Protein 2DHY (pdb70)

Radius of gyration: 18.54 Å; Cα contacts (8 Å, |Δi|>4): 28; chains: 1; bounding box: 26×64×30 Å

Structure (mmCIF, N/CA/C/O backbone):
data_2DHY
#
_entry.id   2DHY
#
loop_
_atom_site.group_PDB
_atom_site.id
_atom_site.type_symbol
_atom_site.label_atom_id
_atom_site.label_alt_id
_atom_site.label_comp_id
_atom_site.label_asym_id
_atom_site.label_entity_id
_atom_site.label_seq_id
_atom_site.pdbx_PDB_ins_code
_atom_site.Cartn_x
_atom_site.Cartn_y
_atom_site.Cartn_z
_atom_site.occupancy
_atom_site.B_iso_or_equiv
_atom_site.auth_seq_id
_atom_site.auth_comp_id
_atom_site.auth_asym_id
_atom_site.auth_atom_id
_atom_site.pdbx_PDB_model_num
ATOM 1 N N . GLY A 1 1 ? 7.436 39.580 -13.162 1.00 0.00 1 GLY A N 1
ATOM 2 C CA . GLY A 1 1 ? 8.185 39.580 -14.408 1.00 0.00 1 GLY A CA 1
ATOM 3 C C . GLY A 1 1 ? 8.445 38.152 -14.891 1.00 0.00 1 GLY A C 1
ATOM 4 O O . GLY A 1 1 ? 7.960 37.751 -15.948 1.00 0.00 1 GLY A O 1
ATOM 8 N N . SER A 1 2 ? 9.211 37.422 -14.093 1.00 0.00 2 SER A N 1
ATOM 9 C CA . SER A 1 2 ? 9.543 36.047 -14.426 1.00 0.00 2 SER A CA 1
ATOM 10 C C . SER A 1 2 ? 10.133 35.977 -15.836 1.00 0.00 2 SER A C 1
ATOM 11 O O . SER A 1 2 ? 9.397 35.911 -16.818 1.00 0.00 2 SER A O 1
ATOM 19 N N . SER A 1 3 ? 11.457 35.994 -15.890 1.00 0.00 3 SER A N 1
ATOM 20 C CA . SER A 1 3 ? 12.155 35.934 -17.163 1.00 0.00 3 SER A CA 1
ATOM 21 C C . SER A 1 3 ? 13.447 35.128 -17.014 1.00 0.00 3 SER A C 1
ATOM 22 O O . SER A 1 3 ? 14.156 35.264 -16.018 1.00 0.00 3 SER A O 1
ATOM 30 N N . GLY A 1 4 ? 13.713 34.307 -18.018 1.00 0.00 4 GLY A N 1
ATOM 31 C CA . GLY A 1 4 ? 14.908 33.479 -18.011 1.00 0.00 4 GLY A CA 1
ATOM 32 C C . GLY A 1 4 ? 14.640 32.136 -17.328 1.00 0.00 4 GLY A C 1
ATOM 33 O O . GLY A 1 4 ? 14.753 31.084 -17.954 1.00 0.00 4 GLY A O 1
ATOM 37 N N . SER A 1 5 ? 14.291 32.217 -16.052 1.00 0.00 5 SER A N 1
ATOM 38 C CA . SER A 1 5 ? 14.007 31.022 -15.277 1.00 0.00 5 SER A CA 1
ATOM 39 C C . SER A 1 5 ? 12.772 30.314 -15.840 1.00 0.00 5 SER A C 1
ATOM 40 O O . SER A 1 5 ? 11.676 30.873 -15.835 1.00 0.00 5 SER A O 1
ATOM 48 N N . SER A 1 6 ? 12.992 29.096 -16.312 1.00 0.00 6 SER A N 1
ATOM 49 C CA . SER A 1 6 ? 11.910 28.306 -16.877 1.00 0.00 6 SER A CA 1
ATOM 50 C C . SER A 1 6 ? 12.033 26.850 -16.423 1.00 0.00 6 SER A C 1
ATOM 51 O O . SER A 1 6 ? 12.559 26.011 -17.154 1.00 0.00 6 SER A O 1
ATOM 59 N N . GLY A 1 7 ? 11.540 26.595 -15.220 1.00 0.00 7 GLY A N 1
ATOM 60 C CA . GLY A 1 7 ? 11.589 25.255 -14.661 1.00 0.00 7 GLY A CA 1
ATOM 61 C C . GLY A 1 7 ? 10.204 24.603 -14.679 1.00 0.00 7 GLY A C 1
ATOM 62 O O . GLY A 1 7 ? 9.218 25.243 -15.041 1.00 0.00 7 GLY A O 1
ATOM 66 N N . ARG A 1 8 ? 10.176 23.338 -14.285 1.00 0.00 8 ARG A N 1
ATOM 67 C CA . ARG A 1 8 ? 8.929 22.593 -14.252 1.00 0.00 8 ARG A CA 1
ATOM 68 C C . ARG A 1 8 ? 8.265 22.730 -12.880 1.00 0.00 8 ARG A C 1
ATOM 69 O O . ARG A 1 8 ? 8.943 22.953 -11.878 1.00 0.00 8 ARG A O 1
ATOM 90 N N . PRO A 1 9 ? 6.913 22.586 -12.878 1.00 0.00 9 PRO A N 1
ATOM 91 C CA . PRO A 1 9 ? 6.150 22.692 -11.646 1.00 0.00 9 PRO A CA 1
ATOM 92 C C . PRO A 1 9 ? 6.319 21.436 -10.788 1.00 0.00 9 PRO A C 1
ATOM 93 O O . PRO A 1 9 ? 6.264 20.319 -11.299 1.00 0.00 9 PRO A O 1
ATOM 104 N N . ALA A 1 10 ? 6.521 21.662 -9.498 1.00 0.00 10 ALA A N 1
ATOM 105 C CA . ALA A 1 10 ? 6.698 20.563 -8.564 1.00 0.00 10 ALA A CA 1
ATOM 106 C C . ALA A 1 10 ? 5.939 20.871 -7.272 1.00 0.00 10 ALA A C 1
ATOM 107 O O . ALA A 1 10 ? 6.446 21.580 -6.404 1.00 0.00 10 ALA A O 1
ATOM 114 N N . ARG A 1 11 ? 4.737 20.322 -7.184 1.00 0.00 11 ARG A N 1
ATOM 115 C CA . ARG A 1 11 ? 3.903 20.529 -6.012 1.00 0.00 11 ARG A CA 1
ATOM 116 C C . ARG A 1 11 ? 4.351 19.610 -4.873 1.00 0.00 11 ARG A C 1
ATOM 117 O O . ARG A 1 11 ? 5.089 18.652 -5.098 1.00 0.00 11 ARG A O 1
ATOM 138 N N . GLN A 1 12 ? 3.887 19.936 -3.676 1.00 0.00 12 GLN A N 1
ATOM 139 C CA . GLN A 1 12 ? 4.231 19.152 -2.502 1.00 0.00 12 GLN A CA 1
ATOM 140 C C . GLN A 1 12 ? 2.978 18.861 -1.672 1.00 0.00 12 GLN A C 1
ATOM 141 O O . GLN A 1 12 ? 2.536 19.703 -0.892 1.00 0.00 12 GLN A O 1
ATOM 155 N N . VAL A 1 13 ? 2.442 17.666 -1.869 1.00 0.00 13 VAL A N 1
ATOM 156 C CA . VAL A 1 13 ? 1.249 17.253 -1.149 1.00 0.00 13 VAL A CA 1
ATOM 157 C C . VAL A 1 13 ? 1.419 15.809 -0.674 1.00 0.00 13 VAL A C 1
ATOM 158 O O . VAL A 1 13 ? 1.235 15.514 0.506 1.00 0.00 13 VAL A O 1
ATOM 171 N N . ARG A 1 14 ? 1.768 14.946 -1.618 1.00 0.00 14 ARG A N 1
ATOM 172 C CA . ARG A 1 14 ? 1.965 13.540 -1.310 1.00 0.00 14 ARG A CA 1
ATOM 173 C C . ARG A 1 14 ? 0.904 13.060 -0.319 1.00 0.00 14 ARG A C 1
ATOM 174 O O . ARG A 1 14 ? 1.223 12.383 0.658 1.00 0.00 14 ARG A O 1
ATOM 195 N N . ARG A 1 15 ? -0.336 13.429 -0.603 1.00 0.00 15 ARG A N 1
ATOM 196 C CA . ARG A 1 15 ? -1.446 13.044 0.252 1.00 0.00 15 ARG A CA 1
ATOM 197 C C . ARG A 1 15 ? -1.310 11.580 0.673 1.00 0.00 15 ARG A C 1
ATOM 198 O O . ARG A 1 15 ? -1.231 11.276 1.862 1.00 0.00 15 ARG A O 1
ATOM 219 N N . LEU A 1 16 ? -1.286 10.710 -0.327 1.00 0.00 16 LEU A N 1
ATOM 220 C CA . LEU A 1 16 ? -1.160 9.285 -0.075 1.00 0.00 16 LEU A CA 1
ATOM 221 C C . LEU A 1 16 ? -2.390 8.796 0.693 1.00 0.00 16 LEU A C 1
ATOM 222 O O . LEU A 1 16 ? -3.155 9.600 1.222 1.00 0.00 16 LEU A O 1
ATOM 238 N N . GLU A 1 17 ? -2.541 7.480 0.728 1.00 0.00 17 GLU A N 1
ATOM 239 C CA . GLU A 1 17 ? -3.665 6.875 1.423 1.00 0.00 17 GLU A CA 1
ATOM 240 C C . GLU A 1 17 ? -3.194 5.678 2.252 1.00 0.00 17 GLU A C 1
ATOM 241 O O . GLU A 1 17 ? -2.682 4.703 1.706 1.00 0.00 17 GLU A O 1
ATOM 253 N N . PHE A 1 18 ? -3.385 5.793 3.558 1.00 0.00 18 PHE A N 1
ATOM 254 C CA . PHE A 1 18 ? -2.986 4.733 4.469 1.00 0.00 18 PHE A CA 1
ATOM 255 C C . PHE A 1 18 ? -4.201 4.138 5.183 1.00 0.00 18 PHE A C 1
ATOM 256 O O . PHE A 1 18 ? -4.371 2.920 5.219 1.00 0.00 18 PHE A O 1
ATOM 273 N N . ASN A 1 19 ? -5.016 5.026 5.735 1.00 0.00 19 ASN A N 1
ATOM 274 C CA . ASN A 1 19 ? -6.211 4.604 6.447 1.00 0.00 19 ASN A CA 1
ATOM 275 C C . ASN A 1 19 ? -7.057 3.715 5.533 1.00 0.00 19 ASN A C 1
ATOM 276 O O . ASN A 1 19 ? -7.369 2.578 5.883 1.00 0.00 19 ASN A O 1
ATOM 287 N N . GLN A 1 20 ? -7.404 4.267 4.380 1.00 0.00 20 GLN A N 1
ATOM 288 C CA . GLN A 1 20 ? -8.207 3.538 3.413 1.00 0.00 20 GLN A CA 1
ATOM 289 C C . GLN A 1 20 ? -7.540 2.207 3.064 1.00 0.00 20 GLN A C 1
ATOM 290 O O . GLN A 1 20 ? -8.184 1.159 3.091 1.00 0.00 20 GLN A O 1
ATOM 304 N N . ALA A 1 21 ? -6.257 2.290 2.744 1.00 0.00 21 ALA A N 1
ATOM 305 C CA . ALA A 1 21 ? -5.495 1.105 2.390 1.00 0.00 21 ALA A CA 1
ATOM 306 C C . ALA A 1 21 ? -5.780 -0.002 3.408 1.00 0.00 21 ALA A C 1
ATOM 307 O O . ALA A 1 21 ? -6.274 -1.069 3.048 1.00 0.00 21 ALA A O 1
ATOM 314 N N . MET A 1 22 ? -5.456 0.291 4.659 1.00 0.00 22 MET A N 1
ATOM 315 C CA . MET A 1 22 ? -5.670 -0.665 5.731 1.00 0.00 22 MET A CA 1
ATOM 316 C C . MET A 1 22 ? -7.012 -1.381 5.567 1.00 0.00 22 MET A C 1
ATOM 317 O O . MET A 1 22 ? -7.074 -2.609 5.611 1.00 0.00 22 MET A O 1
ATOM 331 N N . ASP A 1 23 ? -8.053 -0.583 5.382 1.00 0.00 23 ASP A N 1
ATOM 332 C CA . ASP A 1 23 ? -9.391 -1.125 5.211 1.00 0.00 23 ASP A CA 1
ATOM 333 C C . ASP A 1 23 ? -9.399 -2.083 4.018 1.00 0.00 23 ASP A C 1
ATOM 334 O O . ASP A 1 23 ? -9.838 -3.226 4.138 1.00 0.00 23 ASP A O 1
ATOM 343 N N . ASP A 1 24 ? -8.909 -1.582 2.894 1.00 0.00 24 ASP A N 1
ATOM 344 C CA . ASP A 1 24 ? -8.855 -2.379 1.680 1.00 0.00 24 ASP A CA 1
ATOM 345 C C . ASP A 1 24 ? -8.218 -3.734 1.993 1.00 0.00 24 ASP A C 1
ATOM 346 O O . ASP A 1 24 ? -8.773 -4.778 1.653 1.00 0.00 24 ASP A O 1
ATOM 355 N N . PHE A 1 25 ? -7.062 -3.674 2.638 1.00 0.00 25 PHE A N 1
ATOM 356 C CA . PHE A 1 25 ? -6.344 -4.884 3.001 1.00 0.00 25 PHE A CA 1
ATOM 357 C C . PHE A 1 25 ? -7.164 -5.739 3.968 1.00 0.00 25 PHE A C 1
ATOM 358 O O . PHE A 1 25 ? -7.160 -6.966 3.874 1.00 0.00 25 PHE A O 1
ATOM 375 N N . LYS A 1 26 ? -7.848 -5.059 4.876 1.00 0.00 26 LYS A N 1
ATOM 376 C CA . LYS A 1 26 ? -8.671 -5.741 5.859 1.00 0.00 26 LYS A CA 1
ATOM 377 C C . LYS A 1 26 ? -9.721 -6.591 5.139 1.00 0.00 26 LYS A C 1
ATOM 378 O O . LYS A 1 26 ? -10.022 -7.704 5.566 1.00 0.00 26 LYS A O 1
ATOM 397 N N . THR A 1 27 ? -10.247 -6.032 4.059 1.00 0.00 27 THR A N 1
ATOM 398 C CA . THR A 1 27 ? -11.256 -6.725 3.275 1.00 0.00 27 THR A CA 1
ATOM 399 C C . THR A 1 27 ? -10.597 -7.711 2.309 1.00 0.00 27 THR A C 1
ATOM 400 O O . THR A 1 27 ? -11.125 -8.795 2.067 1.00 0.00 27 THR A O 1
ATOM 411 N N . MET A 1 28 ? -9.453 -7.299 1.783 1.00 0.00 28 MET A N 1
ATOM 412 C CA . MET A 1 28 ? -8.716 -8.133 0.849 1.00 0.00 28 MET A CA 1
ATOM 413 C C . MET A 1 28 ? -8.220 -9.412 1.528 1.00 0.00 28 MET A C 1
ATOM 414 O O . MET A 1 28 ? -8.394 -10.508 0.997 1.00 0.00 28 MET A O 1
ATOM 428 N N . PHE A 1 29 ? -7.613 -9.229 2.691 1.00 0.00 29 PHE A N 1
ATOM 429 C CA . PHE A 1 29 ? -7.092 -10.354 3.448 1.00 0.00 29 PHE A CA 1
ATOM 430 C C . PHE A 1 29 ? -7.542 -10.288 4.909 1.00 0.00 29 PHE A C 1
ATOM 431 O O . PHE A 1 29 ? -6.975 -9.540 5.704 1.00 0.00 29 PHE A O 1
ATOM 448 N N . PRO A 1 30 ? -8.584 -11.102 5.226 1.00 0.00 30 PRO A N 1
ATOM 449 C CA . PRO A 1 30 ? -9.117 -11.143 6.577 1.00 0.00 30 PRO A CA 1
ATOM 450 C C . PRO A 1 30 ? -8.184 -11.917 7.511 1.00 0.00 30 PRO A C 1
ATOM 451 O O . PRO A 1 30 ? -8.037 -11.563 8.680 1.00 0.00 30 PRO A O 1
ATOM 462 N N . ASN A 1 31 ? -7.577 -12.958 6.960 1.00 0.00 31 ASN A N 1
ATOM 463 C CA . ASN A 1 31 ? -6.662 -13.784 7.730 1.00 0.00 31 ASN A CA 1
ATOM 464 C C . ASN A 1 31 ? -5.470 -12.936 8.177 1.00 0.00 31 ASN A C 1
ATOM 465 O O . ASN A 1 31 ? -4.870 -13.202 9.218 1.00 0.00 31 ASN A O 1
ATOM 476 N N . MET A 1 32 ? -5.161 -11.932 7.369 1.00 0.00 32 MET A N 1
ATOM 477 C CA . MET A 1 32 ? -4.051 -11.044 7.668 1.00 0.00 32 MET A CA 1
ATOM 478 C C . MET A 1 32 ? -4.261 -10.337 9.009 1.00 0.00 32 MET A C 1
ATOM 479 O O . MET A 1 32 ? -5.395 -10.174 9.458 1.00 0.00 32 MET A O 1
ATOM 493 N N . ASP A 1 33 ? -3.151 -9.936 9.610 1.00 0.00 33 ASP A N 1
ATOM 494 C CA . ASP A 1 33 ? -3.199 -9.250 10.891 1.00 0.00 33 ASP A CA 1
ATOM 495 C C . ASP A 1 33 ? -2.861 -7.772 10.686 1.00 0.00 33 ASP A C 1
ATOM 496 O O . ASP A 1 33 ? -1.934 -7.440 9.949 1.00 0.00 33 ASP A O 1
ATOM 505 N N . TYR A 1 34 ? -3.632 -6.924 11.350 1.00 0.00 34 TYR A N 1
ATOM 506 C CA . TYR A 1 34 ? -3.426 -5.489 11.250 1.00 0.00 34 TYR A CA 1
ATOM 507 C C . TYR A 1 34 ? -1.941 -5.139 11.365 1.00 0.00 34 TYR A C 1
ATOM 508 O O . TYR A 1 34 ? -1.476 -4.182 10.749 1.00 0.00 34 TYR A O 1
ATOM 526 N N . ASP A 1 35 ? -1.239 -5.934 12.159 1.00 0.00 35 ASP A N 1
ATOM 527 C CA . ASP A 1 35 ? 0.184 -5.720 12.363 1.00 0.00 35 ASP A CA 1
ATOM 528 C C . ASP A 1 35 ? 0.942 -6.117 11.094 1.00 0.00 35 ASP A C 1
ATOM 529 O O . ASP A 1 35 ? 1.877 -5.430 10.685 1.00 0.00 35 ASP A O 1
ATOM 538 N N . ILE A 1 36 ? 0.510 -7.223 10.507 1.00 0.00 36 ILE A N 1
ATOM 539 C CA . ILE A 1 36 ? 1.136 -7.719 9.293 1.00 0.00 36 ILE A CA 1
ATOM 540 C C . ILE A 1 36 ? 0.888 -6.727 8.154 1.00 0.00 36 ILE A C 1
ATOM 541 O O . ILE A 1 36 ? 1.832 -6.190 7.577 1.00 0.00 36 ILE A O 1
ATOM 557 N N . ILE A 1 37 ? -0.388 -6.515 7.865 1.00 0.00 37 ILE A N 1
ATOM 558 C CA . ILE A 1 37 ? -0.773 -5.598 6.806 1.00 0.00 37 ILE A CA 1
ATOM 559 C C . ILE A 1 37 ? 0.132 -4.365 6.852 1.00 0.00 37 ILE A C 1
ATOM 560 O O . ILE A 1 37 ? 0.889 -4.111 5.916 1.00 0.00 37 ILE A O 1
ATOM 576 N N . GLU A 1 38 ? 0.023 -3.631 7.950 1.00 0.00 38 GLU A N 1
ATOM 577 C CA . GLU A 1 38 ? 0.822 -2.431 8.130 1.00 0.00 38 GLU A CA 1
ATOM 578 C C . GLU A 1 38 ? 2.308 -2.752 7.960 1.00 0.00 38 GLU A C 1
ATOM 579 O O . GLU A 1 38 ? 3.025 -2.040 7.257 1.00 0.00 38 GLU A O 1
ATOM 591 N N . CYS A 1 39 ? 2.728 -3.824 8.616 1.00 0.00 39 CYS A N 1
ATOM 592 C CA . CYS A 1 39 ? 4.116 -4.248 8.547 1.00 0.00 39 CYS A CA 1
ATOM 593 C C . CYS A 1 39 ? 4.582 -4.132 7.094 1.00 0.00 39 CYS A C 1
ATOM 594 O O . CYS A 1 39 ? 5.623 -3.537 6.817 1.00 0.00 39 CYS A O 1
ATOM 602 N N . VAL A 1 40 ? 3.788 -4.709 6.204 1.00 0.00 40 VAL A N 1
ATOM 603 C CA . VAL A 1 40 ? 4.106 -4.679 4.786 1.00 0.00 40 VAL A CA 1
ATOM 604 C C . VAL A 1 40 ? 4.106 -3.228 4.299 1.00 0.00 40 VAL A C 1
ATOM 605 O O . VAL A 1 40 ? 5.046 -2.792 3.637 1.00 0.00 40 VAL A O 1
ATOM 618 N N . LEU A 1 41 ? 3.040 -2.521 4.646 1.00 0.00 41 LEU A N 1
ATOM 619 C CA . LEU A 1 41 ? 2.905 -1.129 4.253 1.00 0.00 41 LEU A CA 1
ATOM 620 C C . LEU A 1 41 ? 4.230 -0.404 4.497 1.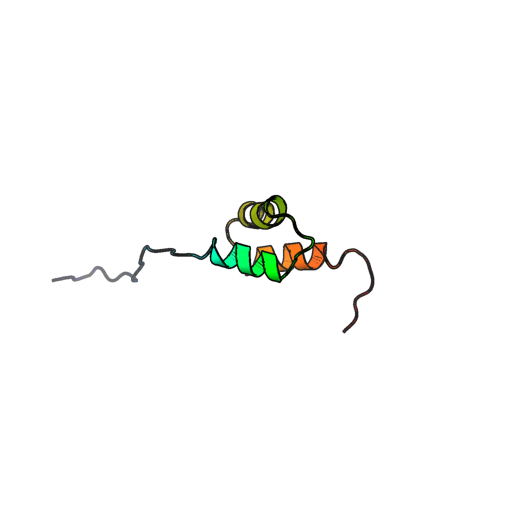00 0.00 41 LEU A C 1
ATOM 621 O O . LEU A 1 41 ? 4.745 0.271 3.607 1.00 0.00 41 LEU A O 1
ATOM 637 N N . ARG A 1 42 ? 4.743 -0.567 5.707 1.00 0.00 42 ARG A N 1
ATOM 638 C CA . ARG A 1 42 ? 5.998 0.064 6.079 1.00 0.00 42 ARG A CA 1
ATOM 639 C C . ARG A 1 42 ? 7.174 -0.679 5.443 1.00 0.00 42 ARG A C 1
ATOM 640 O O . ARG A 1 42 ? 8.050 -0.060 4.839 1.00 0.00 42 ARG A O 1
ATOM 661 N N . ALA A 1 43 ? 7.157 -1.994 5.599 1.00 0.00 43 ALA A N 1
ATOM 662 C CA . ALA A 1 43 ? 8.212 -2.828 5.048 1.00 0.00 43 ALA A CA 1
ATOM 663 C C . ALA A 1 43 ? 8.450 -2.440 3.587 1.00 0.00 43 ALA A C 1
ATOM 664 O O . ALA A 1 43 ? 9.593 -2.386 3.134 1.00 0.00 43 ALA A O 1
ATOM 671 N N . ASN A 1 44 ? 7.354 -2.180 2.890 1.00 0.00 44 ASN A N 1
ATOM 672 C CA . ASN A 1 44 ? 7.429 -1.800 1.490 1.00 0.00 44 ASN A CA 1
ATOM 673 C C . ASN A 1 44 ? 7.587 -0.281 1.387 1.00 0.00 44 ASN A C 1
ATOM 674 O O . ASN A 1 44 ? 8.102 0.227 0.392 1.00 0.00 44 ASN A O 1
ATOM 685 N N . SER A 1 45 ? 7.135 0.401 2.429 1.00 0.00 45 SER A N 1
ATOM 686 C CA . SER A 1 45 ? 7.220 1.851 2.468 1.00 0.00 45 SER A CA 1
ATOM 687 C C . SER A 1 45 ? 6.068 2.464 1.670 1.00 0.00 45 SER A C 1
ATOM 688 O O . SER A 1 45 ? 6.256 2.895 0.533 1.00 0.00 45 SER A O 1
ATOM 696 N N . GLY A 1 46 ? 4.901 2.484 2.296 1.00 0.00 46 GLY A N 1
ATOM 697 C CA . GLY A 1 46 ? 3.718 3.037 1.659 1.00 0.00 46 GLY A CA 1
ATOM 698 C C . GLY A 1 46 ? 3.689 2.697 0.167 1.00 0.00 46 GLY A C 1
ATOM 699 O O . GLY A 1 46 ? 4.225 3.441 -0.653 1.00 0.00 46 GLY A O 1
ATOM 703 N N . ALA A 1 47 ? 3.059 1.573 -0.139 1.00 0.00 47 ALA A N 1
ATOM 704 C CA . ALA A 1 47 ? 2.954 1.125 -1.517 1.00 0.00 47 ALA A CA 1
ATOM 705 C C . ALA A 1 47 ? 1.928 -0.007 -1.604 1.00 0.00 47 ALA A C 1
ATOM 706 O O . ALA A 1 47 ? 2.259 -1.169 -1.374 1.00 0.00 47 ALA A O 1
ATOM 713 N N . VAL A 1 48 ? 0.703 0.372 -1.937 1.00 0.00 48 VAL A N 1
ATOM 714 C CA . VAL A 1 48 ? -0.374 -0.597 -2.057 1.00 0.00 48 VAL A CA 1
ATOM 715 C C . VAL A 1 48 ? -0.027 -1.605 -3.154 1.00 0.00 48 VAL A C 1
ATOM 716 O O . VAL A 1 48 ? -0.020 -2.811 -2.915 1.00 0.00 48 VAL A O 1
ATOM 729 N N . ASP A 1 49 ? 0.254 -1.073 -4.335 1.00 0.00 49 ASP A N 1
ATOM 730 C CA . ASP A 1 49 ? 0.601 -1.911 -5.470 1.00 0.00 49 ASP A CA 1
ATOM 731 C C . ASP A 1 49 ? 1.524 -3.038 -5.003 1.00 0.00 49 ASP A C 1
ATOM 732 O O . ASP A 1 49 ? 1.411 -4.171 -5.467 1.00 0.00 49 ASP A O 1
ATOM 741 N N . ALA A 1 50 ? 2.418 -2.688 -4.089 1.00 0.00 50 ALA A N 1
ATOM 742 C CA . ALA A 1 50 ? 3.360 -3.656 -3.554 1.00 0.00 50 ALA A CA 1
ATOM 743 C C . ALA A 1 50 ? 2.703 -4.417 -2.401 1.00 0.00 50 ALA A C 1
ATOM 744 O O . ALA A 1 50 ? 2.533 -5.633 -2.472 1.00 0.00 50 ALA A O 1
ATOM 751 N N . THR A 1 51 ? 2.351 -3.669 -1.365 1.00 0.00 51 THR A N 1
ATOM 752 C CA . THR A 1 51 ? 1.716 -4.258 -0.198 1.00 0.00 51 THR A CA 1
ATOM 753 C C . THR A 1 51 ? 0.714 -5.334 -0.622 1.00 0.00 51 THR A C 1
ATOM 754 O O . THR A 1 51 ? 0.476 -6.290 0.114 1.00 0.00 51 THR A O 1
ATOM 765 N N . ILE A 1 52 ? 0.154 -5.141 -1.808 1.00 0.00 52 ILE A N 1
ATOM 766 C CA . ILE A 1 52 ? -0.817 -6.083 -2.338 1.00 0.00 52 ILE A CA 1
ATOM 767 C C . ILE A 1 52 ? -0.111 -7.396 -2.684 1.00 0.00 52 ILE A C 1
ATOM 768 O O . ILE A 1 52 ? -0.284 -8.399 -1.993 1.00 0.00 52 ILE A O 1
ATOM 784 N N . ASP A 1 53 ? 0.670 -7.347 -3.754 1.00 0.00 53 ASP A N 1
ATOM 785 C CA . ASP A 1 53 ? 1.403 -8.520 -4.200 1.00 0.00 53 ASP A CA 1
ATOM 786 C C . ASP A 1 53 ? 1.956 -9.263 -2.982 1.00 0.00 53 ASP A C 1
ATOM 787 O O . ASP A 1 53 ? 1.982 -10.493 -2.960 1.00 0.00 53 ASP A O 1
ATOM 796 N N . GLN A 1 54 ? 2.386 -8.486 -1.999 1.00 0.00 54 GLN A N 1
ATOM 797 C CA . GLN A 1 54 ? 2.938 -9.055 -0.782 1.00 0.00 54 GLN A CA 1
ATOM 798 C C . GLN A 1 54 ? 1.934 -10.019 -0.144 1.00 0.00 54 GLN A C 1
ATOM 799 O O . GLN A 1 54 ? 2.135 -11.232 -0.165 1.00 0.00 54 GLN A O 1
ATOM 813 N N . LEU A 1 55 ? 0.876 -9.442 0.406 1.00 0.00 55 LEU A N 1
ATOM 814 C CA . LEU A 1 55 ? -0.159 -10.235 1.048 1.00 0.00 55 LEU A CA 1
ATOM 815 C C . LEU A 1 55 ? -0.709 -11.253 0.048 1.00 0.00 55 LEU A C 1
ATOM 816 O O . LEU A 1 55 ? -1.010 -12.388 0.414 1.00 0.00 55 LEU A O 1
ATOM 832 N N . LEU A 1 56 ? -0.825 -10.811 -1.196 1.00 0.00 56 LEU A N 1
ATOM 833 C CA . LEU A 1 56 ? -1.334 -11.669 -2.251 1.00 0.00 56 LEU A CA 1
ATOM 834 C C . LEU A 1 56 ? -0.667 -13.042 -2.152 1.00 0.00 56 LEU A C 1
ATOM 835 O O . LEU A 1 56 ? -1.323 -14.035 -1.841 1.00 0.00 56 LEU A O 1
ATOM 851 N N . GLN A 1 57 ? 0.630 -13.055 -2.423 1.00 0.00 57 GLN A N 1
ATOM 852 C CA . GLN A 1 57 ? 1.394 -14.290 -2.368 1.00 0.00 57 GLN A CA 1
ATOM 853 C C . GLN A 1 57 ? 1.216 -14.964 -1.006 1.00 0.00 57 GLN A C 1
ATOM 854 O O . GLN A 1 57 ? 0.838 -16.132 -0.933 1.00 0.00 57 GLN A O 1
ATOM 868 N N . MET A 1 58 ? 1.498 -14.200 0.039 1.00 0.00 58 MET A N 1
ATOM 869 C CA . MET A 1 58 ? 1.373 -14.709 1.394 1.00 0.00 58 MET A CA 1
ATOM 870 C C . MET A 1 58 ? 0.132 -15.591 1.536 1.00 0.00 58 MET A C 1
ATOM 871 O O . MET A 1 58 ? 0.218 -16.714 2.031 1.00 0.00 58 MET A O 1
ATOM 885 N N . ASN A 1 59 ? -0.994 -15.051 1.093 1.00 0.00 59 ASN A N 1
ATOM 886 C CA . ASN A 1 59 ? -2.251 -15.775 1.165 1.00 0.00 59 ASN A CA 1
ATOM 887 C C . ASN A 1 59 ? -2.180 -17.003 0.256 1.00 0.00 59 ASN A C 1
ATOM 888 O O . ASN A 1 59 ? -2.651 -18.079 0.621 1.00 0.00 59 ASN A O 1
ATOM 899 N N . LEU A 1 60 ? -1.587 -16.802 -0.912 1.00 0.00 60 LEU A N 1
ATOM 900 C CA . LEU A 1 60 ? -1.447 -17.880 -1.876 1.00 0.00 60 LEU A CA 1
ATOM 901 C C . LEU A 1 60 ? -0.690 -19.042 -1.231 1.00 0.00 60 LEU A C 1
ATOM 902 O O . LEU A 1 60 ? -1.251 -20.118 -1.030 1.00 0.00 60 LEU A O 1
ATOM 918 N N . GLU A 1 61 ? 0.573 -18.784 -0.922 1.00 0.00 61 GLU A N 1
ATOM 919 C CA . GLU A 1 61 ? 1.413 -19.796 -0.303 1.00 0.00 61 GLU A CA 1
ATOM 920 C C . GLU A 1 61 ? 1.728 -20.909 -1.304 1.00 0.00 61 GLU A C 1
ATOM 921 O O . GLU A 1 61 ? 0.866 -21.310 -2.084 1.00 0.00 61 GLU A O 1
ATOM 933 N N . SER A 1 62 ? 2.967 -21.377 -1.249 1.00 0.00 62 SER A N 1
ATOM 934 C CA . SER A 1 62 ? 3.407 -22.436 -2.141 1.00 0.00 62 SER A CA 1
ATOM 935 C C . SER A 1 62 ? 2.298 -23.477 -2.305 1.00 0.00 62 SER A C 1
ATOM 936 O O . SER A 1 62 ? 2.040 -24.262 -1.394 1.00 0.00 62 SER A O 1
ATOM 944 N N . GLY A 1 63 ? 1.671 -23.449 -3.472 1.00 0.00 63 GLY A N 1
ATOM 945 C CA . GLY A 1 63 ? 0.596 -24.381 -3.766 1.00 0.00 63 GLY A CA 1
ATOM 946 C C . GLY A 1 63 ? 0.240 -24.355 -5.254 1.00 0.00 63 GLY A C 1
ATOM 947 O O . GLY A 1 63 ? 1.110 -24.156 -6.101 1.00 0.00 63 GLY A O 1
ATOM 951 N N . PRO A 1 64 ? -1.074 -24.564 -5.534 1.00 0.00 64 PRO A N 1
ATOM 952 C CA . PRO A 1 64 ? -1.556 -24.566 -6.905 1.00 0.00 64 PRO A CA 1
ATOM 953 C C . PRO A 1 64 ? -1.628 -23.143 -7.464 1.00 0.00 64 PRO A C 1
ATOM 954 O O . PRO A 1 64 ? -1.723 -22.179 -6.706 1.00 0.00 64 PRO A O 1
ATOM 965 N N . SER A 1 65 ? -1.579 -23.057 -8.785 1.00 0.00 65 SER A N 1
ATOM 966 C CA . SER A 1 65 ? -1.638 -21.769 -9.454 1.00 0.00 65 SER A CA 1
ATOM 967 C C . SER A 1 65 ? -3.093 -21.391 -9.736 1.00 0.00 65 SER A C 1
ATOM 968 O O . SER A 1 65 ? -3.571 -20.357 -9.271 1.00 0.00 65 SER A O 1
ATOM 976 N N . SER A 1 66 ? -3.757 -22.249 -10.496 1.00 0.00 66 SER A N 1
ATOM 977 C CA . SER A 1 66 ? -5.149 -22.018 -10.845 1.00 0.00 66 SER A CA 1
ATOM 978 C C . SER A 1 66 ? -5.270 -20.759 -11.707 1.00 0.00 66 SER A C 1
ATOM 979 O O . SER A 1 66 ? -4.522 -19.800 -11.519 1.00 0.00 66 SER A O 1
ATOM 987 N N . GLY A 1 67 ? -6.217 -20.803 -12.632 1.00 0.00 67 GLY A N 1
ATOM 988 C CA . GLY A 1 67 ? -6.445 -19.678 -13.523 1.00 0.00 67 GLY A CA 1
ATOM 989 C C . GLY A 1 67 ? -6.964 -20.152 -14.882 1.00 0.00 67 GLY A C 1
ATOM 990 O O . GLY A 1 67 ? -6.549 -21.198 -15.378 1.00 0.00 67 GLY A O 1
ATOM 994 N N . GLY A 1 1 ? -19.703 13.522 -17.002 1.00 0.00 1 GLY A N 2
ATOM 995 C CA . GLY A 1 1 ? -20.085 14.922 -17.085 1.00 0.00 1 GLY A CA 2
ATOM 996 C C . GLY A 1 1 ? -21.263 15.225 -16.157 1.00 0.00 1 GLY A C 2
ATOM 997 O O . GLY A 1 1 ? -21.644 14.389 -15.339 1.00 0.00 1 GLY A O 2
ATOM 1001 N N . SER A 1 2 ? -21.808 16.422 -16.315 1.00 0.00 2 SER A N 2
ATOM 1002 C CA . SER A 1 2 ? -22.935 16.846 -15.502 1.00 0.00 2 SER A CA 2
ATOM 1003 C C . SER A 1 2 ? -22.679 16.501 -14.033 1.00 0.00 2 SER A C 2
ATOM 1004 O O . SER A 1 2 ? -23.050 15.423 -13.571 1.00 0.00 2 SER A O 2
ATOM 1012 N N . SER A 1 3 ? -22.047 17.437 -13.341 1.00 0.00 3 SER A N 2
ATOM 1013 C CA . SER A 1 3 ? -21.737 17.246 -11.934 1.00 0.00 3 SER A CA 2
ATOM 1014 C C . SER A 1 3 ? -20.923 15.964 -11.747 1.00 0.00 3 SER A C 2
ATOM 1015 O O . SER A 1 3 ? -20.801 15.161 -12.671 1.00 0.00 3 SER A O 2
ATOM 1023 N N . GLY A 1 4 ? -20.386 15.812 -10.545 1.00 0.00 4 GLY A N 2
ATOM 1024 C CA . GLY A 1 4 ? -19.587 14.642 -10.225 1.00 0.00 4 GLY A CA 2
ATOM 1025 C C . GLY A 1 4 ? -20.192 13.869 -9.050 1.00 0.00 4 GLY A C 2
ATOM 1026 O O . GLY A 1 4 ? -20.166 14.339 -7.914 1.00 0.00 4 GLY A O 2
ATOM 1030 N N . SER A 1 5 ? -20.724 12.697 -9.365 1.00 0.00 5 SER A N 2
ATOM 1031 C CA . SER A 1 5 ? -21.334 11.855 -8.351 1.00 0.00 5 SER A CA 2
ATOM 1032 C C . SER A 1 5 ? -20.703 10.462 -8.378 1.00 0.00 5 SER A C 2
ATOM 1033 O O . SER A 1 5 ? -21.057 9.633 -9.215 1.00 0.00 5 SER A O 2
ATOM 1041 N N . SER A 1 6 ? -19.780 10.247 -7.452 1.00 0.00 6 SER A N 2
ATOM 1042 C CA . SER A 1 6 ? -19.096 8.968 -7.360 1.00 0.00 6 SER A CA 2
ATOM 1043 C C . SER A 1 6 ? -18.195 8.767 -8.580 1.00 0.00 6 SER A C 2
ATOM 1044 O O . SER A 1 6 ? -18.550 9.161 -9.690 1.00 0.00 6 SER A O 2
ATOM 1052 N N . GLY A 1 7 ? -17.047 8.154 -8.333 1.00 0.00 7 GLY A N 2
ATOM 1053 C CA . GLY A 1 7 ? -16.092 7.895 -9.397 1.00 0.00 7 GLY A CA 2
ATOM 1054 C C . GLY A 1 7 ? -14.748 8.564 -9.103 1.00 0.00 7 GLY A C 2
ATOM 1055 O O . GLY A 1 7 ? -14.296 9.419 -9.863 1.00 0.00 7 GLY A O 2
ATOM 1059 N N . ARG A 1 8 ? -14.147 8.149 -7.997 1.00 0.00 8 ARG A N 2
ATOM 1060 C CA . ARG A 1 8 ? -12.863 8.698 -7.593 1.00 0.00 8 ARG A CA 2
ATOM 1061 C C . ARG A 1 8 ? -11.852 7.571 -7.368 1.00 0.00 8 ARG A C 2
ATOM 1062 O O . ARG A 1 8 ? -12.234 6.437 -7.084 1.00 0.00 8 ARG A O 2
ATOM 1083 N N . PRO A 1 9 ? -10.549 7.933 -7.506 1.00 0.00 9 PRO A N 2
ATOM 1084 C CA . PRO A 1 9 ? -9.480 6.966 -7.321 1.00 0.00 9 PRO A CA 2
ATOM 1085 C C . PRO A 1 9 ? -9.272 6.656 -5.838 1.00 0.00 9 PRO A C 2
ATOM 1086 O O . PRO A 1 9 ? -9.817 7.342 -4.974 1.00 0.00 9 PRO A O 2
ATOM 1097 N N . ALA A 1 10 ? -8.483 5.622 -5.587 1.00 0.00 10 ALA A N 2
ATOM 1098 C CA . ALA A 1 10 ? -8.196 5.213 -4.223 1.00 0.00 10 ALA A CA 2
ATOM 1099 C C . ALA A 1 10 ? -6.978 4.286 -4.218 1.00 0.00 10 ALA A C 2
ATOM 1100 O O . ALA A 1 10 ? -7.059 3.151 -3.751 1.00 0.00 10 ALA A O 2
ATOM 1107 N N . ARG A 1 11 ? -5.878 4.806 -4.743 1.00 0.00 11 ARG A N 2
ATOM 1108 C CA . ARG A 1 11 ? -4.645 4.039 -4.805 1.00 0.00 11 ARG A CA 2
ATOM 1109 C C . ARG A 1 11 ? -3.436 4.976 -4.763 1.00 0.00 11 ARG A C 2
ATOM 1110 O O . ARG A 1 11 ? -3.539 6.146 -5.127 1.00 0.00 11 ARG A O 2
ATOM 1131 N N . GLN A 1 12 ? -2.317 4.425 -4.314 1.00 0.00 12 GLN A N 2
ATOM 1132 C CA . GLN A 1 12 ? -1.089 5.197 -4.220 1.00 0.00 12 GLN A CA 2
ATOM 1133 C C . GLN A 1 12 ? -1.388 6.612 -3.721 1.00 0.00 12 GLN A C 2
ATOM 1134 O O . GLN A 1 12 ? -0.850 7.586 -4.244 1.00 0.00 12 GLN A O 2
ATOM 1148 N N . VAL A 1 13 ? -2.247 6.680 -2.713 1.00 0.00 13 VAL A N 2
ATOM 1149 C CA . VAL A 1 13 ? -2.624 7.960 -2.138 1.00 0.00 13 VAL A CA 2
ATOM 1150 C C . VAL A 1 13 ? -1.392 8.616 -1.511 1.00 0.00 13 VAL A C 2
ATOM 1151 O O . VAL A 1 13 ? -0.448 7.928 -1.123 1.00 0.00 13 VAL A O 2
ATOM 1164 N N . ARG A 1 14 ? -1.440 9.937 -1.432 1.00 0.00 14 ARG A N 2
ATOM 1165 C CA . ARG A 1 14 ? -0.339 10.693 -0.859 1.00 0.00 14 ARG A CA 2
ATOM 1166 C C . ARG A 1 14 ? -0.870 11.754 0.108 1.00 0.00 14 ARG A C 2
ATOM 1167 O O . ARG A 1 14 ? -1.872 12.409 -0.173 1.00 0.00 14 ARG A O 2
ATOM 1188 N N . ARG A 1 15 ? -0.175 11.889 1.227 1.00 0.00 15 ARG A N 2
ATOM 1189 C CA . ARG A 1 15 ? -0.563 12.858 2.238 1.00 0.00 15 ARG A CA 2
ATOM 1190 C C . ARG A 1 15 ? -1.713 12.309 3.085 1.00 0.00 15 ARG A C 2
ATOM 1191 O O . ARG A 1 15 ? -2.498 11.487 2.615 1.00 0.00 15 ARG A O 2
ATOM 1212 N N . LEU A 1 16 ? -1.775 12.785 4.320 1.00 0.00 16 LEU A N 2
ATOM 1213 C CA . LEU A 1 16 ? -2.815 12.352 5.238 1.00 0.00 16 LEU A CA 2
ATOM 1214 C C . LEU A 1 16 ? -2.573 10.892 5.625 1.00 0.00 16 LEU A C 2
ATOM 1215 O O . LEU A 1 16 ? -1.769 10.205 4.996 1.00 0.00 16 LEU A O 2
ATOM 1231 N N . GLU A 1 17 ? -3.282 10.461 6.658 1.00 0.00 17 GLU A N 2
ATOM 1232 C CA . GLU A 1 17 ? -3.153 9.096 7.136 1.00 0.00 17 GLU A CA 2
ATOM 1233 C C . GLU A 1 17 ? -3.557 8.109 6.039 1.00 0.00 17 GLU A C 2
ATOM 1234 O O . GLU A 1 17 ? -4.076 8.510 4.999 1.00 0.00 17 GLU A O 2
ATOM 1246 N N . PHE A 1 18 ? -3.303 6.837 6.309 1.00 0.00 18 PHE A N 2
ATOM 1247 C CA . PHE A 1 18 ? -3.633 5.789 5.358 1.00 0.00 18 PHE A CA 2
ATOM 1248 C C . PHE A 1 18 ? -4.608 4.781 5.969 1.00 0.00 18 PHE A C 2
ATOM 1249 O O . PHE A 1 18 ? -4.346 3.579 5.967 1.00 0.00 18 PHE A O 2
ATOM 1266 N N . ASN A 1 19 ? -5.712 5.307 6.478 1.00 0.00 19 ASN A N 2
ATOM 1267 C CA . ASN A 1 19 ? -6.727 4.467 7.091 1.00 0.00 19 ASN A CA 2
ATOM 1268 C C . ASN A 1 19 ? -7.481 3.706 5.999 1.00 0.00 19 ASN A C 2
ATOM 1269 O O . ASN A 1 19 ? -7.593 2.482 6.054 1.00 0.00 19 ASN A O 2
ATOM 1280 N N . GLN A 1 20 ? -7.980 4.462 5.032 1.00 0.00 20 GLN A N 2
ATOM 1281 C CA . GLN A 1 20 ? -8.720 3.873 3.928 1.00 0.00 20 GLN A CA 2
ATOM 1282 C C . GLN A 1 20 ? -7.985 2.643 3.393 1.00 0.00 20 GLN A C 2
ATOM 1283 O O . GLN A 1 20 ? -8.535 1.542 3.385 1.00 0.00 20 GLN A O 2
ATOM 1297 N N . ALA A 1 21 ? -6.755 2.871 2.958 1.00 0.00 21 ALA A N 2
ATOM 1298 C CA . ALA A 1 21 ? -5.939 1.794 2.421 1.00 0.00 21 ALA A CA 2
ATOM 1299 C C . ALA A 1 21 ? -6.067 0.565 3.324 1.00 0.00 21 ALA A C 2
ATOM 1300 O O . ALA A 1 21 ? -6.466 -0.505 2.868 1.00 0.00 21 ALA A O 2
ATOM 1307 N N . MET A 1 22 ? -5.722 0.760 4.588 1.00 0.00 22 MET A N 2
ATOM 1308 C CA . MET A 1 22 ? -5.793 -0.319 5.558 1.00 0.00 22 MET A CA 2
ATOM 1309 C C . MET A 1 22 ? -7.172 -0.981 5.541 1.00 0.00 22 MET A C 2
ATOM 1310 O O . MET A 1 22 ? -7.304 -2.158 5.874 1.00 0.00 22 MET A O 2
ATOM 1324 N N . ASP A 1 23 ? -8.166 -0.196 5.151 1.00 0.00 23 ASP A N 2
ATOM 1325 C CA . ASP A 1 23 ? -9.530 -0.692 5.086 1.00 0.00 23 ASP A CA 2
ATOM 1326 C C . ASP A 1 23 ? -9.659 -1.668 3.915 1.00 0.00 23 ASP A C 2
ATOM 1327 O O . ASP A 1 23 ? -10.388 -2.654 4.001 1.00 0.00 23 ASP A O 2
ATOM 1336 N N . ASP A 1 24 ? -8.938 -1.359 2.847 1.00 0.00 24 ASP A N 2
ATOM 1337 C CA . ASP A 1 24 ? -8.963 -2.196 1.659 1.00 0.00 24 ASP A CA 2
ATOM 1338 C C . ASP A 1 24 ? -8.340 -3.555 1.986 1.00 0.00 24 ASP A C 2
ATOM 1339 O O . ASP A 1 24 ? -8.935 -4.596 1.714 1.00 0.00 24 ASP A O 2
ATOM 1348 N N . PHE A 1 25 ? -7.149 -3.500 2.565 1.00 0.00 25 PHE A N 2
ATOM 1349 C CA . PHE A 1 25 ? -6.439 -4.714 2.931 1.00 0.00 25 PHE A CA 2
ATOM 1350 C C . PHE A 1 25 ? -7.295 -5.596 3.842 1.00 0.00 25 PHE A C 2
ATOM 1351 O O . PHE A 1 25 ? -7.412 -6.799 3.616 1.00 0.00 25 PHE A O 2
ATOM 1368 N N . LYS A 1 26 ? -7.872 -4.963 4.853 1.00 0.00 26 LYS A N 2
ATOM 1369 C CA . LYS A 1 26 ? -8.714 -5.675 5.800 1.00 0.00 26 LYS A CA 2
ATOM 1370 C C . LYS A 1 26 ? -9.727 -6.528 5.033 1.00 0.00 26 LYS A C 2
ATOM 1371 O O . LYS A 1 26 ? -9.859 -7.723 5.292 1.00 0.00 26 LYS A O 2
ATOM 1390 N N . THR A 1 27 ? -10.416 -5.880 4.105 1.00 0.00 27 THR A N 2
ATOM 1391 C CA . THR A 1 27 ? -11.413 -6.564 3.299 1.00 0.00 27 THR A CA 2
ATOM 1392 C C . THR A 1 27 ? -10.743 -7.575 2.366 1.00 0.00 27 THR A C 2
ATOM 1393 O O . THR A 1 27 ? -11.282 -8.653 2.124 1.00 0.00 27 THR A O 2
ATOM 1404 N N . MET A 1 28 ? -9.577 -7.190 1.869 1.00 0.00 28 MET A N 2
ATOM 1405 C CA . MET A 1 28 ? -8.827 -8.049 0.968 1.00 0.00 28 MET A CA 2
ATOM 1406 C C . MET A 1 28 ? -8.382 -9.330 1.676 1.00 0.00 28 MET A C 2
ATOM 1407 O O . MET A 1 28 ? -8.563 -10.428 1.152 1.00 0.00 28 MET A O 2
ATOM 1421 N N . PHE A 1 29 ? -7.808 -9.148 2.856 1.00 0.00 29 PHE A N 2
ATOM 1422 C CA . PHE A 1 29 ? -7.336 -10.275 3.641 1.00 0.00 29 PHE A CA 2
ATOM 1423 C C . PHE A 1 29 ? -7.838 -10.187 5.084 1.00 0.00 29 PHE A C 2
ATOM 1424 O O . PHE A 1 29 ? -7.287 -9.441 5.892 1.00 0.00 29 PHE A O 2
ATOM 1441 N N . PRO A 1 30 ? -8.905 -10.981 5.371 1.00 0.00 30 PRO A N 2
ATOM 1442 C CA . PRO A 1 30 ? -9.487 -11.000 6.702 1.00 0.00 30 PRO A CA 2
ATOM 1443 C C . PRO A 1 30 ? -8.601 -11.779 7.677 1.00 0.00 30 PRO A C 2
ATOM 1444 O O . PRO A 1 30 ? -8.496 -11.420 8.848 1.00 0.00 30 PRO A O 2
ATOM 1455 N N . ASN A 1 31 ? -7.987 -12.831 7.156 1.00 0.00 31 ASN A N 2
ATOM 1456 C CA . ASN A 1 31 ? -7.114 -13.664 7.966 1.00 0.00 31 ASN A CA 2
ATOM 1457 C C . ASN A 1 31 ? -5.874 -12.861 8.363 1.00 0.00 31 ASN A C 2
ATOM 1458 O O . ASN A 1 31 ? -5.303 -13.081 9.430 1.00 0.00 31 ASN A O 2
ATOM 1469 N N . MET A 1 32 ? -5.494 -11.946 7.483 1.00 0.00 32 MET A N 2
ATOM 1470 C CA . MET A 1 32 ? -4.332 -11.109 7.728 1.00 0.00 32 MET A CA 2
ATOM 1471 C C . MET A 1 32 ? -4.468 -10.357 9.053 1.00 0.00 32 MET A C 2
ATOM 1472 O O . MET A 1 32 ? -5.580 -10.111 9.521 1.00 0.00 32 MET A O 2
ATOM 1486 N N . ASP A 1 33 ? -3.323 -10.011 9.622 1.00 0.00 33 ASP A N 2
ATOM 1487 C CA . ASP A 1 33 ? -3.300 -9.291 10.884 1.00 0.00 33 ASP A CA 2
ATOM 1488 C C . ASP A 1 33 ? -2.979 -7.819 10.621 1.00 0.00 33 ASP A C 2
ATOM 1489 O O . ASP A 1 33 ? -2.042 -7.505 9.888 1.00 0.00 33 ASP A O 2
ATOM 1498 N N . TYR A 1 34 ? -3.775 -6.954 11.232 1.00 0.00 34 TYR A N 2
ATOM 1499 C CA . TYR A 1 34 ? -3.588 -5.522 11.073 1.00 0.00 34 TYR A CA 2
ATOM 1500 C C . TYR A 1 34 ? -2.110 -5.146 11.198 1.00 0.00 34 TYR A C 2
ATOM 1501 O O . TYR A 1 34 ? -1.659 -4.176 10.590 1.00 0.00 34 TYR A O 2
ATOM 1519 N N . ASP A 1 35 ? -1.397 -5.933 11.990 1.00 0.00 35 ASP A N 2
ATOM 1520 C CA . ASP A 1 35 ? 0.021 -5.694 12.202 1.00 0.00 35 ASP A CA 2
ATOM 1521 C C . ASP A 1 35 ? 0.797 -6.112 10.952 1.00 0.00 35 ASP A C 2
ATOM 1522 O O . ASP A 1 35 ? 1.723 -5.421 10.531 1.00 0.00 35 ASP A O 2
ATOM 1531 N N . ILE A 1 36 ? 0.390 -7.242 10.392 1.00 0.00 36 ILE A N 2
ATOM 1532 C CA . ILE A 1 36 ? 1.036 -7.761 9.198 1.00 0.00 36 ILE A CA 2
ATOM 1533 C C . ILE A 1 36 ? 0.749 -6.826 8.022 1.00 0.00 36 ILE A C 2
ATOM 1534 O O . ILE A 1 36 ? 1.672 -6.366 7.351 1.00 0.00 36 ILE A O 2
ATOM 1550 N N . ILE A 1 37 ? -0.533 -6.573 7.807 1.00 0.00 37 ILE A N 2
ATOM 1551 C CA . ILE A 1 37 ? -0.953 -5.701 6.723 1.00 0.00 37 ILE A CA 2
ATOM 1552 C C . ILE A 1 37 ? -0.083 -4.442 6.721 1.00 0.00 37 ILE A C 2
ATOM 1553 O O . ILE A 1 37 ? 0.468 -4.066 5.687 1.00 0.00 37 ILE A O 2
ATOM 1569 N N . GLU A 1 38 ? 0.014 -3.826 7.890 1.00 0.00 38 GLU A N 2
ATOM 1570 C CA . GLU A 1 38 ? 0.807 -2.618 8.036 1.00 0.00 38 GLU A CA 2
ATOM 1571 C C . GLU A 1 38 ? 2.293 -2.934 7.854 1.00 0.00 38 GLU A C 2
ATOM 1572 O O . GLU A 1 38 ? 2.991 -2.245 7.111 1.00 0.00 38 GLU A O 2
ATOM 1584 N N . CYS A 1 39 ? 2.733 -3.975 8.545 1.00 0.00 39 CYS A N 2
ATOM 1585 C CA . CYS A 1 39 ? 4.124 -4.390 8.469 1.00 0.00 39 CYS A CA 2
ATOM 1586 C C . CYS A 1 39 ? 4.562 -4.334 7.004 1.00 0.00 39 CYS A C 2
ATOM 1587 O O . CYS A 1 39 ? 5.644 -3.836 6.695 1.00 0.00 39 CYS A O 2
ATOM 1595 N N . VAL A 1 40 ? 3.700 -4.851 6.141 1.00 0.00 40 VAL A N 2
ATOM 1596 C CA . VAL A 1 40 ? 3.986 -4.866 4.716 1.00 0.00 40 VAL A CA 2
ATOM 1597 C C . VAL A 1 40 ? 4.088 -3.427 4.206 1.00 0.00 40 VAL A C 2
ATOM 1598 O O . VAL A 1 40 ? 5.056 -3.069 3.537 1.00 0.00 40 VAL A O 2
ATOM 1611 N N . LEU A 1 41 ? 3.076 -2.640 4.542 1.00 0.00 41 LEU A N 2
ATOM 1612 C CA . LEU A 1 41 ? 3.039 -1.249 4.126 1.00 0.00 41 LEU A CA 2
ATOM 1613 C C . LEU A 1 41 ? 4.417 -0.619 4.345 1.00 0.00 41 LEU A C 2
ATOM 1614 O O . LEU A 1 41 ? 4.977 -0.011 3.435 1.00 0.00 41 LEU A O 2
ATOM 1630 N N . ARG A 1 42 ? 4.922 -0.787 5.559 1.00 0.00 42 ARG A N 2
ATOM 1631 C CA . ARG A 1 42 ? 6.223 -0.243 5.909 1.00 0.00 42 ARG A CA 2
ATOM 1632 C C . ARG A 1 42 ? 7.336 -1.074 5.267 1.00 0.00 42 ARG A C 2
ATOM 1633 O O . ARG A 1 42 ? 8.243 -0.526 4.643 1.00 0.00 42 ARG A O 2
ATOM 1654 N N . ALA A 1 43 ? 7.231 -2.383 5.443 1.00 0.00 43 ALA A N 2
ATOM 1655 C CA . ALA A 1 43 ? 8.217 -3.295 4.889 1.00 0.00 43 ALA A CA 2
ATOM 1656 C C . ALA A 1 43 ? 8.464 -2.941 3.421 1.00 0.00 43 ALA A C 2
ATOM 1657 O O . ALA A 1 43 ? 9.569 -3.124 2.912 1.00 0.00 43 ALA A O 2
ATOM 1664 N N . ASN A 1 44 ? 7.417 -2.441 2.782 1.00 0.00 44 ASN A N 2
ATOM 1665 C CA . ASN A 1 44 ? 7.507 -2.060 1.383 1.00 0.00 44 ASN A CA 2
ATOM 1666 C C . ASN A 1 44 ? 7.815 -0.564 1.284 1.00 0.00 44 ASN A C 2
ATOM 1667 O O . ASN A 1 44 ? 8.391 -0.109 0.298 1.00 0.00 44 ASN A O 2
ATOM 1678 N N . SER A 1 45 ? 7.416 0.159 2.321 1.00 0.00 45 SER A N 2
ATOM 1679 C CA . SER A 1 45 ? 7.643 1.594 2.364 1.00 0.00 45 SER A CA 2
ATOM 1680 C C . SER A 1 45 ? 6.508 2.324 1.642 1.00 0.00 45 SER A C 2
ATOM 1681 O O . SER A 1 45 ? 6.637 2.673 0.470 1.00 0.00 45 SER A O 2
ATOM 1689 N N . GLY A 1 46 ? 5.423 2.533 2.373 1.00 0.00 46 GLY A N 2
ATOM 1690 C CA . GLY A 1 46 ? 4.267 3.216 1.817 1.00 0.00 46 GLY A CA 2
ATOM 1691 C C . GLY A 1 46 ? 4.048 2.821 0.355 1.00 0.00 46 GLY A C 2
ATOM 1692 O O . GLY A 1 46 ? 4.432 3.556 -0.554 1.00 0.00 46 GLY A O 2
ATOM 1696 N N . ALA A 1 47 ? 3.432 1.663 0.174 1.00 0.00 47 ALA A N 2
ATOM 1697 C CA . ALA A 1 47 ? 3.157 1.162 -1.162 1.00 0.00 47 ALA A CA 2
ATOM 1698 C C . ALA A 1 47 ? 2.052 0.107 -1.090 1.00 0.00 47 ALA A C 2
ATOM 1699 O O . ALA A 1 47 ? 2.313 -1.049 -0.760 1.00 0.00 47 ALA A O 2
ATOM 1706 N N . VAL A 1 48 ? 0.840 0.542 -1.403 1.00 0.00 48 VAL A N 2
ATOM 1707 C CA . VAL A 1 48 ? -0.306 -0.351 -1.377 1.00 0.00 48 VAL A CA 2
ATOM 1708 C C . VAL A 1 48 ? -0.199 -1.345 -2.536 1.00 0.00 48 VAL A C 2
ATOM 1709 O O . VAL A 1 48 ? -0.126 -2.553 -2.318 1.00 0.00 48 VAL A O 2
ATOM 1722 N N . ASP A 1 49 ? -0.193 -0.798 -3.743 1.00 0.00 49 ASP A N 2
ATOM 1723 C CA . ASP A 1 49 ? -0.097 -1.621 -4.937 1.00 0.00 49 ASP A CA 2
ATOM 1724 C C . ASP A 1 49 ? 0.930 -2.732 -4.703 1.00 0.00 49 ASP A C 2
ATOM 1725 O O . ASP A 1 49 ? 0.718 -3.873 -5.109 1.00 0.00 49 ASP A O 2
ATOM 1734 N N . ALA A 1 50 ? 2.021 -2.358 -4.051 1.00 0.00 50 ALA A N 2
ATOM 1735 C CA . ALA A 1 50 ? 3.081 -3.308 -3.759 1.00 0.00 50 ALA A CA 2
ATOM 1736 C C . ALA A 1 50 ? 2.686 -4.147 -2.543 1.00 0.00 50 ALA A C 2
ATOM 1737 O O . ALA A 1 50 ? 2.625 -5.373 -2.624 1.00 0.00 50 ALA A O 2
ATOM 1744 N N . THR A 1 51 ? 2.429 -3.454 -1.443 1.00 0.00 51 THR A N 2
ATOM 1745 C CA . THR A 1 51 ? 2.043 -4.121 -0.211 1.00 0.00 51 THR A CA 2
ATOM 1746 C C . THR A 1 51 ? 0.989 -5.193 -0.494 1.00 0.00 51 THR A C 2
ATOM 1747 O O . THR A 1 51 ? 0.872 -6.165 0.252 1.00 0.00 51 THR A O 2
ATOM 1758 N N . ILE A 1 52 ? 0.249 -4.982 -1.572 1.00 0.00 52 ILE A N 2
ATOM 1759 C CA . ILE A 1 52 ? -0.791 -5.918 -1.962 1.00 0.00 52 ILE A CA 2
ATOM 1760 C C . ILE A 1 52 ? -0.145 -7.218 -2.448 1.00 0.00 52 ILE A C 2
ATOM 1761 O O . ILE A 1 52 ? -0.303 -8.265 -1.823 1.00 0.00 52 ILE A O 2
ATOM 1777 N N . ASP A 1 53 ? 0.570 -7.107 -3.558 1.00 0.00 53 ASP A N 2
ATOM 1778 C CA . ASP A 1 53 ? 1.240 -8.260 -4.135 1.00 0.00 53 ASP A CA 2
ATOM 1779 C C . ASP A 1 53 ? 1.848 -9.104 -3.014 1.00 0.00 53 ASP A C 2
ATOM 1780 O O . ASP A 1 53 ? 1.893 -10.330 -3.109 1.00 0.00 53 ASP A O 2
ATOM 1789 N N . GLN A 1 54 ? 2.301 -8.416 -1.976 1.00 0.00 54 GLN A N 2
ATOM 1790 C CA . GLN A 1 54 ? 2.904 -9.087 -0.838 1.00 0.00 54 GLN A CA 2
ATOM 1791 C C . GLN A 1 54 ? 1.901 -10.048 -0.195 1.00 0.00 54 GLN A C 2
ATOM 1792 O O . GLN A 1 54 ? 2.045 -11.264 -0.303 1.00 0.00 54 GLN A O 2
ATOM 1806 N N . LEU A 1 55 ? 0.908 -9.464 0.459 1.00 0.00 55 LEU A N 2
ATOM 1807 C CA . LEU A 1 55 ? -0.119 -10.253 1.119 1.00 0.00 55 LEU A CA 2
ATOM 1808 C C . LEU A 1 55 ? -0.644 -11.313 0.148 1.00 0.00 55 LEU A C 2
ATOM 1809 O O . LEU A 1 55 ? -0.914 -12.445 0.547 1.00 0.00 55 LEU A O 2
ATOM 1825 N N . LEU A 1 56 ? -0.773 -10.909 -1.107 1.00 0.00 56 LEU A N 2
ATOM 1826 C CA . LEU A 1 56 ? -1.261 -11.810 -2.137 1.00 0.00 56 LEU A CA 2
ATOM 1827 C C . LEU A 1 56 ? -0.509 -13.139 -2.043 1.00 0.00 56 LEU A C 2
ATOM 1828 O O . LEU A 1 56 ? -1.105 -14.174 -1.749 1.00 0.00 56 LEU A O 2
ATOM 1844 N N . GLN A 1 57 ? 0.789 -13.067 -2.299 1.00 0.00 57 GLN A N 2
ATOM 1845 C CA . GLN A 1 57 ? 1.628 -14.252 -2.248 1.00 0.00 57 GLN A CA 2
ATOM 1846 C C . GLN A 1 57 ? 1.518 -14.922 -0.876 1.00 0.00 57 GLN A C 2
ATOM 1847 O O . GLN A 1 57 ? 1.209 -16.109 -0.784 1.00 0.00 57 GLN A O 2
ATOM 1861 N N . MET A 1 58 ? 1.777 -14.131 0.155 1.00 0.00 58 MET A N 2
ATOM 1862 C CA . MET A 1 58 ? 1.711 -14.632 1.517 1.00 0.00 58 MET A CA 2
ATOM 1863 C C . MET A 1 58 ? 0.535 -15.596 1.690 1.00 0.00 58 MET A C 2
ATOM 1864 O O . MET A 1 58 ? 0.700 -16.692 2.223 1.00 0.00 58 MET A O 2
ATOM 1878 N N . ASN A 1 59 ? -0.625 -15.153 1.230 1.00 0.00 59 ASN A N 2
ATOM 1879 C CA . ASN A 1 59 ? -1.827 -15.963 1.327 1.00 0.00 59 ASN A CA 2
ATOM 1880 C C . ASN A 1 59 ? -1.679 -17.198 0.436 1.00 0.00 59 ASN A C 2
ATOM 1881 O O . ASN A 1 59 ? -2.046 -18.302 0.833 1.00 0.00 59 ASN A O 2
ATOM 1892 N N . LEU A 1 60 ? -1.139 -16.969 -0.753 1.00 0.00 60 LEU A N 2
ATOM 1893 C CA . LEU A 1 60 ? -0.937 -18.049 -1.703 1.00 0.00 60 LEU A CA 2
ATOM 1894 C C . LEU A 1 60 ? -0.143 -19.172 -1.032 1.00 0.00 60 LEU A C 2
ATOM 1895 O O . LEU A 1 60 ? -0.665 -20.265 -0.820 1.00 0.00 60 LEU A O 2
ATOM 1911 N N . GLU A 1 61 ? 1.106 -18.863 -0.717 1.00 0.00 61 GLU A N 2
ATOM 1912 C CA . GLU A 1 61 ? 1.978 -19.832 -0.074 1.00 0.00 61 GLU A CA 2
ATOM 1913 C C . GLU A 1 61 ? 2.241 -21.012 -1.012 1.00 0.00 61 GLU A C 2
ATOM 1914 O O . GLU A 1 61 ? 1.689 -22.095 -0.822 1.00 0.00 61 GLU A O 2
ATOM 1926 N N . SER A 1 62 ? 3.085 -20.763 -2.002 1.00 0.00 62 SER A N 2
ATOM 1927 C CA . SER A 1 62 ? 3.429 -21.791 -2.969 1.00 0.00 62 SER A CA 2
ATOM 1928 C C . SER A 1 62 ? 4.647 -21.356 -3.786 1.00 0.00 62 SER A C 2
ATOM 1929 O O . SER A 1 62 ? 5.670 -22.039 -3.793 1.00 0.00 62 SER A O 2
ATOM 1937 N N . GLY A 1 63 ? 4.497 -20.221 -4.454 1.00 0.00 63 GLY A N 2
ATOM 1938 C CA . GLY A 1 63 ? 5.573 -19.687 -5.271 1.00 0.00 63 GLY A CA 2
ATOM 1939 C C . GLY A 1 63 ? 5.020 -18.991 -6.517 1.00 0.00 63 GLY A C 2
ATOM 1940 O O . GLY A 1 63 ? 3.895 -18.495 -6.508 1.00 0.00 63 GLY A O 2
ATOM 1944 N N . PRO A 1 64 ? 5.860 -18.977 -7.587 1.00 0.00 64 PRO A N 2
ATOM 1945 C CA . PRO A 1 64 ? 5.467 -18.351 -8.838 1.00 0.00 64 PRO A CA 2
ATOM 1946 C C . PRO A 1 64 ? 4.461 -19.221 -9.595 1.00 0.00 64 PRO A C 2
ATOM 1947 O O . PRO A 1 64 ? 4.818 -19.888 -10.565 1.00 0.00 64 PRO A O 2
ATOM 1958 N N . SER A 1 65 ? 3.224 -19.185 -9.123 1.00 0.00 65 SER A N 2
ATOM 1959 C CA . SER A 1 65 ? 2.164 -19.962 -9.743 1.00 0.00 65 SER A CA 2
ATOM 1960 C C . SER A 1 65 ? 1.277 -19.051 -10.595 1.00 0.00 65 SER A C 2
ATOM 1961 O O . SER A 1 65 ? 1.131 -19.270 -11.797 1.00 0.00 65 SER A O 2
ATOM 1969 N N . SER A 1 66 ? 0.709 -18.050 -9.940 1.00 0.00 66 SER A N 2
ATOM 1970 C CA . SER A 1 66 ? -0.159 -17.105 -10.622 1.00 0.00 66 SER A CA 2
ATOM 1971 C C . SER A 1 66 ? 0.223 -15.674 -10.240 1.00 0.00 66 SER A C 2
ATOM 1972 O O . SER A 1 66 ? 0.888 -15.454 -9.229 1.00 0.00 66 SER A O 2
ATOM 1980 N N . GLY A 1 67 ? -0.215 -14.737 -11.069 1.00 0.00 67 GLY A N 2
ATOM 1981 C CA . GLY A 1 67 ? 0.072 -13.333 -10.830 1.00 0.00 67 GLY A CA 2
ATOM 1982 C C . GLY A 1 67 ? -1.133 -12.459 -11.186 1.00 0.00 67 GLY A C 2
ATOM 1983 O O . GLY A 1 67 ? -1.590 -12.462 -12.328 1.00 0.00 67 GLY A O 2
ATOM 1987 N N . GLY A 1 1 ? -29.855 -8.364 -3.126 1.00 0.00 1 GLY A N 3
ATOM 1988 C CA . GLY A 1 1 ? -29.929 -7.086 -3.814 1.00 0.00 1 GLY A CA 3
ATOM 1989 C C . GLY A 1 1 ? -28.540 -6.619 -4.254 1.00 0.00 1 GLY A C 3
ATOM 1990 O O . GLY A 1 1 ? -27.837 -5.952 -3.496 1.00 0.00 1 GLY A O 3
ATOM 1994 N N . SER A 1 2 ? -28.187 -6.987 -5.476 1.00 0.00 2 SER A N 3
ATOM 1995 C CA . SER A 1 2 ? -26.894 -6.614 -6.026 1.00 0.00 2 SER A CA 3
ATOM 1996 C C . SER A 1 2 ? -26.906 -5.140 -6.435 1.00 0.00 2 SER A C 3
ATOM 1997 O O . SER A 1 2 ? -27.714 -4.729 -7.266 1.00 0.00 2 SER A O 3
ATOM 2005 N N . SER A 1 3 ? -26.000 -4.384 -5.832 1.00 0.00 3 SER A N 3
ATOM 2006 C CA . SER A 1 3 ? -25.895 -2.965 -6.123 1.00 0.00 3 SER A CA 3
ATOM 2007 C C . SER A 1 3 ? -24.660 -2.696 -6.984 1.00 0.00 3 SER A C 3
ATOM 2008 O O . SER A 1 3 ? -23.602 -3.281 -6.758 1.00 0.00 3 SER A O 3
ATOM 2016 N N . GLY A 1 4 ? -24.836 -1.812 -7.955 1.00 0.00 4 GLY A N 3
ATOM 2017 C CA . GLY A 1 4 ? -23.748 -1.459 -8.852 1.00 0.00 4 GLY A CA 3
ATOM 2018 C C . GLY A 1 4 ? -22.914 -0.312 -8.278 1.00 0.00 4 GLY A C 3
ATOM 2019 O O . GLY A 1 4 ? -22.995 -0.016 -7.087 1.00 0.00 4 GLY A O 3
ATOM 2023 N N . SER A 1 5 ? -22.132 0.303 -9.152 1.00 0.00 5 SER A N 3
ATOM 2024 C CA . SER A 1 5 ? -21.284 1.412 -8.748 1.00 0.00 5 SER A CA 3
ATOM 2025 C C . SER A 1 5 ? -20.641 2.055 -9.978 1.00 0.00 5 SER A C 3
ATOM 2026 O O . SER A 1 5 ? -20.834 3.243 -10.233 1.00 0.00 5 SER A O 3
ATOM 2034 N N . SER A 1 6 ? -19.891 1.243 -10.707 1.00 0.00 6 SER A N 3
ATOM 2035 C CA . SER A 1 6 ? -19.218 1.718 -11.904 1.00 0.00 6 SER A CA 3
ATOM 2036 C C . SER A 1 6 ? -18.236 2.835 -11.545 1.00 0.00 6 SER A C 3
ATOM 2037 O O . SER A 1 6 ? -18.643 3.896 -11.074 1.00 0.00 6 SER A O 3
ATOM 2045 N N . GLY A 1 7 ? -16.962 2.558 -11.780 1.00 0.00 7 GLY A N 3
ATOM 2046 C CA . GLY A 1 7 ? -15.919 3.526 -11.487 1.00 0.00 7 GLY A CA 3
ATOM 2047 C C . GLY A 1 7 ? -14.714 3.329 -12.408 1.00 0.00 7 GLY A C 3
ATOM 2048 O O . GLY A 1 7 ? -14.837 2.740 -13.481 1.00 0.00 7 GLY A O 3
ATOM 2052 N N . ARG A 1 8 ? -13.575 3.834 -11.956 1.00 0.00 8 ARG A N 3
ATOM 2053 C CA . ARG A 1 8 ? -12.348 3.721 -12.727 1.00 0.00 8 ARG A CA 3
ATOM 2054 C C . ARG A 1 8 ? -11.131 3.847 -11.808 1.00 0.00 8 ARG A C 3
ATOM 2055 O O . ARG A 1 8 ? -11.227 4.412 -10.719 1.00 0.00 8 ARG A O 3
ATOM 2076 N N . PRO A 1 9 ? -9.986 3.298 -12.293 1.00 0.00 9 PRO A N 3
ATOM 2077 C CA . PRO A 1 9 ? -8.751 3.343 -11.528 1.00 0.00 9 PRO A CA 3
ATOM 2078 C C . PRO A 1 9 ? -8.136 4.744 -11.563 1.00 0.00 9 PRO A C 3
ATOM 2079 O O . PRO A 1 9 ? -8.082 5.376 -12.617 1.00 0.00 9 PRO A O 3
ATOM 2090 N N . ALA A 1 10 ? -7.687 5.187 -10.398 1.00 0.00 10 ALA A N 3
ATOM 2091 C CA . ALA A 1 10 ? -7.077 6.501 -10.282 1.00 0.00 10 ALA A CA 3
ATOM 2092 C C . ALA A 1 10 ? -5.559 6.346 -10.177 1.00 0.00 10 ALA A C 3
ATOM 2093 O O . ALA A 1 10 ? -5.043 5.950 -9.133 1.00 0.00 10 ALA A O 3
ATOM 2100 N N . ARG A 1 11 ? -4.886 6.667 -11.272 1.00 0.00 11 ARG A N 3
ATOM 2101 C CA . ARG A 1 11 ? -3.437 6.568 -11.316 1.00 0.00 11 ARG A CA 3
ATOM 2102 C C . ARG A 1 11 ? -2.801 7.772 -10.617 1.00 0.00 11 ARG A C 3
ATOM 2103 O O . ARG A 1 11 ? -2.047 7.611 -9.658 1.00 0.00 11 ARG A O 3
ATOM 2124 N N . GLN A 1 12 ? -3.130 8.951 -11.124 1.00 0.00 12 GLN A N 3
ATOM 2125 C CA . GLN A 1 12 ? -2.601 10.182 -10.561 1.00 0.00 12 GLN A CA 3
ATOM 2126 C C . GLN A 1 12 ? -2.816 10.208 -9.046 1.00 0.00 12 GLN A C 3
ATOM 2127 O O . GLN A 1 12 ? -3.953 10.183 -8.577 1.00 0.00 12 GLN A O 3
ATOM 2141 N N . VAL A 1 13 ? -1.707 10.257 -8.324 1.00 0.00 13 VAL A N 3
ATOM 2142 C CA . VAL A 1 13 ? -1.760 10.287 -6.872 1.00 0.00 13 VAL A CA 3
ATOM 2143 C C . VAL A 1 13 ? -2.565 9.086 -6.371 1.00 0.00 13 VAL A C 3
ATOM 2144 O O . VAL A 1 13 ? -3.794 9.130 -6.331 1.00 0.00 13 VAL A O 3
ATOM 2157 N N . ARG A 1 14 ? -1.839 8.041 -6.000 1.00 0.00 14 ARG A N 3
ATOM 2158 C CA . ARG A 1 14 ? -2.470 6.830 -5.504 1.00 0.00 14 ARG A CA 3
ATOM 2159 C C . ARG A 1 14 ? -2.861 7.000 -4.034 1.00 0.00 14 ARG A C 3
ATOM 2160 O O . ARG A 1 14 ? -4.004 6.743 -3.658 1.00 0.00 14 ARG A O 3
ATOM 2181 N N . ARG A 1 15 ? -1.890 7.430 -3.243 1.00 0.00 15 ARG A N 3
ATOM 2182 C CA . ARG A 1 15 ? -2.118 7.637 -1.823 1.00 0.00 15 ARG A CA 3
ATOM 2183 C C . ARG A 1 15 ? -3.332 8.543 -1.606 1.00 0.00 15 ARG A C 3
ATOM 2184 O O . ARG A 1 15 ? -3.511 9.528 -2.322 1.00 0.00 15 ARG A O 3
ATOM 2205 N N . LEU A 1 16 ? -4.134 8.178 -0.617 1.00 0.00 16 LEU A N 3
ATOM 2206 C CA . LEU A 1 16 ? -5.325 8.946 -0.298 1.00 0.00 16 LEU A CA 3
ATOM 2207 C C . LEU A 1 16 ? -5.491 9.013 1.222 1.00 0.00 16 LEU A C 3
ATOM 2208 O O . LEU A 1 16 ? -5.287 10.065 1.826 1.00 0.00 16 LEU A O 3
ATOM 2224 N N . GLU A 1 17 ? -5.861 7.877 1.796 1.00 0.00 17 GLU A N 3
ATOM 2225 C CA . GLU A 1 17 ? -6.057 7.794 3.233 1.00 0.00 17 GLU A CA 3
ATOM 2226 C C . GLU A 1 17 ? -5.471 6.488 3.774 1.00 0.00 17 GLU A C 3
ATOM 2227 O O . GLU A 1 17 ? -5.604 5.438 3.148 1.00 0.00 17 GLU A O 3
ATOM 2239 N N . PHE A 1 18 ? -4.835 6.597 4.931 1.00 0.00 18 PHE A N 3
ATOM 2240 C CA . PHE A 1 18 ? -4.228 5.438 5.563 1.00 0.00 18 PHE A CA 3
ATOM 2241 C C . PHE A 1 18 ? -5.296 4.503 6.134 1.00 0.00 18 PHE A C 3
ATOM 2242 O O . PHE A 1 18 ? -5.366 3.333 5.759 1.00 0.00 18 PHE A O 3
ATOM 2259 N N . ASN A 1 19 ? -6.100 5.053 7.031 1.00 0.00 19 ASN A N 3
ATOM 2260 C CA . ASN A 1 19 ? -7.161 4.283 7.658 1.00 0.00 19 ASN A CA 3
ATOM 2261 C C . ASN A 1 19 ? -7.917 3.497 6.584 1.00 0.00 19 ASN A C 3
ATOM 2262 O O . ASN A 1 19 ? -8.099 2.287 6.708 1.00 0.00 19 ASN A O 3
ATOM 2273 N N . GLN A 1 20 ? -8.336 4.217 5.554 1.00 0.00 20 GLN A N 3
ATOM 2274 C CA . GLN A 1 20 ? -9.068 3.603 4.460 1.00 0.00 20 GLN A CA 3
ATOM 2275 C C . GLN A 1 20 ? -8.264 2.442 3.869 1.00 0.00 20 GLN A C 3
ATOM 2276 O O . GLN A 1 20 ? -8.777 1.332 3.736 1.00 0.00 20 GLN A O 3
ATOM 2290 N N . ALA A 1 21 ? -7.018 2.738 3.532 1.00 0.00 21 ALA A N 3
ATOM 2291 C CA . ALA A 1 21 ? -6.139 1.733 2.959 1.00 0.00 21 ALA A CA 3
ATOM 2292 C C . ALA A 1 21 ? -6.307 0.419 3.725 1.00 0.00 21 ALA A C 3
ATOM 2293 O O . ALA A 1 21 ? -6.643 -0.608 3.137 1.00 0.00 21 ALA A O 3
ATOM 2300 N N . MET A 1 22 ? -6.065 0.494 5.025 1.00 0.00 22 MET A N 3
ATOM 2301 C CA . MET A 1 22 ? -6.185 -0.677 5.877 1.00 0.00 22 MET A CA 3
ATOM 2302 C C . MET A 1 22 ? -7.499 -1.415 5.613 1.00 0.00 22 MET A C 3
ATOM 2303 O O . MET A 1 22 ? -7.508 -2.633 5.444 1.00 0.00 22 MET A O 3
ATOM 2317 N N . ASP A 1 23 ? -8.578 -0.646 5.585 1.00 0.00 23 ASP A N 3
ATOM 2318 C CA . ASP A 1 23 ? -9.894 -1.211 5.344 1.00 0.00 23 ASP A CA 3
ATOM 2319 C C . ASP A 1 23 ? -9.856 -2.058 4.071 1.00 0.00 23 ASP A C 3
ATOM 2320 O O . ASP A 1 23 ? -10.468 -3.123 4.011 1.00 0.00 23 ASP A O 3
ATOM 2329 N N . ASP A 1 24 ? -9.130 -1.553 3.084 1.00 0.00 24 ASP A N 3
ATOM 2330 C CA . ASP A 1 24 ? -9.003 -2.251 1.816 1.00 0.00 24 ASP A CA 3
ATOM 2331 C C . ASP A 1 24 ? -8.372 -3.624 2.055 1.00 0.00 24 ASP A C 3
ATOM 2332 O O . ASP A 1 24 ? -8.923 -4.644 1.644 1.00 0.00 24 ASP A O 3
ATOM 2341 N N . PHE A 1 25 ? -7.225 -3.605 2.717 1.00 0.00 25 PHE A N 3
ATOM 2342 C CA . PHE A 1 25 ? -6.513 -4.837 3.015 1.00 0.00 25 PHE A CA 3
ATOM 2343 C C . PHE A 1 25 ? -7.334 -5.734 3.944 1.00 0.00 25 PHE A C 3
ATOM 2344 O O . PHE A 1 25 ? -7.380 -6.949 3.758 1.00 0.00 25 PHE A O 3
ATOM 2361 N N . LYS A 1 26 ? -7.962 -5.100 4.923 1.00 0.00 26 LYS A N 3
ATOM 2362 C CA . LYS A 1 26 ? -8.779 -5.826 5.881 1.00 0.00 26 LYS A CA 3
ATOM 2363 C C . LYS A 1 26 ? -9.823 -6.654 5.130 1.00 0.00 26 LYS A C 3
ATOM 2364 O O . LYS A 1 26 ? -10.126 -7.780 5.521 1.00 0.00 26 LYS A O 3
ATOM 2383 N N . THR A 1 27 ? -10.345 -6.065 4.064 1.00 0.00 27 THR A N 3
ATOM 2384 C CA . THR A 1 27 ? -11.349 -6.734 3.255 1.00 0.00 27 THR A CA 3
ATOM 2385 C C . THR A 1 27 ? -10.684 -7.701 2.272 1.00 0.00 27 THR A C 3
ATOM 2386 O O . THR A 1 27 ? -11.203 -8.786 2.016 1.00 0.00 27 THR A O 3
ATOM 2397 N N . MET A 1 28 ? -9.545 -7.272 1.749 1.00 0.00 28 MET A N 3
ATOM 2398 C CA . MET A 1 28 ? -8.804 -8.086 0.801 1.00 0.00 28 MET A CA 3
ATOM 2399 C C . MET A 1 28 ? -8.300 -9.373 1.458 1.00 0.00 28 MET A C 3
ATOM 2400 O O . MET A 1 28 ? -8.464 -10.460 0.908 1.00 0.00 28 MET A O 3
ATOM 2414 N N . PHE A 1 29 ? -7.699 -9.206 2.627 1.00 0.00 29 PHE A N 3
ATOM 2415 C CA . PHE A 1 29 ? -7.171 -10.340 3.366 1.00 0.00 29 PHE A CA 3
ATOM 2416 C C . PHE A 1 29 ? -7.602 -10.289 4.832 1.00 0.00 29 PHE A C 3
ATOM 2417 O O . PHE A 1 29 ? -7.024 -9.551 5.628 1.00 0.00 29 PHE A O 3
ATOM 2434 N N . PRO A 1 30 ? -8.643 -11.103 5.154 1.00 0.00 30 PRO A N 3
ATOM 2435 C CA . PRO A 1 30 ? -9.159 -11.158 6.511 1.00 0.00 30 PRO A CA 3
ATOM 2436 C C . PRO A 1 30 ? -8.217 -11.943 7.425 1.00 0.00 30 PRO A C 3
ATOM 2437 O O . PRO A 1 30 ? -8.056 -11.603 8.596 1.00 0.00 30 PRO A O 3
ATOM 2448 N N . ASN A 1 31 ? -7.618 -12.979 6.856 1.00 0.00 31 ASN A N 3
ATOM 2449 C CA . ASN A 1 31 ? -6.696 -13.815 7.605 1.00 0.00 31 ASN A CA 3
ATOM 2450 C C . ASN A 1 31 ? -5.506 -12.970 8.064 1.00 0.00 31 ASN A C 3
ATOM 2451 O O . ASN A 1 31 ? -4.849 -13.301 9.049 1.00 0.00 31 ASN A O 3
ATOM 2462 N N . MET A 1 32 ? -5.265 -11.896 7.327 1.00 0.00 32 MET A N 3
ATOM 2463 C CA . MET A 1 32 ? -4.165 -11.001 7.646 1.00 0.00 32 MET A CA 3
ATOM 2464 C C . MET A 1 32 ? -4.420 -10.268 8.965 1.00 0.00 32 MET A C 3
ATOM 2465 O O . MET A 1 32 ? -5.549 -10.233 9.451 1.00 0.00 32 MET A O 3
ATOM 2479 N N . ASP A 1 33 ? -3.352 -9.700 9.505 1.00 0.00 33 ASP A N 3
ATOM 2480 C CA . ASP A 1 33 ? -3.445 -8.970 10.758 1.00 0.00 33 ASP A CA 3
ATOM 2481 C C . ASP A 1 33 ? -3.034 -7.515 10.526 1.00 0.00 33 ASP A C 3
ATOM 2482 O O . ASP A 1 33 ? -2.077 -7.244 9.803 1.00 0.00 33 ASP A O 3
ATOM 2491 N N . TYR A 1 34 ? -3.778 -6.616 11.154 1.00 0.00 34 TYR A N 3
ATOM 2492 C CA . TYR A 1 34 ? -3.503 -5.195 11.026 1.00 0.00 34 TYR A CA 3
ATOM 2493 C C . TYR A 1 34 ? -2.012 -4.906 11.211 1.00 0.00 34 TYR A C 3
ATOM 2494 O O . TYR A 1 34 ? -1.481 -3.965 10.623 1.00 0.00 34 TYR A O 3
ATOM 2512 N N . ASP A 1 35 ? -1.379 -5.734 12.029 1.00 0.00 35 ASP A N 3
ATOM 2513 C CA . ASP A 1 35 ? 0.040 -5.579 12.299 1.00 0.00 35 ASP A CA 3
ATOM 2514 C C . ASP A 1 35 ? 0.841 -6.091 11.100 1.00 0.00 35 ASP A C 3
ATOM 2515 O O . ASP A 1 35 ? 1.884 -5.533 10.761 1.00 0.00 35 ASP A O 3
ATOM 2524 N N . ILE A 1 36 ? 0.324 -7.148 10.492 1.00 0.00 36 ILE A N 3
ATOM 2525 C CA . ILE A 1 36 ? 0.978 -7.743 9.338 1.00 0.00 36 ILE A CA 3
ATOM 2526 C C . ILE A 1 36 ? 0.796 -6.827 8.126 1.00 0.00 36 ILE A C 3
ATOM 2527 O O . ILE A 1 36 ? 1.765 -6.491 7.447 1.00 0.00 36 ILE A O 3
ATOM 2543 N N . ILE A 1 37 ? -0.452 -6.449 7.892 1.00 0.00 37 ILE A N 3
ATOM 2544 C CA . ILE A 1 37 ? -0.773 -5.579 6.774 1.00 0.00 37 ILE A CA 3
ATOM 2545 C C . ILE A 1 37 ? 0.163 -4.369 6.789 1.00 0.00 37 ILE A C 3
ATOM 2546 O O . ILE A 1 37 ? 0.870 -4.114 5.816 1.00 0.00 37 ILE A O 3
ATOM 2562 N N . GLU A 1 38 ? 0.137 -3.656 7.906 1.00 0.00 38 GLU A N 3
ATOM 2563 C CA . GLU A 1 38 ? 0.975 -2.479 8.061 1.00 0.00 38 GLU A CA 3
ATOM 2564 C C . GLU A 1 38 ? 2.449 -2.849 7.888 1.00 0.00 38 GLU A C 3
ATOM 2565 O O . GLU A 1 38 ? 3.192 -2.151 7.200 1.00 0.00 38 GLU A O 3
ATOM 2577 N N . CYS A 1 39 ? 2.828 -3.948 8.524 1.00 0.00 39 CYS A N 3
ATOM 2578 C CA . CYS A 1 39 ? 4.200 -4.420 8.449 1.00 0.00 39 CYS A CA 3
ATOM 2579 C C . CYS A 1 39 ? 4.673 -4.295 6.999 1.00 0.00 39 CYS A C 3
ATOM 2580 O O . CYS A 1 39 ? 5.712 -3.693 6.731 1.00 0.00 39 CYS A O 3
ATOM 2588 N N . VAL A 1 40 ? 3.888 -4.874 6.102 1.00 0.00 40 VAL A N 3
ATOM 2589 C CA . VAL A 1 40 ? 4.213 -4.835 4.687 1.00 0.00 40 VAL A CA 3
ATOM 2590 C C . VAL A 1 40 ? 4.260 -3.379 4.219 1.00 0.00 40 VAL A C 3
ATOM 2591 O O . VAL A 1 40 ? 5.217 -2.963 3.568 1.00 0.00 40 VAL A O 3
ATOM 2604 N N . LEU A 1 41 ? 3.214 -2.644 4.569 1.00 0.00 41 LEU A N 3
ATOM 2605 C CA . LEU A 1 41 ? 3.124 -1.244 4.193 1.00 0.00 41 LEU A CA 3
ATOM 2606 C C . LEU A 1 41 ? 4.461 -0.557 4.477 1.00 0.00 41 LEU A C 3
ATOM 2607 O O . LEU A 1 41 ? 5.031 0.088 3.597 1.00 0.00 41 LEU A O 3
ATOM 2623 N N . ARG A 1 42 ? 4.923 -0.717 5.708 1.00 0.00 42 ARG A N 3
ATOM 2624 C CA . ARG A 1 42 ? 6.183 -0.121 6.118 1.00 0.00 42 ARG A CA 3
ATOM 2625 C C . ARG A 1 42 ? 7.356 -0.864 5.478 1.00 0.00 42 ARG A C 3
ATOM 2626 O O . ARG A 1 42 ? 8.311 -0.243 5.014 1.00 0.00 42 ARG A O 3
ATOM 2647 N N . ALA A 1 43 ? 7.246 -2.185 5.472 1.00 0.00 43 ALA A N 3
ATOM 2648 C CA . ALA A 1 43 ? 8.287 -3.020 4.896 1.00 0.00 43 ALA A CA 3
ATOM 2649 C C . ALA A 1 43 ? 8.509 -2.616 3.437 1.00 0.00 43 ALA A C 3
ATOM 2650 O O . ALA A 1 43 ? 9.611 -2.759 2.911 1.00 0.00 43 ALA A O 3
ATOM 2657 N N . ASN A 1 44 ? 7.444 -2.121 2.825 1.00 0.00 44 ASN A N 3
ATOM 2658 C CA . ASN A 1 44 ? 7.508 -1.696 1.437 1.00 0.00 44 ASN A CA 3
ATOM 2659 C C . ASN A 1 44 ? 7.643 -0.173 1.380 1.00 0.00 44 ASN A C 3
ATOM 2660 O O . ASN A 1 44 ? 8.026 0.383 0.352 1.00 0.00 44 ASN A O 3
ATOM 2671 N N . SER A 1 45 ? 7.320 0.460 2.499 1.00 0.00 45 SER A N 3
ATOM 2672 C CA . SER A 1 45 ? 7.400 1.908 2.589 1.00 0.00 45 SER A CA 3
ATOM 2673 C C . SER A 1 45 ? 6.287 2.547 1.756 1.00 0.00 45 SER A C 3
ATOM 2674 O O . SER A 1 45 ? 6.493 2.880 0.590 1.00 0.00 45 SER A O 3
ATOM 2682 N N . GLY A 1 46 ? 5.132 2.698 2.386 1.00 0.00 46 GLY A N 3
ATOM 2683 C CA . GLY A 1 46 ? 3.986 3.291 1.717 1.00 0.00 46 GLY A CA 3
ATOM 2684 C C . GLY A 1 46 ? 3.920 2.855 0.252 1.00 0.00 46 GLY A C 3
ATOM 2685 O O . GLY A 1 46 ? 4.361 3.583 -0.636 1.00 0.00 46 GLY A O 3
ATOM 2689 N N . ALA A 1 47 ? 3.366 1.669 0.046 1.00 0.00 47 ALA A N 3
ATOM 2690 C CA . ALA A 1 47 ? 3.237 1.127 -1.296 1.00 0.00 47 ALA A CA 3
ATOM 2691 C C . ALA A 1 47 ? 2.150 0.050 -1.305 1.00 0.00 47 ALA A C 3
ATOM 2692 O O . ALA A 1 47 ? 2.413 -1.104 -0.971 1.00 0.00 47 ALA A O 3
ATOM 2699 N N . VAL A 1 48 ? 0.953 0.466 -1.690 1.00 0.00 48 VAL A N 3
ATOM 2700 C CA . VAL A 1 48 ? -0.175 -0.449 -1.746 1.00 0.00 48 VAL A CA 3
ATOM 2701 C C . VAL A 1 48 ? 0.062 -1.475 -2.855 1.00 0.00 48 VAL A C 3
ATOM 2702 O O . VAL A 1 48 ? 0.146 -2.673 -2.589 1.00 0.00 48 VAL A O 3
ATOM 2715 N N . ASP A 1 49 ? 0.163 -0.969 -4.075 1.00 0.00 49 ASP A N 3
ATOM 2716 C CA . ASP A 1 49 ? 0.388 -1.827 -5.226 1.00 0.00 49 ASP A CA 3
ATOM 2717 C C . ASP A 1 49 ? 1.389 -2.921 -4.852 1.00 0.00 49 ASP A C 3
ATOM 2718 O O . ASP A 1 49 ? 1.279 -4.054 -5.318 1.00 0.00 49 ASP A O 3
ATOM 2727 N N . ALA A 1 50 ? 2.344 -2.545 -4.014 1.00 0.00 50 ALA A N 3
ATOM 2728 C CA . ALA A 1 50 ? 3.364 -3.480 -3.572 1.00 0.00 50 ALA A CA 3
ATOM 2729 C C . ALA A 1 50 ? 2.829 -4.292 -2.391 1.00 0.00 50 ALA A C 3
ATOM 2730 O O . ALA A 1 50 ? 2.799 -5.520 -2.440 1.00 0.00 50 ALA A O 3
ATOM 2737 N N . THR A 1 51 ? 2.418 -3.572 -1.357 1.00 0.00 51 THR A N 3
ATOM 2738 C CA . THR A 1 51 ? 1.885 -4.210 -0.165 1.00 0.00 51 THR A CA 3
ATOM 2739 C C . THR A 1 51 ? 0.834 -5.254 -0.544 1.00 0.00 51 THR A C 3
ATOM 2740 O O . THR A 1 51 ? 0.578 -6.187 0.216 1.00 0.00 51 THR A O 3
ATOM 2751 N N . ILE A 1 52 ? 0.253 -5.063 -1.720 1.00 0.00 52 ILE A N 3
ATOM 2752 C CA . ILE A 1 52 ? -0.765 -5.977 -2.209 1.00 0.00 52 ILE A CA 3
ATOM 2753 C C . ILE A 1 52 ? -0.104 -7.292 -2.629 1.00 0.00 52 ILE A C 3
ATOM 2754 O O . ILE A 1 52 ? -0.308 -8.324 -1.993 1.00 0.00 52 ILE A O 3
ATOM 2770 N N . ASP A 1 53 ? 0.674 -7.210 -3.699 1.00 0.00 53 ASP A N 3
ATOM 2771 C CA . ASP A 1 53 ? 1.366 -8.381 -4.211 1.00 0.00 53 ASP A CA 3
ATOM 2772 C C . ASP A 1 53 ? 1.923 -9.192 -3.040 1.00 0.00 53 ASP A C 3
ATOM 2773 O O . ASP A 1 53 ? 1.848 -10.420 -3.039 1.00 0.00 53 ASP A O 3
ATOM 2782 N N . GLN A 1 54 ? 2.470 -8.473 -2.071 1.00 0.00 54 GLN A N 3
ATOM 2783 C CA . GLN A 1 54 ? 3.040 -9.111 -0.896 1.00 0.00 54 GLN A CA 3
ATOM 2784 C C . GLN A 1 54 ? 2.016 -10.047 -0.251 1.00 0.00 54 GLN A C 3
ATOM 2785 O O . GLN A 1 54 ? 2.166 -11.267 -0.302 1.00 0.00 54 GLN A O 3
ATOM 2799 N N . LEU A 1 55 ? 0.998 -9.440 0.341 1.00 0.00 55 LEU A N 3
ATOM 2800 C CA . LEU A 1 55 ? -0.051 -10.204 0.995 1.00 0.00 55 LEU A CA 3
ATOM 2801 C C . LEU A 1 55 ? -0.623 -11.224 0.010 1.00 0.00 55 LEU A C 3
ATOM 2802 O O . LEU A 1 55 ? -0.967 -12.340 0.396 1.00 0.00 55 LEU A O 3
ATOM 2818 N N . LEU A 1 56 ? -0.707 -10.806 -1.244 1.00 0.00 56 LEU A N 3
ATOM 2819 C CA . LEU A 1 56 ? -1.232 -11.669 -2.288 1.00 0.00 56 LEU A CA 3
ATOM 2820 C C . LEU A 1 56 ? -0.577 -13.048 -2.181 1.00 0.00 56 LEU A C 3
ATOM 2821 O O . LEU A 1 56 ? -1.259 -14.048 -1.961 1.00 0.00 56 LEU A O 3
ATOM 2837 N N . GLN A 1 57 ? 0.738 -13.057 -2.340 1.00 0.00 57 GLN A N 3
ATOM 2838 C CA . GLN A 1 57 ? 1.493 -14.296 -2.264 1.00 0.00 57 GLN A CA 3
ATOM 2839 C C . GLN A 1 57 ? 1.278 -14.966 -0.905 1.00 0.00 57 GLN A C 3
ATOM 2840 O O . GLN A 1 57 ? 0.880 -16.128 -0.838 1.00 0.00 57 GLN A O 3
ATOM 2854 N N . MET A 1 58 ? 1.550 -14.204 0.144 1.00 0.00 58 MET A N 3
ATOM 2855 C CA . MET A 1 58 ? 1.391 -14.709 1.497 1.00 0.00 58 MET A CA 3
ATOM 2856 C C . MET A 1 58 ? 0.119 -15.549 1.623 1.00 0.00 58 MET A C 3
ATOM 2857 O O . MET A 1 58 ? 0.127 -16.604 2.256 1.00 0.00 58 MET A O 3
ATOM 2871 N N . ASN A 1 59 ? -0.945 -15.050 1.010 1.00 0.00 59 ASN A N 3
ATOM 2872 C CA . ASN A 1 59 ? -2.222 -15.742 1.046 1.00 0.00 59 ASN A CA 3
ATOM 2873 C C . ASN A 1 59 ? -2.101 -17.066 0.289 1.00 0.00 59 ASN A C 3
ATOM 2874 O O . ASN A 1 59 ? -2.571 -18.100 0.760 1.00 0.00 59 ASN A O 3
ATOM 2885 N N . LEU A 1 60 ? -1.468 -16.991 -0.873 1.00 0.00 60 LEU A N 3
ATOM 2886 C CA . LEU A 1 60 ? -1.280 -18.171 -1.700 1.00 0.00 60 LEU A CA 3
ATOM 2887 C C . LEU A 1 60 ? -0.566 -19.251 -0.885 1.00 0.00 60 LEU A C 3
ATOM 2888 O O . LEU A 1 60 ? -1.092 -20.348 -0.706 1.00 0.00 60 LEU A O 3
ATOM 2904 N N . GLU A 1 61 ? 0.622 -18.902 -0.413 1.00 0.00 61 GLU A N 3
ATOM 2905 C CA . GLU A 1 61 ? 1.414 -19.828 0.379 1.00 0.00 61 GLU A CA 3
ATOM 2906 C C . GLU A 1 61 ? 1.834 -21.029 -0.471 1.00 0.00 61 GLU A C 3
ATOM 2907 O O . GLU A 1 61 ? 1.045 -21.538 -1.265 1.00 0.00 61 GLU A O 3
ATOM 2919 N N . SER A 1 62 ? 3.077 -21.446 -0.275 1.00 0.00 62 SER A N 3
ATOM 2920 C CA . SER A 1 62 ? 3.611 -22.577 -1.014 1.00 0.00 62 SER A CA 3
ATOM 2921 C C . SER A 1 62 ? 2.934 -23.870 -0.555 1.00 0.00 62 SER A C 3
ATOM 2922 O O . SER A 1 62 ? 3.316 -24.448 0.461 1.00 0.00 62 SER A O 3
ATOM 2930 N N . GLY A 1 63 ? 1.939 -24.285 -1.325 1.00 0.00 63 GLY A N 3
ATOM 2931 C CA . GLY A 1 63 ? 1.205 -25.498 -1.010 1.00 0.00 63 GLY A CA 3
ATOM 2932 C C . GLY A 1 63 ? 0.112 -25.763 -2.048 1.00 0.00 63 GLY A C 3
ATOM 2933 O O . GLY A 1 63 ? 0.228 -25.343 -3.198 1.00 0.00 63 GLY A O 3
ATOM 2937 N N . PRO A 1 64 ? -0.952 -26.476 -1.592 1.00 0.00 64 PRO A N 3
ATOM 2938 C CA . PRO A 1 64 ? -2.065 -26.802 -2.468 1.00 0.00 64 PRO A CA 3
ATOM 2939 C C . PRO A 1 64 ? -2.948 -25.576 -2.713 1.00 0.00 64 PRO A C 3
ATOM 2940 O O . PRO A 1 64 ? -3.065 -24.709 -1.848 1.00 0.00 64 PRO A O 3
ATOM 2951 N N . SER A 1 65 ? -3.545 -25.543 -3.895 1.00 0.00 65 SER A N 3
ATOM 2952 C CA . SER A 1 65 ? -4.413 -24.438 -4.264 1.00 0.00 65 SER A CA 3
ATOM 2953 C C . SER A 1 65 ? -5.807 -24.962 -4.615 1.00 0.00 65 SER A C 3
ATOM 2954 O O . SER A 1 65 ? -5.943 -25.880 -5.423 1.00 0.00 65 SER A O 3
ATOM 2962 N N . SER A 1 66 ? -6.807 -24.355 -3.992 1.00 0.00 66 SER A N 3
ATOM 2963 C CA . SER A 1 66 ? -8.185 -24.749 -4.230 1.00 0.00 66 SER A CA 3
ATOM 2964 C C . SER A 1 66 ? -8.721 -24.051 -5.481 1.00 0.00 66 SER A C 3
ATOM 2965 O O . SER A 1 66 ? -9.141 -24.708 -6.432 1.00 0.00 66 SER A O 3
ATOM 2973 N N . GLY A 1 67 ? -8.690 -22.727 -5.439 1.00 0.00 67 GLY A N 3
ATOM 2974 C CA . GLY A 1 67 ? -9.167 -21.932 -6.558 1.00 0.00 67 GLY A CA 3
ATOM 2975 C C . GLY A 1 67 ? -10.573 -22.366 -6.979 1.00 0.00 67 GLY A C 3
ATOM 2976 O O . GLY A 1 67 ? -11.344 -22.862 -6.160 1.00 0.00 67 GLY A O 3
ATOM 2980 N N . GLY A 1 1 ? -20.493 -0.438 -22.628 1.00 0.00 1 GLY A N 4
ATOM 2981 C CA . GLY A 1 1 ? -21.103 0.151 -21.448 1.00 0.00 1 GLY A CA 4
ATOM 2982 C C . GLY A 1 1 ? -20.721 -0.627 -20.188 1.00 0.00 1 GLY A C 4
ATOM 2983 O O . GLY A 1 1 ? -21.558 -1.308 -19.597 1.00 0.00 1 GLY A O 4
ATOM 2987 N N . SER A 1 2 ? -19.457 -0.500 -19.812 1.00 0.00 2 SER A N 4
ATOM 2988 C CA . SER A 1 2 ? -18.954 -1.183 -18.633 1.00 0.00 2 SER A CA 4
ATOM 2989 C C . SER A 1 2 ? -18.726 -0.177 -17.503 1.00 0.00 2 SER A C 4
ATOM 2990 O O . SER A 1 2 ? -19.341 -0.278 -16.443 1.00 0.00 2 SER A O 4
ATOM 2998 N N . SER A 1 3 ? -17.839 0.771 -17.768 1.00 0.00 3 SER A N 4
ATOM 2999 C CA . SER A 1 3 ? -17.522 1.795 -16.787 1.00 0.00 3 SER A CA 4
ATOM 3000 C C . SER A 1 3 ? -16.550 2.812 -17.388 1.00 0.00 3 SER A C 4
ATOM 3001 O O . SER A 1 3 ? -15.454 2.452 -17.814 1.00 0.00 3 SER A O 4
ATOM 3009 N N . GLY A 1 4 ? -16.987 4.063 -17.402 1.00 0.00 4 GLY A N 4
ATOM 3010 C CA . GLY A 1 4 ? -16.170 5.135 -17.944 1.00 0.00 4 GLY A CA 4
ATOM 3011 C C . GLY A 1 4 ? -15.679 6.065 -16.832 1.00 0.00 4 GLY A C 4
ATOM 3012 O O . GLY A 1 4 ? -16.482 6.669 -16.123 1.00 0.00 4 GLY A O 4
ATOM 3016 N N . SER A 1 5 ? -14.362 6.152 -16.715 1.00 0.00 5 SER A N 4
ATOM 3017 C CA . SER A 1 5 ? -13.754 6.998 -15.702 1.00 0.00 5 SER A CA 4
ATOM 3018 C C . SER A 1 5 ? -14.204 6.552 -14.309 1.00 0.00 5 SER A C 4
ATOM 3019 O O . SER A 1 5 ? -15.319 6.855 -13.887 1.00 0.00 5 SER A O 4
ATOM 3027 N N . SER A 1 6 ? -13.314 5.840 -13.635 1.00 0.00 6 SER A N 4
ATOM 3028 C CA . SER A 1 6 ? -13.606 5.350 -12.298 1.00 0.00 6 SER A CA 4
ATOM 3029 C C . SER A 1 6 ? -13.271 6.424 -11.262 1.00 0.00 6 SER A C 4
ATOM 3030 O O . SER A 1 6 ? -14.130 6.823 -10.477 1.00 0.00 6 SER A O 4
ATOM 3038 N N . GLY A 1 7 ? -12.021 6.862 -11.293 1.00 0.00 7 GLY A N 4
ATOM 3039 C CA . GLY A 1 7 ? -11.562 7.883 -10.366 1.00 0.00 7 GLY A CA 4
ATOM 3040 C C . GLY A 1 7 ? -10.034 7.933 -10.319 1.00 0.00 7 GLY A C 4
ATOM 3041 O O . GLY A 1 7 ? -9.415 8.754 -10.995 1.00 0.00 7 GLY A O 4
ATOM 3045 N N . ARG A 1 8 ? -9.468 7.045 -9.514 1.00 0.00 8 ARG A N 4
ATOM 3046 C CA . ARG A 1 8 ? -8.024 6.978 -9.370 1.00 0.00 8 ARG A CA 4
ATOM 3047 C C . ARG A 1 8 ? -7.477 8.320 -8.878 1.00 0.00 8 ARG A C 4
ATOM 3048 O O . ARG A 1 8 ? -8.143 9.347 -8.999 1.00 0.00 8 ARG A O 4
ATOM 3069 N N . PRO A 1 9 ? -6.238 8.266 -8.320 1.00 0.00 9 PRO A N 4
ATOM 3070 C CA . PRO A 1 9 ? -5.594 9.464 -7.809 1.00 0.00 9 PRO A CA 4
ATOM 3071 C C . PRO A 1 9 ? -5.078 10.339 -8.953 1.00 0.00 9 PRO A C 4
ATOM 3072 O O . PRO A 1 9 ? -3.880 10.363 -9.230 1.00 0.00 9 PRO A O 4
ATOM 3083 N N . ALA A 1 10 ? -6.009 11.037 -9.588 1.00 0.00 10 ALA A N 4
ATOM 3084 C CA . ALA A 1 10 ? -5.663 11.911 -10.696 1.00 0.00 10 ALA A CA 4
ATOM 3085 C C . ALA A 1 10 ? -4.633 12.940 -10.225 1.00 0.00 10 ALA A C 4
ATOM 3086 O O . ALA A 1 10 ? -3.514 12.982 -10.736 1.00 0.00 10 ALA A O 4
ATOM 3093 N N . ARG A 1 11 ? -5.046 13.745 -9.258 1.00 0.00 11 ARG A N 4
ATOM 3094 C CA . ARG A 1 11 ? -4.174 14.771 -8.713 1.00 0.00 11 ARG A CA 4
ATOM 3095 C C . ARG A 1 11 ? -4.155 14.695 -7.185 1.00 0.00 11 ARG A C 4
ATOM 3096 O O . ARG A 1 11 ? -5.206 14.708 -6.547 1.00 0.00 11 ARG A O 4
ATOM 3117 N N . GLN A 1 12 ? -2.948 14.618 -6.643 1.00 0.00 12 GLN A N 4
ATOM 3118 C CA . GLN A 1 12 ? -2.779 14.541 -5.202 1.00 0.00 12 GLN A CA 4
ATOM 3119 C C . GLN A 1 12 ? -1.541 15.329 -4.770 1.00 0.00 12 GLN A C 4
ATOM 3120 O O . GLN A 1 12 ? -0.678 15.636 -5.592 1.00 0.00 12 GLN A O 4
ATOM 3134 N N . VAL A 1 13 ? -1.493 15.635 -3.482 1.00 0.00 13 VAL A N 4
ATOM 3135 C CA . VAL A 1 13 ? -0.375 16.381 -2.931 1.00 0.00 13 VAL A CA 4
ATOM 3136 C C . VAL A 1 13 ? -0.186 15.999 -1.461 1.00 0.00 13 VAL A C 4
ATOM 3137 O O . VAL A 1 13 ? 0.932 15.735 -1.023 1.00 0.00 13 VAL A O 4
ATOM 3150 N N . ARG A 1 14 ? -1.298 15.982 -0.740 1.00 0.00 14 ARG A N 4
ATOM 3151 C CA . ARG A 1 14 ? -1.269 15.636 0.671 1.00 0.00 14 ARG A CA 4
ATOM 3152 C C . ARG A 1 14 ? -1.277 14.116 0.845 1.00 0.00 14 ARG A C 4
ATOM 3153 O O . ARG A 1 14 ? -1.987 13.409 0.131 1.00 0.00 14 ARG A O 4
ATOM 3174 N N . ARG A 1 15 ? -0.480 13.658 1.799 1.00 0.00 15 ARG A N 4
ATOM 3175 C CA . ARG A 1 15 ? -0.387 12.235 2.077 1.00 0.00 15 ARG A CA 4
ATOM 3176 C C . ARG A 1 15 ? -1.390 11.838 3.161 1.00 0.00 15 ARG A C 4
ATOM 3177 O O . ARG A 1 15 ? -2.263 11.003 2.929 1.00 0.00 15 ARG A O 4
ATOM 3198 N N . LEU A 1 16 ? -1.233 12.456 4.323 1.00 0.00 16 LEU A N 4
ATOM 3199 C CA . LEU A 1 16 ? -2.115 12.178 5.444 1.00 0.00 16 LEU A CA 4
ATOM 3200 C C . LEU A 1 16 ? -2.041 10.688 5.787 1.00 0.00 16 LEU A C 4
ATOM 3201 O O . LEU A 1 16 ? -1.425 9.910 5.062 1.00 0.00 16 LEU A O 4
ATOM 3217 N N . GLU A 1 17 ? -2.679 10.337 6.895 1.00 0.00 17 GLU A N 4
ATOM 3218 C CA . GLU A 1 17 ? -2.694 8.955 7.343 1.00 0.00 17 GLU A CA 4
ATOM 3219 C C . GLU A 1 17 ? -3.318 8.057 6.274 1.00 0.00 17 GLU A C 4
ATOM 3220 O O . GLU A 1 17 ? -4.084 8.526 5.433 1.00 0.00 17 GLU A O 4
ATOM 3232 N N . PHE A 1 18 ? -2.968 6.781 6.341 1.00 0.00 18 PHE A N 4
ATOM 3233 C CA . PHE A 1 18 ? -3.485 5.812 5.389 1.00 0.00 18 PHE A CA 4
ATOM 3234 C C . PHE A 1 18 ? -4.389 4.790 6.082 1.00 0.00 18 PHE A C 4
ATOM 3235 O O . PHE A 1 18 ? -4.131 3.589 6.026 1.00 0.00 18 PHE A O 4
ATOM 3252 N N . ASN A 1 19 ? -5.429 5.305 6.720 1.00 0.00 19 ASN A N 4
ATOM 3253 C CA . ASN A 1 19 ? -6.373 4.453 7.424 1.00 0.00 19 ASN A CA 4
ATOM 3254 C C . ASN A 1 19 ? -7.192 3.657 6.406 1.00 0.00 19 ASN A C 4
ATOM 3255 O O . ASN A 1 19 ? -7.182 2.427 6.421 1.00 0.00 19 ASN A O 4
ATOM 3266 N N . GLN A 1 20 ? -7.881 4.391 5.544 1.00 0.00 20 GLN A N 4
ATOM 3267 C CA . GLN A 1 20 ? -8.703 3.769 4.521 1.00 0.00 20 GLN A CA 4
ATOM 3268 C C . GLN A 1 20 ? -7.982 2.560 3.922 1.00 0.00 20 GLN A C 4
ATOM 3269 O O . GLN A 1 20 ? -8.551 1.473 3.836 1.00 0.00 20 GLN A O 4
ATOM 3283 N N . ALA A 1 21 ? -6.739 2.791 3.523 1.00 0.00 21 ALA A N 4
ATOM 3284 C CA . ALA A 1 21 ? -5.934 1.734 2.935 1.00 0.00 21 ALA A CA 4
ATOM 3285 C C . ALA A 1 21 ? -6.140 0.441 3.726 1.00 0.00 21 ALA A C 4
ATOM 3286 O O . ALA A 1 21 ? -6.468 -0.596 3.153 1.00 0.00 21 ALA A O 4
ATOM 3293 N N . MET A 1 22 ? -5.938 0.546 5.032 1.00 0.00 22 MET A N 4
ATOM 3294 C CA . MET A 1 22 ? -6.097 -0.602 5.908 1.00 0.00 22 MET A CA 4
ATOM 3295 C C . MET A 1 22 ? -7.419 -1.322 5.634 1.00 0.00 22 MET A C 4
ATOM 3296 O O . MET A 1 22 ? -7.446 -2.544 5.493 1.00 0.00 22 MET A O 4
ATOM 3310 N N . ASP A 1 23 ? -8.482 -0.535 5.565 1.00 0.00 23 ASP A N 4
ATOM 3311 C CA . ASP A 1 23 ? -9.804 -1.082 5.310 1.00 0.00 23 ASP A CA 4
ATOM 3312 C C . ASP A 1 23 ? -9.741 -2.010 4.095 1.00 0.00 23 ASP A C 4
ATOM 3313 O O . ASP A 1 23 ? -10.249 -3.129 4.138 1.00 0.00 23 ASP A O 4
ATOM 3322 N N . ASP A 1 24 ? -9.112 -1.511 3.041 1.00 0.00 24 ASP A N 4
ATOM 3323 C CA . ASP A 1 24 ? -8.976 -2.281 1.817 1.00 0.00 24 ASP A CA 4
ATOM 3324 C C . ASP A 1 24 ? -8.376 -3.650 2.144 1.00 0.00 24 ASP A C 4
ATOM 3325 O O . ASP A 1 24 ? -8.974 -4.682 1.844 1.00 0.00 24 ASP A O 4
ATOM 3334 N N . PHE A 1 25 ? -7.202 -3.614 2.756 1.00 0.00 25 PHE A N 4
ATOM 3335 C CA . PHE A 1 25 ? -6.514 -4.839 3.128 1.00 0.00 25 PHE A CA 4
ATOM 3336 C C . PHE A 1 25 ? -7.376 -5.689 4.063 1.00 0.00 25 PHE A C 4
ATOM 3337 O O . PHE A 1 25 ? -7.410 -6.913 3.941 1.00 0.00 25 PHE A O 4
ATOM 3354 N N . LYS A 1 26 ? -8.051 -5.007 4.977 1.00 0.00 26 LYS A N 4
ATOM 3355 C CA . LYS A 1 26 ? -8.910 -5.685 5.933 1.00 0.00 26 LYS A CA 4
ATOM 3356 C C . LYS A 1 26 ? -9.921 -6.552 5.179 1.00 0.00 26 LYS A C 4
ATOM 3357 O O . LYS A 1 26 ? -10.259 -7.647 5.624 1.00 0.00 26 LYS A O 4
ATOM 3376 N N . THR A 1 27 ? -10.375 -6.028 4.049 1.00 0.00 27 THR A N 4
ATOM 3377 C CA . THR A 1 27 ? -11.340 -6.741 3.229 1.00 0.00 27 THR A CA 4
ATOM 3378 C C . THR A 1 27 ? -10.629 -7.744 2.319 1.00 0.00 27 THR A C 4
ATOM 3379 O O . THR A 1 27 ? -11.122 -8.850 2.103 1.00 0.00 27 THR A O 4
ATOM 3390 N N . MET A 1 28 ? -9.480 -7.323 1.811 1.00 0.00 28 MET A N 4
ATOM 3391 C CA . MET A 1 28 ? -8.696 -8.171 0.929 1.00 0.00 28 MET A CA 4
ATOM 3392 C C . MET A 1 28 ? -8.196 -9.415 1.667 1.00 0.00 28 MET A C 4
ATOM 3393 O O . MET A 1 28 ? -8.319 -10.531 1.163 1.00 0.00 28 MET A O 4
ATOM 3407 N N . PHE A 1 29 ? -7.644 -9.181 2.848 1.00 0.00 29 PHE A N 4
ATOM 3408 C CA . PHE A 1 29 ? -7.125 -10.269 3.660 1.00 0.00 29 PHE A CA 4
ATOM 3409 C C . PHE A 1 29 ? -7.625 -10.164 5.102 1.00 0.00 29 PHE A C 4
ATOM 3410 O O . PHE A 1 29 ? -7.098 -9.380 5.890 1.00 0.00 29 PHE A O 4
ATOM 3427 N N . PRO A 1 30 ? -8.664 -10.985 5.411 1.00 0.00 30 PRO A N 4
ATOM 3428 C CA . PRO A 1 30 ? -9.241 -10.992 6.745 1.00 0.00 30 PRO A CA 4
ATOM 3429 C C . PRO A 1 30 ? -8.328 -11.717 7.734 1.00 0.00 30 PRO A C 4
ATOM 3430 O O . PRO A 1 30 ? -8.227 -11.324 8.895 1.00 0.00 30 PRO A O 4
ATOM 3441 N N . ASN A 1 31 ? -7.685 -12.765 7.239 1.00 0.00 31 ASN A N 4
ATOM 3442 C CA . ASN A 1 31 ? -6.783 -13.549 8.065 1.00 0.00 31 ASN A CA 4
ATOM 3443 C C . ASN A 1 31 ? -5.612 -12.670 8.510 1.00 0.00 31 ASN A C 4
ATOM 3444 O O . ASN A 1 31 ? -5.001 -12.923 9.547 1.00 0.00 31 ASN A O 4
ATOM 3455 N N . MET A 1 32 ? -5.335 -11.657 7.703 1.00 0.00 32 MET A N 4
ATOM 3456 C CA . MET A 1 32 ? -4.248 -10.739 8.001 1.00 0.00 32 MET A CA 4
ATOM 3457 C C . MET A 1 32 ? -4.535 -9.945 9.277 1.00 0.00 32 MET A C 4
ATOM 3458 O O . MET A 1 32 ? -5.680 -9.866 9.719 1.00 0.00 32 MET A O 4
ATOM 3472 N N . ASP A 1 33 ? -3.475 -9.378 9.834 1.00 0.00 33 ASP A N 4
ATOM 3473 C CA . ASP A 1 33 ? -3.598 -8.593 11.050 1.00 0.00 33 ASP A CA 4
ATOM 3474 C C . ASP A 1 33 ? -3.174 -7.151 10.767 1.00 0.00 33 ASP A C 4
ATOM 3475 O O . ASP A 1 33 ? -2.222 -6.914 10.024 1.00 0.00 33 ASP A O 4
ATOM 3484 N N . TYR A 1 34 ? -3.901 -6.224 11.374 1.00 0.00 34 TYR A N 4
ATOM 3485 C CA . TYR A 1 34 ? -3.612 -4.811 11.196 1.00 0.00 34 TYR A CA 4
ATOM 3486 C C . TYR A 1 34 ? -2.119 -4.530 11.376 1.00 0.00 34 TYR A C 4
ATOM 3487 O O . TYR A 1 34 ? -1.574 -3.623 10.748 1.00 0.00 34 TYR A O 4
ATOM 3505 N N . ASP A 1 35 ? -1.499 -5.325 12.235 1.00 0.00 35 ASP A N 4
ATOM 3506 C CA . ASP A 1 35 ? -0.079 -5.173 12.505 1.00 0.00 35 ASP A CA 4
ATOM 3507 C C . ASP A 1 35 ? 0.722 -5.744 11.334 1.00 0.00 35 ASP A C 4
ATOM 3508 O O . ASP A 1 35 ? 1.755 -5.193 10.956 1.00 0.00 35 ASP A O 4
ATOM 3517 N N . ILE A 1 36 ? 0.216 -6.842 10.792 1.00 0.00 36 ILE A N 4
ATOM 3518 C CA . ILE A 1 36 ? 0.872 -7.494 9.671 1.00 0.00 36 ILE A CA 4
ATOM 3519 C C . ILE A 1 36 ? 0.716 -6.628 8.420 1.00 0.00 36 ILE A C 4
ATOM 3520 O O . ILE A 1 36 ? 1.704 -6.271 7.780 1.00 0.00 36 ILE A O 4
ATOM 3536 N N . ILE A 1 37 ? -0.533 -6.315 8.108 1.00 0.00 37 ILE A N 4
ATOM 3537 C CA . ILE A 1 37 ? -0.832 -5.497 6.945 1.00 0.00 37 ILE A CA 4
ATOM 3538 C C . ILE A 1 37 ? 0.139 -4.315 6.895 1.00 0.00 37 ILE A C 4
ATOM 3539 O O . ILE A 1 37 ? 0.870 -4.148 5.920 1.00 0.00 37 ILE A O 4
ATOM 3555 N N . GLU A 1 38 ? 0.115 -3.526 7.959 1.00 0.00 38 GLU A N 4
ATOM 3556 C CA . GLU A 1 38 ? 0.984 -2.364 8.048 1.00 0.00 38 GLU A CA 4
ATOM 3557 C C . GLU A 1 38 ? 2.448 -2.784 7.902 1.00 0.00 38 GLU A C 4
ATOM 3558 O O . GLU A 1 38 ? 3.214 -2.141 7.186 1.00 0.00 38 GLU A O 4
ATOM 3570 N N . CYS A 1 39 ? 2.793 -3.861 8.592 1.00 0.00 39 CYS A N 4
ATOM 3571 C CA . CYS A 1 39 ? 4.152 -4.375 8.549 1.00 0.00 39 CYS A CA 4
ATOM 3572 C C . CYS A 1 39 ? 4.644 -4.307 7.102 1.00 0.00 39 CYS A C 4
ATOM 3573 O O . CYS A 1 39 ? 5.712 -3.761 6.830 1.00 0.00 39 CYS A O 4
ATOM 3581 N N . VAL A 1 40 ? 3.842 -4.871 6.210 1.00 0.00 40 VAL A N 4
ATOM 3582 C CA . VAL A 1 40 ? 4.183 -4.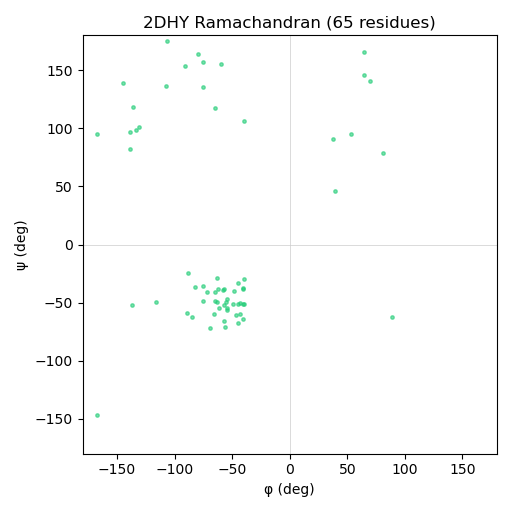882 4.798 1.00 0.00 40 VAL A CA 4
ATOM 3583 C C . VAL A 1 40 ? 4.271 -3.442 4.288 1.00 0.00 40 VAL A C 4
ATOM 3584 O O . VAL A 1 40 ? 5.242 -3.071 3.631 1.00 0.00 40 VAL A O 4
ATOM 3597 N N . LEU A 1 41 ? 3.243 -2.670 4.610 1.00 0.00 41 LEU A N 4
ATOM 3598 C CA . LEU A 1 41 ? 3.192 -1.279 4.192 1.00 0.00 41 LEU A CA 4
ATOM 3599 C C . LEU A 1 41 ? 4.530 -0.607 4.509 1.00 0.00 41 LEU A C 4
ATOM 3600 O O . LEU A 1 41 ? 5.144 0.003 3.635 1.00 0.00 41 LEU A O 4
ATOM 3616 N N . ARG A 1 42 ? 4.941 -0.741 5.761 1.00 0.00 42 ARG A N 4
ATOM 3617 C CA . ARG A 1 42 ? 6.195 -0.154 6.203 1.00 0.00 42 ARG A CA 4
ATOM 3618 C C . ARG A 1 42 ? 7.378 -0.918 5.605 1.00 0.00 42 ARG A C 4
ATOM 3619 O O . ARG A 1 42 ? 8.358 -0.312 5.174 1.00 0.00 42 ARG A O 4
ATOM 3640 N N . ALA A 1 43 ? 7.249 -2.236 5.599 1.00 0.00 43 ALA A N 4
ATOM 3641 C CA . ALA A 1 43 ? 8.296 -3.088 5.061 1.00 0.00 43 ALA A CA 4
ATOM 3642 C C . ALA A 1 43 ? 8.587 -2.681 3.616 1.00 0.00 43 ALA A C 4
ATOM 3643 O O . ALA A 1 43 ? 9.743 -2.650 3.196 1.00 0.00 43 ALA A O 4
ATOM 3650 N N . ASN A 1 44 ? 7.518 -2.378 2.893 1.00 0.00 44 ASN A N 4
ATOM 3651 C CA . ASN A 1 44 ? 7.645 -1.974 1.503 1.00 0.00 44 ASN A CA 4
ATOM 3652 C C . ASN A 1 44 ? 7.796 -0.453 1.431 1.00 0.00 44 ASN A C 4
ATOM 3653 O O . ASN A 1 44 ? 8.186 0.087 0.397 1.00 0.00 44 ASN A O 4
ATOM 3664 N N . SER A 1 45 ? 7.480 0.195 2.543 1.00 0.00 45 SER A N 4
ATOM 3665 C CA . SER A 1 45 ? 7.577 1.643 2.618 1.00 0.00 45 SER A CA 4
ATOM 3666 C C . SER A 1 45 ? 6.489 2.285 1.755 1.00 0.00 45 SER A C 4
ATOM 3667 O O . SER A 1 45 ? 6.718 2.588 0.585 1.00 0.00 45 SER A O 4
ATOM 3675 N N . GLY A 1 46 ? 5.328 2.474 2.365 1.00 0.00 46 GLY A N 4
ATOM 3676 C CA . GLY A 1 46 ? 4.204 3.075 1.667 1.00 0.00 46 GLY A CA 4
ATOM 3677 C C . GLY A 1 46 ? 4.148 2.604 0.213 1.00 0.00 46 GLY A C 4
ATOM 3678 O O . GLY A 1 46 ? 4.746 3.221 -0.667 1.00 0.00 46 GLY A O 4
ATOM 3682 N N . ALA A 1 47 ? 3.422 1.515 0.005 1.00 0.00 47 ALA A N 4
ATOM 3683 C CA . ALA A 1 47 ? 3.280 0.954 -1.328 1.00 0.00 47 ALA A CA 4
ATOM 3684 C C . ALA A 1 47 ? 2.166 -0.096 -1.319 1.00 0.00 47 ALA A C 4
ATOM 3685 O O . ALA A 1 47 ? 2.408 -1.259 -1.002 1.00 0.00 47 ALA A O 4
ATOM 3692 N N . VAL A 1 48 ? 0.970 0.353 -1.670 1.00 0.00 48 VAL A N 4
ATOM 3693 C CA . VAL A 1 48 ? -0.181 -0.532 -1.705 1.00 0.00 48 VAL A CA 4
ATOM 3694 C C . VAL A 1 48 ? -0.008 -1.540 -2.844 1.00 0.00 48 VAL A C 4
ATOM 3695 O O . VAL A 1 48 ? 0.001 -2.748 -2.613 1.00 0.00 48 VAL A O 4
ATOM 3708 N N . ASP A 1 49 ? 0.124 -1.006 -4.049 1.00 0.00 49 ASP A N 4
ATOM 3709 C CA . ASP A 1 49 ? 0.295 -1.843 -5.224 1.00 0.00 49 ASP A CA 4
ATOM 3710 C C . ASP A 1 49 ? 1.231 -3.005 -4.885 1.00 0.00 49 ASP A C 4
ATOM 3711 O O . ASP A 1 49 ? 0.982 -4.143 -5.280 1.00 0.00 49 ASP A O 4
ATOM 3720 N N . ALA A 1 50 ? 2.289 -2.678 -4.157 1.00 0.00 50 ALA A N 4
ATOM 3721 C CA . ALA A 1 50 ? 3.263 -3.680 -3.760 1.00 0.00 50 ALA A CA 4
ATOM 3722 C C . ALA A 1 50 ? 2.731 -4.451 -2.551 1.00 0.00 50 ALA A C 4
ATOM 3723 O O . ALA A 1 50 ? 2.554 -5.667 -2.614 1.00 0.00 50 ALA A O 4
ATOM 3730 N N . THR A 1 51 ? 2.491 -3.713 -1.477 1.00 0.00 51 THR A N 4
ATOM 3731 C CA . THR A 1 51 ? 1.983 -4.313 -0.255 1.00 0.00 51 THR A CA 4
ATOM 3732 C C . THR A 1 51 ? 0.888 -5.332 -0.576 1.00 0.00 51 THR A C 4
ATOM 3733 O O . THR A 1 51 ? 0.677 -6.280 0.178 1.00 0.00 51 THR A O 4
ATOM 3744 N N . ILE A 1 52 ? 0.220 -5.102 -1.697 1.00 0.00 52 ILE A N 4
ATOM 3745 C CA . ILE A 1 52 ? -0.847 -5.988 -2.128 1.00 0.00 52 ILE A CA 4
ATOM 3746 C C . ILE A 1 52 ? -0.247 -7.319 -2.585 1.00 0.00 52 ILE A C 4
ATOM 3747 O O . ILE A 1 52 ? -0.416 -8.341 -1.921 1.00 0.00 52 ILE A O 4
ATOM 3763 N N . ASP A 1 53 ? 0.443 -7.264 -3.715 1.00 0.00 53 ASP A N 4
ATOM 3764 C CA . ASP A 1 53 ? 1.069 -8.452 -4.268 1.00 0.00 53 ASP A CA 4
ATOM 3765 C C . ASP A 1 53 ? 1.677 -9.278 -3.133 1.00 0.00 53 ASP A C 4
ATOM 3766 O O . ASP A 1 53 ? 1.574 -10.504 -3.129 1.00 0.00 53 ASP A O 4
ATOM 3775 N N . GLN A 1 54 ? 2.298 -8.574 -2.199 1.00 0.00 54 GLN A N 4
ATOM 3776 C CA . GLN A 1 54 ? 2.923 -9.228 -1.061 1.00 0.00 54 GLN A CA 4
ATOM 3777 C C . GLN A 1 54 ? 1.930 -10.173 -0.381 1.00 0.00 54 GLN A C 4
ATOM 3778 O O . GLN A 1 54 ? 2.070 -11.392 -0.467 1.00 0.00 54 GLN A O 4
ATOM 3792 N N . LEU A 1 55 ? 0.950 -9.574 0.280 1.00 0.00 55 LEU A N 4
ATOM 3793 C CA . LEU A 1 55 ? -0.065 -10.348 0.975 1.00 0.00 55 LEU A CA 4
ATOM 3794 C C . LEU A 1 55 ? -0.674 -11.365 0.008 1.00 0.00 55 LEU A C 4
ATOM 3795 O O . LEU A 1 55 ? -0.989 -12.488 0.400 1.00 0.00 55 LEU A O 4
ATOM 3811 N N . LEU A 1 56 ? -0.823 -10.936 -1.237 1.00 0.00 56 LEU A N 4
ATOM 3812 C CA . LEU A 1 56 ? -1.389 -11.796 -2.262 1.00 0.00 56 LEU A CA 4
ATOM 3813 C C . LEU A 1 56 ? -0.672 -13.148 -2.241 1.00 0.00 56 LEU A C 4
ATOM 3814 O O . LEU A 1 56 ? -1.263 -14.163 -1.875 1.00 0.00 56 LEU A O 4
ATOM 3830 N N . GLN A 1 57 ? 0.592 -13.117 -2.638 1.00 0.00 57 GLN A N 4
ATOM 3831 C CA . GLN A 1 57 ? 1.396 -14.327 -2.670 1.00 0.00 57 GLN A CA 4
ATOM 3832 C C . GLN A 1 57 ? 1.395 -15.001 -1.296 1.00 0.00 57 GLN A C 4
ATOM 3833 O O . GLN A 1 57 ? 1.113 -16.193 -1.185 1.00 0.00 57 GLN A O 4
ATOM 3847 N N . MET A 1 58 ? 1.716 -14.208 -0.284 1.00 0.00 58 MET A N 4
ATOM 3848 C CA . MET A 1 58 ? 1.756 -14.712 1.078 1.00 0.00 58 MET A CA 4
ATOM 3849 C C . MET A 1 58 ? 0.591 -15.668 1.344 1.00 0.00 58 MET A C 4
ATOM 3850 O O . MET A 1 58 ? 0.780 -16.739 1.918 1.00 0.00 58 MET A O 4
ATOM 3864 N N . ASN A 1 59 ? -0.589 -15.245 0.913 1.00 0.00 59 ASN A N 4
ATOM 3865 C CA . ASN A 1 59 ? -1.785 -16.050 1.098 1.00 0.00 59 ASN A CA 4
ATOM 3866 C C . ASN A 1 59 ? -1.759 -17.225 0.118 1.00 0.00 59 ASN A C 4
ATOM 3867 O O . ASN A 1 59 ? -2.175 -18.331 0.459 1.00 0.00 59 ASN A O 4
ATOM 3878 N N . LEU A 1 60 ? -1.268 -16.945 -1.080 1.00 0.00 60 LEU A N 4
ATOM 3879 C CA . LEU A 1 60 ? -1.183 -17.964 -2.112 1.00 0.00 60 LEU A CA 4
ATOM 3880 C C . LEU A 1 60 ? -0.309 -19.117 -1.613 1.00 0.00 60 LEU A C 4
ATOM 3881 O O . LEU A 1 60 ? -0.786 -20.239 -1.454 1.00 0.00 60 LEU A O 4
ATOM 3897 N N . GLU A 1 61 ? 0.956 -18.799 -1.379 1.00 0.00 61 GLU A N 4
ATOM 3898 C CA . GLU A 1 61 ? 1.901 -19.794 -0.901 1.00 0.00 61 GLU A CA 4
ATOM 3899 C C . GLU A 1 61 ? 1.508 -20.272 0.498 1.00 0.00 61 GLU A C 4
ATOM 3900 O O . GLU A 1 61 ? 1.934 -19.695 1.498 1.00 0.00 61 GLU A O 4
ATOM 3912 N N . SER A 1 62 ? 0.698 -21.320 0.525 1.00 0.00 62 SER A N 4
ATOM 3913 C CA . SER A 1 62 ? 0.242 -21.881 1.786 1.00 0.00 62 SER A CA 4
ATOM 3914 C C . SER A 1 62 ? 1.442 -22.213 2.675 1.00 0.00 62 SER A C 4
ATOM 3915 O O . SER A 1 62 ? 2.477 -22.662 2.185 1.00 0.00 62 SER A O 4
ATOM 3923 N N . GLY A 1 63 ? 1.263 -21.980 3.967 1.00 0.00 63 GLY A N 4
ATOM 3924 C CA . GLY A 1 63 ? 2.318 -22.248 4.929 1.00 0.00 63 GLY A CA 4
ATOM 3925 C C . GLY A 1 63 ? 1.895 -23.338 5.916 1.00 0.00 63 GLY A C 4
ATOM 3926 O O . GLY A 1 63 ? 1.106 -24.218 5.575 1.00 0.00 63 GLY A O 4
ATOM 3930 N N . PRO A 1 64 ? 2.453 -23.242 7.153 1.00 0.00 64 PRO A N 4
ATOM 3931 C CA . PRO A 1 64 ? 2.143 -24.209 8.192 1.00 0.00 64 PRO A CA 4
ATOM 3932 C C . PRO A 1 64 ? 0.745 -23.967 8.766 1.00 0.00 64 PRO A C 4
ATOM 3933 O O . PRO A 1 64 ? 0.607 -23.496 9.894 1.00 0.00 64 PRO A O 4
ATOM 3944 N N . SER A 1 65 ? -0.255 -24.301 7.964 1.00 0.00 65 SER A N 4
ATOM 3945 C CA . SER A 1 65 ? -1.637 -24.126 8.378 1.00 0.00 65 SER A CA 4
ATOM 3946 C C . SER A 1 65 ? -2.528 -25.153 7.677 1.00 0.00 65 SER A C 4
ATOM 3947 O O . SER A 1 65 ? -2.087 -25.834 6.752 1.00 0.00 65 SER A O 4
ATOM 3955 N N . SER A 1 66 ? -3.765 -25.234 8.145 1.00 0.00 66 SER A N 4
ATOM 3956 C CA . SER A 1 66 ? -4.721 -26.167 7.575 1.00 0.00 66 SER A CA 4
ATOM 3957 C C . SER A 1 66 ? -5.527 -25.481 6.470 1.00 0.00 66 SER A C 4
ATOM 3958 O O . SER A 1 66 ? -5.503 -25.914 5.319 1.00 0.00 66 SER A O 4
ATOM 3966 N N . GLY A 1 67 ? -6.221 -24.421 6.858 1.00 0.00 67 GLY A N 4
ATOM 3967 C CA . GLY A 1 67 ? -7.032 -23.671 5.915 1.00 0.00 67 GLY A CA 4
ATOM 3968 C C . GLY A 1 67 ? -7.006 -22.176 6.238 1.00 0.00 67 GLY A C 4
ATOM 3969 O O . GLY A 1 67 ? -7.545 -21.747 7.257 1.00 0.00 67 GLY A O 4
ATOM 3973 N N . GLY A 1 1 ? -9.342 26.711 -8.963 1.00 0.00 1 GLY A N 5
ATOM 3974 C CA . GLY A 1 1 ? -10.607 26.151 -8.518 1.00 0.00 1 GLY A CA 5
ATOM 3975 C C . GLY A 1 1 ? -10.388 25.101 -7.427 1.00 0.00 1 GLY A C 5
ATOM 3976 O O . GLY A 1 1 ? -10.136 23.935 -7.725 1.00 0.00 1 GLY A O 5
ATOM 3980 N N . SER A 1 2 ? -10.493 25.553 -6.186 1.00 0.00 2 SER A N 5
ATOM 3981 C CA . SER A 1 2 ? -10.310 24.666 -5.049 1.00 0.00 2 SER A CA 5
ATOM 3982 C C . SER A 1 2 ? -10.652 25.402 -3.752 1.00 0.00 2 SER A C 5
ATOM 3983 O O . SER A 1 2 ? -11.541 24.982 -3.012 1.00 0.00 2 SER A O 5
ATOM 3991 N N . SER A 1 3 ? -9.929 26.486 -3.515 1.00 0.00 3 SER A N 5
ATOM 3992 C CA . SER A 1 3 ? -10.145 27.284 -2.320 1.00 0.00 3 SER A CA 5
ATOM 3993 C C . SER A 1 3 ? -9.687 28.724 -2.562 1.00 0.00 3 SER A C 5
ATOM 3994 O O . SER A 1 3 ? -10.472 29.660 -2.421 1.00 0.00 3 SER A O 5
ATOM 4002 N N . GLY A 1 4 ? -8.419 28.855 -2.921 1.00 0.00 4 GLY A N 5
ATOM 4003 C CA . GLY A 1 4 ? -7.847 30.165 -3.184 1.00 0.00 4 GLY A CA 5
ATOM 4004 C C . GLY A 1 4 ? -7.266 30.775 -1.907 1.00 0.00 4 GLY A C 5
ATOM 4005 O O . GLY A 1 4 ? -8.007 31.248 -1.047 1.00 0.00 4 GLY A O 5
ATOM 4009 N N . SER A 1 5 ? -5.944 30.746 -1.825 1.00 0.00 5 SER A N 5
ATOM 4010 C CA . SER A 1 5 ? -5.254 31.290 -0.667 1.00 0.00 5 SER A CA 5
ATOM 4011 C C . SER A 1 5 ? -3.831 31.700 -1.052 1.00 0.00 5 SER A C 5
ATOM 4012 O O . SER A 1 5 ? -3.028 30.862 -1.460 1.00 0.00 5 SER A O 5
ATOM 4020 N N . SER A 1 6 ? -3.561 32.989 -0.908 1.00 0.00 6 SER A N 5
ATOM 4021 C CA . SER A 1 6 ? -2.249 33.520 -1.234 1.00 0.00 6 SER A CA 5
ATOM 4022 C C . SER A 1 6 ? -1.217 33.029 -0.217 1.00 0.00 6 SER A C 5
ATOM 4023 O O . SER A 1 6 ? -1.454 33.084 0.989 1.00 0.00 6 SER A O 5
ATOM 4031 N N . GLY A 1 7 ? -0.094 32.559 -0.741 1.00 0.00 7 GLY A N 5
ATOM 4032 C CA . GLY A 1 7 ? 0.975 32.058 0.107 1.00 0.00 7 GLY A CA 5
ATOM 4033 C C . GLY A 1 7 ? 0.587 30.724 0.747 1.00 0.00 7 GLY A C 5
ATOM 4034 O O . GLY A 1 7 ? -0.506 30.589 1.297 1.00 0.00 7 GLY A O 5
ATOM 4038 N N . ARG A 1 8 ? 1.503 29.771 0.656 1.00 0.00 8 ARG A N 5
ATOM 4039 C CA . ARG A 1 8 ? 1.270 28.452 1.219 1.00 0.00 8 ARG A CA 5
ATOM 4040 C C . ARG A 1 8 ? 1.018 28.556 2.725 1.00 0.00 8 ARG A C 5
ATOM 4041 O O . ARG A 1 8 ? 1.367 29.557 3.349 1.00 0.00 8 ARG A O 5
ATOM 4062 N N . PRO A 1 9 ? 0.398 27.480 3.279 1.00 0.00 9 PRO A N 5
ATOM 4063 C CA . PRO A 1 9 ? 0.096 27.440 4.700 1.00 0.00 9 PRO A CA 5
ATOM 4064 C C . PRO A 1 9 ? 1.359 27.179 5.522 1.00 0.00 9 PRO A C 5
ATOM 4065 O O . PRO A 1 9 ? 2.405 26.843 4.970 1.00 0.00 9 PRO A O 5
ATOM 4076 N N . ALA A 1 10 ? 1.220 27.344 6.830 1.00 0.00 10 ALA A N 5
ATOM 4077 C CA . ALA A 1 10 ? 2.337 27.130 7.734 1.00 0.00 10 ALA A CA 5
ATOM 4078 C C . ALA A 1 10 ? 2.561 25.628 7.915 1.00 0.00 10 ALA A C 5
ATOM 4079 O O . ALA A 1 10 ? 3.622 25.109 7.571 1.00 0.00 10 ALA A O 5
ATOM 4086 N N . ARG A 1 11 ? 1.545 24.971 8.454 1.00 0.00 11 ARG A N 5
ATOM 4087 C CA . ARG A 1 11 ? 1.618 23.538 8.684 1.00 0.00 11 ARG A CA 5
ATOM 4088 C C . ARG A 1 11 ? 1.371 22.777 7.380 1.00 0.00 11 ARG A C 5
ATOM 4089 O O . ARG A 1 11 ? 0.406 23.054 6.669 1.00 0.00 11 ARG A O 5
ATOM 4110 N N . GLN A 1 12 ? 2.259 21.834 7.105 1.00 0.00 12 GLN A N 5
ATOM 4111 C CA . GLN A 1 12 ? 2.150 21.031 5.899 1.00 0.00 12 GLN A CA 5
ATOM 4112 C C . GLN A 1 12 ? 2.589 19.592 6.177 1.00 0.00 12 GLN A C 5
ATOM 4113 O O . GLN A 1 12 ? 3.783 19.314 6.285 1.00 0.00 12 GLN A O 5
ATOM 4127 N N . VAL A 1 13 ? 1.602 18.716 6.286 1.00 0.00 13 VAL A N 5
ATOM 4128 C CA . VAL A 1 13 ? 1.872 17.313 6.549 1.00 0.00 13 VAL A CA 5
ATOM 4129 C C . VAL A 1 13 ? 1.172 16.456 5.492 1.00 0.00 13 VAL A C 5
ATOM 4130 O O . VAL A 1 13 ? -0.026 16.609 5.257 1.00 0.00 13 VAL A O 5
ATOM 4143 N N . ARG A 1 14 ? 1.949 15.572 4.883 1.00 0.00 14 ARG A N 5
ATOM 4144 C CA . ARG A 1 14 ? 1.419 14.691 3.857 1.00 0.00 14 ARG A CA 5
ATOM 4145 C C . ARG A 1 14 ? 0.067 14.122 4.293 1.00 0.00 14 ARG A C 5
ATOM 4146 O O . ARG A 1 14 ? -0.919 14.231 3.566 1.00 0.00 14 ARG A O 5
ATOM 4167 N N . ARG A 1 15 ? 0.065 13.527 5.476 1.00 0.00 15 ARG A N 5
ATOM 4168 C CA . ARG A 1 15 ? -1.149 12.940 6.017 1.00 0.00 15 ARG A CA 5
ATOM 4169 C C . ARG A 1 15 ? -1.540 11.697 5.216 1.00 0.00 15 ARG A C 5
ATOM 4170 O O . ARG A 1 15 ? -1.614 10.598 5.765 1.00 0.00 15 ARG A O 5
ATOM 4191 N N . LEU A 1 16 ? -1.782 11.912 3.931 1.00 0.00 16 LEU A N 5
ATOM 4192 C CA . LEU A 1 16 ? -2.164 10.822 3.049 1.00 0.00 16 LEU A CA 5
ATOM 4193 C C . LEU A 1 16 ? -3.315 10.039 3.683 1.00 0.00 16 LEU A C 5
ATOM 4194 O O . LEU A 1 16 ? -3.796 10.395 4.758 1.00 0.00 16 LEU A O 5
ATOM 4210 N N . GLU A 1 17 ? -3.724 8.986 2.990 1.00 0.00 17 GLU A N 5
ATOM 4211 C CA . GLU A 1 17 ? -4.810 8.149 3.472 1.00 0.00 17 GLU A CA 5
ATOM 4212 C C . GLU A 1 17 ? -4.284 6.762 3.848 1.00 0.00 17 GLU A C 5
ATOM 4213 O O . GLU A 1 17 ? -3.833 6.011 2.986 1.00 0.00 17 GLU A O 5
ATOM 4225 N N . PHE A 1 18 ? -4.360 6.466 5.138 1.00 0.00 18 PHE A N 5
ATOM 4226 C CA . PHE A 1 18 ? -3.898 5.183 5.639 1.00 0.00 18 PHE A CA 5
ATOM 4227 C C . PHE A 1 18 ? -5.067 4.342 6.154 1.00 0.00 18 PHE A C 5
ATOM 4228 O O . PHE A 1 18 ? -5.241 3.195 5.743 1.00 0.00 18 PHE A O 5
ATOM 4245 N N . ASN A 1 19 ? -5.839 4.943 7.048 1.00 0.00 19 ASN A N 5
ATOM 4246 C CA . ASN A 1 19 ? -6.987 4.264 7.624 1.00 0.00 19 ASN A CA 5
ATOM 4247 C C . ASN A 1 19 ? -7.765 3.555 6.513 1.00 0.00 19 ASN A C 5
ATOM 4248 O O . ASN A 1 19 ? -8.107 2.381 6.643 1.00 0.00 19 ASN A O 5
ATOM 4259 N N . GLN A 1 20 ? -8.022 4.299 5.447 1.00 0.00 20 GLN A N 5
ATOM 4260 C CA . GLN A 1 20 ? -8.754 3.757 4.315 1.00 0.00 20 GLN A CA 5
ATOM 4261 C C . GLN A 1 20 ? -7.997 2.570 3.714 1.00 0.00 20 GLN A C 5
ATOM 4262 O O . GLN A 1 20 ? -8.588 1.524 3.447 1.00 0.00 20 GLN A O 5
ATOM 4276 N N . ALA A 1 21 ? -6.702 2.771 3.520 1.00 0.00 21 ALA A N 5
ATOM 4277 C CA . ALA A 1 21 ? -5.860 1.731 2.956 1.00 0.00 21 ALA A CA 5
ATOM 4278 C C . ALA A 1 21 ? -6.056 0.436 3.747 1.00 0.00 21 ALA A C 5
ATOM 4279 O O . ALA A 1 21 ? -6.337 -0.612 3.169 1.00 0.00 21 ALA A O 5
ATOM 4286 N N . MET A 1 22 ? -5.900 0.552 5.058 1.00 0.00 22 MET A N 5
ATOM 4287 C CA . MET A 1 22 ? -6.057 -0.596 5.934 1.00 0.00 22 MET A CA 5
ATOM 4288 C C . MET A 1 22 ? -7.384 -1.309 5.672 1.00 0.00 22 MET A C 5
ATOM 4289 O O . MET A 1 22 ? -7.444 -2.538 5.674 1.00 0.00 22 MET A O 5
ATOM 4303 N N . ASP A 1 23 ? -8.416 -0.508 5.451 1.00 0.00 23 ASP A N 5
ATOM 4304 C CA . ASP A 1 23 ? -9.739 -1.048 5.187 1.00 0.00 23 ASP A CA 5
ATOM 4305 C C . ASP A 1 23 ? -9.670 -1.992 3.985 1.00 0.00 23 ASP A C 5
ATOM 4306 O O . ASP A 1 23 ? -10.126 -3.132 4.060 1.00 0.00 23 ASP A O 5
ATOM 4315 N N . ASP A 1 24 ? -9.096 -1.483 2.905 1.00 0.00 24 ASP A N 5
ATOM 4316 C CA . ASP A 1 24 ? -8.961 -2.267 1.689 1.00 0.00 24 ASP A CA 5
ATOM 4317 C C . ASP A 1 24 ? -8.371 -3.636 2.033 1.00 0.00 24 ASP A C 5
ATOM 4318 O O . ASP A 1 24 ? -8.930 -4.668 1.665 1.00 0.00 24 ASP A O 5
ATOM 4327 N N . PHE A 1 25 ? -7.248 -3.601 2.736 1.00 0.00 25 PHE A N 5
ATOM 4328 C CA . PHE A 1 25 ? -6.576 -4.827 3.133 1.00 0.00 25 PHE A CA 5
ATOM 4329 C C . PHE A 1 25 ? -7.452 -5.650 4.080 1.00 0.00 25 PHE A C 5
ATOM 4330 O O . PHE A 1 25 ? -7.507 -6.874 3.973 1.00 0.00 25 PHE A O 5
ATOM 4347 N N . LYS A 1 26 ? -8.115 -4.945 4.984 1.00 0.00 26 LYS A N 5
ATOM 4348 C CA . LYS A 1 26 ? -8.986 -5.596 5.949 1.00 0.00 26 LYS A CA 5
ATOM 4349 C C . LYS A 1 26 ? -10.020 -6.444 5.205 1.00 0.00 26 LYS A C 5
ATOM 4350 O O . LYS A 1 26 ? -10.387 -7.524 5.664 1.00 0.00 26 LYS A O 5
ATOM 4369 N N . THR A 1 27 ? -10.460 -5.922 4.070 1.00 0.00 27 THR A N 5
ATOM 4370 C CA . THR A 1 27 ? -11.444 -6.617 3.258 1.00 0.00 27 THR A CA 5
ATOM 4371 C C . THR A 1 27 ? -10.758 -7.632 2.342 1.00 0.00 27 THR A C 5
ATOM 4372 O O . THR A 1 27 ? -11.273 -8.729 2.129 1.00 0.00 27 THR A O 5
ATOM 4383 N N . MET A 1 28 ? -9.607 -7.230 1.823 1.00 0.00 28 MET A N 5
ATOM 4384 C CA . MET A 1 28 ? -8.846 -8.091 0.934 1.00 0.00 28 MET A CA 5
ATOM 4385 C C . MET A 1 28 ? -8.370 -9.349 1.664 1.00 0.00 28 MET A C 5
ATOM 4386 O O . MET A 1 28 ? -8.527 -10.460 1.160 1.00 0.00 28 MET A O 5
ATOM 4400 N N . PHE A 1 29 ? -7.799 -9.133 2.840 1.00 0.00 29 PHE A N 5
ATOM 4401 C CA . PHE A 1 29 ? -7.300 -10.235 3.644 1.00 0.00 29 PHE A CA 5
ATOM 4402 C C . PHE A 1 29 ? -7.757 -10.104 5.098 1.00 0.00 29 PHE A C 5
ATOM 4403 O O . PHE A 1 29 ? -7.183 -9.333 5.866 1.00 0.00 29 PHE A O 5
ATOM 4420 N N . PRO A 1 30 ? -8.812 -10.890 5.442 1.00 0.00 30 PRO A N 5
ATOM 4421 C CA . PRO A 1 30 ? -9.353 -10.869 6.790 1.00 0.00 30 PRO A CA 5
ATOM 4422 C C . PRO A 1 30 ? -8.436 -11.617 7.760 1.00 0.00 30 PRO A C 5
ATOM 4423 O O . PRO A 1 30 ? -8.288 -11.217 8.914 1.00 0.00 30 PRO A O 5
ATOM 4434 N N . ASN A 1 31 ? -7.844 -12.690 7.256 1.00 0.00 31 ASN A N 5
ATOM 4435 C CA . ASN A 1 31 ? -6.946 -13.498 8.064 1.00 0.00 31 ASN A CA 5
ATOM 4436 C C . ASN A 1 31 ? -5.755 -12.644 8.503 1.00 0.00 31 ASN A C 5
ATOM 4437 O O . ASN A 1 31 ? -5.146 -12.907 9.539 1.00 0.00 31 ASN A O 5
ATOM 4448 N N . MET A 1 32 ? -5.459 -11.637 7.694 1.00 0.00 32 MET A N 5
ATOM 4449 C CA . MET A 1 32 ? -4.352 -10.743 7.986 1.00 0.00 32 MET A CA 5
ATOM 4450 C C . MET A 1 32 ? -4.600 -9.968 9.282 1.00 0.00 32 MET A C 5
ATOM 4451 O O . MET A 1 32 ? -5.720 -9.944 9.790 1.00 0.00 32 MET A O 5
ATOM 4465 N N . ASP A 1 33 ? -3.537 -9.354 9.780 1.00 0.00 33 ASP A N 5
ATOM 4466 C CA . ASP A 1 33 ? -3.626 -8.581 11.007 1.00 0.00 33 ASP A CA 5
ATOM 4467 C C . ASP A 1 33 ? -3.191 -7.140 10.729 1.00 0.00 33 ASP A C 5
ATOM 4468 O O . ASP A 1 33 ? -2.213 -6.909 10.020 1.00 0.00 33 ASP A O 5
ATOM 4477 N N . TYR A 1 34 ? -3.939 -6.209 11.303 1.00 0.00 34 TYR A N 5
ATOM 4478 C CA . TYR A 1 34 ? -3.643 -4.798 11.126 1.00 0.00 34 TYR A CA 5
ATOM 4479 C C . TYR A 1 34 ? -2.148 -4.524 11.304 1.00 0.00 34 TYR A C 5
ATOM 4480 O O . TYR A 1 34 ? -1.603 -3.609 10.689 1.00 0.00 34 TYR A O 5
ATOM 4498 N N . ASP A 1 35 ? -1.527 -5.335 12.148 1.00 0.00 35 ASP A N 5
ATOM 4499 C CA . ASP A 1 35 ? -0.106 -5.192 12.415 1.00 0.00 35 ASP A CA 5
ATOM 4500 C C . ASP A 1 35 ? 0.689 -5.764 11.240 1.00 0.00 35 ASP A C 5
ATOM 4501 O O . ASP A 1 35 ? 1.705 -5.198 10.839 1.00 0.00 35 ASP A O 5
ATOM 4510 N N . ILE A 1 36 ? 0.197 -6.879 10.720 1.00 0.00 36 ILE A N 5
ATOM 4511 C CA . ILE A 1 36 ? 0.848 -7.534 9.599 1.00 0.00 36 ILE A CA 5
ATOM 4512 C C . ILE A 1 36 ? 0.698 -6.664 8.349 1.00 0.00 36 ILE A C 5
ATOM 4513 O O . ILE A 1 36 ? 1.685 -6.347 7.687 1.00 0.00 36 ILE A O 5
ATOM 4529 N N . ILE A 1 37 ? -0.544 -6.303 8.063 1.00 0.00 37 ILE A N 5
ATOM 4530 C CA . ILE A 1 37 ? -0.836 -5.477 6.905 1.00 0.00 37 ILE A CA 5
ATOM 4531 C C . ILE A 1 37 ? 0.128 -4.289 6.875 1.00 0.00 37 ILE A C 5
ATOM 4532 O O . ILE A 1 37 ? 0.830 -4.078 5.887 1.00 0.00 37 ILE A O 5
ATOM 4548 N N . GLU A 1 38 ? 0.131 -3.543 7.970 1.00 0.00 38 GLU A N 5
ATOM 4549 C CA . GLU A 1 38 ? 0.996 -2.381 8.083 1.00 0.00 38 GLU A CA 5
ATOM 4550 C C . GLU A 1 38 ? 2.462 -2.795 7.929 1.00 0.00 38 GLU A C 5
ATOM 4551 O O . GLU A 1 38 ? 3.215 -2.162 7.191 1.00 0.00 38 GLU A O 5
ATOM 4563 N N . CYS A 1 39 ? 2.822 -3.854 8.639 1.00 0.00 39 CYS A N 5
ATOM 4564 C CA . CYS A 1 39 ? 4.183 -4.360 8.590 1.00 0.00 39 CYS A CA 5
ATOM 4565 C C . CYS A 1 39 ? 4.642 -4.365 7.131 1.00 0.00 39 CYS A C 5
ATOM 4566 O O . CYS A 1 39 ? 5.726 -3.877 6.816 1.00 0.00 39 CYS A O 5
ATOM 4574 N N . VAL A 1 40 ? 3.794 -4.923 6.279 1.00 0.00 40 VAL A N 5
ATOM 4575 C CA . VAL A 1 40 ? 4.099 -4.999 4.861 1.00 0.00 40 VAL A CA 5
ATOM 4576 C C . VAL A 1 40 ? 4.207 -3.583 4.291 1.00 0.00 40 VAL A C 5
ATOM 4577 O O . VAL A 1 40 ? 5.172 -3.260 3.600 1.00 0.00 40 VAL A O 5
ATOM 4590 N N . LEU A 1 41 ? 3.202 -2.777 4.601 1.00 0.00 41 LEU A N 5
ATOM 4591 C CA . LEU A 1 41 ? 3.171 -1.403 4.128 1.00 0.00 41 LEU A CA 5
ATOM 4592 C C . LEU A 1 41 ? 4.543 -0.762 4.348 1.00 0.00 41 LEU A C 5
ATOM 4593 O O . LEU A 1 41 ? 5.115 -0.181 3.427 1.00 0.00 41 LEU A O 5
ATOM 4609 N N . ARG A 1 42 ? 5.031 -0.889 5.573 1.00 0.00 42 ARG A N 5
ATOM 4610 C CA . ARG A 1 42 ? 6.324 -0.329 5.926 1.00 0.00 42 ARG A CA 5
ATOM 4611 C C . ARG A 1 42 ? 7.450 -1.173 5.325 1.00 0.00 42 ARG A C 5
ATOM 4612 O O . ARG A 1 42 ? 8.422 -0.634 4.799 1.00 0.00 42 ARG A O 5
ATOM 4633 N N . ALA A 1 43 ? 7.280 -2.484 5.422 1.00 0.00 43 ALA A N 5
ATOM 4634 C CA . ALA A 1 43 ? 8.269 -3.408 4.894 1.00 0.00 43 ALA A CA 5
ATOM 4635 C C . ALA A 1 43 ? 8.397 -3.203 3.383 1.00 0.00 43 ALA A C 5
ATOM 4636 O O . ALA A 1 43 ? 9.353 -3.674 2.768 1.00 0.00 43 ALA A O 5
ATOM 4643 N N . ASN A 1 44 ? 7.420 -2.501 2.828 1.00 0.00 44 ASN A N 5
ATOM 4644 C CA . ASN A 1 44 ? 7.411 -2.229 1.401 1.00 0.00 44 ASN A CA 5
ATOM 4645 C C . ASN A 1 44 ? 7.641 -0.734 1.170 1.00 0.00 44 ASN A C 5
ATOM 4646 O O . ASN A 1 44 ? 7.543 -0.254 0.042 1.00 0.00 44 ASN A O 5
ATOM 4657 N N . SER A 1 45 ? 7.943 -0.039 2.257 1.00 0.00 45 SER A N 5
ATOM 4658 C CA . SER A 1 45 ? 8.187 1.391 2.187 1.00 0.00 45 SER A CA 5
ATOM 4659 C C . SER A 1 45 ? 6.957 2.105 1.623 1.00 0.00 45 SER A C 5
ATOM 4660 O O . SER A 1 45 ? 7.010 2.669 0.531 1.00 0.00 45 SER A O 5
ATOM 4668 N N . GLY A 1 46 ? 5.880 2.058 2.392 1.00 0.00 46 GLY A N 5
ATOM 4669 C CA . GLY A 1 46 ? 4.639 2.693 1.982 1.00 0.00 46 GLY A CA 5
ATOM 4670 C C . GLY A 1 46 ? 4.362 2.449 0.497 1.00 0.00 46 GLY A C 5
ATOM 4671 O O . GLY A 1 46 ? 4.837 3.195 -0.358 1.00 0.00 46 GLY A O 5
ATOM 4675 N N . ALA A 1 47 ? 3.596 1.400 0.235 1.00 0.00 47 ALA A N 5
ATOM 4676 C CA . ALA A 1 47 ? 3.250 1.048 -1.132 1.00 0.00 47 ALA A CA 5
ATOM 4677 C C . ALA A 1 47 ? 2.133 0.003 -1.118 1.00 0.00 47 ALA A C 5
ATOM 4678 O O . ALA A 1 47 ? 2.387 -1.179 -0.894 1.00 0.00 47 ALA A O 5
ATOM 4685 N N . VAL A 1 48 ? 0.919 0.478 -1.359 1.00 0.00 48 VAL A N 5
ATOM 4686 C CA . VAL A 1 48 ? -0.238 -0.401 -1.377 1.00 0.00 48 VAL A CA 5
ATOM 4687 C C . VAL A 1 48 ? -0.112 -1.378 -2.547 1.00 0.00 48 VAL A C 5
ATOM 4688 O O . VAL A 1 48 ? -0.081 -2.592 -2.347 1.00 0.00 48 VAL A O 5
ATOM 4701 N N . ASP A 1 49 ? -0.044 -0.814 -3.744 1.00 0.00 49 ASP A N 5
ATOM 4702 C CA . ASP A 1 49 ? 0.077 -1.620 -4.946 1.00 0.00 49 ASP A CA 5
ATOM 4703 C C . ASP A 1 49 ? 1.038 -2.781 -4.682 1.00 0.00 49 ASP A C 5
ATOM 4704 O O . ASP A 1 49 ? 0.818 -3.894 -5.156 1.00 0.00 49 ASP A O 5
ATOM 4713 N N . ALA A 1 50 ? 2.084 -2.480 -3.926 1.00 0.00 50 ALA A N 5
ATOM 4714 C CA . ALA A 1 50 ? 3.080 -3.484 -3.593 1.00 0.00 50 ALA A CA 5
ATOM 4715 C C . ALA A 1 50 ? 2.578 -4.324 -2.417 1.00 0.00 50 ALA A C 5
ATOM 4716 O O . ALA A 1 50 ? 2.422 -5.538 -2.538 1.00 0.00 50 ALA A O 5
ATOM 4723 N N . THR A 1 51 ? 2.338 -3.644 -1.306 1.00 0.00 51 THR A N 5
ATOM 4724 C CA . THR A 1 51 ? 1.856 -4.313 -0.109 1.00 0.00 51 THR A CA 5
ATOM 4725 C C . THR A 1 51 ? 0.834 -5.391 -0.474 1.00 0.00 51 THR A C 5
ATOM 4726 O O . THR A 1 51 ? 0.712 -6.397 0.222 1.00 0.00 51 THR A O 5
ATOM 4737 N N . ILE A 1 52 ? 0.126 -5.143 -1.567 1.00 0.00 52 ILE A N 5
ATOM 4738 C CA . ILE A 1 52 ? -0.881 -6.080 -2.034 1.00 0.00 52 ILE A CA 5
ATOM 4739 C C . ILE A 1 52 ? -0.193 -7.326 -2.594 1.00 0.00 52 ILE A C 5
ATOM 4740 O O . ILE A 1 52 ? -0.328 -8.417 -2.041 1.00 0.00 52 ILE A O 5
ATOM 4756 N N . ASP A 1 53 ? 0.532 -7.123 -3.684 1.00 0.00 53 ASP A N 5
ATOM 4757 C CA . ASP A 1 53 ? 1.243 -8.216 -4.326 1.00 0.00 53 ASP A CA 5
ATOM 4758 C C . ASP A 1 53 ? 1.865 -9.112 -3.254 1.00 0.00 53 ASP A C 5
ATOM 4759 O O . ASP A 1 53 ? 1.943 -10.328 -3.424 1.00 0.00 53 ASP A O 5
ATOM 4768 N N . GLN A 1 54 ? 2.293 -8.477 -2.172 1.00 0.00 54 GLN A N 5
ATOM 4769 C CA . GLN A 1 54 ? 2.906 -9.202 -1.072 1.00 0.00 54 GLN A CA 5
ATOM 4770 C C . GLN A 1 54 ? 1.882 -10.123 -0.406 1.00 0.00 54 GLN A C 5
ATOM 4771 O O . GLN A 1 54 ? 1.958 -11.343 -0.542 1.00 0.00 54 GLN A O 5
ATOM 4785 N N . LEU A 1 55 ? 0.947 -9.503 0.299 1.00 0.00 55 LEU A N 5
ATOM 4786 C CA . LEU A 1 55 ? -0.091 -10.252 0.986 1.00 0.00 55 LEU A CA 5
ATOM 4787 C C . LEU A 1 55 ? -0.654 -11.318 0.044 1.00 0.00 55 LEU A C 5
ATOM 4788 O O . LEU A 1 55 ? -1.073 -12.385 0.489 1.00 0.00 55 LEU A O 5
ATOM 4804 N N . LEU A 1 56 ? -0.643 -10.993 -1.240 1.00 0.00 56 LEU A N 5
ATOM 4805 C CA . LEU A 1 56 ? -1.147 -11.910 -2.248 1.00 0.00 56 LEU A CA 5
ATOM 4806 C C . LEU A 1 56 ? -0.356 -13.218 -2.183 1.00 0.00 56 LEU A C 5
ATOM 4807 O O . LEU A 1 56 ? -0.894 -14.253 -1.792 1.00 0.00 56 LEU A O 5
ATOM 4823 N N . GLN A 1 57 ? 0.907 -13.128 -2.571 1.00 0.00 57 GLN A N 5
ATOM 4824 C CA . GLN A 1 57 ? 1.777 -14.292 -2.561 1.00 0.00 57 GLN A CA 5
ATOM 4825 C C . GLN A 1 57 ? 1.666 -15.026 -1.223 1.00 0.00 57 GLN A C 5
ATOM 4826 O O . GLN A 1 57 ? 1.271 -16.190 -1.181 1.00 0.00 57 GLN A O 5
ATOM 4840 N N . MET A 1 58 ? 2.023 -14.316 -0.163 1.00 0.00 58 MET A N 5
ATOM 4841 C CA . MET A 1 58 ? 1.968 -14.885 1.173 1.00 0.00 58 MET A CA 5
ATOM 4842 C C . MET A 1 58 ? 0.735 -15.776 1.339 1.00 0.00 58 MET A C 5
ATOM 4843 O O . MET A 1 58 ? 0.855 -16.951 1.681 1.00 0.00 58 MET A O 5
ATOM 4857 N N . ASN A 1 59 ? -0.423 -15.182 1.089 1.00 0.00 59 ASN A N 5
ATOM 4858 C CA . ASN A 1 59 ? -1.677 -15.906 1.206 1.00 0.00 59 ASN A CA 5
ATOM 4859 C C . ASN A 1 59 ? -1.682 -17.072 0.215 1.00 0.00 59 ASN A C 5
ATOM 4860 O O . ASN A 1 59 ? -2.131 -18.169 0.544 1.00 0.00 59 ASN A O 5
ATOM 4871 N N . LEU A 1 60 ? -1.178 -16.795 -0.978 1.00 0.00 60 LEU A N 5
ATOM 4872 C CA . LEU A 1 60 ? -1.119 -17.806 -2.019 1.00 0.00 60 LEU A CA 5
ATOM 4873 C C . LEU A 1 60 ? -0.271 -18.984 -1.533 1.00 0.00 60 LEU A C 5
ATOM 4874 O O . LEU A 1 60 ? -0.668 -20.139 -1.674 1.00 0.00 60 LEU A O 5
ATOM 4890 N N . GLU A 1 61 ? 0.881 -18.649 -0.970 1.00 0.00 61 GLU A N 5
ATOM 4891 C CA . GLU A 1 61 ? 1.788 -19.664 -0.462 1.00 0.00 61 GLU A CA 5
ATOM 4892 C C . GLU A 1 61 ? 1.001 -20.789 0.213 1.00 0.00 61 GLU A C 5
ATOM 4893 O O . GLU A 1 61 ? 1.069 -21.941 -0.212 1.00 0.00 61 GLU A O 5
ATOM 4905 N N . SER A 1 62 ? 0.273 -20.416 1.255 1.00 0.00 62 SER A N 5
ATOM 4906 C CA . SER A 1 62 ? -0.526 -21.379 1.994 1.00 0.00 62 SER A CA 5
ATOM 4907 C C . SER A 1 62 ? -1.517 -22.067 1.054 1.00 0.00 62 SER A C 5
ATOM 4908 O O . SER A 1 62 ? -1.547 -23.293 0.966 1.00 0.00 62 SER A O 5
ATOM 4916 N N . GLY A 1 63 ? -2.306 -21.247 0.374 1.00 0.00 63 GLY A N 5
ATOM 4917 C CA . GLY A 1 63 ? -3.296 -21.761 -0.557 1.00 0.00 63 GLY A CA 5
ATOM 4918 C C . GLY A 1 63 ? -4.333 -20.690 -0.901 1.00 0.00 63 GLY A C 5
ATOM 4919 O O . GLY A 1 63 ? -4.339 -19.613 -0.307 1.00 0.00 63 GLY A O 5
ATOM 4923 N N . PRO A 1 64 ? -5.209 -21.033 -1.883 1.00 0.00 64 PRO A N 5
ATOM 4924 C CA . PRO A 1 64 ? -6.249 -20.113 -2.313 1.00 0.00 64 PRO A CA 5
ATOM 4925 C C . PRO A 1 64 ? -7.378 -20.043 -1.284 1.00 0.00 64 PRO A C 5
ATOM 4926 O O . PRO A 1 64 ? -7.485 -20.906 -0.414 1.00 0.00 64 PRO A O 5
ATOM 4937 N N . SER A 1 65 ? -8.193 -19.007 -1.417 1.00 0.00 65 SER A N 5
ATOM 4938 C CA . SER A 1 65 ? -9.311 -18.812 -0.509 1.00 0.00 65 SER A CA 5
ATOM 4939 C C . SER A 1 65 ? -10.345 -17.881 -1.145 1.00 0.00 65 SER A C 5
ATOM 4940 O O . SER A 1 65 ? -10.156 -16.666 -1.175 1.00 0.00 65 SER A O 5
ATOM 4948 N N . SER A 1 66 ? -11.417 -18.486 -1.636 1.00 0.00 66 SER A N 5
ATOM 4949 C CA . SER A 1 66 ? -12.481 -17.726 -2.269 1.00 0.00 66 SER A CA 5
ATOM 4950 C C . SER A 1 66 ? -13.690 -18.628 -2.521 1.00 0.00 66 SER A C 5
ATOM 4951 O O . SER A 1 66 ? -14.785 -18.357 -2.030 1.00 0.00 66 SER A O 5
ATOM 4959 N N . GLY A 1 67 ? -13.452 -19.684 -3.285 1.00 0.00 67 GLY A N 5
ATOM 4960 C CA . GLY A 1 67 ? -14.508 -20.628 -3.607 1.00 0.00 67 GLY A CA 5
ATOM 4961 C C . GLY A 1 67 ? -13.974 -21.774 -4.470 1.00 0.00 67 GLY A C 5
ATOM 4962 O O . GLY A 1 67 ? -14.280 -21.855 -5.658 1.00 0.00 67 GLY A O 5
ATOM 4966 N N . GLY A 1 1 ? -24.629 21.326 -2.521 1.00 0.00 1 GLY A N 6
ATOM 4967 C CA . GLY A 1 1 ? -23.957 20.248 -3.227 1.00 0.00 1 GLY A CA 6
ATOM 4968 C C . GLY A 1 1 ? -22.451 20.271 -2.957 1.00 0.00 1 GLY A C 6
ATOM 4969 O O . GLY A 1 1 ? -22.001 19.844 -1.895 1.00 0.00 1 GLY A O 6
ATOM 4973 N N . SER A 1 2 ? -21.714 20.774 -3.936 1.00 0.00 2 SER A N 6
ATOM 4974 C CA . SER A 1 2 ? -20.269 20.859 -3.817 1.00 0.00 2 SER A CA 6
ATOM 4975 C C . SER A 1 2 ? -19.682 19.469 -3.561 1.00 0.00 2 SER A C 6
ATOM 4976 O O . SER A 1 2 ? -19.386 19.117 -2.420 1.00 0.00 2 SER A O 6
ATOM 4984 N N . SER A 1 3 ? -19.533 18.716 -4.641 1.00 0.00 3 SER A N 6
ATOM 4985 C CA . SER A 1 3 ? -18.987 17.373 -4.547 1.00 0.00 3 SER A CA 6
ATOM 4986 C C . SER A 1 3 ? -19.682 16.603 -3.422 1.00 0.00 3 SER A C 6
ATOM 4987 O O . SER A 1 3 ? -19.302 16.720 -2.258 1.00 0.00 3 SER A O 6
ATOM 4995 N N . GLY A 1 4 ? -20.688 15.833 -3.809 1.00 0.00 4 GLY A N 6
ATOM 4996 C CA . GLY A 1 4 ? -21.440 15.044 -2.847 1.00 0.00 4 GLY A CA 6
ATOM 4997 C C . GLY A 1 4 ? -22.233 13.938 -3.546 1.00 0.00 4 GLY A C 6
ATOM 4998 O O . GLY A 1 4 ? -21.962 12.755 -3.347 1.00 0.00 4 GLY A O 6
ATOM 5002 N N . SER A 1 5 ? -23.197 14.362 -4.350 1.00 0.00 5 SER A N 6
ATOM 5003 C CA . SER A 1 5 ? -24.031 13.422 -5.079 1.00 0.00 5 SER A CA 6
ATOM 5004 C C . SER A 1 5 ? -23.644 13.417 -6.559 1.00 0.00 5 SER A C 6
ATOM 5005 O O . SER A 1 5 ? -23.273 12.379 -7.104 1.00 0.00 5 SER A O 6
ATOM 5013 N N . SER A 1 6 ? -23.743 14.590 -7.168 1.00 0.00 6 SER A N 6
ATOM 5014 C CA . SER A 1 6 ? -23.408 14.734 -8.574 1.00 0.00 6 SER A CA 6
ATOM 5015 C C . SER A 1 6 ? -22.004 15.326 -8.719 1.00 0.00 6 SER A C 6
ATOM 5016 O O . SER A 1 6 ? -21.778 16.486 -8.378 1.00 0.00 6 SER A O 6
ATOM 5024 N N . GLY A 1 7 ? -21.099 14.503 -9.226 1.00 0.00 7 GLY A N 6
ATOM 5025 C CA . GLY A 1 7 ? -19.724 14.930 -9.421 1.00 0.00 7 GLY A CA 6
ATOM 5026 C C . GLY A 1 7 ? -18.744 13.818 -9.041 1.00 0.00 7 GLY A C 6
ATOM 5027 O O . GLY A 1 7 ? -18.872 13.209 -7.979 1.00 0.00 7 GLY A O 6
ATOM 5031 N N . ARG A 1 8 ? -17.788 13.587 -9.928 1.00 0.00 8 ARG A N 6
ATOM 5032 C CA . ARG A 1 8 ? -16.788 12.558 -9.699 1.00 0.00 8 ARG A CA 6
ATOM 5033 C C . ARG A 1 8 ? -15.997 12.862 -8.425 1.00 0.00 8 ARG A C 6
ATOM 5034 O O . ARG A 1 8 ? -15.912 14.013 -8.002 1.00 0.00 8 ARG A O 6
ATOM 5055 N N . PRO A 1 9 ? -15.422 11.780 -7.834 1.00 0.00 9 PRO A N 6
ATOM 5056 C CA . PRO A 1 9 ? -14.641 11.919 -6.616 1.00 0.00 9 PRO A CA 6
ATOM 5057 C C . PRO A 1 9 ? -13.270 12.529 -6.912 1.00 0.00 9 PRO A C 6
ATOM 5058 O O . PRO A 1 9 ? -12.931 12.774 -8.069 1.00 0.00 9 PRO A O 6
ATOM 5069 N N . ALA A 1 10 ? -12.517 12.758 -5.846 1.00 0.00 10 ALA A N 6
ATOM 5070 C CA . ALA A 1 10 ? -11.190 13.335 -5.976 1.00 0.00 10 ALA A CA 6
ATOM 5071 C C . ALA A 1 10 ? -10.480 13.281 -4.622 1.00 0.00 10 ALA A C 6
ATOM 5072 O O . ALA A 1 10 ? -11.121 13.108 -3.587 1.00 0.00 10 ALA A O 6
ATOM 5079 N N . ARG A 1 11 ? -9.164 13.432 -4.673 1.00 0.00 11 ARG A N 6
ATOM 5080 C CA . ARG A 1 11 ? -8.360 13.403 -3.463 1.00 0.00 11 ARG A CA 6
ATOM 5081 C C . ARG A 1 11 ? -9.078 14.140 -2.331 1.00 0.00 11 ARG A C 6
ATOM 5082 O O . ARG A 1 11 ? -9.257 13.591 -1.244 1.00 0.00 11 ARG A O 6
ATOM 5103 N N . GLN A 1 12 ? -9.469 15.371 -2.624 1.00 0.00 12 GLN A N 6
ATOM 5104 C CA . GLN A 1 12 ? -10.164 16.189 -1.643 1.00 0.00 12 GLN A CA 6
ATOM 5105 C C . GLN A 1 12 ? -9.222 16.555 -0.495 1.00 0.00 12 GLN A C 6
ATOM 5106 O O . GLN A 1 12 ? -8.862 17.720 -0.330 1.00 0.00 12 GLN A O 6
ATOM 5120 N N . VAL A 1 13 ? -8.849 15.539 0.269 1.00 0.00 13 VAL A N 6
ATOM 5121 C CA . VAL A 1 13 ? -7.955 15.739 1.397 1.00 0.00 13 VAL A CA 6
ATOM 5122 C C . VAL A 1 13 ? -6.505 15.657 0.916 1.00 0.00 13 VAL A C 6
ATOM 5123 O O . VAL A 1 13 ? -6.086 14.637 0.371 1.00 0.00 13 VAL A O 6
ATOM 5136 N N . ARG A 1 14 ? -5.780 16.744 1.133 1.00 0.00 14 ARG A N 6
ATOM 5137 C CA . ARG A 1 14 ? -4.387 16.808 0.728 1.00 0.00 14 ARG A CA 6
ATOM 5138 C C . ARG A 1 14 ? -3.579 15.714 1.430 1.00 0.00 14 ARG A C 6
ATOM 5139 O O . ARG A 1 14 ? -2.940 14.892 0.775 1.00 0.00 14 ARG A O 6
ATOM 5160 N N . ARG A 1 15 ? -3.635 15.740 2.753 1.00 0.00 15 ARG A N 6
ATOM 5161 C CA . ARG A 1 15 ? -2.916 14.761 3.551 1.00 0.00 15 ARG A CA 6
ATOM 5162 C C . ARG A 1 15 ? -3.278 13.343 3.104 1.00 0.00 15 ARG A C 6
ATOM 5163 O O . ARG A 1 15 ? -4.455 13.006 2.987 1.00 0.00 15 ARG A O 6
ATOM 5184 N N . LEU A 1 16 ? -2.243 12.550 2.864 1.00 0.00 16 LEU A N 6
ATOM 5185 C CA . LEU A 1 16 ? -2.437 11.177 2.432 1.00 0.00 16 LEU A CA 6
ATOM 5186 C C . LEU A 1 16 ? -3.384 10.470 3.404 1.00 0.00 16 LEU A C 6
ATOM 5187 O O . LEU A 1 16 ? -3.725 11.016 4.451 1.00 0.00 16 LEU A O 6
ATOM 5203 N N . GLU A 1 17 ? -3.781 9.265 3.021 1.00 0.00 17 GLU A N 6
ATOM 5204 C CA . GLU A 1 17 ? -4.681 8.477 3.846 1.00 0.00 17 GLU A CA 6
ATOM 5205 C C . GLU A 1 17 ? -4.031 7.143 4.216 1.00 0.00 17 GLU A C 6
ATOM 5206 O O . GLU A 1 17 ? -3.000 6.774 3.657 1.00 0.00 17 GLU A O 6
ATOM 5218 N N . PHE A 1 18 ? -4.661 6.455 5.157 1.00 0.00 18 PHE A N 6
ATOM 5219 C CA . PHE A 1 18 ? -4.157 5.169 5.609 1.00 0.00 18 PHE A CA 6
ATOM 5220 C C . PHE A 1 18 ? -5.272 4.335 6.242 1.00 0.00 18 PHE A C 6
ATOM 5221 O O . PHE A 1 18 ? -5.493 3.189 5.852 1.00 0.00 18 PHE A O 6
ATOM 5238 N N . ASN A 1 19 ? -5.947 4.941 7.208 1.00 0.00 19 ASN A N 6
ATOM 5239 C CA . ASN A 1 19 ? -7.034 4.268 7.898 1.00 0.00 19 ASN A CA 6
ATOM 5240 C C . ASN A 1 19 ? -7.906 3.537 6.876 1.00 0.00 19 ASN A C 6
ATOM 5241 O O . ASN A 1 19 ? -8.303 2.394 7.097 1.00 0.00 19 ASN A O 6
ATOM 5252 N N . GLN A 1 20 ? -8.180 4.227 5.778 1.00 0.00 20 GLN A N 6
ATOM 5253 C CA . GLN A 1 20 ? -8.998 3.658 4.721 1.00 0.00 20 GLN A CA 6
ATOM 5254 C C . GLN A 1 20 ? -8.271 2.485 4.060 1.00 0.00 20 GLN A C 6
ATOM 5255 O O . GLN A 1 20 ? -8.849 1.415 3.878 1.00 0.00 20 GLN A O 6
ATOM 5269 N N . ALA A 1 21 ? -7.014 2.727 3.718 1.00 0.00 21 ALA A N 6
ATOM 5270 C CA . ALA A 1 21 ? -6.202 1.705 3.081 1.00 0.00 21 ALA A CA 6
ATOM 5271 C C . ALA A 1 21 ? -6.359 0.387 3.841 1.00 0.00 21 ALA A C 6
ATOM 5272 O O . ALA A 1 21 ? -6.679 -0.642 3.248 1.00 0.00 21 ALA A O 6
ATOM 5279 N N . MET A 1 22 ? -6.128 0.461 5.144 1.00 0.00 22 MET A N 6
ATOM 5280 C CA . MET A 1 22 ? -6.240 -0.713 5.992 1.00 0.00 22 MET A CA 6
ATOM 5281 C C . MET A 1 22 ? -7.549 -1.459 5.726 1.00 0.00 22 MET A C 6
ATOM 5282 O O . MET A 1 22 ? -7.554 -2.680 5.580 1.00 0.00 22 MET A O 6
ATOM 5296 N N . ASP A 1 23 ? -8.629 -0.693 5.672 1.00 0.00 23 ASP A N 6
ATOM 5297 C CA . ASP A 1 23 ? -9.941 -1.265 5.426 1.00 0.00 23 ASP A CA 6
ATOM 5298 C C . ASP A 1 23 ? -9.880 -2.157 4.184 1.00 0.00 23 ASP A C 6
ATOM 5299 O O . ASP A 1 23 ? -10.350 -3.293 4.208 1.00 0.00 23 ASP A O 6
ATOM 5308 N N . ASP A 1 24 ? -9.296 -1.608 3.129 1.00 0.00 24 ASP A N 6
ATOM 5309 C CA . ASP A 1 24 ? -9.167 -2.339 1.881 1.00 0.00 24 ASP A CA 6
ATOM 5310 C C . ASP A 1 24 ? -8.529 -3.702 2.157 1.00 0.00 24 ASP A C 6
ATOM 5311 O O . ASP A 1 24 ? -9.094 -4.738 1.809 1.00 0.00 24 ASP A O 6
ATOM 5320 N N . PHE A 1 25 ? -7.360 -3.658 2.778 1.00 0.00 25 PHE A N 6
ATOM 5321 C CA . PHE A 1 25 ? -6.639 -4.876 3.105 1.00 0.00 25 PHE A CA 6
ATOM 5322 C C . PHE A 1 25 ? -7.457 -5.762 4.047 1.00 0.00 25 PHE A C 6
ATOM 5323 O O . PHE A 1 25 ? -7.471 -6.983 3.901 1.00 0.00 25 PHE A O 6
ATOM 5340 N N . LYS A 1 26 ? -8.120 -5.112 4.992 1.00 0.00 26 LYS A N 6
ATOM 5341 C CA . LYS A 1 26 ? -8.939 -5.825 5.957 1.00 0.00 26 LYS A CA 6
ATOM 5342 C C . LYS A 1 26 ? -9.966 -6.681 5.214 1.00 0.00 26 LYS A C 6
ATOM 5343 O O . LYS A 1 26 ? -10.273 -7.795 5.637 1.00 0.00 26 LYS A O 6
ATOM 5362 N N . THR A 1 27 ? -10.469 -6.129 4.120 1.00 0.00 27 THR A N 6
ATOM 5363 C CA . THR A 1 27 ? -11.456 -6.829 3.315 1.00 0.00 27 THR A CA 6
ATOM 5364 C C . THR A 1 27 ? -10.767 -7.790 2.344 1.00 0.00 27 THR A C 6
ATOM 5365 O O . THR A 1 27 ? -11.269 -8.883 2.085 1.00 0.00 27 THR A O 6
ATOM 5376 N N . MET A 1 28 ? -9.626 -7.348 1.833 1.00 0.00 28 MET A N 6
ATOM 5377 C CA . MET A 1 28 ? -8.863 -8.156 0.897 1.00 0.00 28 MET A CA 6
ATOM 5378 C C . MET A 1 28 ? -8.350 -9.433 1.565 1.00 0.00 28 MET A C 6
ATOM 5379 O O . MET A 1 28 ? -8.497 -10.525 1.020 1.00 0.00 28 MET A O 6
ATOM 5393 N N . PHE A 1 29 ? -7.760 -9.253 2.738 1.00 0.00 29 PHE A N 6
ATOM 5394 C CA . PHE A 1 29 ? -7.224 -10.377 3.487 1.00 0.00 29 PHE A CA 6
ATOM 5395 C C . PHE A 1 29 ? -7.660 -10.317 4.952 1.00 0.00 29 PHE A C 6
ATOM 5396 O O . PHE A 1 29 ? -7.091 -9.565 5.742 1.00 0.00 29 PHE A O 6
ATOM 5413 N N . PRO A 1 30 ? -8.691 -11.140 5.279 1.00 0.00 30 PRO A N 6
ATOM 5414 C CA . PRO A 1 30 ? -9.210 -11.188 6.636 1.00 0.00 30 PRO A CA 6
ATOM 5415 C C . PRO A 1 30 ? -8.260 -11.954 7.559 1.00 0.00 30 PRO A C 6
ATOM 5416 O O . PRO A 1 30 ? -8.104 -11.600 8.727 1.00 0.00 30 PRO A O 6
ATOM 5427 N N . ASN A 1 31 ? -7.650 -12.989 7.001 1.00 0.00 31 ASN A N 6
ATOM 5428 C CA . ASN A 1 31 ? -6.720 -13.808 7.759 1.00 0.00 31 ASN A CA 6
ATOM 5429 C C . ASN A 1 31 ? -5.522 -12.955 8.179 1.00 0.00 31 ASN A C 6
ATOM 5430 O O . ASN A 1 31 ? -4.833 -13.279 9.146 1.00 0.00 31 ASN A O 6
ATOM 5441 N N . MET A 1 32 ? -5.309 -11.882 7.432 1.00 0.00 32 MET A N 6
ATOM 5442 C CA . MET A 1 32 ? -4.205 -10.980 7.715 1.00 0.00 32 MET A CA 6
ATOM 5443 C C . MET A 1 32 ? -4.435 -10.227 9.027 1.00 0.00 32 MET A C 6
ATOM 5444 O O . MET A 1 32 ? -5.555 -10.185 9.535 1.00 0.00 32 MET A O 6
ATOM 5458 N N . ASP A 1 33 ? -3.357 -9.650 9.538 1.00 0.00 33 ASP A N 6
ATOM 5459 C CA . ASP A 1 33 ? -3.427 -8.901 10.781 1.00 0.00 33 ASP A CA 6
ATOM 5460 C C . ASP A 1 33 ? -3.055 -7.441 10.513 1.00 0.00 33 ASP A C 6
ATOM 5461 O O . ASP A 1 33 ? -2.180 -7.160 9.695 1.00 0.00 33 ASP A O 6
ATOM 5470 N N . TYR A 1 34 ? -3.738 -6.551 11.217 1.00 0.00 34 TYR A N 6
ATOM 5471 C CA . TYR A 1 34 ? -3.490 -5.127 11.066 1.00 0.00 34 TYR A CA 6
ATOM 5472 C C . TYR A 1 34 ? -2.000 -4.812 11.212 1.00 0.00 34 TYR A C 6
ATOM 5473 O O . TYR A 1 34 ? -1.502 -3.858 10.614 1.00 0.00 34 TYR A O 6
ATOM 5491 N N . ASP A 1 35 ? -1.329 -5.630 12.009 1.00 0.00 35 ASP A N 6
ATOM 5492 C CA . ASP A 1 35 ? 0.094 -5.450 12.241 1.00 0.00 35 ASP A CA 6
ATOM 5493 C C . ASP A 1 35 ? 0.873 -5.972 11.033 1.00 0.00 35 ASP A C 6
ATOM 5494 O O . ASP A 1 35 ? 1.903 -5.410 10.665 1.00 0.00 35 ASP A O 6
ATOM 5503 N N . ILE A 1 36 ? 0.351 -7.041 10.448 1.00 0.00 36 ILE A N 6
ATOM 5504 C CA . ILE A 1 36 ? 0.985 -7.644 9.289 1.00 0.00 36 ILE A CA 6
ATOM 5505 C C . ILE A 1 36 ? 0.788 -6.735 8.074 1.00 0.00 36 ILE A C 6
ATOM 5506 O O . ILE A 1 36 ? 1.749 -6.399 7.384 1.00 0.00 36 ILE A O 6
ATOM 5522 N N . ILE A 1 37 ? -0.464 -6.363 7.850 1.00 0.00 37 ILE A N 6
ATOM 5523 C CA . ILE A 1 37 ? -0.799 -5.500 6.731 1.00 0.00 37 ILE A CA 6
ATOM 5524 C C . ILE A 1 37 ? 0.123 -4.279 6.740 1.00 0.00 37 ILE A C 6
ATOM 5525 O O . ILE A 1 37 ? 0.804 -4.003 5.754 1.00 0.00 37 ILE A O 6
ATOM 5541 N N . GLU A 1 38 ? 0.115 -3.579 7.866 1.00 0.00 38 GLU A N 6
ATOM 5542 C CA . GLU A 1 38 ? 0.942 -2.394 8.016 1.00 0.00 38 GLU A CA 6
ATOM 5543 C C . GLU A 1 38 ? 2.420 -2.754 7.854 1.00 0.00 38 GLU A C 6
ATOM 5544 O O . GLU A 1 38 ? 3.164 -2.048 7.175 1.00 0.00 38 GLU A O 6
ATOM 5556 N N . CYS A 1 39 ? 2.802 -3.853 8.489 1.00 0.00 39 CYS A N 6
ATOM 5557 C CA . CYS A 1 39 ? 4.178 -4.315 8.423 1.00 0.00 39 CYS A CA 6
ATOM 5558 C C . CYS A 1 39 ? 4.646 -4.224 6.969 1.00 0.00 39 CYS A C 6
ATOM 5559 O O . CYS A 1 39 ? 5.693 -3.644 6.686 1.00 0.00 39 CYS A O 6
ATOM 5567 N N . VAL A 1 40 ? 3.848 -4.806 6.086 1.00 0.00 40 VAL A N 6
ATOM 5568 C CA . VAL A 1 40 ? 4.168 -4.797 4.669 1.00 0.00 40 VAL A CA 6
ATOM 5569 C C . VAL A 1 40 ? 4.203 -3.352 4.167 1.00 0.00 40 VAL A C 6
ATOM 5570 O O . VAL A 1 40 ? 5.154 -2.946 3.501 1.00 0.00 40 VAL A O 6
ATOM 5583 N N . LEU A 1 41 ? 3.155 -2.616 4.506 1.00 0.00 41 LEU A N 6
ATOM 5584 C CA . LEU A 1 41 ? 3.054 -1.225 4.098 1.00 0.00 41 LEU A CA 6
ATOM 5585 C C . LEU A 1 41 ? 4.390 -0.524 4.356 1.00 0.00 41 LEU A C 6
ATOM 5586 O O . LEU A 1 41 ? 4.946 0.107 3.459 1.00 0.00 41 LEU A O 6
ATOM 5602 N N . ARG A 1 42 ? 4.865 -0.660 5.585 1.00 0.00 42 ARG A N 6
ATOM 5603 C CA . ARG A 1 42 ? 6.124 -0.047 5.972 1.00 0.00 42 ARG A CA 6
ATOM 5604 C C . ARG A 1 42 ? 7.297 -0.805 5.346 1.00 0.00 42 ARG A C 6
ATOM 5605 O O . ARG A 1 42 ? 8.208 -0.195 4.788 1.00 0.00 42 ARG A O 6
ATOM 5626 N N . ALA A 1 43 ? 7.237 -2.123 5.460 1.00 0.00 43 ALA A N 6
ATOM 5627 C CA . ALA A 1 43 ? 8.283 -2.971 4.913 1.00 0.00 43 ALA A CA 6
ATOM 5628 C C . ALA A 1 43 ? 8.546 -2.573 3.459 1.00 0.00 43 ALA A C 6
ATOM 5629 O O . ALA A 1 43 ? 9.695 -2.539 3.019 1.00 0.00 43 ALA A O 6
ATOM 5636 N N . ASN A 1 44 ? 7.464 -2.282 2.753 1.00 0.00 44 ASN A N 6
ATOM 5637 C CA . ASN A 1 44 ? 7.563 -1.887 1.358 1.00 0.00 44 ASN A CA 6
ATOM 5638 C C . ASN A 1 44 ? 7.797 -0.378 1.275 1.00 0.00 44 ASN A C 6
ATOM 5639 O O . ASN A 1 44 ? 8.327 0.118 0.282 1.00 0.00 44 ASN A O 6
ATOM 5650 N N . SER A 1 45 ? 7.389 0.311 2.330 1.00 0.00 45 SER A N 6
ATOM 5651 C CA . SER A 1 45 ? 7.547 1.754 2.389 1.00 0.00 45 SER A CA 6
ATOM 5652 C C . SER A 1 45 ? 6.395 2.438 1.650 1.00 0.00 45 SER A C 6
ATOM 5653 O O . SER A 1 45 ? 6.532 2.807 0.485 1.00 0.00 45 SER A O 6
ATOM 5661 N N . GLY A 1 46 ? 5.285 2.585 2.359 1.00 0.00 46 GLY A N 6
ATOM 5662 C CA . GLY A 1 46 ? 4.109 3.217 1.785 1.00 0.00 46 GLY A CA 6
ATOM 5663 C C . GLY A 1 46 ? 3.936 2.822 0.317 1.00 0.00 46 GLY A C 6
ATOM 5664 O O . GLY A 1 46 ? 4.095 3.652 -0.576 1.00 0.00 46 GLY A O 6
ATOM 5668 N N . ALA A 1 47 ? 3.611 1.553 0.113 1.00 0.00 47 ALA A N 6
ATOM 5669 C CA . ALA A 1 47 ? 3.414 1.038 -1.231 1.00 0.00 47 ALA A CA 6
ATOM 5670 C C . ALA A 1 47 ? 2.303 -0.014 -1.212 1.00 0.00 47 ALA A C 6
ATOM 5671 O O . ALA A 1 47 ? 2.539 -1.165 -0.849 1.00 0.00 47 ALA A O 6
ATOM 5678 N N . VAL A 1 48 ? 1.114 0.420 -1.605 1.00 0.00 48 VAL A N 6
ATOM 5679 C CA . VAL A 1 48 ? -0.034 -0.470 -1.638 1.00 0.00 48 VAL A CA 6
ATOM 5680 C C . VAL A 1 48 ? 0.150 -1.493 -2.760 1.00 0.00 48 VAL A C 6
ATOM 5681 O O . VAL A 1 48 ? 0.194 -2.696 -2.508 1.00 0.00 48 VAL A O 6
ATOM 5694 N N . ASP A 1 49 ? 0.254 -0.977 -3.976 1.00 0.00 49 ASP A N 6
ATOM 5695 C CA . ASP A 1 49 ? 0.432 -1.831 -5.139 1.00 0.00 49 ASP A CA 6
ATOM 5696 C C . ASP A 1 49 ? 1.405 -2.960 -4.792 1.00 0.00 49 ASP A C 6
ATOM 5697 O O . ASP A 1 49 ? 1.191 -4.109 -5.177 1.00 0.00 49 ASP A O 6
ATOM 5706 N N . ALA A 1 50 ? 2.453 -2.594 -4.069 1.00 0.00 50 ALA A N 6
ATOM 5707 C CA . ALA A 1 50 ? 3.459 -3.562 -3.666 1.00 0.00 50 ALA A CA 6
ATOM 5708 C C . ALA A 1 50 ? 2.942 -4.359 -2.467 1.00 0.00 50 ALA A C 6
ATOM 5709 O O . ALA A 1 50 ? 2.830 -5.583 -2.533 1.00 0.00 50 ALA A O 6
ATOM 5716 N N . THR A 1 51 ? 2.641 -3.634 -1.400 1.00 0.00 51 THR A N 6
ATOM 5717 C CA . THR A 1 51 ? 2.139 -4.259 -0.188 1.00 0.00 51 THR A CA 6
ATOM 5718 C C . THR A 1 51 ? 1.100 -5.329 -0.531 1.00 0.00 51 THR A C 6
ATOM 5719 O O . THR A 1 51 ? 0.916 -6.284 0.222 1.00 0.00 51 THR A O 6
ATOM 5730 N N . ILE A 1 52 ? 0.448 -5.133 -1.667 1.00 0.00 52 ILE A N 6
ATOM 5731 C CA . ILE A 1 52 ? -0.567 -6.069 -2.119 1.00 0.00 52 ILE A CA 6
ATOM 5732 C C . ILE A 1 52 ? 0.104 -7.375 -2.548 1.00 0.00 52 ILE A C 6
ATOM 5733 O O . ILE A 1 52 ? -0.105 -8.417 -1.930 1.00 0.00 52 ILE A O 6
ATOM 5749 N N . ASP A 1 53 ? 0.897 -7.276 -3.605 1.00 0.00 53 ASP A N 6
ATOM 5750 C CA . ASP A 1 53 ? 1.600 -8.436 -4.125 1.00 0.00 53 ASP A CA 6
ATOM 5751 C C . ASP A 1 53 ? 2.104 -9.286 -2.957 1.00 0.00 53 ASP A C 6
ATOM 5752 O O . ASP A 1 53 ? 2.052 -10.514 -3.010 1.00 0.00 53 ASP A O 6
ATOM 5761 N N . GLN A 1 54 ? 2.581 -8.600 -1.929 1.00 0.00 54 GLN A N 6
ATOM 5762 C CA . GLN A 1 54 ? 3.094 -9.277 -0.750 1.00 0.00 54 GLN A CA 6
ATOM 5763 C C . GLN A 1 54 ? 2.000 -10.135 -0.113 1.00 0.00 54 GLN A C 6
ATOM 5764 O O . GLN A 1 54 ? 2.084 -11.362 -0.123 1.00 0.00 54 GLN A O 6
ATOM 5778 N N . LEU A 1 55 ? 0.998 -9.456 0.427 1.00 0.00 55 LEU A N 6
ATOM 5779 C CA . LEU A 1 55 ? -0.112 -10.142 1.067 1.00 0.00 55 LEU A CA 6
ATOM 5780 C C . LEU A 1 55 ? -0.631 -11.241 0.138 1.00 0.00 55 LEU A C 6
ATOM 5781 O O . LEU A 1 55 ? -0.959 -12.337 0.590 1.00 0.00 55 LEU A O 6
ATOM 5797 N N . LEU A 1 56 ? -0.691 -10.909 -1.143 1.00 0.00 56 LEU A N 6
ATOM 5798 C CA . LEU A 1 56 ? -1.165 -11.854 -2.140 1.00 0.00 56 LEU A CA 6
ATOM 5799 C C . LEU A 1 56 ? -0.464 -13.199 -1.935 1.00 0.00 56 LEU A C 6
ATOM 5800 O O . LEU A 1 56 ? -1.107 -14.194 -1.604 1.00 0.00 56 LEU A O 6
ATOM 5816 N N . GLN A 1 57 ? 0.845 -13.186 -2.140 1.00 0.00 57 GLN A N 6
ATOM 5817 C CA . GLN A 1 57 ? 1.639 -14.392 -1.982 1.00 0.00 57 GLN A CA 6
ATOM 5818 C C . GLN A 1 57 ? 1.407 -15.003 -0.599 1.00 0.00 57 GLN A C 6
ATOM 5819 O O . GLN A 1 57 ? 1.100 -16.189 -0.484 1.00 0.00 57 GLN A O 6
ATOM 5833 N N . MET A 1 58 ? 1.562 -14.166 0.417 1.00 0.00 58 MET A N 6
ATOM 5834 C CA . MET A 1 58 ? 1.372 -14.610 1.787 1.00 0.00 58 MET A CA 6
ATOM 5835 C C . MET A 1 58 ? 0.163 -15.540 1.901 1.00 0.00 58 MET A C 6
ATOM 5836 O O . MET A 1 58 ? 0.129 -16.419 2.760 1.00 0.00 58 MET A O 6
ATOM 5850 N N . ASN A 1 59 ? -0.802 -15.314 1.020 1.00 0.00 59 ASN A N 6
ATOM 5851 C CA . ASN A 1 59 ? -2.010 -16.121 1.011 1.00 0.00 59 ASN A CA 6
ATOM 5852 C C . ASN A 1 59 ? -1.942 -17.119 -0.146 1.00 0.00 59 ASN A C 6
ATOM 5853 O O . ASN A 1 59 ? -2.516 -18.205 -0.068 1.00 0.00 59 ASN A O 6
ATOM 5864 N N . LEU A 1 60 ? -1.237 -16.717 -1.193 1.00 0.00 60 LEU A N 6
ATOM 5865 C CA . LEU A 1 60 ? -1.087 -17.563 -2.364 1.00 0.00 60 LEU A CA 6
ATOM 5866 C C . LEU A 1 60 ? -2.416 -18.261 -2.658 1.00 0.00 60 LEU A C 6
ATOM 5867 O O . LEU A 1 60 ? -2.434 -19.399 -3.124 1.00 0.00 60 LEU A O 6
ATOM 5883 N N . GLU A 1 61 ? -3.497 -17.549 -2.373 1.00 0.00 61 GLU A N 6
ATOM 5884 C CA . GLU A 1 61 ? -4.828 -18.086 -2.601 1.00 0.00 61 GLU A CA 6
ATOM 5885 C C . GLU A 1 61 ? -4.985 -18.513 -4.061 1.00 0.00 61 GLU A C 6
ATOM 5886 O O . GLU A 1 61 ? -5.404 -19.635 -4.342 1.00 0.00 61 GLU A O 6
ATOM 5898 N N . SER A 1 62 ? -4.641 -17.595 -4.953 1.00 0.00 62 SER A N 6
ATOM 5899 C CA . SER A 1 62 ? -4.739 -17.863 -6.378 1.00 0.00 62 SER A CA 6
ATOM 5900 C C . SER A 1 62 ? -4.080 -16.731 -7.170 1.00 0.00 62 SER A C 6
ATOM 5901 O O . SER A 1 62 ? -3.131 -16.962 -7.917 1.00 0.00 62 SER A O 6
ATOM 5909 N N . GLY A 1 63 ? -4.611 -15.532 -6.978 1.00 0.00 63 GLY A N 6
ATOM 5910 C CA . GLY A 1 63 ? -4.087 -14.364 -7.665 1.00 0.00 63 GLY A CA 6
ATOM 5911 C C . GLY A 1 63 ? -5.102 -13.219 -7.652 1.00 0.00 63 GLY A C 6
ATOM 5912 O O . GLY A 1 63 ? -5.902 -13.104 -6.725 1.00 0.00 63 GLY A O 6
ATOM 5916 N N . PRO A 1 64 ? -5.034 -12.379 -8.719 1.00 0.00 64 PRO A N 6
ATOM 5917 C CA . PRO A 1 64 ? -5.937 -11.247 -8.839 1.00 0.00 64 PRO A CA 6
ATOM 5918 C C . PRO A 1 64 ? -7.339 -11.705 -9.245 1.00 0.00 64 PRO A C 6
ATOM 5919 O O . PRO A 1 64 ? -7.566 -12.892 -9.474 1.00 0.00 64 PRO A O 6
ATOM 5930 N N . SER A 1 65 ? -8.244 -10.740 -9.321 1.00 0.00 65 SER A N 6
ATOM 5931 C CA . SER A 1 65 ? -9.618 -11.029 -9.695 1.00 0.00 65 SER A CA 6
ATOM 5932 C C . SER A 1 65 ? -10.238 -9.814 -10.388 1.00 0.00 65 SER A C 6
ATOM 5933 O O . SER A 1 65 ? -10.715 -8.894 -9.726 1.00 0.00 65 SER A O 6
ATOM 5941 N N . SER A 1 66 ? -10.211 -9.851 -11.712 1.00 0.00 66 SER A N 6
ATOM 5942 C CA . SER A 1 66 ? -10.765 -8.765 -12.502 1.00 0.00 66 SER A CA 6
ATOM 5943 C C . SER A 1 66 ? -12.012 -9.243 -13.249 1.00 0.00 66 SER A C 6
ATOM 5944 O O . SER A 1 66 ? -11.983 -10.277 -13.915 1.00 0.00 66 SER A O 6
ATOM 5952 N N . GLY A 1 67 ? -13.078 -8.469 -13.112 1.00 0.00 67 GLY A N 6
ATOM 5953 C CA . GLY A 1 67 ? -14.333 -8.801 -13.765 1.00 0.00 67 GLY A CA 6
ATOM 5954 C C . GLY A 1 67 ? -15.428 -7.799 -13.391 1.00 0.00 67 GLY A C 6
ATOM 5955 O O . GLY A 1 67 ? -15.629 -7.505 -12.214 1.00 0.00 67 GLY A O 6
ATOM 5959 N N . GLY A 1 1 ? 8.575 -3.070 -17.249 1.00 0.00 1 GLY A N 7
ATOM 5960 C CA . GLY A 1 1 ? 9.924 -3.360 -17.705 1.00 0.00 1 GLY A CA 7
ATOM 5961 C C . GLY A 1 1 ? 10.775 -2.090 -17.743 1.00 0.00 1 GLY A C 7
ATOM 5962 O O . GLY A 1 1 ? 11.274 -1.703 -18.799 1.00 0.00 1 GLY A O 7
ATOM 5966 N N . SER A 1 2 ? 10.916 -1.475 -16.577 1.00 0.00 2 SER A N 7
ATOM 5967 C CA . SER A 1 2 ? 11.699 -0.256 -16.464 1.00 0.00 2 SER A CA 7
ATOM 5968 C C . SER A 1 2 ? 12.205 -0.092 -15.029 1.00 0.00 2 SER A C 7
ATOM 5969 O O . SER A 1 2 ? 11.464 -0.323 -14.075 1.00 0.00 2 SER A O 7
ATOM 5977 N N . SER A 1 3 ? 13.464 0.307 -14.922 1.00 0.00 3 SER A N 7
ATOM 5978 C CA . SER A 1 3 ? 14.078 0.506 -13.620 1.00 0.00 3 SER A CA 7
ATOM 5979 C C . SER A 1 3 ? 13.502 1.757 -12.955 1.00 0.00 3 SER A C 7
ATOM 5980 O O . SER A 1 3 ? 13.311 2.781 -13.610 1.00 0.00 3 SER A O 7
ATOM 5988 N N . GLY A 1 4 ? 13.240 1.634 -11.662 1.00 0.00 4 GLY A N 7
ATOM 5989 C CA . GLY A 1 4 ? 12.689 2.742 -10.901 1.00 0.00 4 GLY A CA 7
ATOM 5990 C C . GLY A 1 4 ? 13.800 3.555 -10.233 1.00 0.00 4 GLY A C 7
ATOM 5991 O O . GLY A 1 4 ? 14.797 2.994 -9.780 1.00 0.00 4 GLY A O 7
ATOM 5995 N N . SER A 1 5 ? 13.591 4.862 -10.193 1.00 0.00 5 SER A N 7
ATOM 5996 C CA . SER A 1 5 ? 14.563 5.757 -9.588 1.00 0.00 5 SER A CA 7
ATOM 5997 C C . SER A 1 5 ? 13.869 7.033 -9.106 1.00 0.00 5 SER A C 7
ATOM 5998 O O . SER A 1 5 ? 12.716 7.285 -9.450 1.00 0.00 5 SER A O 7
ATOM 6006 N N . SER A 1 6 ? 14.602 7.804 -8.316 1.00 0.00 6 SER A N 7
ATOM 6007 C CA . SER A 1 6 ? 14.072 9.047 -7.782 1.00 0.00 6 SER A CA 7
ATOM 6008 C C . SER A 1 6 ? 13.506 9.904 -8.917 1.00 0.00 6 SER A C 7
ATOM 6009 O O . SER A 1 6 ? 14.115 10.014 -9.980 1.00 0.00 6 SER A O 7
ATOM 6017 N N . GLY A 1 7 ? 12.348 10.490 -8.652 1.00 0.00 7 GLY A N 7
ATOM 6018 C CA . GLY A 1 7 ? 11.693 11.334 -9.637 1.00 0.00 7 GLY A CA 7
ATOM 6019 C C . GLY A 1 7 ? 10.365 10.722 -10.087 1.00 0.00 7 GLY A C 7
ATOM 6020 O O . GLY A 1 7 ? 9.654 10.115 -9.287 1.00 0.00 7 GLY A O 7
ATOM 6024 N N . ARG A 1 8 ? 10.070 10.903 -11.366 1.00 0.00 8 ARG A N 7
ATOM 6025 C CA . ARG A 1 8 ? 8.840 10.377 -11.932 1.00 0.00 8 ARG A CA 7
ATOM 6026 C C . ARG A 1 8 ? 7.627 10.980 -11.220 1.00 0.00 8 ARG A C 7
ATOM 6027 O O . ARG A 1 8 ? 7.762 11.577 -10.154 1.00 0.00 8 ARG A O 7
ATOM 6048 N N . PRO A 1 9 ? 6.438 10.798 -11.856 1.00 0.00 9 PRO A N 7
ATOM 6049 C CA . PRO A 1 9 ? 5.203 11.318 -11.295 1.00 0.00 9 PRO A CA 7
ATOM 6050 C C . PRO A 1 9 ? 4.739 10.468 -10.110 1.00 0.00 9 PRO A C 7
ATOM 6051 O O . PRO A 1 9 ? 3.778 9.708 -10.225 1.00 0.00 9 PRO A O 7
ATOM 6062 N N . ALA A 1 10 ? 5.442 10.625 -8.998 1.00 0.00 10 ALA A N 7
ATOM 6063 C CA . ALA A 1 10 ? 5.115 9.882 -7.794 1.00 0.00 10 ALA A CA 7
ATOM 6064 C C . ALA A 1 10 ? 5.809 10.531 -6.595 1.00 0.00 10 ALA A C 7
ATOM 6065 O O . ALA A 1 10 ? 6.783 9.994 -6.071 1.00 0.00 10 ALA A O 7
ATOM 6072 N N . ARG A 1 11 ? 5.279 11.678 -6.194 1.00 0.00 11 ARG A N 7
ATOM 6073 C CA . ARG A 1 11 ? 5.835 12.406 -5.067 1.00 0.00 11 ARG A CA 7
ATOM 6074 C C . ARG A 1 11 ? 5.549 11.661 -3.761 1.00 0.00 11 ARG A C 7
ATOM 6075 O O . ARG A 1 11 ? 4.404 11.600 -3.315 1.00 0.00 11 ARG A O 7
ATOM 6096 N N . GLN A 1 12 ? 6.609 11.114 -3.184 1.00 0.00 12 GLN A N 7
ATOM 6097 C CA . GLN A 1 12 ? 6.487 10.376 -1.939 1.00 0.00 12 GLN A CA 7
ATOM 6098 C C . GLN A 1 12 ? 6.255 11.339 -0.772 1.00 0.00 12 GLN A C 7
ATOM 6099 O O . GLN A 1 12 ? 7.178 11.638 -0.017 1.00 0.00 12 GLN A O 7
ATOM 6113 N N . VAL A 1 13 ? 5.017 11.798 -0.662 1.00 0.00 13 VAL A N 7
ATOM 6114 C CA . VAL A 1 13 ? 4.652 12.720 0.399 1.00 0.00 13 VAL A CA 7
ATOM 6115 C C . VAL A 1 13 ? 3.657 12.039 1.341 1.00 0.00 13 VAL A C 7
ATOM 6116 O O . VAL A 1 13 ? 2.816 11.257 0.902 1.00 0.00 13 VAL A O 7
ATOM 6129 N N . ARG A 1 14 ? 3.787 12.361 2.620 1.00 0.00 14 ARG A N 7
ATOM 6130 C CA . ARG A 1 14 ? 2.909 11.790 3.628 1.00 0.00 14 ARG A CA 7
ATOM 6131 C C . ARG A 1 14 ? 1.855 12.813 4.055 1.00 0.00 14 ARG A C 7
ATOM 6132 O O . ARG A 1 14 ? 2.184 13.836 4.653 1.00 0.00 14 ARG A O 7
ATOM 6153 N N . ARG A 1 15 ? 0.609 12.501 3.731 1.00 0.00 15 ARG A N 7
ATOM 6154 C CA . ARG A 1 15 ? -0.496 13.380 4.074 1.00 0.00 15 ARG A CA 7
ATOM 6155 C C . ARG A 1 15 ? -1.789 12.575 4.223 1.00 0.00 15 ARG A C 7
ATOM 6156 O O . ARG A 1 15 ? -1.930 11.506 3.632 1.00 0.00 15 ARG A O 7
ATOM 6177 N N . LEU A 1 16 ? -2.699 13.120 5.017 1.00 0.00 16 LEU A N 7
ATOM 6178 C CA . LEU A 1 16 ? -3.975 12.466 5.251 1.00 0.00 16 LEU A CA 7
ATOM 6179 C C . LEU A 1 16 ? -3.733 11.103 5.902 1.00 0.00 16 LEU A C 7
ATOM 6180 O O . LEU A 1 16 ? -2.606 10.610 5.917 1.00 0.00 16 LEU A O 7
ATOM 6196 N N . GLU A 1 17 ? -4.809 10.532 6.423 1.00 0.00 17 GLU A N 7
ATOM 6197 C CA . GLU A 1 17 ? -4.727 9.235 7.073 1.00 0.00 17 GLU A CA 7
ATOM 6198 C C . GLU A 1 17 ? -4.850 8.114 6.039 1.00 0.00 17 GLU A C 7
ATOM 6199 O O . GLU A 1 17 ? -5.335 8.337 4.931 1.00 0.00 17 GLU A O 7
ATOM 6211 N N . PHE A 1 18 ? -4.403 6.933 6.438 1.00 0.00 18 PHE A N 7
ATOM 6212 C CA . PHE A 1 18 ? -4.457 5.776 5.560 1.00 0.00 18 PHE A CA 7
ATOM 6213 C C . PHE A 1 18 ? -5.405 4.711 6.114 1.00 0.00 18 PHE A C 7
ATOM 6214 O O . PHE A 1 18 ? -5.066 3.529 6.145 1.00 0.00 18 PHE A O 7
ATOM 6231 N N . ASN A 1 19 ? -6.574 5.167 6.539 1.00 0.00 19 ASN A N 7
ATOM 6232 C CA . ASN A 1 19 ? -7.573 4.268 7.091 1.00 0.00 19 ASN A CA 7
ATOM 6233 C C . ASN A 1 19 ? -8.136 3.390 5.972 1.00 0.00 19 ASN A C 7
ATOM 6234 O O . ASN A 1 19 ? -8.148 2.165 6.086 1.00 0.00 19 ASN A O 7
ATOM 6245 N N . GLN A 1 20 ? -8.587 4.050 4.916 1.00 0.00 20 GLN A N 7
ATOM 6246 C CA . GLN A 1 20 ? -9.150 3.344 3.777 1.00 0.00 20 GLN A CA 7
ATOM 6247 C C . GLN A 1 20 ? -8.241 2.183 3.370 1.00 0.00 20 GLN A C 7
ATOM 6248 O O . GLN A 1 20 ? -8.676 1.033 3.334 1.00 0.00 20 GLN A O 7
ATOM 6262 N N . ALA A 1 21 ? -6.996 2.524 3.073 1.00 0.00 21 ALA A N 7
ATOM 6263 C CA . ALA A 1 21 ? -6.022 1.524 2.670 1.00 0.00 21 ALA A CA 7
ATOM 6264 C C . ALA A 1 21 ? -6.131 0.310 3.594 1.00 0.00 21 ALA A C 7
ATOM 6265 O O . ALA A 1 21 ? -6.462 -0.787 3.146 1.00 0.00 21 ALA A O 7
ATOM 6272 N N . MET A 1 22 ? -5.848 0.547 4.866 1.00 0.00 22 MET A N 7
ATOM 6273 C CA . MET A 1 22 ? -5.911 -0.514 5.857 1.00 0.00 22 MET A CA 7
ATOM 6274 C C . MET A 1 22 ? -7.238 -1.270 5.768 1.00 0.00 22 MET A C 7
ATOM 6275 O O . MET A 1 22 ? -7.274 -2.488 5.932 1.00 0.00 22 MET A O 7
ATOM 6289 N N . ASP A 1 23 ? -8.295 -0.516 5.507 1.00 0.00 23 ASP A N 7
ATOM 6290 C CA . ASP A 1 23 ? -9.621 -1.099 5.394 1.00 0.00 23 ASP A CA 7
ATOM 6291 C C . ASP A 1 23 ? -9.671 -2.005 4.162 1.00 0.00 23 ASP A C 7
ATOM 6292 O O . ASP A 1 23 ? -10.185 -3.121 4.229 1.00 0.00 23 ASP A O 7
ATOM 6301 N N . ASP A 1 24 ? -9.131 -1.492 3.067 1.00 0.00 24 ASP A N 7
ATOM 6302 C CA . ASP A 1 24 ? -9.108 -2.241 1.822 1.00 0.00 24 ASP A CA 7
ATOM 6303 C C . ASP A 1 24 ? -8.464 -3.607 2.066 1.00 0.00 24 ASP A C 7
ATOM 6304 O O . ASP A 1 24 ? -9.010 -4.635 1.667 1.00 0.00 24 ASP A O 7
ATOM 6313 N N . PHE A 1 25 ? -7.312 -3.575 2.720 1.00 0.00 25 PHE A N 7
ATOM 6314 C CA . PHE A 1 25 ? -6.588 -4.798 3.022 1.00 0.00 25 PHE A CA 7
ATOM 6315 C C . PHE A 1 25 ? -7.403 -5.703 3.949 1.00 0.00 25 PHE A C 7
ATOM 6316 O O . PHE A 1 25 ? -7.438 -6.918 3.762 1.00 0.00 25 PHE A O 7
ATOM 6333 N N . LYS A 1 26 ? -8.038 -5.075 4.928 1.00 0.00 26 LYS A N 7
ATOM 6334 C CA . LYS A 1 26 ? -8.849 -5.808 5.884 1.00 0.00 26 LYS A CA 7
ATOM 6335 C C . LYS A 1 26 ? -9.861 -6.674 5.130 1.00 0.00 26 LYS A C 7
ATOM 6336 O O . LYS A 1 26 ? -10.134 -7.805 5.529 1.00 0.00 26 LYS A O 7
ATOM 6355 N N . THR A 1 27 ? -10.389 -6.110 4.054 1.00 0.00 27 THR A N 7
ATOM 6356 C CA . THR A 1 27 ? -11.364 -6.816 3.241 1.00 0.00 27 THR A CA 7
ATOM 6357 C C . THR A 1 27 ? -10.662 -7.786 2.289 1.00 0.00 27 THR A C 7
ATOM 6358 O O . THR A 1 27 ? -11.171 -8.872 2.016 1.00 0.00 27 THR A O 7
ATOM 6369 N N . MET A 1 28 ? -9.503 -7.359 1.809 1.00 0.00 28 MET A N 7
ATOM 6370 C CA . MET A 1 28 ? -8.725 -8.177 0.893 1.00 0.00 28 MET A CA 7
ATOM 6371 C C . MET A 1 28 ? -8.221 -9.445 1.584 1.00 0.00 28 MET A C 7
ATOM 6372 O O . MET A 1 28 ? -8.352 -10.543 1.045 1.00 0.00 28 MET A O 7
ATOM 6386 N N . PHE A 1 29 ? -7.655 -9.252 2.766 1.00 0.00 29 PHE A N 7
ATOM 6387 C CA . PHE A 1 29 ? -7.130 -10.367 3.536 1.00 0.00 29 PHE A CA 7
ATOM 6388 C C . PHE A 1 29 ? -7.642 -10.328 4.977 1.00 0.00 29 PHE A C 7
ATOM 6389 O O . PHE A 1 29 ? -7.127 -9.575 5.802 1.00 0.00 29 PHE A O 7
ATOM 6406 N N . PRO A 1 30 ? -8.677 -11.169 5.243 1.00 0.00 30 PRO A N 7
ATOM 6407 C CA . PRO A 1 30 ? -9.264 -11.238 6.570 1.00 0.00 30 PRO A CA 7
ATOM 6408 C C . PRO A 1 30 ? -8.352 -11.999 7.534 1.00 0.00 30 PRO A C 7
ATOM 6409 O O . PRO A 1 30 ? -8.228 -11.627 8.700 1.00 0.00 30 PRO A O 7
ATOM 6420 N N . ASN A 1 31 ? -7.738 -13.050 7.012 1.00 0.00 31 ASN A N 7
ATOM 6421 C CA . ASN A 1 31 ? -6.841 -13.866 7.813 1.00 0.00 31 ASN A CA 7
ATOM 6422 C C . ASN A 1 31 ? -5.651 -13.017 8.263 1.00 0.00 31 ASN A C 7
ATOM 6423 O O . ASN A 1 31 ? -5.132 -13.203 9.363 1.00 0.00 31 ASN A O 7
ATOM 6434 N N . MET A 1 32 ? -5.253 -12.103 7.390 1.00 0.00 32 MET A N 7
ATOM 6435 C CA . MET A 1 32 ? -4.133 -11.225 7.685 1.00 0.00 32 MET A CA 7
ATOM 6436 C C . MET A 1 32 ? -4.323 -10.529 9.034 1.00 0.00 32 MET A C 7
ATOM 6437 O O . MET A 1 32 ? -5.413 -10.556 9.603 1.00 0.00 32 MET A O 7
ATOM 6451 N N . ASP A 1 33 ? -3.244 -9.921 9.506 1.00 0.00 33 ASP A N 7
ATOM 6452 C CA . ASP A 1 33 ? -3.278 -9.218 10.778 1.00 0.00 33 ASP A CA 7
ATOM 6453 C C . ASP A 1 33 ? -2.995 -7.733 10.543 1.00 0.00 33 ASP A C 7
ATOM 6454 O O . ASP A 1 33 ? -2.098 -7.382 9.779 1.00 0.00 33 ASP A O 7
ATOM 6463 N N . TYR A 1 34 ? -3.778 -6.901 11.214 1.00 0.00 34 TYR A N 7
ATOM 6464 C CA . TYR A 1 34 ? -3.623 -5.462 11.088 1.00 0.00 34 TYR A CA 7
ATOM 6465 C C . TYR A 1 34 ? -2.152 -5.056 11.203 1.00 0.00 34 TYR A C 7
ATOM 6466 O O . TYR A 1 34 ? -1.728 -4.068 10.605 1.00 0.00 34 TYR A O 7
ATOM 6484 N N . ASP A 1 35 ? -1.414 -5.840 11.976 1.00 0.00 35 ASP A N 7
ATOM 6485 C CA . ASP A 1 35 ? 0.000 -5.575 12.177 1.00 0.00 35 ASP A CA 7
ATOM 6486 C C . ASP A 1 35 ? 0.772 -5.967 10.916 1.00 0.00 35 ASP A C 7
ATOM 6487 O O . ASP A 1 35 ? 1.627 -5.215 10.448 1.00 0.00 35 ASP A O 7
ATOM 6496 N N . ILE A 1 36 ? 0.444 -7.143 10.401 1.00 0.00 36 ILE A N 7
ATOM 6497 C CA . ILE A 1 36 ? 1.097 -7.643 9.203 1.00 0.00 36 ILE A CA 7
ATOM 6498 C C . ILE A 1 36 ? 0.834 -6.680 8.044 1.00 0.00 36 ILE A C 7
ATOM 6499 O O . ILE A 1 36 ? 1.770 -6.152 7.446 1.00 0.00 36 ILE A O 7
ATOM 6515 N N . ILE A 1 37 ? -0.445 -6.479 7.761 1.00 0.00 37 ILE A N 7
ATOM 6516 C CA . ILE A 1 37 ? -0.843 -5.589 6.684 1.00 0.00 37 ILE A CA 7
ATOM 6517 C C . ILE A 1 37 ? 0.049 -4.346 6.700 1.00 0.00 37 ILE A C 7
ATOM 6518 O O . ILE A 1 37 ? 0.660 -4.003 5.689 1.00 0.00 37 ILE A O 7
ATOM 6534 N N . GLU A 1 38 ? 0.097 -3.706 7.859 1.00 0.00 38 GLU A N 7
ATOM 6535 C CA . GLU A 1 38 ? 0.905 -2.508 8.019 1.00 0.00 38 GLU A CA 7
ATOM 6536 C C . GLU A 1 38 ? 2.390 -2.846 7.871 1.00 0.00 38 GLU A C 7
ATOM 6537 O O . GLU A 1 38 ? 3.119 -2.156 7.161 1.00 0.00 38 GLU A O 7
ATOM 6549 N N . CYS A 1 39 ? 2.793 -3.908 8.553 1.00 0.00 39 CYS A N 7
ATOM 6550 C CA . CYS A 1 39 ? 4.178 -4.346 8.507 1.00 0.00 39 CYS A CA 7
ATOM 6551 C C . CYS A 1 39 ? 4.667 -4.237 7.061 1.00 0.00 39 CYS A C 7
ATOM 6552 O O . CYS A 1 39 ? 5.710 -3.640 6.798 1.00 0.00 39 CYS A O 7
ATOM 6560 N N . VAL A 1 40 ? 3.892 -4.825 6.162 1.00 0.00 40 VAL A N 7
ATOM 6561 C CA . VAL A 1 40 ? 4.234 -4.803 4.750 1.00 0.00 40 VAL A CA 7
ATOM 6562 C C . VAL A 1 40 ? 4.278 -3.353 4.264 1.00 0.00 40 VAL A C 7
ATOM 6563 O O . VAL A 1 40 ? 5.242 -2.939 3.621 1.00 0.00 40 VAL A O 7
ATOM 6576 N N . LEU A 1 41 ? 3.222 -2.621 4.588 1.00 0.00 41 LEU A N 7
ATOM 6577 C CA . LEU A 1 41 ? 3.129 -1.226 4.193 1.00 0.00 41 LEU A CA 7
ATOM 6578 C C . LEU A 1 41 ? 4.452 -0.523 4.501 1.00 0.00 41 LEU A C 7
ATOM 6579 O O . LEU A 1 41 ? 5.053 0.090 3.620 1.00 0.00 41 LEU A O 7
ATOM 6595 N N . ARG A 1 42 ? 4.867 -0.635 5.754 1.00 0.00 42 ARG A N 7
ATOM 6596 C CA . ARG A 1 42 ? 6.109 -0.017 6.189 1.00 0.00 42 ARG A CA 7
ATOM 6597 C C . ARG A 1 42 ? 7.307 -0.747 5.578 1.00 0.00 42 ARG A C 7
ATOM 6598 O O . ARG A 1 42 ? 8.252 -0.113 5.110 1.00 0.00 42 ARG A O 7
ATOM 6619 N N . ALA A 1 43 ? 7.229 -2.070 5.603 1.00 0.00 43 ALA A N 7
ATOM 6620 C CA . ALA A 1 43 ? 8.296 -2.892 5.057 1.00 0.00 43 ALA A CA 7
ATOM 6621 C C . ALA A 1 43 ? 8.590 -2.452 3.622 1.00 0.00 43 ALA A C 7
ATOM 6622 O O . ALA A 1 43 ? 9.749 -2.283 3.246 1.00 0.00 43 ALA A O 7
ATOM 6629 N N . ASN A 1 44 ? 7.521 -2.279 2.859 1.00 0.00 44 ASN A N 7
ATOM 6630 C CA . ASN A 1 44 ? 7.650 -1.862 1.473 1.00 0.00 44 ASN A CA 7
ATOM 6631 C C . ASN A 1 44 ? 7.804 -0.341 1.415 1.00 0.00 44 ASN A C 7
ATOM 6632 O O . ASN A 1 44 ? 8.247 0.203 0.405 1.00 0.00 44 ASN A O 7
ATOM 6643 N N . SER A 1 45 ? 7.430 0.302 2.511 1.00 0.00 45 SER A N 7
ATOM 6644 C CA . SER A 1 45 ? 7.521 1.749 2.598 1.00 0.00 45 SER A CA 7
ATOM 6645 C C . SER A 1 45 ? 6.413 2.394 1.762 1.00 0.00 45 SER A C 7
ATOM 6646 O O . SER A 1 45 ? 6.620 2.718 0.594 1.00 0.00 45 SER A O 7
ATOM 6654 N N . GLY A 1 46 ? 5.260 2.561 2.394 1.00 0.00 46 GLY A N 7
ATOM 6655 C CA . GLY A 1 46 ? 4.120 3.162 1.724 1.00 0.00 46 GLY A CA 7
ATOM 6656 C C . GLY A 1 46 ? 4.051 2.724 0.259 1.00 0.00 46 GLY A C 7
ATOM 6657 O O . GLY A 1 46 ? 4.507 3.443 -0.629 1.00 0.00 46 GLY A O 7
ATOM 6661 N N . ALA A 1 47 ? 3.478 1.548 0.053 1.00 0.00 47 ALA A N 7
ATOM 6662 C CA . ALA A 1 47 ? 3.345 1.005 -1.289 1.00 0.00 47 ALA A CA 7
ATOM 6663 C C . ALA A 1 47 ? 2.233 -0.046 -1.301 1.00 0.00 47 ALA A C 7
ATOM 6664 O O . ALA A 1 47 ? 2.465 -1.204 -0.956 1.00 0.00 47 ALA A O 7
ATOM 6671 N N . VAL A 1 48 ? 1.050 0.395 -1.701 1.00 0.00 48 VAL A N 7
ATOM 6672 C CA . VAL A 1 48 ? -0.099 -0.493 -1.762 1.00 0.00 48 VAL A CA 7
ATOM 6673 C C . VAL A 1 48 ? 0.113 -1.516 -2.880 1.00 0.00 48 VAL A C 7
ATOM 6674 O O . VAL A 1 48 ? 0.132 -2.720 -2.630 1.00 0.00 48 VAL A O 7
ATOM 6687 N N . ASP A 1 49 ? 0.266 -0.999 -4.091 1.00 0.00 49 ASP A N 7
ATOM 6688 C CA . ASP A 1 49 ? 0.476 -1.852 -5.248 1.00 0.00 49 ASP A CA 7
ATOM 6689 C C . ASP A 1 49 ? 1.418 -2.996 -4.869 1.00 0.00 49 ASP A C 7
ATOM 6690 O O . ASP A 1 49 ? 1.215 -4.136 -5.284 1.00 0.00 49 ASP A O 7
ATOM 6699 N N . ALA A 1 50 ? 2.430 -2.652 -4.085 1.00 0.00 50 ALA A N 7
ATOM 6700 C CA . ALA A 1 50 ? 3.404 -3.636 -3.646 1.00 0.00 50 ALA A CA 7
ATOM 6701 C C . ALA A 1 50 ? 2.841 -4.406 -2.450 1.00 0.00 50 ALA A C 7
ATOM 6702 O O . ALA A 1 50 ? 2.707 -5.628 -2.502 1.00 0.00 50 ALA A O 7
ATOM 6709 N N . THR A 1 51 ? 2.527 -3.661 -1.401 1.00 0.00 51 THR A N 7
ATOM 6710 C CA . THR A 1 51 ? 1.981 -4.259 -0.195 1.00 0.00 51 THR A CA 7
ATOM 6711 C C . THR A 1 51 ? 0.890 -5.271 -0.548 1.00 0.00 51 THR A C 7
ATOM 6712 O O . THR A 1 51 ? 0.630 -6.201 0.215 1.00 0.00 51 THR A O 7
ATOM 6723 N N . ILE A 1 52 ? 0.280 -5.057 -1.704 1.00 0.00 52 ILE A N 7
ATOM 6724 C CA . ILE A 1 52 ? -0.777 -5.939 -2.168 1.00 0.00 52 ILE A CA 7
ATOM 6725 C C . ILE A 1 52 ? -0.166 -7.267 -2.619 1.00 0.00 52 ILE A C 7
ATOM 6726 O O . ILE A 1 52 ? -0.333 -8.289 -1.955 1.00 0.00 52 ILE A O 7
ATOM 6742 N N . ASP A 1 53 ? 0.529 -7.209 -3.745 1.00 0.00 53 ASP A N 7
ATOM 6743 C CA . ASP A 1 53 ? 1.166 -8.395 -4.293 1.00 0.00 53 ASP A CA 7
ATOM 6744 C C . ASP A 1 53 ? 1.778 -9.212 -3.154 1.00 0.00 53 ASP A C 7
ATOM 6745 O O . ASP A 1 53 ? 1.730 -10.441 -3.172 1.00 0.00 53 ASP A O 7
ATOM 6754 N N . GLN A 1 54 ? 2.340 -8.497 -2.190 1.00 0.00 54 GLN A N 7
ATOM 6755 C CA . GLN A 1 54 ? 2.960 -9.141 -1.045 1.00 0.00 54 GLN A CA 7
ATOM 6756 C C . GLN A 1 54 ? 1.959 -10.064 -0.348 1.00 0.00 54 GLN A C 7
ATOM 6757 O O . GLN A 1 54 ? 2.092 -11.286 -0.407 1.00 0.00 54 GLN A O 7
ATOM 6771 N N . LEU A 1 55 ? 0.980 -9.446 0.295 1.00 0.00 55 LEU A N 7
ATOM 6772 C CA . LEU A 1 55 ? -0.043 -10.197 1.002 1.00 0.00 55 LEU A CA 7
ATOM 6773 C C . LEU A 1 55 ? -0.664 -11.223 0.053 1.00 0.00 55 LEU A C 7
ATOM 6774 O O . LEU A 1 55 ? -1.020 -12.324 0.470 1.00 0.00 55 LEU A O 7
ATOM 6790 N N . LEU A 1 56 ? -0.775 -10.826 -1.206 1.00 0.00 56 LEU A N 7
ATOM 6791 C CA . LEU A 1 56 ? -1.347 -11.697 -2.219 1.00 0.00 56 LEU A CA 7
ATOM 6792 C C . LEU A 1 56 ? -0.681 -13.072 -2.137 1.00 0.00 56 LEU A C 7
ATOM 6793 O O . LEU A 1 56 ? -1.342 -14.071 -1.858 1.00 0.00 56 LEU A O 7
ATOM 6809 N N . GLN A 1 57 ? 0.621 -13.079 -2.386 1.00 0.00 57 GLN A N 7
ATOM 6810 C CA . GLN A 1 57 ? 1.384 -14.315 -2.344 1.00 0.00 57 GLN A CA 7
ATOM 6811 C C . GLN A 1 57 ? 1.285 -14.954 -0.957 1.00 0.00 57 GLN A C 7
ATOM 6812 O O . GLN A 1 57 ? 0.924 -16.123 -0.833 1.00 0.00 57 GLN A O 7
ATOM 6826 N N . MET A 1 58 ? 1.611 -14.158 0.050 1.00 0.00 58 MET A N 7
ATOM 6827 C CA . MET A 1 58 ? 1.563 -14.630 1.424 1.00 0.00 58 MET A CA 7
ATOM 6828 C C . MET A 1 58 ? 0.334 -15.511 1.658 1.00 0.00 58 MET A C 7
ATOM 6829 O O . MET A 1 58 ? 0.435 -16.574 2.267 1.00 0.00 58 MET A O 7
ATOM 6843 N N . ASN A 1 59 ? -0.799 -15.035 1.161 1.00 0.00 59 ASN A N 7
ATOM 6844 C CA . ASN A 1 59 ? -2.046 -15.766 1.308 1.00 0.00 59 ASN A CA 7
ATOM 6845 C C . ASN A 1 59 ? -2.004 -17.020 0.433 1.00 0.00 59 ASN A C 7
ATOM 6846 O O . ASN A 1 59 ? -2.435 -18.092 0.856 1.00 0.00 59 ASN A O 7
ATOM 6857 N N . LEU A 1 60 ? -1.481 -16.845 -0.772 1.00 0.00 60 LEU A N 7
ATOM 6858 C CA . LEU A 1 60 ? -1.377 -17.949 -1.711 1.00 0.00 60 LEU A CA 7
ATOM 6859 C C . LEU A 1 60 ? -0.653 -19.117 -1.039 1.00 0.00 60 LEU A C 7
ATOM 6860 O O . LEU A 1 60 ? -1.232 -20.188 -0.856 1.00 0.00 60 LEU A O 7
ATOM 6876 N N . GLU A 1 61 ? 0.601 -18.873 -0.689 1.00 0.00 61 GLU A N 7
ATOM 6877 C CA . GLU A 1 61 ? 1.409 -19.892 -0.042 1.00 0.00 61 GLU A CA 7
ATOM 6878 C C . GLU A 1 61 ? 0.580 -20.645 1.000 1.00 0.00 61 GLU A C 7
ATOM 6879 O O . GLU A 1 61 ? -0.014 -20.032 1.887 1.00 0.00 61 GLU A O 7
ATOM 6891 N N . SER A 1 62 ? 0.565 -21.962 0.859 1.00 0.00 62 SER A N 7
ATOM 6892 C CA . SER A 1 62 ? -0.182 -22.805 1.777 1.00 0.00 62 SER A CA 7
ATOM 6893 C C . SER A 1 62 ? 0.356 -22.635 3.199 1.00 0.00 62 SER A C 7
ATOM 6894 O O . SER A 1 62 ? -0.393 -22.293 4.113 1.00 0.00 62 SER A O 7
ATOM 6902 N N . GLY A 1 63 ? 1.650 -22.882 3.342 1.00 0.00 63 GLY A N 7
ATOM 6903 C CA . GLY A 1 63 ? 2.297 -22.760 4.637 1.00 0.00 63 GLY A CA 7
ATOM 6904 C C . GLY A 1 63 ? 2.579 -24.138 5.240 1.00 0.00 63 GLY A C 7
ATOM 6905 O O . GLY A 1 63 ? 2.675 -25.128 4.517 1.00 0.00 63 GLY A O 7
ATOM 6909 N N . PRO A 1 64 ? 2.709 -24.157 6.594 1.00 0.00 64 PRO A N 7
ATOM 6910 C CA . PRO A 1 64 ? 2.979 -25.397 7.302 1.00 0.00 64 PRO A CA 7
ATOM 6911 C C . PRO A 1 64 ? 1.726 -26.271 7.375 1.00 0.00 64 PRO A C 7
ATOM 6912 O O . PRO A 1 64 ? 1.222 -26.550 8.462 1.00 0.00 64 PRO A O 7
ATOM 6923 N N . SER A 1 65 ? 1.258 -26.678 6.204 1.00 0.00 65 SER A N 7
ATOM 6924 C CA . SER A 1 65 ? 0.073 -27.515 6.122 1.00 0.00 65 SER A CA 7
ATOM 6925 C C . SER A 1 65 ? 0.457 -28.985 6.303 1.00 0.00 65 SER A C 7
ATOM 6926 O O . SER A 1 65 ? 1.574 -29.384 5.976 1.00 0.00 65 SER A O 7
ATOM 6934 N N . SER A 1 66 ? -0.490 -29.751 6.823 1.00 0.00 66 SER A N 7
ATOM 6935 C CA . SER A 1 66 ? -0.265 -31.168 7.052 1.00 0.00 66 SER A CA 7
ATOM 6936 C C . SER A 1 66 ? 0.393 -31.798 5.823 1.00 0.00 66 SER A C 7
ATOM 6937 O O . SER A 1 66 ? -0.201 -31.836 4.746 1.00 0.00 66 SER A O 7
ATOM 6945 N N . GLY A 1 67 ? 1.612 -32.277 6.024 1.00 0.00 67 GLY A N 7
ATOM 6946 C CA . GLY A 1 67 ? 2.358 -32.903 4.946 1.00 0.00 67 GLY A CA 7
ATOM 6947 C C . GLY A 1 67 ? 2.064 -34.403 4.875 1.00 0.00 67 GLY A C 7
ATOM 6948 O O . GLY A 1 67 ? 1.915 -34.959 3.788 1.00 0.00 67 GLY A O 7
ATOM 6952 N N . GLY A 1 1 ? -2.415 -1.975 19.225 1.00 0.00 1 GLY A N 8
ATOM 6953 C CA . GLY A 1 1 ? -1.087 -1.982 19.816 1.00 0.00 1 GLY A CA 8
ATOM 6954 C C . GLY A 1 1 ? -1.094 -2.692 21.171 1.00 0.00 1 GLY A C 8
ATOM 6955 O O . GLY A 1 1 ? -0.501 -3.759 21.320 1.00 0.00 1 GLY A O 8
ATOM 6959 N N . SER A 1 2 ? -1.771 -2.070 22.126 1.00 0.00 2 SER A N 8
ATOM 6960 C CA . SER A 1 2 ? -1.862 -2.630 23.464 1.00 0.00 2 SER A CA 8
ATOM 6961 C C . SER A 1 2 ? -3.032 -1.994 24.218 1.00 0.00 2 SER A C 8
ATOM 6962 O O . SER A 1 2 ? -2.861 -0.982 24.896 1.00 0.00 2 SER A O 8
ATOM 6970 N N . SER A 1 3 ? -4.194 -2.613 24.074 1.00 0.00 3 SER A N 8
ATOM 6971 C CA . SER A 1 3 ? -5.391 -2.120 24.733 1.00 0.00 3 SER A CA 8
ATOM 6972 C C . SER A 1 3 ? -5.587 -0.636 24.421 1.00 0.00 3 SER A C 8
ATOM 6973 O O . SER A 1 3 ? -5.065 0.225 25.127 1.00 0.00 3 SER A O 8
ATOM 6981 N N . GLY A 1 4 ? -6.341 -0.381 23.361 1.00 0.00 4 GLY A N 8
ATOM 6982 C CA . GLY A 1 4 ? -6.613 0.985 22.947 1.00 0.00 4 GLY A CA 8
ATOM 6983 C C . GLY A 1 4 ? -5.971 1.284 21.591 1.00 0.00 4 GLY A C 8
ATOM 6984 O O . GLY A 1 4 ? -5.917 0.416 20.720 1.00 0.00 4 GLY A O 8
ATOM 6988 N N . SER A 1 5 ? -5.500 2.515 21.453 1.00 0.00 5 SER A N 8
ATOM 6989 C CA . SER A 1 5 ? -4.864 2.939 20.218 1.00 0.00 5 SER A CA 8
ATOM 6990 C C . SER A 1 5 ? -5.872 2.892 19.067 1.00 0.00 5 SER A C 8
ATOM 6991 O O . SER A 1 5 ? -5.924 1.915 18.322 1.00 0.00 5 SER A O 8
ATOM 6999 N N . SER A 1 6 ? -6.647 3.961 18.959 1.00 0.00 6 SER A N 8
ATOM 7000 C CA . SER A 1 6 ? -7.651 4.054 17.912 1.00 0.00 6 SER A CA 8
ATOM 7001 C C . SER A 1 6 ? -7.379 5.278 17.034 1.00 0.00 6 SER A C 8
ATOM 7002 O O . SER A 1 6 ? -7.179 5.148 15.828 1.00 0.00 6 SER A O 8
ATOM 7010 N N . GLY A 1 7 ? -7.381 6.438 17.675 1.00 0.00 7 GLY A N 8
ATOM 7011 C CA . GLY A 1 7 ? -7.138 7.683 16.967 1.00 0.00 7 GLY A CA 8
ATOM 7012 C C . GLY A 1 7 ? -7.500 8.888 17.838 1.00 0.00 7 GLY A C 8
ATOM 7013 O O . GLY A 1 7 ? -7.288 8.870 19.049 1.00 0.00 7 GLY A O 8
ATOM 7017 N N . ARG A 1 8 ? -8.041 9.907 17.186 1.00 0.00 8 ARG A N 8
ATOM 7018 C CA . ARG A 1 8 ? -8.435 11.118 17.885 1.00 0.00 8 ARG A CA 8
ATOM 7019 C C . ARG A 1 8 ? -9.831 11.559 17.439 1.00 0.00 8 ARG A C 8
ATOM 7020 O O . ARG A 1 8 ? -10.303 11.155 16.377 1.00 0.00 8 ARG A O 8
ATOM 7041 N N . PRO A 1 9 ? -10.468 12.403 18.294 1.00 0.00 9 PRO A N 8
ATOM 7042 C CA . PRO A 1 9 ? -11.800 12.903 17.998 1.00 0.00 9 PRO A CA 8
ATOM 7043 C C . PRO A 1 9 ? -11.753 13.981 16.914 1.00 0.00 9 PRO A C 8
ATOM 7044 O O . PRO A 1 9 ? -10.700 14.564 16.659 1.00 0.00 9 PRO A O 8
ATOM 7055 N N . ALA A 1 10 ? -12.906 14.213 16.305 1.00 0.00 10 ALA A N 8
ATOM 7056 C CA . ALA A 1 10 ? -13.010 15.211 15.253 1.00 0.00 10 ALA A CA 8
ATOM 7057 C C . ALA A 1 10 ? -14.486 15.457 14.933 1.00 0.00 10 ALA A C 8
ATOM 7058 O O . ALA A 1 10 ? -15.348 14.671 15.323 1.00 0.00 10 ALA A O 8
ATOM 7065 N N . ARG A 1 11 ? -14.731 16.550 14.226 1.00 0.00 11 ARG A N 8
ATOM 7066 C CA . ARG A 1 11 ? -16.087 16.909 13.849 1.00 0.00 11 ARG A CA 8
ATOM 7067 C C . ARG A 1 11 ? -16.247 16.855 12.328 1.00 0.00 11 ARG A C 8
ATOM 7068 O O . ARG A 1 11 ? -17.101 16.133 11.816 1.00 0.00 11 ARG A O 8
ATOM 7089 N N . GLN A 1 12 ? -15.412 17.627 11.649 1.00 0.00 12 GLN A N 8
ATOM 7090 C CA . GLN A 1 12 ? -15.450 17.676 10.198 1.00 0.00 12 GLN A CA 8
ATOM 7091 C C . GLN A 1 12 ? -14.069 18.026 9.642 1.00 0.00 12 GLN A C 8
ATOM 7092 O O . GLN A 1 12 ? -13.755 19.198 9.440 1.00 0.00 12 GLN A O 8
ATOM 7106 N N . VAL A 1 13 ? -13.279 16.987 9.409 1.00 0.00 13 VAL A N 8
ATOM 7107 C CA . VAL A 1 13 ? -11.938 17.170 8.881 1.00 0.00 13 VAL A CA 8
ATOM 7108 C C . VAL A 1 13 ? -11.575 15.974 7.999 1.00 0.00 13 VAL A C 8
ATOM 7109 O O . VAL A 1 13 ? -11.075 16.145 6.888 1.00 0.00 13 VAL A O 8
ATOM 7122 N N . ARG A 1 14 ? -11.839 14.788 8.528 1.00 0.00 14 ARG A N 8
ATOM 7123 C CA . ARG A 1 14 ? -11.546 13.563 7.803 1.00 0.00 14 ARG A CA 8
ATOM 7124 C C . ARG A 1 14 ? -10.042 13.444 7.549 1.00 0.00 14 ARG A C 8
ATOM 7125 O O . ARG A 1 14 ? -9.423 14.367 7.023 1.00 0.00 14 ARG A O 8
ATOM 7146 N N . ARG A 1 15 ? -9.498 12.299 7.934 1.00 0.00 15 ARG A N 8
ATOM 7147 C CA . ARG A 1 15 ? -8.079 12.047 7.754 1.00 0.00 15 ARG A CA 8
ATOM 7148 C C . ARG A 1 15 ? -7.798 11.587 6.322 1.00 0.00 15 ARG A C 8
ATOM 7149 O O . ARG A 1 15 ? -6.999 12.199 5.615 1.00 0.00 15 ARG A O 8
ATOM 7170 N N . LEU A 1 16 ? -8.472 10.513 5.936 1.00 0.00 16 LEU A N 8
ATOM 7171 C CA . LEU A 1 16 ? -8.305 9.964 4.601 1.00 0.00 16 LEU A CA 8
ATOM 7172 C C . LEU A 1 16 ? -6.945 9.270 4.506 1.00 0.00 16 LEU A C 8
ATOM 7173 O O . LEU A 1 16 ? -6.085 9.462 5.364 1.00 0.00 16 LEU A O 8
ATOM 7189 N N . GLU A 1 17 ? -6.793 8.478 3.454 1.00 0.00 17 GLU A N 8
ATOM 7190 C CA . GLU A 1 17 ? -5.552 7.755 3.236 1.00 0.00 17 GLU A CA 8
ATOM 7191 C C . GLU A 1 17 ? -5.237 6.866 4.441 1.00 0.00 17 GLU A C 8
ATOM 7192 O O . GLU A 1 17 ? -5.840 7.016 5.502 1.00 0.00 17 GLU A O 8
ATOM 7204 N N . PHE A 1 18 ? -4.292 5.960 4.236 1.00 0.00 18 PHE A N 8
ATOM 7205 C CA . PHE A 1 18 ? -3.889 5.047 5.292 1.00 0.00 18 PHE A CA 8
ATOM 7206 C C . PHE A 1 18 ? -5.090 4.267 5.830 1.00 0.00 18 PHE A C 8
ATOM 7207 O O . PHE A 1 18 ? -5.369 3.158 5.376 1.00 0.00 18 PHE A O 8
ATOM 7224 N N . ASN A 1 19 ? -5.769 4.877 6.791 1.00 0.00 19 ASN A N 8
ATOM 7225 C CA . ASN A 1 19 ? -6.934 4.254 7.396 1.00 0.00 19 ASN A CA 8
ATOM 7226 C C . ASN A 1 19 ? -7.763 3.569 6.308 1.00 0.00 19 ASN A C 8
ATOM 7227 O O . ASN A 1 19 ? -8.128 2.402 6.442 1.00 0.00 19 ASN A O 8
ATOM 7238 N N . GLN A 1 20 ? -8.038 4.325 5.254 1.00 0.00 20 GLN A N 8
ATOM 7239 C CA . GLN A 1 20 ? -8.818 3.806 4.144 1.00 0.00 20 GLN A CA 8
ATOM 7240 C C . GLN A 1 20 ? -8.101 2.616 3.502 1.00 0.00 20 GLN A C 8
ATOM 7241 O O . GLN A 1 20 ? -8.720 1.588 3.230 1.00 0.00 20 GLN A O 8
ATOM 7255 N N . ALA A 1 21 ? -6.808 2.795 3.280 1.00 0.00 21 ALA A N 8
ATOM 7256 C CA . ALA A 1 21 ? -6.000 1.748 2.676 1.00 0.00 21 ALA A CA 8
ATOM 7257 C C . ALA A 1 21 ? -6.101 0.479 3.524 1.00 0.00 21 ALA A C 8
ATOM 7258 O O . ALA A 1 21 ? -6.437 -0.589 3.012 1.00 0.00 21 ALA A O 8
ATOM 7265 N N . MET A 1 22 ? -5.805 0.636 4.805 1.00 0.00 22 MET A N 8
ATOM 7266 C CA . MET A 1 22 ? -5.858 -0.484 5.729 1.00 0.00 22 MET 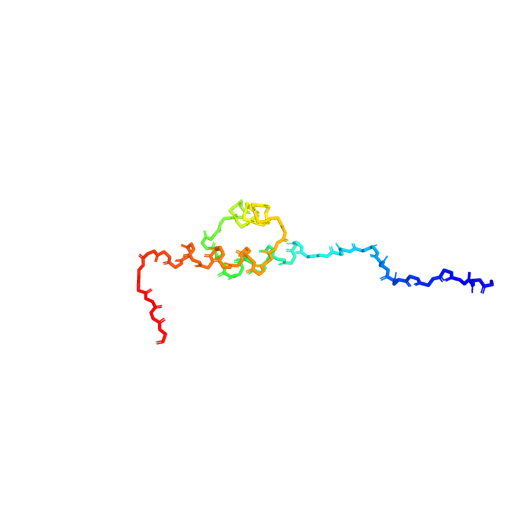A CA 8
ATOM 7267 C C . MET A 1 22 ? -7.166 -1.262 5.573 1.00 0.00 22 MET A C 8
ATOM 7268 O O . MET A 1 22 ? -7.163 -2.492 5.555 1.00 0.00 22 MET A O 8
ATOM 7282 N N . ASP A 1 23 ? -8.253 -0.512 5.464 1.00 0.00 23 ASP A N 8
ATOM 7283 C CA . ASP A 1 23 ? -9.566 -1.116 5.311 1.00 0.00 23 ASP A CA 8
ATOM 7284 C C . ASP A 1 23 ? -9.548 -2.069 4.114 1.00 0.00 23 ASP A C 8
ATOM 7285 O O . ASP A 1 23 ? -9.952 -3.225 4.229 1.00 0.00 23 ASP A O 8
ATOM 7294 N N . ASP A 1 24 ? -9.074 -1.548 2.991 1.00 0.00 24 ASP A N 8
ATOM 7295 C CA . ASP A 1 24 ? -8.997 -2.338 1.774 1.00 0.00 24 ASP A CA 8
ATOM 7296 C C . ASP A 1 24 ? -8.304 -3.668 2.077 1.00 0.00 24 ASP A C 8
ATOM 7297 O O . ASP A 1 24 ? -8.824 -4.733 1.747 1.00 0.00 24 ASP A O 8
ATOM 7306 N N . PHE A 1 25 ? -7.140 -3.563 2.701 1.00 0.00 25 PHE A N 8
ATOM 7307 C CA . PHE A 1 25 ? -6.369 -4.744 3.052 1.00 0.00 25 PHE A CA 8
ATOM 7308 C C . PHE A 1 25 ? -7.150 -5.642 4.014 1.00 0.00 25 PHE A C 8
ATOM 7309 O O . PHE A 1 25 ? -7.105 -6.866 3.902 1.00 0.00 25 PHE A O 8
ATOM 7326 N N . LYS A 1 26 ? -7.848 -4.998 4.938 1.00 0.00 26 LYS A N 8
ATOM 7327 C CA . LYS A 1 26 ? -8.638 -5.723 5.919 1.00 0.00 26 LYS A CA 8
ATOM 7328 C C . LYS A 1 26 ? -9.673 -6.587 5.197 1.00 0.00 26 LYS A C 8
ATOM 7329 O O . LYS A 1 26 ? -9.895 -7.739 5.569 1.00 0.00 26 LYS A O 8
ATOM 7348 N N . THR A 1 27 ? -10.280 -5.999 4.176 1.00 0.00 27 THR A N 8
ATOM 7349 C CA . THR A 1 27 ? -11.286 -6.700 3.398 1.00 0.00 27 THR A CA 8
ATOM 7350 C C . THR A 1 27 ? -10.623 -7.670 2.418 1.00 0.00 27 THR A C 8
ATOM 7351 O O . THR A 1 27 ? -11.161 -8.740 2.138 1.00 0.00 27 THR A O 8
ATOM 7362 N N . MET A 1 28 ? -9.463 -7.261 1.925 1.00 0.00 28 MET A N 8
ATOM 7363 C CA . MET A 1 28 ? -8.720 -8.081 0.982 1.00 0.00 28 MET A CA 8
ATOM 7364 C C . MET A 1 28 ? -8.250 -9.381 1.638 1.00 0.00 28 MET A C 8
ATOM 7365 O O . MET A 1 28 ? -8.442 -10.463 1.087 1.00 0.00 28 MET A O 8
ATOM 7379 N N . PHE A 1 29 ? -7.643 -9.231 2.806 1.00 0.00 29 PHE A N 8
ATOM 7380 C CA . PHE A 1 29 ? -7.144 -10.380 3.543 1.00 0.00 29 PHE A CA 8
ATOM 7381 C C . PHE A 1 29 ? -7.566 -10.314 5.012 1.00 0.00 29 PHE A C 8
ATOM 7382 O O . PHE A 1 29 ? -6.967 -9.586 5.802 1.00 0.00 29 PHE A O 8
ATOM 7399 N N . PRO A 1 30 ? -8.621 -11.106 5.343 1.00 0.00 30 PRO A N 8
ATOM 7400 C CA . PRO A 1 30 ? -9.130 -11.145 6.703 1.00 0.00 30 PRO A CA 8
ATOM 7401 C C . PRO A 1 30 ? -8.199 -11.946 7.615 1.00 0.00 30 PRO A C 8
ATOM 7402 O O . PRO A 1 30 ? -8.024 -11.606 8.784 1.00 0.00 30 PRO A O 8
ATOM 7413 N N . ASN A 1 31 ? -7.625 -12.996 7.045 1.00 0.00 31 ASN A N 8
ATOM 7414 C CA . ASN A 1 31 ? -6.715 -13.849 7.791 1.00 0.00 31 ASN A CA 8
ATOM 7415 C C . ASN A 1 31 ? -5.516 -13.022 8.259 1.00 0.00 31 ASN A C 8
ATOM 7416 O O . ASN A 1 31 ? -4.883 -13.352 9.261 1.00 0.00 31 ASN A O 8
ATOM 7427 N N . MET A 1 32 ? -5.239 -11.964 7.511 1.00 0.00 32 MET A N 8
ATOM 7428 C CA . MET A 1 32 ? -4.127 -11.088 7.836 1.00 0.00 32 MET A CA 8
ATOM 7429 C C . MET A 1 32 ? -4.360 -10.378 9.171 1.00 0.00 32 MET A C 8
ATOM 7430 O O . MET A 1 32 ? -5.468 -10.402 9.706 1.00 0.00 32 MET A O 8
ATOM 7444 N N . ASP A 1 33 ? -3.299 -9.762 9.671 1.00 0.00 33 ASP A N 8
ATOM 7445 C CA . ASP A 1 33 ? -3.374 -9.046 10.933 1.00 0.00 33 ASP A CA 8
ATOM 7446 C C . ASP A 1 33 ? -3.056 -7.568 10.696 1.00 0.00 33 ASP A C 8
ATOM 7447 O O . ASP A 1 33 ? -2.114 -7.240 9.976 1.00 0.00 33 ASP A O 8
ATOM 7456 N N . TYR A 1 34 ? -3.858 -6.716 11.316 1.00 0.00 34 TYR A N 8
ATOM 7457 C CA . TYR A 1 34 ? -3.673 -5.281 11.182 1.00 0.00 34 TYR A CA 8
ATOM 7458 C C . TYR A 1 34 ? -2.198 -4.902 11.326 1.00 0.00 34 TYR A C 8
ATOM 7459 O O . TYR A 1 34 ? -1.747 -3.917 10.745 1.00 0.00 34 TYR A O 8
ATOM 7477 N N . ASP A 1 35 ? -1.487 -5.706 12.104 1.00 0.00 35 ASP A N 8
ATOM 7478 C CA . ASP A 1 35 ? -0.072 -5.467 12.331 1.00 0.00 35 ASP A CA 8
ATOM 7479 C C . ASP A 1 35 ? 0.722 -5.934 11.110 1.00 0.00 35 ASP A C 8
ATOM 7480 O O . ASP A 1 35 ? 1.668 -5.270 10.689 1.00 0.00 35 ASP A O 8
ATOM 7489 N N . ILE A 1 36 ? 0.309 -7.074 10.575 1.00 0.00 36 ILE A N 8
ATOM 7490 C CA . ILE A 1 36 ? 0.970 -7.637 9.410 1.00 0.00 36 ILE A CA 8
ATOM 7491 C C . ILE A 1 36 ? 0.746 -6.718 8.207 1.00 0.00 36 ILE A C 8
ATOM 7492 O O . ILE A 1 36 ? 1.699 -6.317 7.542 1.00 0.00 36 ILE A O 8
ATOM 7508 N N . ILE A 1 37 ? -0.521 -6.411 7.965 1.00 0.00 37 ILE A N 8
ATOM 7509 C CA . ILE A 1 37 ? -0.882 -5.547 6.855 1.00 0.00 37 ILE A CA 8
ATOM 7510 C C . ILE A 1 37 ? 0.050 -4.334 6.833 1.00 0.00 37 ILE A C 8
ATOM 7511 O O . ILE A 1 37 ? 0.753 -4.104 5.850 1.00 0.00 37 ILE A O 8
ATOM 7527 N N . GLU A 1 38 ? 0.026 -3.590 7.930 1.00 0.00 38 GLU A N 8
ATOM 7528 C CA . GLU A 1 38 ? 0.860 -2.407 8.049 1.00 0.00 38 GLU A CA 8
ATOM 7529 C C . GLU A 1 38 ? 2.335 -2.777 7.874 1.00 0.00 38 GLU A C 8
ATOM 7530 O O . GLU A 1 38 ? 3.062 -2.111 7.139 1.00 0.00 38 GLU A O 8
ATOM 7542 N N . CYS A 1 39 ? 2.731 -3.836 8.563 1.00 0.00 39 CYS A N 8
ATOM 7543 C CA . CYS A 1 39 ? 4.106 -4.303 8.494 1.00 0.00 39 CYS A CA 8
ATOM 7544 C C . CYS A 1 39 ? 4.554 -4.259 7.031 1.00 0.00 39 CYS A C 8
ATOM 7545 O O . CYS A 1 39 ? 5.614 -3.718 6.719 1.00 0.00 39 CYS A O 8
ATOM 7553 N N . VAL A 1 40 ? 3.725 -4.836 6.174 1.00 0.00 40 VAL A N 8
ATOM 7554 C CA . VAL A 1 40 ? 4.023 -4.869 4.752 1.00 0.00 40 VAL A CA 8
ATOM 7555 C C . VAL A 1 40 ? 4.101 -3.438 4.218 1.00 0.00 40 VAL A C 8
ATOM 7556 O O . VAL A 1 40 ? 5.058 -3.077 3.535 1.00 0.00 40 VAL A O 8
ATOM 7569 N N . LEU A 1 41 ? 3.080 -2.661 4.548 1.00 0.00 41 LEU A N 8
ATOM 7570 C CA . LEU A 1 41 ? 3.020 -1.277 4.110 1.00 0.00 41 LEU A CA 8
ATOM 7571 C C . LEU A 1 41 ? 4.379 -0.613 4.344 1.00 0.00 41 LEU A C 8
ATOM 7572 O O . LEU A 1 41 ? 4.948 -0.018 3.430 1.00 0.00 41 LEU A O 8
ATOM 7588 N N . ARG A 1 42 ? 4.859 -0.738 5.573 1.00 0.00 42 ARG A N 8
ATOM 7589 C CA . ARG A 1 42 ? 6.140 -0.158 5.938 1.00 0.00 42 ARG A CA 8
ATOM 7590 C C . ARG A 1 42 ? 7.283 -0.959 5.312 1.00 0.00 42 ARG A C 8
ATOM 7591 O O . ARG A 1 42 ? 8.233 -0.383 4.784 1.00 0.00 42 ARG A O 8
ATOM 7612 N N . ALA A 1 43 ? 7.154 -2.275 5.393 1.00 0.00 43 ALA A N 8
ATOM 7613 C CA . ALA A 1 43 ? 8.165 -3.161 4.841 1.00 0.00 43 ALA A CA 8
ATOM 7614 C C . ALA A 1 43 ? 8.359 -2.845 3.356 1.00 0.00 43 ALA A C 8
ATOM 7615 O O . ALA A 1 43 ? 9.433 -3.079 2.804 1.00 0.00 43 ALA A O 8
ATOM 7622 N N . ASN A 1 44 ? 7.304 -2.317 2.754 1.00 0.00 44 ASN A N 8
ATOM 7623 C CA . ASN A 1 44 ? 7.345 -1.965 1.344 1.00 0.00 44 ASN A CA 8
ATOM 7624 C C . ASN A 1 44 ? 7.597 -0.463 1.205 1.00 0.00 44 ASN A C 8
ATOM 7625 O O . ASN A 1 44 ? 8.027 0.003 0.150 1.00 0.00 44 ASN A O 8
ATOM 7636 N N . SER A 1 45 ? 7.320 0.254 2.284 1.00 0.00 45 SER A N 8
ATOM 7637 C CA . SER A 1 45 ? 7.512 1.694 2.295 1.00 0.00 45 SER A CA 8
ATOM 7638 C C . SER A 1 45 ? 6.368 2.380 1.546 1.00 0.00 45 SER A C 8
ATOM 7639 O O . SER A 1 45 ? 6.523 2.766 0.389 1.00 0.00 45 SER A O 8
ATOM 7647 N N . GLY A 1 46 ? 5.245 2.511 2.238 1.00 0.00 46 GLY A N 8
ATOM 7648 C CA . GLY A 1 46 ? 4.076 3.144 1.652 1.00 0.00 46 GLY A CA 8
ATOM 7649 C C . GLY A 1 46 ? 3.936 2.777 0.174 1.00 0.00 46 GLY A C 8
ATOM 7650 O O . GLY A 1 46 ? 4.314 3.554 -0.701 1.00 0.00 46 GLY A O 8
ATOM 7654 N N . ALA A 1 47 ? 3.391 1.592 -0.060 1.00 0.00 47 ALA A N 8
ATOM 7655 C CA . ALA A 1 47 ? 3.197 1.112 -1.418 1.00 0.00 47 ALA A CA 8
ATOM 7656 C C . ALA A 1 47 ? 2.129 0.017 -1.419 1.00 0.00 47 ALA A C 8
ATOM 7657 O O . ALA A 1 47 ? 2.425 -1.145 -1.147 1.00 0.00 47 ALA A O 8
ATOM 7664 N N . VAL A 1 48 ? 0.907 0.427 -1.728 1.00 0.00 48 VAL A N 8
ATOM 7665 C CA . VAL A 1 48 ? -0.207 -0.505 -1.769 1.00 0.00 48 VAL A CA 8
ATOM 7666 C C . VAL A 1 48 ? 0.024 -1.522 -2.888 1.00 0.00 48 VAL A C 8
ATOM 7667 O O . VAL A 1 48 ? 0.132 -2.720 -2.630 1.00 0.00 48 VAL A O 8
ATOM 7680 N N . ASP A 1 49 ? 0.094 -1.007 -4.107 1.00 0.00 49 ASP A N 8
ATOM 7681 C CA . ASP A 1 49 ? 0.311 -1.856 -5.266 1.00 0.00 49 ASP A CA 8
ATOM 7682 C C . ASP A 1 49 ? 1.340 -2.933 -4.919 1.00 0.00 49 ASP A C 8
ATOM 7683 O O . ASP A 1 49 ? 1.298 -4.035 -5.464 1.00 0.00 49 ASP A O 8
ATOM 7692 N N . ALA A 1 50 ? 2.239 -2.578 -4.014 1.00 0.00 50 ALA A N 8
ATOM 7693 C CA . ALA A 1 50 ? 3.277 -3.501 -3.587 1.00 0.00 50 ALA A CA 8
ATOM 7694 C C . ALA A 1 50 ? 2.763 -4.332 -2.410 1.00 0.00 50 ALA A C 8
ATOM 7695 O O . ALA A 1 50 ? 2.788 -5.560 -2.455 1.00 0.00 50 ALA A O 8
ATOM 7702 N N . THR A 1 51 ? 2.308 -3.627 -1.384 1.00 0.00 51 THR A N 8
ATOM 7703 C CA . THR A 1 51 ? 1.789 -4.284 -0.197 1.00 0.00 51 THR A CA 8
ATOM 7704 C C . THR A 1 51 ? 0.802 -5.386 -0.586 1.00 0.00 51 THR A C 8
ATOM 7705 O O . THR A 1 51 ? 0.638 -6.364 0.142 1.00 0.00 51 THR A O 8
ATOM 7716 N N . ILE A 1 52 ? 0.169 -5.191 -1.734 1.00 0.00 52 ILE A N 8
ATOM 7717 C CA . ILE A 1 52 ? -0.798 -6.157 -2.229 1.00 0.00 52 ILE A CA 8
ATOM 7718 C C . ILE A 1 52 ? -0.065 -7.424 -2.673 1.00 0.00 52 ILE A C 8
ATOM 7719 O O . ILE A 1 52 ? -0.235 -8.486 -2.076 1.00 0.00 52 ILE A O 8
ATOM 7735 N N . ASP A 1 53 ? 0.735 -7.271 -3.718 1.00 0.00 53 ASP A N 8
ATOM 7736 C CA . ASP A 1 53 ? 1.495 -8.389 -4.250 1.00 0.00 53 ASP A CA 8
ATOM 7737 C C . ASP A 1 53 ? 2.052 -9.218 -3.091 1.00 0.00 53 ASP A C 8
ATOM 7738 O O . ASP A 1 53 ? 2.112 -10.444 -3.172 1.00 0.00 53 ASP A O 8
ATOM 7747 N N . GLN A 1 54 ? 2.447 -8.516 -2.039 1.00 0.00 54 GLN A N 8
ATOM 7748 C CA . GLN A 1 54 ? 2.997 -9.171 -0.865 1.00 0.00 54 GLN A CA 8
ATOM 7749 C C . GLN A 1 54 ? 1.942 -10.065 -0.212 1.00 0.00 54 GLN A C 8
ATOM 7750 O O . GLN A 1 54 ? 2.035 -11.290 -0.275 1.00 0.00 54 GLN A O 8
ATOM 7764 N N . LEU A 1 55 ? 0.961 -9.418 0.401 1.00 0.00 55 LEU A N 8
ATOM 7765 C CA . LEU A 1 55 ? -0.111 -10.139 1.065 1.00 0.00 55 LEU A CA 8
ATOM 7766 C C . LEU A 1 55 ? -0.620 -11.250 0.143 1.00 0.00 55 LEU A C 8
ATOM 7767 O O . LEU A 1 55 ? -0.973 -12.333 0.607 1.00 0.00 55 LEU A O 8
ATOM 7783 N N . LEU A 1 56 ? -0.643 -10.942 -1.145 1.00 0.00 56 LEU A N 8
ATOM 7784 C CA . LEU A 1 56 ? -1.103 -11.900 -2.136 1.00 0.00 56 LEU A CA 8
ATOM 7785 C C . LEU A 1 56 ? -0.367 -13.226 -1.936 1.00 0.00 56 LEU A C 8
ATOM 7786 O O . LEU A 1 56 ? -0.982 -14.236 -1.596 1.00 0.00 56 LEU A O 8
ATOM 7802 N N . GLN A 1 57 ? 0.938 -13.181 -2.157 1.00 0.00 57 GLN A N 8
ATOM 7803 C CA . GLN A 1 57 ? 1.765 -14.366 -2.005 1.00 0.00 57 GLN A CA 8
ATOM 7804 C C . GLN A 1 57 ? 1.571 -14.975 -0.615 1.00 0.00 57 GLN A C 8
ATOM 7805 O O . GLN A 1 57 ? 1.283 -16.164 -0.488 1.00 0.00 57 GLN A O 8
ATOM 7819 N N . MET A 1 58 ? 1.736 -14.131 0.393 1.00 0.00 58 MET A N 8
ATOM 7820 C CA . MET A 1 58 ? 1.582 -14.571 1.770 1.00 0.00 58 MET A CA 8
ATOM 7821 C C . MET A 1 58 ? 0.387 -15.515 1.914 1.00 0.00 58 MET A C 8
ATOM 7822 O O . MET A 1 58 ? 0.393 -16.404 2.764 1.00 0.00 58 MET A O 8
ATOM 7836 N N . ASN A 1 59 ? -0.609 -15.290 1.070 1.00 0.00 59 ASN A N 8
ATOM 7837 C CA . ASN A 1 59 ? -1.808 -16.110 1.092 1.00 0.00 59 ASN A CA 8
ATOM 7838 C C . ASN A 1 59 ? -1.768 -17.097 -0.076 1.00 0.00 59 ASN A C 8
ATOM 7839 O O . ASN A 1 59 ? -2.351 -18.178 -0.001 1.00 0.00 59 ASN A O 8
ATOM 7850 N N . LEU A 1 60 ? -1.076 -16.690 -1.130 1.00 0.00 60 LEU A N 8
ATOM 7851 C CA . LEU A 1 60 ? -0.952 -17.524 -2.312 1.00 0.00 60 LEU A CA 8
ATOM 7852 C C . LEU A 1 60 ? -2.291 -18.211 -2.589 1.00 0.00 60 LEU A C 8
ATOM 7853 O O . LEU A 1 60 ? -2.325 -19.337 -3.082 1.00 0.00 60 LEU A O 8
ATOM 7869 N N . GLU A 1 61 ? -3.362 -17.504 -2.259 1.00 0.00 61 GLU A N 8
ATOM 7870 C CA . GLU A 1 61 ? -4.700 -18.031 -2.465 1.00 0.00 61 GLU A CA 8
ATOM 7871 C C . GLU A 1 61 ? -5.451 -17.185 -3.495 1.00 0.00 61 GLU A C 8
ATOM 7872 O O . GLU A 1 61 ? -5.823 -16.046 -3.216 1.00 0.00 61 GLU A O 8
ATOM 7884 N N . SER A 1 62 ? -5.650 -17.774 -4.665 1.00 0.00 62 SER A N 8
ATOM 7885 C CA . SER A 1 62 ? -6.350 -17.088 -5.738 1.00 0.00 62 SER A CA 8
ATOM 7886 C C . SER A 1 62 ? -7.842 -16.993 -5.414 1.00 0.00 62 SER A C 8
ATOM 7887 O O . SER A 1 62 ? -8.640 -17.792 -5.902 1.00 0.00 62 SER A O 8
ATOM 7895 N N . GLY A 1 63 ? -8.174 -16.009 -4.591 1.00 0.00 63 GLY A N 8
ATOM 7896 C CA . GLY A 1 63 ? -9.556 -15.799 -4.195 1.00 0.00 63 GLY A CA 8
ATOM 7897 C C . GLY A 1 63 ? -10.024 -14.389 -4.562 1.00 0.00 63 GLY A C 8
ATOM 7898 O O . GLY A 1 63 ? -9.214 -13.468 -4.658 1.00 0.00 63 GLY A O 8
ATOM 7902 N N . PRO A 1 64 ? -11.363 -14.261 -4.763 1.00 0.00 64 PRO A N 8
ATOM 7903 C CA . PRO A 1 64 ? -11.948 -12.979 -5.117 1.00 0.00 64 PRO A CA 8
ATOM 7904 C C . PRO A 1 64 ? -12.006 -12.049 -3.904 1.00 0.00 64 PRO A C 8
ATOM 7905 O O . PRO A 1 64 ? -11.836 -12.491 -2.769 1.00 0.00 64 PRO A O 8
ATOM 7916 N N . SER A 1 65 ? -12.245 -10.776 -4.185 1.00 0.00 65 SER A N 8
ATOM 7917 C CA . SER A 1 65 ? -12.328 -9.780 -3.131 1.00 0.00 65 SER A CA 8
ATOM 7918 C C . SER A 1 65 ? -13.344 -8.700 -3.510 1.00 0.00 65 SER A C 8
ATOM 7919 O O . SER A 1 65 ? -14.346 -8.517 -2.820 1.00 0.00 65 SER A O 8
ATOM 7927 N N . SER A 1 66 ? -13.050 -8.014 -4.604 1.00 0.00 66 SER A N 8
ATOM 7928 C CA . SER A 1 66 ? -13.926 -6.958 -5.083 1.00 0.00 66 SER A CA 8
ATOM 7929 C C . SER A 1 66 ? -13.365 -6.358 -6.373 1.00 0.00 66 SER A C 8
ATOM 7930 O O . SER A 1 66 ? -12.164 -6.437 -6.628 1.00 0.00 66 SER A O 8
ATOM 7938 N N . GLY A 1 67 ? -14.261 -5.770 -7.153 1.00 0.00 67 GLY A N 8
ATOM 7939 C CA . GLY A 1 67 ? -13.870 -5.156 -8.411 1.00 0.00 67 GLY A CA 8
ATOM 7940 C C . GLY A 1 67 ? -15.066 -4.483 -9.087 1.00 0.00 67 GLY A C 8
ATOM 7941 O O . GLY A 1 67 ? -14.986 -3.322 -9.485 1.00 0.00 67 GLY A O 8
ATOM 7945 N N . GLY A 1 1 ? -4.395 28.940 -12.513 1.00 0.00 1 GLY A N 9
ATOM 7946 C CA . GLY A 1 1 ? -5.379 29.458 -11.578 1.00 0.00 1 GLY A CA 9
ATOM 7947 C C . GLY A 1 1 ? -6.497 28.441 -11.340 1.00 0.00 1 GLY A C 9
ATOM 7948 O O . GLY A 1 1 ? -6.244 27.240 -11.268 1.00 0.00 1 GLY A O 9
ATOM 7952 N N . SER A 1 2 ? -7.711 28.961 -11.223 1.00 0.00 2 SER A N 9
ATOM 7953 C CA . SER A 1 2 ? -8.869 28.113 -10.994 1.00 0.00 2 SER A CA 9
ATOM 7954 C C . SER A 1 2 ? -8.733 27.393 -9.651 1.00 0.00 2 SER A C 9
ATOM 7955 O O . SER A 1 2 ? -9.315 27.817 -8.654 1.00 0.00 2 SER A O 9
ATOM 7963 N N . SER A 1 3 ? -7.960 26.317 -9.668 1.00 0.00 3 SER A N 9
ATOM 7964 C CA . SER A 1 3 ? -7.741 25.534 -8.464 1.00 0.00 3 SER A CA 9
ATOM 7965 C C . SER A 1 3 ? -9.048 24.870 -8.026 1.00 0.00 3 SER A C 9
ATOM 7966 O O . SER A 1 3 ? -10.097 25.512 -8.003 1.00 0.00 3 SER A O 9
ATOM 7974 N N . GLY A 1 4 ? -8.942 23.593 -7.688 1.00 0.00 4 GLY A N 9
ATOM 7975 C CA . GLY A 1 4 ? -10.102 22.836 -7.251 1.00 0.00 4 GLY A CA 9
ATOM 7976 C C . GLY A 1 4 ? -9.681 21.556 -6.527 1.00 0.00 4 GLY A C 9
ATOM 7977 O O . GLY A 1 4 ? -9.745 21.482 -5.301 1.00 0.00 4 GLY A O 9
ATOM 7981 N N . SER A 1 5 ? -9.258 20.579 -7.316 1.00 0.00 5 SER A N 9
ATOM 7982 C CA . SER A 1 5 ? -8.826 19.306 -6.766 1.00 0.00 5 SER A CA 9
ATOM 7983 C C . SER A 1 5 ? -9.766 18.878 -5.637 1.00 0.00 5 SER A C 9
ATOM 7984 O O . SER A 1 5 ? -9.547 19.222 -4.477 1.00 0.00 5 SER A O 9
ATOM 7992 N N . SER A 1 6 ? -10.794 18.132 -6.017 1.00 0.00 6 SER A N 9
ATOM 7993 C CA . SER A 1 6 ? -11.768 17.654 -5.051 1.00 0.00 6 SER A CA 9
ATOM 7994 C C . SER A 1 6 ? -11.683 16.131 -4.933 1.00 0.00 6 SER A C 9
ATOM 7995 O O . SER A 1 6 ? -11.302 15.451 -5.884 1.00 0.00 6 SER A O 9
ATOM 8003 N N . GLY A 1 7 ? -12.043 15.639 -3.756 1.00 0.00 7 GLY A N 9
ATOM 8004 C CA . GLY A 1 7 ? -12.012 14.209 -3.501 1.00 0.00 7 GLY A CA 9
ATOM 8005 C C . GLY A 1 7 ? -12.069 13.919 -2.000 1.00 0.00 7 GLY A C 9
ATOM 8006 O O . GLY A 1 7 ? -11.120 14.207 -1.272 1.00 0.00 7 GLY A O 9
ATOM 8010 N N . ARG A 1 8 ? -13.191 13.352 -1.581 1.00 0.00 8 ARG A N 9
ATOM 8011 C CA . ARG A 1 8 ? -13.383 13.020 -0.180 1.00 0.00 8 ARG A CA 9
ATOM 8012 C C . ARG A 1 8 ? -13.351 14.288 0.676 1.00 0.00 8 ARG A C 9
ATOM 8013 O O . ARG A 1 8 ? -12.787 15.302 0.269 1.00 0.00 8 ARG A O 9
ATOM 8034 N N . PRO A 1 9 ? -13.980 14.186 1.878 1.00 0.00 9 PRO A N 9
ATOM 8035 C CA . PRO A 1 9 ? -14.029 15.313 2.794 1.00 0.00 9 PRO A CA 9
ATOM 8036 C C . PRO A 1 9 ? -12.677 15.520 3.480 1.00 0.00 9 PRO A C 9
ATOM 8037 O O . PRO A 1 9 ? -11.763 14.714 3.315 1.00 0.00 9 PRO A O 9
ATOM 8048 N N . ALA A 1 10 ? -12.593 16.605 4.236 1.00 0.00 10 ALA A N 9
ATOM 8049 C CA . ALA A 1 10 ? -11.368 16.929 4.948 1.00 0.00 10 ALA A CA 9
ATOM 8050 C C . ALA A 1 10 ? -10.216 17.040 3.947 1.00 0.00 10 ALA A C 9
ATOM 8051 O O . ALA A 1 10 ? -9.562 16.047 3.635 1.00 0.00 10 ALA A O 9
ATOM 8058 N N . ARG A 1 11 ? -10.004 18.259 3.472 1.00 0.00 11 ARG A N 9
ATOM 8059 C CA . ARG A 1 11 ? -8.942 18.513 2.513 1.00 0.00 11 ARG A CA 9
ATOM 8060 C C . ARG A 1 11 ? -7.626 17.906 3.004 1.00 0.00 11 ARG A C 9
ATOM 8061 O O . ARG A 1 11 ? -7.358 17.886 4.205 1.00 0.00 11 ARG A O 9
ATOM 8082 N N . GLN A 1 12 ? -6.841 17.425 2.052 1.00 0.00 12 GLN A N 9
ATOM 8083 C CA . GLN A 1 12 ? -5.560 16.819 2.372 1.00 0.00 12 GLN A CA 9
ATOM 8084 C C . GLN A 1 12 ? -4.699 16.699 1.113 1.00 0.00 12 GLN A C 9
ATOM 8085 O O . GLN A 1 12 ? -4.932 15.824 0.280 1.00 0.00 12 GLN A O 9
ATOM 8099 N N . VAL A 1 13 ? -3.723 17.589 1.014 1.00 0.00 13 VAL A N 9
ATOM 8100 C CA . VAL A 1 13 ? -2.827 17.593 -0.130 1.00 0.00 13 VAL A CA 9
ATOM 8101 C C . VAL A 1 13 ? -1.729 16.549 0.084 1.00 0.00 13 VAL A C 9
ATOM 8102 O O . VAL A 1 13 ? -1.646 15.571 -0.656 1.00 0.00 13 VAL A O 9
ATOM 8115 N N . ARG A 1 14 ? -0.915 16.793 1.101 1.00 0.00 14 ARG A N 9
ATOM 8116 C CA . ARG A 1 14 ? 0.174 15.886 1.421 1.00 0.00 14 ARG A CA 9
ATOM 8117 C C . ARG A 1 14 ? -0.365 14.637 2.121 1.00 0.00 14 ARG A C 9
ATOM 8118 O O . ARG A 1 14 ? -1.457 14.660 2.687 1.00 0.00 14 ARG A O 9
ATOM 8139 N N . ARG A 1 15 ? 0.427 13.576 2.060 1.00 0.00 15 ARG A N 9
ATOM 8140 C CA . ARG A 1 15 ? 0.043 12.320 2.681 1.00 0.00 15 ARG A CA 9
ATOM 8141 C C . ARG A 1 15 ? 0.701 12.184 4.056 1.00 0.00 15 ARG A C 9
ATOM 8142 O O . ARG A 1 15 ? 1.852 12.578 4.239 1.00 0.00 15 ARG A O 9
ATOM 8163 N N . LEU A 1 16 ? -0.058 11.626 4.987 1.00 0.00 16 LEU A N 9
ATOM 8164 C CA . LEU A 1 16 ? 0.438 11.433 6.340 1.00 0.00 16 LEU A CA 9
ATOM 8165 C C . LEU A 1 16 ? -0.091 10.106 6.888 1.00 0.00 16 LEU A C 9
ATOM 8166 O O . LEU A 1 16 ? 0.666 9.149 7.043 1.00 0.00 16 LEU A O 9
ATOM 8182 N N . GLU A 1 17 ? -1.386 10.091 7.166 1.00 0.00 17 GLU A N 9
ATOM 8183 C CA . GLU A 1 17 ? -2.024 8.897 7.693 1.00 0.00 17 GLU A CA 9
ATOM 8184 C C . GLU A 1 17 ? -2.483 7.991 6.549 1.00 0.00 17 GLU A C 9
ATOM 8185 O O . GLU A 1 17 ? -2.513 8.411 5.393 1.00 0.00 17 GLU A O 9
ATOM 8197 N N . PHE A 1 18 ? -2.827 6.763 6.910 1.00 0.00 18 PHE A N 9
ATOM 8198 C CA . PHE A 1 18 ? -3.283 5.794 5.928 1.00 0.00 18 PHE A CA 9
ATOM 8199 C C . PHE A 1 18 ? -4.242 4.783 6.559 1.00 0.00 18 PHE A C 9
ATOM 8200 O O . PHE A 1 18 ? -3.953 3.589 6.600 1.00 0.00 18 PHE A O 9
ATOM 8217 N N . ASN A 1 19 ? -5.366 5.300 7.035 1.00 0.00 19 ASN A N 9
ATOM 8218 C CA . ASN A 1 19 ? -6.370 4.457 7.663 1.00 0.00 19 ASN A CA 9
ATOM 8219 C C . ASN A 1 19 ? -7.156 3.717 6.579 1.00 0.00 19 ASN A C 9
ATOM 8220 O O . ASN A 1 19 ? -7.196 2.487 6.567 1.00 0.00 19 ASN A O 9
ATOM 8231 N N . GLN A 1 20 ? -7.763 4.496 5.696 1.00 0.00 20 GLN A N 9
ATOM 8232 C CA . GLN A 1 20 ? -8.546 3.929 4.612 1.00 0.00 20 GLN A CA 9
ATOM 8233 C C . GLN A 1 20 ? -7.825 2.722 4.010 1.00 0.00 20 GLN A C 9
ATOM 8234 O O . GLN A 1 20 ? -8.413 1.651 3.865 1.00 0.00 20 GLN A O 9
ATOM 8248 N N . ALA A 1 21 ? -6.560 2.934 3.677 1.00 0.00 21 ALA A N 9
ATOM 8249 C CA . ALA A 1 21 ? -5.752 1.876 3.095 1.00 0.00 21 ALA A CA 9
ATOM 8250 C C . ALA A 1 21 ? -5.997 0.573 3.859 1.00 0.00 21 ALA A C 9
ATOM 8251 O O . ALA A 1 21 ? -6.389 -0.432 3.270 1.00 0.00 21 ALA A O 9
ATOM 8258 N N . MET A 1 22 ? -5.755 0.634 5.161 1.00 0.00 22 MET A N 9
ATOM 8259 C CA . MET A 1 22 ? -5.945 -0.528 6.012 1.00 0.00 22 MET A CA 9
ATOM 8260 C C . MET A 1 22 ? -7.273 -1.222 5.705 1.00 0.00 22 MET A C 9
ATOM 8261 O O . MET A 1 22 ? -7.319 -2.441 5.546 1.00 0.00 22 MET A O 9
ATOM 8275 N N . ASP A 1 23 ? -8.322 -0.416 5.630 1.00 0.00 23 ASP A N 9
ATOM 8276 C CA . ASP A 1 23 ? -9.648 -0.937 5.344 1.00 0.00 23 ASP A CA 9
ATOM 8277 C C . ASP A 1 23 ? -9.582 -1.840 4.111 1.00 0.00 23 ASP A C 9
ATOM 8278 O O . ASP A 1 23 ? -10.043 -2.980 4.146 1.00 0.00 23 ASP A O 9
ATOM 8287 N N . ASP A 1 24 ? -9.003 -1.298 3.050 1.00 0.00 24 ASP A N 9
ATOM 8288 C CA . ASP A 1 24 ? -8.870 -2.040 1.808 1.00 0.00 24 ASP A CA 9
ATOM 8289 C C . ASP A 1 24 ? -8.296 -3.427 2.107 1.00 0.00 24 ASP A C 9
ATOM 8290 O O . ASP A 1 24 ? -8.927 -4.440 1.812 1.00 0.00 24 ASP A O 9
ATOM 8299 N N . PHE A 1 25 ? -7.106 -3.426 2.688 1.00 0.00 25 PHE A N 9
ATOM 8300 C CA . PHE A 1 25 ? -6.439 -4.671 3.030 1.00 0.00 25 PHE A CA 9
ATOM 8301 C C . PHE A 1 25 ? -7.315 -5.528 3.947 1.00 0.00 25 PHE A C 9
ATOM 8302 O O . PHE A 1 25 ? -7.389 -6.744 3.781 1.00 0.00 25 PHE A O 9
ATOM 8319 N N . LYS A 1 26 ? -7.956 -4.859 4.894 1.00 0.00 26 LYS A N 9
ATOM 8320 C CA . LYS A 1 26 ? -8.824 -5.544 5.838 1.00 0.00 26 LYS A CA 9
ATOM 8321 C C . LYS A 1 26 ? -9.881 -6.338 5.068 1.00 0.00 26 LYS A C 9
ATOM 8322 O O . LYS A 1 26 ? -10.170 -7.484 5.407 1.00 0.00 26 LYS A O 9
ATOM 8341 N N . THR A 1 27 ? -10.429 -5.696 4.046 1.00 0.00 27 THR A N 9
ATOM 8342 C CA . THR A 1 27 ? -11.448 -6.329 3.226 1.00 0.00 27 THR A CA 9
ATOM 8343 C C . THR A 1 27 ? -10.811 -7.335 2.266 1.00 0.00 27 THR A C 9
ATOM 8344 O O . THR A 1 27 ? -11.372 -8.401 2.016 1.00 0.00 27 THR A O 9
ATOM 8355 N N . MET A 1 28 ? -9.648 -6.961 1.753 1.00 0.00 28 MET A N 9
ATOM 8356 C CA . MET A 1 28 ? -8.929 -7.817 0.825 1.00 0.00 28 MET A CA 9
ATOM 8357 C C . MET A 1 28 ? -8.498 -9.120 1.503 1.00 0.00 28 MET A C 9
ATOM 8358 O O . MET A 1 28 ? -8.705 -10.204 0.961 1.00 0.00 28 MET A O 9
ATOM 8372 N N . PHE A 1 29 ? -7.907 -8.970 2.680 1.00 0.00 29 PHE A N 9
ATOM 8373 C CA . PHE A 1 29 ? -7.446 -10.121 3.437 1.00 0.00 29 PHE A CA 9
ATOM 8374 C C . PHE A 1 29 ? -7.875 -10.020 4.903 1.00 0.00 29 PHE A C 9
ATOM 8375 O O . PHE A 1 29 ? -7.257 -9.301 5.686 1.00 0.00 29 PHE A O 9
ATOM 8392 N N . PRO A 1 30 ? -8.958 -10.771 5.237 1.00 0.00 30 PRO A N 9
ATOM 8393 C CA . PRO A 1 30 ? -9.477 -10.774 6.595 1.00 0.00 30 PRO A CA 9
ATOM 8394 C C . PRO A 1 30 ? -8.578 -11.593 7.523 1.00 0.00 30 PRO A C 9
ATOM 8395 O O . PRO A 1 30 ? -8.392 -11.236 8.686 1.00 0.00 30 PRO A O 9
ATOM 8406 N N . ASN A 1 31 ? -8.045 -12.675 6.976 1.00 0.00 31 ASN A N 9
ATOM 8407 C CA . ASN A 1 31 ? -7.171 -13.548 7.741 1.00 0.00 31 ASN A CA 9
ATOM 8408 C C . ASN A 1 31 ? -5.952 -12.753 8.214 1.00 0.00 31 ASN A C 9
ATOM 8409 O O . ASN A 1 31 ? -5.354 -13.079 9.238 1.00 0.00 31 ASN A O 9
ATOM 8420 N N . MET A 1 32 ? -5.620 -11.726 7.446 1.00 0.00 32 MET A N 9
ATOM 8421 C CA . MET A 1 32 ? -4.484 -10.883 7.774 1.00 0.00 32 MET A CA 9
ATOM 8422 C C . MET A 1 32 ? -4.708 -10.150 9.099 1.00 0.00 32 MET A C 9
ATOM 8423 O O . MET A 1 32 ? -5.832 -10.090 9.596 1.00 0.00 32 MET A O 9
ATOM 8437 N N . ASP A 1 33 ? -3.622 -9.612 9.632 1.00 0.00 33 ASP A N 9
ATOM 8438 C CA . ASP A 1 33 ? -3.686 -8.886 10.889 1.00 0.00 33 ASP A CA 9
ATOM 8439 C C . ASP A 1 33 ? -3.245 -7.439 10.661 1.00 0.00 33 ASP A C 9
ATOM 8440 O O . ASP A 1 33 ? -2.263 -7.189 9.963 1.00 0.00 33 ASP A O 9
ATOM 8449 N N . TYR A 1 34 ? -3.992 -6.525 11.262 1.00 0.00 34 TYR A N 9
ATOM 8450 C CA . TYR A 1 34 ? -3.690 -5.109 11.133 1.00 0.00 34 TYR A CA 9
ATOM 8451 C C . TYR A 1 34 ? -2.192 -4.850 11.306 1.00 0.00 34 TYR A C 9
ATOM 8452 O O . TYR A 1 34 ? -1.649 -3.912 10.724 1.00 0.00 34 TYR A O 9
ATOM 8470 N N . ASP A 1 35 ? -1.566 -5.698 12.108 1.00 0.00 35 ASP A N 9
ATOM 8471 C CA . ASP A 1 35 ? -0.141 -5.573 12.365 1.00 0.00 35 ASP A CA 9
ATOM 8472 C C . ASP A 1 35 ? 0.639 -6.107 11.162 1.00 0.00 35 ASP A C 9
ATOM 8473 O O . ASP A 1 35 ? 1.643 -5.522 10.759 1.00 0.00 35 ASP A O 9
ATOM 8482 N N . ILE A 1 36 ? 0.147 -7.212 10.621 1.00 0.00 36 ILE A N 9
ATOM 8483 C CA . ILE A 1 36 ? 0.785 -7.831 9.472 1.00 0.00 36 ILE A CA 9
ATOM 8484 C C . ILE A 1 36 ? 0.628 -6.918 8.254 1.00 0.00 36 ILE A C 9
ATOM 8485 O O . ILE A 1 36 ? 1.602 -6.633 7.559 1.00 0.00 36 ILE A O 9
ATOM 8501 N N . ILE A 1 37 ? -0.605 -6.486 8.033 1.00 0.00 37 ILE A N 9
ATOM 8502 C CA . ILE A 1 37 ? -0.901 -5.612 6.911 1.00 0.00 37 ILE A CA 9
ATOM 8503 C C . ILE A 1 37 ? 0.091 -4.447 6.901 1.00 0.00 37 ILE A C 9
ATOM 8504 O O . ILE A 1 37 ? 0.795 -4.235 5.915 1.00 0.00 37 ILE A O 9
ATOM 8520 N N . GLU A 1 38 ? 0.114 -3.722 8.010 1.00 0.00 38 GLU A N 9
ATOM 8521 C CA . GLU A 1 38 ? 1.008 -2.585 8.142 1.00 0.00 38 GLU A CA 9
ATOM 8522 C C . GLU A 1 38 ? 2.456 -3.017 7.904 1.00 0.00 38 GLU A C 9
ATOM 8523 O O . GLU A 1 38 ? 3.191 -2.362 7.166 1.00 0.00 38 GLU A O 9
ATOM 8535 N N . CYS A 1 39 ? 2.824 -4.118 8.544 1.00 0.00 39 CYS A N 9
ATOM 8536 C CA . CYS A 1 39 ? 4.171 -4.646 8.411 1.00 0.00 39 CYS A CA 9
ATOM 8537 C C . CYS A 1 39 ? 4.578 -4.559 6.939 1.00 0.00 39 CYS A C 9
ATOM 8538 O O . CYS A 1 39 ? 5.658 -4.064 6.618 1.00 0.00 39 CYS A O 9
ATOM 8546 N N . VAL A 1 40 ? 3.693 -5.049 6.083 1.00 0.00 40 VAL A N 9
ATOM 8547 C CA . VAL A 1 40 ? 3.947 -5.033 4.653 1.00 0.00 40 VAL A CA 9
ATOM 8548 C C . VAL A 1 40 ? 4.067 -3.584 4.177 1.00 0.00 40 VAL A C 9
ATOM 8549 O O . VAL A 1 40 ? 5.018 -3.233 3.479 1.00 0.00 40 VAL A O 9
ATOM 8562 N N . LEU A 1 41 ? 3.090 -2.781 4.573 1.00 0.00 41 LEU A N 9
ATOM 8563 C CA . LEU A 1 41 ? 3.074 -1.378 4.195 1.00 0.00 41 LEU A CA 9
ATOM 8564 C C . LEU A 1 41 ? 4.462 -0.777 4.427 1.00 0.00 41 LEU A C 9
ATOM 8565 O O . LEU A 1 41 ? 5.020 -0.134 3.538 1.00 0.00 41 LEU A O 9
ATOM 8581 N N . ARG A 1 42 ? 4.979 -1.006 5.625 1.00 0.00 42 ARG A N 9
ATOM 8582 C CA . ARG A 1 42 ? 6.291 -0.495 5.984 1.00 0.00 42 ARG A CA 9
ATOM 8583 C C . ARG A 1 42 ? 7.386 -1.310 5.292 1.00 0.00 42 ARG A C 9
ATOM 8584 O O . ARG A 1 42 ? 8.371 -0.750 4.812 1.00 0.00 42 ARG A O 9
ATOM 8605 N N . ALA A 1 43 ? 7.177 -2.618 5.263 1.00 0.00 43 ALA A N 9
ATOM 8606 C CA . ALA A 1 43 ? 8.134 -3.515 4.639 1.00 0.00 43 ALA A CA 9
ATOM 8607 C C . ALA A 1 43 ? 8.211 -3.209 3.141 1.00 0.00 43 ALA A C 9
ATOM 8608 O O . ALA A 1 43 ? 9.119 -3.675 2.455 1.00 0.00 43 ALA A O 9
ATOM 8615 N N . ASN A 1 44 ? 7.246 -2.428 2.679 1.00 0.00 44 ASN A N 9
ATOM 8616 C CA . ASN A 1 44 ? 7.193 -2.054 1.276 1.00 0.00 44 ASN A CA 9
ATOM 8617 C C . ASN A 1 44 ? 7.411 -0.545 1.146 1.00 0.00 44 ASN A C 9
ATOM 8618 O O . ASN A 1 44 ? 7.572 -0.031 0.040 1.00 0.00 44 ASN A O 9
ATOM 8629 N N . SER A 1 45 ? 7.410 0.122 2.290 1.00 0.00 45 SER A N 9
ATOM 8630 C CA . SER A 1 45 ? 7.607 1.561 2.318 1.00 0.00 45 SER A CA 9
ATOM 8631 C C . SER A 1 45 ? 6.455 2.260 1.593 1.00 0.00 45 SER A C 9
ATOM 8632 O O . SER A 1 45 ? 6.597 2.667 0.441 1.00 0.00 45 SER A O 9
ATOM 8640 N N . GLY A 1 46 ? 5.339 2.379 2.298 1.00 0.00 46 GLY A N 9
ATOM 8641 C CA . GLY A 1 46 ? 4.164 3.022 1.736 1.00 0.00 46 GLY A CA 9
ATOM 8642 C C . GLY A 1 46 ? 4.011 2.684 0.252 1.00 0.00 46 GLY A C 9
ATOM 8643 O O . GLY A 1 46 ? 4.560 3.374 -0.605 1.00 0.00 46 GLY A O 9
ATOM 8647 N N . ALA A 1 47 ? 3.261 1.622 -0.006 1.00 0.00 47 ALA A N 9
ATOM 8648 C CA . ALA A 1 47 ? 3.029 1.184 -1.372 1.00 0.00 47 ALA A CA 9
ATOM 8649 C C . ALA A 1 47 ? 1.948 0.101 -1.379 1.00 0.00 47 ALA A C 9
ATOM 8650 O O . ALA A 1 47 ? 2.233 -1.067 -1.119 1.00 0.00 47 ALA A O 9
ATOM 8657 N N . VAL A 1 48 ? 0.730 0.528 -1.679 1.00 0.00 48 VAL A N 9
ATOM 8658 C CA . VAL A 1 48 ? -0.395 -0.391 -1.724 1.00 0.00 48 VAL A CA 9
ATOM 8659 C C . VAL A 1 48 ? -0.196 -1.379 -2.874 1.00 0.00 48 VAL A C 9
ATOM 8660 O O . VAL A 1 48 ? -0.122 -2.587 -2.654 1.00 0.00 48 VAL A O 9
ATOM 8673 N N . ASP A 1 49 ? -0.114 -0.829 -4.077 1.00 0.00 49 ASP A N 9
ATOM 8674 C CA . ASP A 1 49 ? 0.076 -1.648 -5.263 1.00 0.00 49 ASP A CA 9
ATOM 8675 C C . ASP A 1 49 ? 1.075 -2.764 -4.952 1.00 0.00 49 ASP A C 9
ATOM 8676 O O . ASP A 1 49 ? 0.986 -3.855 -5.514 1.00 0.00 49 ASP A O 9
ATOM 8685 N N . ALA A 1 50 ? 2.002 -2.453 -4.059 1.00 0.00 50 ALA A N 9
ATOM 8686 C CA . ALA A 1 50 ? 3.017 -3.417 -3.667 1.00 0.00 50 ALA A CA 9
ATOM 8687 C C . ALA A 1 50 ? 2.501 -4.244 -2.489 1.00 0.00 50 ALA A C 9
ATOM 8688 O O . ALA A 1 50 ? 2.384 -5.464 -2.586 1.00 0.00 50 ALA A O 9
ATOM 8695 N N . THR A 1 51 ? 2.204 -3.546 -1.402 1.00 0.00 51 THR A N 9
ATOM 8696 C CA . THR A 1 51 ? 1.703 -4.201 -0.206 1.00 0.00 51 THR A CA 9
ATOM 8697 C C . THR A 1 51 ? 0.714 -5.307 -0.578 1.00 0.00 51 THR A C 9
ATOM 8698 O O . THR A 1 51 ? 0.581 -6.294 0.143 1.00 0.00 51 THR A O 9
ATOM 8709 N N . ILE A 1 52 ? 0.045 -5.104 -1.703 1.00 0.00 52 ILE A N 9
ATOM 8710 C CA . ILE A 1 52 ? -0.928 -6.072 -2.180 1.00 0.00 52 ILE A CA 9
ATOM 8711 C C . ILE A 1 52 ? -0.200 -7.336 -2.643 1.00 0.00 52 ILE A C 9
ATOM 8712 O O . ILE A 1 52 ? -0.366 -8.403 -2.055 1.00 0.00 52 ILE A O 9
ATOM 8728 N N . ASP A 1 53 ? 0.592 -7.173 -3.693 1.00 0.00 53 ASP A N 9
ATOM 8729 C CA . ASP A 1 53 ? 1.347 -8.287 -4.241 1.00 0.00 53 ASP A CA 9
ATOM 8730 C C . ASP A 1 53 ? 1.922 -9.122 -3.094 1.00 0.00 53 ASP A C 9
ATOM 8731 O O . ASP A 1 53 ? 1.983 -10.347 -3.184 1.00 0.00 53 ASP A O 9
ATOM 8740 N N . GLN A 1 54 ? 2.328 -8.424 -2.043 1.00 0.00 54 GLN A N 9
ATOM 8741 C CA . GLN A 1 54 ? 2.896 -9.086 -0.881 1.00 0.00 54 GLN A CA 9
ATOM 8742 C C . GLN A 1 54 ? 1.859 -10.008 -0.236 1.00 0.00 54 GLN A C 9
ATOM 8743 O O . GLN A 1 54 ? 1.975 -11.230 -0.316 1.00 0.00 54 GLN A O 9
ATOM 8757 N N . LEU A 1 55 ? 0.870 -9.387 0.389 1.00 0.00 55 LEU A N 9
ATOM 8758 C CA . LEU A 1 55 ? -0.187 -10.137 1.048 1.00 0.00 55 LEU A CA 9
ATOM 8759 C C . LEU A 1 55 ? -0.678 -11.245 0.114 1.00 0.00 55 LEU A C 9
ATOM 8760 O O . LEU A 1 55 ? -1.040 -12.329 0.568 1.00 0.00 55 LEU A O 9
ATOM 8776 N N . LEU A 1 56 ? -0.675 -10.934 -1.174 1.00 0.00 56 LEU A N 9
ATOM 8777 C CA . LEU A 1 56 ? -1.116 -11.890 -2.176 1.00 0.00 56 LEU A CA 9
ATOM 8778 C C . LEU A 1 56 ? -0.301 -13.177 -2.039 1.00 0.00 56 LEU A C 9
ATOM 8779 O O . LEU A 1 56 ? -0.824 -14.205 -1.613 1.00 0.00 56 LEU A O 9
ATOM 8795 N N . GLN A 1 57 ? 0.968 -13.079 -2.409 1.00 0.00 57 GLN A N 9
ATOM 8796 C CA . GLN A 1 57 ? 1.860 -14.223 -2.334 1.00 0.00 57 GLN A CA 9
ATOM 8797 C C . GLN A 1 57 ? 1.781 -14.867 -0.948 1.00 0.00 57 GLN A C 9
ATOM 8798 O O . GLN A 1 57 ? 1.495 -16.058 -0.829 1.00 0.00 57 GLN A O 9
ATOM 8812 N N . MET A 1 58 ? 2.038 -14.052 0.064 1.00 0.00 58 MET A N 9
ATOM 8813 C CA . MET A 1 58 ? 2.000 -14.528 1.436 1.00 0.00 58 MET A CA 9
ATOM 8814 C C . MET A 1 58 ? 0.844 -15.509 1.644 1.00 0.00 58 MET A C 9
ATOM 8815 O O . MET A 1 58 ? 1.043 -16.607 2.163 1.00 0.00 58 MET A O 9
ATOM 8829 N N . ASN A 1 59 ? -0.338 -15.079 1.229 1.00 0.00 59 ASN A N 9
ATOM 8830 C CA . ASN A 1 59 ? -1.525 -15.906 1.363 1.00 0.00 59 ASN A CA 9
ATOM 8831 C C . ASN A 1 59 ? -1.386 -17.138 0.467 1.00 0.00 59 ASN A C 9
ATOM 8832 O O . ASN A 1 59 ? -1.747 -18.244 0.867 1.00 0.00 59 ASN A O 9
ATOM 8843 N N . LEU A 1 60 ? -0.862 -16.907 -0.728 1.00 0.00 60 LEU A N 9
ATOM 8844 C CA . LEU A 1 60 ? -0.672 -17.984 -1.683 1.00 0.00 60 LEU A CA 9
ATOM 8845 C C . LEU A 1 60 ? 0.187 -19.079 -1.046 1.00 0.00 60 LEU A C 9
ATOM 8846 O O . LEU A 1 60 ? -0.291 -20.186 -0.804 1.00 0.00 60 LEU A O 9
ATOM 8862 N N . GLU A 1 61 ? 1.440 -18.731 -0.793 1.00 0.00 61 GLU A N 9
ATOM 8863 C CA . GLU A 1 61 ? 2.370 -19.670 -0.188 1.00 0.00 61 GLU A CA 9
ATOM 8864 C C . GLU A 1 61 ? 2.596 -20.864 -1.117 1.00 0.00 61 GLU A C 9
ATOM 8865 O O . GLU A 1 61 ? 1.986 -21.918 -0.939 1.00 0.00 61 GLU A O 9
ATOM 8877 N N . SER A 1 62 ? 3.475 -20.661 -2.088 1.00 0.00 62 SER A N 9
ATOM 8878 C CA . SER A 1 62 ? 3.789 -21.708 -3.044 1.00 0.00 62 SER A CA 9
ATOM 8879 C C . SER A 1 62 ? 2.503 -22.391 -3.514 1.00 0.00 62 SER A C 9
ATOM 8880 O O . SER A 1 62 ? 2.102 -23.415 -2.964 1.00 0.00 62 SER A O 9
ATOM 8888 N N . GLY A 1 63 ? 1.891 -21.795 -4.527 1.00 0.00 63 GLY A N 9
ATOM 8889 C CA . GLY A 1 63 ? 0.658 -22.332 -5.078 1.00 0.00 63 GLY A CA 9
ATOM 8890 C C . GLY A 1 63 ? 0.609 -22.147 -6.596 1.00 0.00 63 GLY A C 9
ATOM 8891 O O . GLY A 1 63 ? 1.648 -22.056 -7.248 1.00 0.00 63 GLY A O 9
ATOM 8895 N N . PRO A 1 64 ? -0.642 -22.094 -7.128 1.00 0.00 64 PRO A N 9
ATOM 8896 C CA . PRO A 1 64 ? -0.840 -21.921 -8.557 1.00 0.00 64 PRO A CA 9
ATOM 8897 C C . PRO A 1 64 ? -0.563 -20.477 -8.978 1.00 0.00 64 PRO A C 9
ATOM 8898 O O . PRO A 1 64 ? 0.101 -20.237 -9.985 1.00 0.00 64 PRO A O 9
ATOM 8909 N N . SER A 1 65 ? -1.086 -19.553 -8.186 1.00 0.00 65 SER A N 9
ATOM 8910 C CA . SER A 1 65 ? -0.903 -18.138 -8.464 1.00 0.00 65 SER A CA 9
ATOM 8911 C C . SER A 1 65 ? -1.539 -17.783 -9.809 1.00 0.00 65 SER A C 9
ATOM 8912 O O . SER A 1 65 ? -1.024 -18.158 -10.861 1.00 0.00 65 SER A O 9
ATOM 8920 N N . SER A 1 66 ? -2.649 -17.064 -9.731 1.00 0.00 66 SER A N 9
ATOM 8921 C CA . SER A 1 66 ? -3.360 -16.654 -10.930 1.00 0.00 66 SER A CA 9
ATOM 8922 C C . SER A 1 66 ? -3.256 -15.138 -11.108 1.00 0.00 66 SER A C 9
ATOM 8923 O O . SER A 1 66 ? -2.764 -14.662 -12.130 1.00 0.00 66 SER A O 9
ATOM 8931 N N . GLY A 1 67 ? -3.726 -14.422 -10.097 1.00 0.00 67 GLY A N 9
ATOM 8932 C CA . GLY A 1 67 ? -3.691 -12.969 -10.129 1.00 0.00 67 GLY A CA 9
ATOM 8933 C C . GLY A 1 67 ? -2.516 -12.431 -9.311 1.00 0.00 67 GLY A C 9
ATOM 8934 O O . GLY A 1 67 ? -2.452 -11.237 -9.022 1.00 0.00 67 GLY A O 9
ATOM 8938 N N . GLY A 1 1 ? -8.226 -8.032 -24.337 1.00 0.00 1 GLY A N 10
ATOM 8939 C CA . GLY A 1 1 ? -8.145 -6.847 -23.500 1.00 0.00 1 GLY A CA 10
ATOM 8940 C C . GLY A 1 1 ? -7.349 -5.739 -24.192 1.00 0.00 1 GLY A C 10
ATOM 8941 O O . GLY A 1 1 ? -6.166 -5.552 -23.910 1.00 0.00 1 GLY A O 10
ATOM 8945 N N . SER A 1 2 ? -8.028 -5.035 -25.085 1.00 0.00 2 SER A N 10
ATOM 8946 C CA . SER A 1 2 ? -7.399 -3.951 -25.819 1.00 0.00 2 SER A CA 10
ATOM 8947 C C . SER A 1 2 ? -8.071 -2.622 -25.470 1.00 0.00 2 SER A C 10
ATOM 8948 O O . SER A 1 2 ? -9.279 -2.469 -25.642 1.00 0.00 2 SER A O 10
ATOM 8956 N N . SER A 1 3 ? -7.259 -1.694 -24.985 1.00 0.00 3 SER A N 10
ATOM 8957 C CA . SER A 1 3 ? -7.760 -0.383 -24.609 1.00 0.00 3 SER A CA 10
ATOM 8958 C C . SER A 1 3 ? -6.819 0.706 -25.131 1.00 0.00 3 SER A C 10
ATOM 8959 O O . SER A 1 3 ? -5.867 1.086 -24.451 1.00 0.00 3 SER A O 10
ATOM 8967 N N . GLY A 1 4 ? -7.119 1.177 -26.332 1.00 0.00 4 GLY A N 10
ATOM 8968 C CA . GLY A 1 4 ? -6.313 2.214 -26.952 1.00 0.00 4 GLY A CA 10
ATOM 8969 C C . GLY A 1 4 ? -6.663 3.592 -26.387 1.00 0.00 4 GLY A C 10
ATOM 8970 O O . GLY A 1 4 ? -7.354 4.376 -27.036 1.00 0.00 4 GLY A O 10
ATOM 8974 N N . SER A 1 5 ? -6.169 3.845 -25.184 1.00 0.00 5 SER A N 10
ATOM 8975 C CA . SER A 1 5 ? -6.421 5.115 -24.524 1.00 0.00 5 SER A CA 10
ATOM 8976 C C . SER A 1 5 ? -5.250 5.468 -23.604 1.00 0.00 5 SER A C 10
ATOM 8977 O O . SER A 1 5 ? -4.613 6.506 -23.774 1.00 0.00 5 SER A O 10
ATOM 8985 N N . SER A 1 6 ? -5.003 4.584 -22.648 1.00 0.00 6 SER A N 10
ATOM 8986 C CA . SER A 1 6 ? -3.921 4.788 -21.701 1.00 0.00 6 SER A CA 10
ATOM 8987 C C . SER A 1 6 ? -4.074 6.148 -21.016 1.00 0.00 6 SER A C 10
ATOM 8988 O O . SER A 1 6 ? -4.891 6.968 -21.433 1.00 0.00 6 SER A O 10
ATOM 8996 N N . GLY A 1 7 ? -3.277 6.345 -19.977 1.00 0.00 7 GLY A N 10
ATOM 8997 C CA . GLY A 1 7 ? -3.314 7.591 -19.231 1.00 0.00 7 GLY A CA 10
ATOM 8998 C C . GLY A 1 7 ? -3.551 7.332 -17.742 1.00 0.00 7 GLY A C 10
ATOM 8999 O O . GLY A 1 7 ? -4.666 7.013 -17.333 1.00 0.00 7 GLY A O 10
ATOM 9003 N N . ARG A 1 8 ? -2.482 7.478 -16.972 1.00 0.00 8 ARG A N 10
ATOM 9004 C CA . ARG A 1 8 ? -2.560 7.263 -15.537 1.00 0.00 8 ARG A CA 10
ATOM 9005 C C . ARG A 1 8 ? -1.207 7.554 -14.883 1.00 0.00 8 ARG A C 10
ATOM 9006 O O . ARG A 1 8 ? -0.161 7.354 -15.498 1.00 0.00 8 ARG A O 10
ATOM 9027 N N . PRO A 1 9 ? -1.274 8.034 -13.612 1.00 0.00 9 PRO A N 10
ATOM 9028 C CA . PRO A 1 9 ? -0.068 8.354 -12.868 1.00 0.00 9 PRO A CA 10
ATOM 9029 C C . PRO A 1 9 ? 0.634 7.082 -12.388 1.00 0.00 9 PRO A C 10
ATOM 9030 O O . PRO A 1 9 ? 0.007 6.031 -12.266 1.00 0.00 9 PRO A O 10
ATOM 9041 N N . ALA A 1 10 ? 1.926 7.219 -12.129 1.00 0.00 10 ALA A N 10
ATOM 9042 C CA . ALA A 1 10 ? 2.720 6.094 -11.665 1.00 0.00 10 ALA A CA 10
ATOM 9043 C C . ALA A 1 10 ? 2.771 6.107 -10.136 1.00 0.00 10 ALA A C 10
ATOM 9044 O O . ALA A 1 10 ? 2.350 5.150 -9.489 1.00 0.00 10 ALA A O 10
ATOM 9051 N N . ARG A 1 11 ? 3.291 7.203 -9.602 1.00 0.00 11 ARG A N 10
ATOM 9052 C CA . ARG A 1 11 ? 3.402 7.354 -8.162 1.00 0.00 11 ARG A CA 10
ATOM 9053 C C . ARG A 1 11 ? 2.012 7.400 -7.524 1.00 0.00 11 ARG A C 10
ATOM 9054 O O . ARG A 1 11 ? 1.043 7.802 -8.167 1.00 0.00 11 ARG A O 10
ATOM 9075 N N . GLN A 1 12 ? 1.958 6.983 -6.267 1.00 0.00 12 GLN A N 10
ATOM 9076 C CA . GLN A 1 12 ? 0.703 6.972 -5.536 1.00 0.00 12 GLN A CA 10
ATOM 9077 C C . GLN A 1 12 ? 0.709 8.054 -4.454 1.00 0.00 12 GLN A C 10
ATOM 9078 O O . GLN A 1 12 ? 1.744 8.324 -3.848 1.00 0.00 12 GLN A O 10
ATOM 9092 N N . VAL A 1 13 ? -0.459 8.644 -4.246 1.00 0.00 13 VAL A N 10
ATOM 9093 C CA . VAL A 1 13 ? -0.601 9.691 -3.248 1.00 0.00 13 VAL A CA 10
ATOM 9094 C C . VAL A 1 13 ? -0.257 9.125 -1.869 1.00 0.00 13 VAL A C 10
ATOM 9095 O O . VAL A 1 13 ? -0.836 8.128 -1.441 1.00 0.00 13 VAL A O 10
ATOM 9108 N N . ARG A 1 14 ? 0.685 9.786 -1.212 1.00 0.00 14 ARG A N 10
ATOM 9109 C CA . ARG A 1 14 ? 1.114 9.361 0.110 1.00 0.00 14 ARG A CA 10
ATOM 9110 C C . ARG A 1 14 ? 1.066 10.538 1.087 1.00 0.00 14 ARG A C 10
ATOM 9111 O O . ARG A 1 14 ? 2.032 11.289 1.207 1.00 0.00 14 ARG A O 10
ATOM 9132 N N . ARG A 1 15 ? -0.069 10.661 1.759 1.00 0.00 15 ARG A N 10
ATOM 9133 C CA . ARG A 1 15 ? -0.256 11.733 2.722 1.00 0.00 15 ARG A CA 10
ATOM 9134 C C . ARG A 1 15 ? -1.479 11.453 3.598 1.00 0.00 15 ARG A C 10
ATOM 9135 O O . ARG A 1 15 ? -2.253 10.540 3.315 1.00 0.00 15 ARG A O 10
ATOM 9156 N N . LEU A 1 16 ? -1.614 12.254 4.644 1.00 0.00 16 LEU A N 10
ATOM 9157 C CA . LEU A 1 16 ? -2.729 12.104 5.564 1.00 0.00 16 LEU A CA 10
ATOM 9158 C C . LEU A 1 16 ? -2.766 10.665 6.082 1.00 0.00 16 LEU A C 10
ATOM 9159 O O . LEU A 1 16 ? -2.018 9.811 5.609 1.00 0.00 16 LEU A O 10
ATOM 9175 N N . GLU A 1 17 ? -3.644 10.441 7.049 1.00 0.00 17 GLU A N 10
ATOM 9176 C CA . GLU A 1 17 ? -3.789 9.120 7.637 1.00 0.00 17 GLU A CA 10
ATOM 9177 C C . GLU A 1 17 ? -4.021 8.075 6.544 1.00 0.00 17 GLU A C 10
ATOM 9178 O O . GLU A 1 17 ? -4.617 8.374 5.510 1.00 0.00 17 GLU A O 10
ATOM 9190 N N . PHE A 1 18 ? -3.538 6.870 6.810 1.00 0.00 18 PHE A N 10
ATOM 9191 C CA . PHE A 1 18 ? -3.686 5.779 5.862 1.00 0.00 18 PHE A CA 10
ATOM 9192 C C . PHE A 1 18 ? -4.540 4.654 6.449 1.00 0.00 18 PHE A C 10
ATOM 9193 O O . PHE A 1 18 ? -4.136 3.492 6.439 1.00 0.00 18 PHE A O 10
ATOM 9210 N N . ASN A 1 19 ? -5.706 5.038 6.948 1.00 0.00 19 ASN A N 10
ATOM 9211 C CA . ASN A 1 19 ? -6.621 4.076 7.539 1.00 0.00 19 ASN A CA 10
ATOM 9212 C C . ASN A 1 19 ? -7.456 3.427 6.433 1.00 0.00 19 ASN A C 10
ATOM 9213 O O . ASN A 1 19 ? -7.723 2.228 6.476 1.00 0.00 19 ASN A O 10
ATOM 9224 N N . GLN A 1 20 ? -7.845 4.249 5.470 1.00 0.00 20 GLN A N 10
ATOM 9225 C CA . GLN A 1 20 ? -8.644 3.771 4.355 1.00 0.00 20 GLN A CA 10
ATOM 9226 C C . GLN A 1 20 ? -7.957 2.580 3.682 1.00 0.00 20 GLN A C 10
ATOM 9227 O O . GLN A 1 20 ? -8.621 1.639 3.251 1.00 0.00 20 GLN A O 10
ATOM 9241 N N . ALA A 1 21 ? -6.636 2.661 3.614 1.00 0.00 21 ALA A N 10
ATOM 9242 C CA . ALA A 1 21 ? -5.852 1.602 3.001 1.00 0.00 21 ALA A CA 10
ATOM 9243 C C . ALA A 1 21 ? -6.073 0.299 3.772 1.00 0.00 21 ALA A C 10
ATOM 9244 O O . ALA A 1 21 ? -6.340 -0.742 3.174 1.00 0.00 21 ALA A O 10
ATOM 9251 N N . MET A 1 22 ? -5.952 0.399 5.087 1.00 0.00 22 MET A N 10
ATOM 9252 C CA . MET A 1 22 ? -6.135 -0.759 5.946 1.00 0.00 22 MET A CA 10
ATOM 9253 C C . MET A 1 22 ? -7.449 -1.474 5.629 1.00 0.00 22 MET A C 10
ATOM 9254 O O . MET A 1 22 ? -7.483 -2.699 5.521 1.00 0.00 22 MET A O 10
ATOM 9268 N N . ASP A 1 23 ? -8.500 -0.679 5.489 1.00 0.00 23 ASP A N 10
ATOM 9269 C CA . ASP A 1 23 ? -9.814 -1.221 5.187 1.00 0.00 23 ASP A CA 10
ATOM 9270 C C . ASP A 1 23 ? -9.721 -2.108 3.944 1.00 0.00 23 ASP A C 10
ATOM 9271 O O . ASP A 1 23 ? -10.231 -3.227 3.935 1.00 0.00 23 ASP A O 10
ATOM 9280 N N . ASP A 1 24 ? -9.066 -1.575 2.923 1.00 0.00 24 ASP A N 10
ATOM 9281 C CA . ASP A 1 24 ? -8.900 -2.304 1.677 1.00 0.00 24 ASP A CA 10
ATOM 9282 C C . ASP A 1 24 ? -8.255 -3.660 1.967 1.00 0.00 24 ASP A C 10
ATOM 9283 O O . ASP A 1 24 ? -8.771 -4.698 1.554 1.00 0.00 24 ASP A O 10
ATOM 9292 N N . PHE A 1 25 ? -7.136 -3.609 2.675 1.00 0.00 25 PHE A N 10
ATOM 9293 C CA . PHE A 1 25 ? -6.416 -4.821 3.025 1.00 0.00 25 PHE A CA 10
ATOM 9294 C C . PHE A 1 25 ? -7.260 -5.718 3.933 1.00 0.00 25 PHE A C 10
ATOM 9295 O O . PHE A 1 25 ? -7.306 -6.932 3.742 1.00 0.00 25 PHE A O 10
ATOM 9312 N N . LYS A 1 26 ? -7.907 -5.085 4.900 1.00 0.00 26 LYS A N 10
ATOM 9313 C CA . LYS A 1 26 ? -8.747 -5.811 5.837 1.00 0.00 26 LYS A CA 10
ATOM 9314 C C . LYS A 1 26 ? -9.740 -6.678 5.060 1.00 0.00 26 LYS A C 10
ATOM 9315 O O . LYS A 1 26 ? -9.960 -7.838 5.405 1.00 0.00 26 LYS A O 10
ATOM 9334 N N . THR A 1 27 ? -10.314 -6.081 4.026 1.00 0.00 27 THR A N 10
ATOM 9335 C CA . THR A 1 27 ? -11.279 -6.784 3.197 1.00 0.00 27 THR A CA 10
ATOM 9336 C C . THR A 1 27 ? -10.566 -7.766 2.265 1.00 0.00 27 THR A C 10
ATOM 9337 O O . THR A 1 27 ? -11.065 -8.861 2.012 1.00 0.00 27 THR A O 10
ATOM 9348 N N . MET A 1 28 ? -9.409 -7.339 1.781 1.00 0.00 28 MET A N 10
ATOM 9349 C CA . MET A 1 28 ? -8.622 -8.167 0.883 1.00 0.00 28 MET A CA 10
ATOM 9350 C C . MET A 1 28 ? -8.128 -9.429 1.593 1.00 0.00 28 MET A C 10
ATOM 9351 O O . MET A 1 28 ? -8.255 -10.533 1.065 1.00 0.00 28 MET A O 10
ATOM 9365 N N . PHE A 1 29 ? -7.574 -9.224 2.779 1.00 0.00 29 PHE A N 10
ATOM 9366 C CA . PHE A 1 29 ? -7.060 -10.331 3.566 1.00 0.00 29 PHE A CA 10
ATOM 9367 C C . PHE A 1 29 ? -7.588 -10.275 5.001 1.00 0.00 29 PHE A C 10
ATOM 9368 O O . PHE A 1 29 ? -7.079 -9.515 5.824 1.00 0.00 29 PHE A O 10
ATOM 9385 N N . PRO A 1 30 ? -8.628 -11.111 5.264 1.00 0.00 30 PRO A N 10
ATOM 9386 C CA . PRO A 1 30 ? -9.230 -11.164 6.586 1.00 0.00 30 PRO A CA 10
ATOM 9387 C C . PRO A 1 30 ? -8.331 -11.917 7.568 1.00 0.00 30 PRO A C 10
ATOM 9388 O O . PRO A 1 30 ? -8.208 -11.525 8.728 1.00 0.00 30 PRO A O 10
ATOM 9399 N N . ASN A 1 31 ? -7.726 -12.984 7.068 1.00 0.00 31 ASN A N 10
ATOM 9400 C CA . ASN A 1 31 ? -6.842 -13.796 7.888 1.00 0.00 31 ASN A CA 10
ATOM 9401 C C . ASN A 1 31 ? -5.646 -12.950 8.332 1.00 0.00 31 ASN A C 10
ATOM 9402 O O . ASN A 1 31 ? -5.111 -13.150 9.421 1.00 0.00 31 ASN A O 10
ATOM 9413 N N . MET A 1 32 ? -5.263 -12.024 7.465 1.00 0.00 32 MET A N 10
ATOM 9414 C CA . MET A 1 32 ? -4.141 -11.148 7.755 1.00 0.00 32 MET A CA 10
ATOM 9415 C C . MET A 1 32 ? -4.356 -10.398 9.071 1.00 0.00 32 MET A C 10
ATOM 9416 O O . MET A 1 32 ? -5.466 -10.369 9.599 1.00 0.00 32 MET A O 10
ATOM 9430 N N . ASP A 1 33 ? -3.275 -9.808 9.562 1.00 0.00 33 ASP A N 10
ATOM 9431 C CA . ASP A 1 33 ? -3.332 -9.060 10.806 1.00 0.00 33 ASP A CA 10
ATOM 9432 C C . ASP A 1 33 ? -2.975 -7.597 10.533 1.00 0.00 33 ASP A C 10
ATOM 9433 O O . ASP A 1 33 ? -2.081 -7.311 9.738 1.00 0.00 33 ASP A O 10
ATOM 9442 N N . TYR A 1 34 ? -3.692 -6.711 11.208 1.00 0.00 34 TYR A N 10
ATOM 9443 C CA . TYR A 1 34 ? -3.462 -5.285 11.048 1.00 0.00 34 TYR A CA 10
ATOM 9444 C C . TYR A 1 34 ? -1.976 -4.950 11.187 1.00 0.00 34 TYR A C 10
ATOM 9445 O O . TYR A 1 34 ? -1.482 -4.024 10.546 1.00 0.00 34 TYR A O 10
ATOM 9463 N N . ASP A 1 35 ? -1.305 -5.722 12.030 1.00 0.00 35 ASP A N 10
ATOM 9464 C CA . ASP A 1 35 ? 0.115 -5.519 12.262 1.00 0.00 35 ASP A CA 10
ATOM 9465 C C . ASP A 1 35 ? 0.898 -5.965 11.026 1.00 0.00 35 ASP A C 10
ATOM 9466 O O . ASP A 1 35 ? 1.829 -5.284 10.598 1.00 0.00 35 ASP A O 10
ATOM 9475 N N . ILE A 1 36 ? 0.492 -7.105 10.486 1.00 0.00 36 ILE A N 10
ATOM 9476 C CA . ILE A 1 36 ? 1.144 -7.649 9.308 1.00 0.00 36 ILE A CA 10
ATOM 9477 C C . ILE A 1 36 ? 0.908 -6.713 8.121 1.00 0.00 36 ILE A C 10
ATOM 9478 O O . ILE A 1 36 ? 1.854 -6.310 7.446 1.00 0.00 36 ILE A O 10
ATOM 9494 N N . ILE A 1 37 ? -0.359 -6.394 7.903 1.00 0.00 37 ILE A N 10
ATOM 9495 C CA . ILE A 1 37 ? -0.732 -5.513 6.809 1.00 0.00 37 ILE A CA 10
ATOM 9496 C C . ILE A 1 37 ? 0.152 -4.265 6.842 1.00 0.00 37 ILE A C 10
ATOM 9497 O O . ILE A 1 37 ? 0.778 -3.916 5.843 1.00 0.00 37 ILE A O 10
ATOM 9513 N N . GLU A 1 38 ? 0.175 -3.626 8.003 1.00 0.00 38 GLU A N 10
ATOM 9514 C CA . GLU A 1 38 ? 0.971 -2.423 8.180 1.00 0.00 38 GLU A CA 10
ATOM 9515 C C . GLU A 1 38 ? 2.459 -2.744 8.021 1.00 0.00 38 GLU A C 10
ATOM 9516 O O . GLU A 1 38 ? 3.186 -2.017 7.345 1.00 0.00 38 GLU A O 10
ATOM 9528 N N . CYS A 1 39 ? 2.868 -3.833 8.654 1.00 0.00 39 CYS A N 10
ATOM 9529 C CA . CYS A 1 39 ? 4.255 -4.259 8.592 1.00 0.00 39 CYS A CA 10
ATOM 9530 C C . CYS A 1 39 ? 4.738 -4.115 7.147 1.00 0.00 39 CYS A C 10
ATOM 9531 O O . CYS A 1 39 ? 5.743 -3.456 6.887 1.00 0.00 39 CYS A O 10
ATOM 9539 N N . VAL A 1 40 ? 3.997 -4.742 6.244 1.00 0.00 40 VAL A N 10
ATOM 9540 C CA . VAL A 1 40 ? 4.337 -4.692 4.832 1.00 0.00 40 VAL A CA 10
ATOM 9541 C C . VAL A 1 40 ? 4.311 -3.237 4.358 1.00 0.00 40 VAL A C 10
ATOM 9542 O O . VAL A 1 40 ? 5.248 -2.776 3.708 1.00 0.00 40 VAL A O 10
ATOM 9555 N N . LEU A 1 41 ? 3.228 -2.555 4.701 1.00 0.00 41 LEU A N 10
ATOM 9556 C CA . LEU A 1 41 ? 3.068 -1.163 4.318 1.00 0.00 41 LEU A CA 10
ATOM 9557 C C . LEU A 1 41 ? 4.356 -0.400 4.636 1.00 0.00 41 LEU A C 10
ATOM 9558 O O . LEU A 1 41 ? 4.930 0.247 3.762 1.00 0.00 41 LEU A O 10
ATOM 9574 N N . ARG A 1 42 ? 4.771 -0.501 5.890 1.00 0.00 42 ARG A N 10
ATOM 9575 C CA . ARG A 1 42 ? 5.980 0.171 6.334 1.00 0.00 42 ARG A CA 10
ATOM 9576 C C . ARG A 1 42 ? 7.214 -0.490 5.716 1.00 0.00 42 ARG A C 10
ATOM 9577 O O . ARG A 1 42 ? 8.145 0.195 5.296 1.00 0.00 42 ARG A O 10
ATOM 9598 N N . ALA A 1 43 ? 7.180 -1.814 5.680 1.00 0.00 43 ALA A N 10
ATOM 9599 C CA . ALA A 1 43 ? 8.283 -2.576 5.120 1.00 0.00 43 ALA A CA 10
ATOM 9600 C C . ALA A 1 43 ? 8.551 -2.101 3.690 1.00 0.00 43 ALA A C 10
ATOM 9601 O O . ALA A 1 43 ? 9.659 -1.669 3.373 1.00 0.00 43 ALA A O 10
ATOM 9608 N N . ASN A 1 44 ? 7.519 -2.198 2.865 1.00 0.00 44 ASN A N 10
ATOM 9609 C CA . ASN A 1 44 ? 7.629 -1.783 1.477 1.00 0.00 44 ASN A CA 10
ATOM 9610 C C . ASN A 1 44 ? 7.715 -0.257 1.410 1.00 0.00 44 ASN A C 10
ATOM 9611 O O . ASN A 1 44 ? 7.963 0.308 0.346 1.00 0.00 44 ASN A O 10
ATOM 9622 N N . SER A 1 45 ? 7.505 0.367 2.559 1.00 0.00 45 SER A N 10
ATOM 9623 C CA . SER A 1 45 ? 7.555 1.816 2.645 1.00 0.00 45 SER A CA 10
ATOM 9624 C C . SER A 1 45 ? 6.394 2.427 1.857 1.00 0.00 45 SER A C 10
ATOM 9625 O O . SER A 1 45 ? 6.584 2.918 0.745 1.00 0.00 45 SER A O 10
ATOM 9633 N N . GLY A 1 46 ? 5.218 2.378 2.464 1.00 0.00 46 GLY A N 10
ATOM 9634 C CA . GLY A 1 46 ? 4.027 2.920 1.834 1.00 0.00 46 GLY A CA 10
ATOM 9635 C C . GLY A 1 46 ? 3.974 2.549 0.351 1.00 0.00 46 GLY A C 10
ATOM 9636 O O . GLY A 1 46 ? 4.553 3.240 -0.487 1.00 0.00 46 GLY A O 10
ATOM 9640 N N . ALA A 1 47 ? 3.275 1.459 0.071 1.00 0.00 47 ALA A N 10
ATOM 9641 C CA . ALA A 1 47 ? 3.139 0.988 -1.297 1.00 0.00 47 ALA A CA 10
ATOM 9642 C C . ALA A 1 47 ? 2.101 -0.135 -1.344 1.00 0.00 47 ALA A C 10
ATOM 9643 O O . ALA A 1 47 ? 2.435 -1.303 -1.147 1.00 0.00 47 ALA A O 10
ATOM 9650 N N . VAL A 1 48 ? 0.863 0.257 -1.606 1.00 0.00 48 VAL A N 10
ATOM 9651 C CA . VAL A 1 48 ? -0.226 -0.702 -1.682 1.00 0.00 48 VAL A CA 10
ATOM 9652 C C . VAL A 1 48 ? 0.054 -1.698 -2.809 1.00 0.00 48 VAL A C 10
ATOM 9653 O O . VAL A 1 48 ? 0.111 -2.904 -2.577 1.00 0.00 48 VAL A O 10
ATOM 9666 N N . ASP A 1 49 ? 0.223 -1.156 -4.006 1.00 0.00 49 ASP A N 10
ATOM 9667 C CA . ASP A 1 49 ? 0.496 -1.981 -5.170 1.00 0.00 49 ASP A CA 10
ATOM 9668 C C . ASP A 1 49 ? 1.463 -3.101 -4.780 1.00 0.00 49 ASP A C 10
ATOM 9669 O O . ASP A 1 49 ? 1.358 -4.220 -5.281 1.00 0.00 49 ASP A O 10
ATOM 9678 N N . ALA A 1 50 ? 2.383 -2.761 -3.889 1.00 0.00 50 ALA A N 10
ATOM 9679 C CA . ALA A 1 50 ? 3.368 -3.724 -3.426 1.00 0.00 50 ALA A CA 10
ATOM 9680 C C . ALA A 1 50 ? 2.786 -4.520 -2.256 1.00 0.00 50 ALA A C 10
ATOM 9681 O O . ALA A 1 50 ? 2.802 -5.750 -2.269 1.00 0.00 50 ALA A O 10
ATOM 9688 N N . THR A 1 51 ? 2.285 -3.787 -1.274 1.00 0.00 51 THR A N 10
ATOM 9689 C CA . THR A 1 51 ? 1.698 -4.409 -0.099 1.00 0.00 51 THR A CA 10
ATOM 9690 C C . THR A 1 51 ? 0.630 -5.424 -0.510 1.00 0.00 51 THR A C 10
ATOM 9691 O O . THR A 1 51 ? 0.274 -6.306 0.269 1.00 0.00 51 THR A O 10
ATOM 9702 N N . ILE A 1 52 ? 0.148 -5.265 -1.734 1.00 0.00 52 ILE A N 10
ATOM 9703 C CA . ILE A 1 52 ? -0.872 -6.156 -2.259 1.00 0.00 52 ILE A CA 10
ATOM 9704 C C . ILE A 1 52 ? -0.220 -7.467 -2.701 1.00 0.00 52 ILE A C 10
ATOM 9705 O O . ILE A 1 52 ? -0.420 -8.507 -2.075 1.00 0.00 52 ILE A O 10
ATOM 9721 N N . ASP A 1 53 ? 0.548 -7.376 -3.777 1.00 0.00 53 ASP A N 10
ATOM 9722 C CA . ASP A 1 53 ? 1.231 -8.542 -4.310 1.00 0.00 53 ASP A CA 10
ATOM 9723 C C . ASP A 1 53 ? 1.776 -9.382 -3.153 1.00 0.00 53 ASP A C 10
ATOM 9724 O O . ASP A 1 53 ? 1.556 -10.591 -3.101 1.00 0.00 53 ASP A O 10
ATOM 9733 N N . GLN A 1 54 ? 2.477 -8.707 -2.254 1.00 0.00 54 GLN A N 10
ATOM 9734 C CA . GLN A 1 54 ? 3.055 -9.376 -1.101 1.00 0.00 54 GLN A CA 10
ATOM 9735 C C . GLN A 1 54 ? 2.007 -10.255 -0.416 1.00 0.00 54 GLN A C 10
ATOM 9736 O O . GLN A 1 54 ? 2.079 -11.481 -0.485 1.00 0.00 54 GLN A O 10
ATOM 9750 N N . LEU A 1 55 ? 1.057 -9.595 0.230 1.00 0.00 55 LEU A N 10
ATOM 9751 C CA . LEU A 1 55 ? -0.004 -10.301 0.927 1.00 0.00 55 LEU A CA 10
ATOM 9752 C C . LEU A 1 55 ? -0.677 -11.281 -0.037 1.00 0.00 55 LEU A C 10
ATOM 9753 O O . LEU A 1 55 ? -1.043 -12.388 0.354 1.00 0.00 55 LEU A O 10
ATOM 9769 N N . LEU A 1 56 ? -0.818 -10.838 -1.278 1.00 0.00 56 LEU A N 10
ATOM 9770 C CA . LEU A 1 56 ? -1.440 -11.663 -2.300 1.00 0.00 56 LEU A CA 10
ATOM 9771 C C . LEU A 1 56 ? -0.810 -13.057 -2.278 1.00 0.00 56 LEU A C 10
ATOM 9772 O O . LEU A 1 56 ? -1.498 -14.049 -2.047 1.00 0.00 56 LEU A O 10
ATOM 9788 N N . GLN A 1 57 ? 0.492 -13.086 -2.522 1.00 0.00 57 GLN A N 10
ATOM 9789 C CA . GLN A 1 57 ? 1.223 -14.342 -2.533 1.00 0.00 57 GLN A CA 10
ATOM 9790 C C . GLN A 1 57 ? 1.147 -15.013 -1.160 1.00 0.00 57 GLN A C 10
ATOM 9791 O O . GLN A 1 57 ? 0.705 -16.155 -1.046 1.00 0.00 57 GLN A O 10
ATOM 9805 N N . MET A 1 58 ? 1.586 -14.274 -0.151 1.00 0.00 58 MET A N 10
ATOM 9806 C CA . MET A 1 58 ? 1.573 -14.783 1.210 1.00 0.00 58 MET A CA 10
ATOM 9807 C C . MET A 1 58 ? 0.312 -15.607 1.475 1.00 0.00 58 MET A C 10
ATOM 9808 O O . MET A 1 58 ? 0.388 -16.705 2.026 1.00 0.00 58 MET A O 10
ATOM 9822 N N . ASN A 1 59 ? -0.819 -15.047 1.071 1.00 0.00 59 ASN A N 10
ATOM 9823 C CA . ASN A 1 59 ? -2.094 -15.717 1.258 1.00 0.00 59 ASN A CA 10
ATOM 9824 C C . ASN A 1 59 ? -2.162 -16.941 0.343 1.00 0.00 59 ASN A C 10
ATOM 9825 O O . ASN A 1 59 ? -2.601 -18.011 0.762 1.00 0.00 59 ASN A O 10
ATOM 9836 N N . LEU A 1 60 ? -1.721 -16.743 -0.891 1.00 0.00 60 LEU A N 10
ATOM 9837 C CA . LEU A 1 60 ? -1.726 -17.817 -1.869 1.00 0.00 60 LEU A CA 10
ATOM 9838 C C . LEU A 1 60 ? -1.060 -19.055 -1.264 1.00 0.00 60 LEU A C 10
ATOM 9839 O O . LEU A 1 60 ? -1.691 -20.103 -1.134 1.00 0.00 60 LEU A O 10
ATOM 9855 N N . GLU A 1 61 ? 0.207 -18.893 -0.911 1.00 0.00 61 GLU A N 10
ATOM 9856 C CA . GLU A 1 61 ? 0.965 -19.985 -0.323 1.00 0.00 61 GLU A CA 10
ATOM 9857 C C . GLU A 1 61 ? 1.225 -21.073 -1.366 1.00 0.00 61 GLU A C 10
ATOM 9858 O O . GLU A 1 61 ? 2.374 -21.348 -1.708 1.00 0.00 61 GLU A O 10
ATOM 9870 N N . SER A 1 62 ? 0.139 -21.662 -1.844 1.00 0.00 62 SER A N 10
ATOM 9871 C CA . SER A 1 62 ? 0.235 -22.714 -2.842 1.00 0.00 62 SER A CA 10
ATOM 9872 C C . SER A 1 62 ? -0.464 -22.278 -4.131 1.00 0.00 62 SER A C 10
ATOM 9873 O O . SER A 1 62 ? 0.079 -22.443 -5.222 1.00 0.00 62 SER A O 10
ATOM 9881 N N . GLY A 1 63 ? -1.659 -21.731 -3.962 1.00 0.00 63 GLY A N 10
ATOM 9882 C CA . GLY A 1 63 ? -2.439 -21.271 -5.098 1.00 0.00 63 GLY A CA 10
ATOM 9883 C C . GLY A 1 63 ? -3.284 -22.406 -5.680 1.00 0.00 63 GLY A C 10
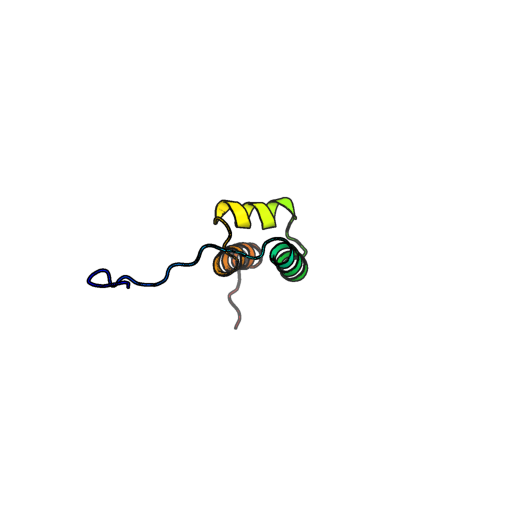ATOM 9884 O O . GLY A 1 63 ? -2.977 -23.580 -5.477 1.00 0.00 63 GLY A O 10
ATOM 9888 N N . PRO A 1 64 ? -4.359 -22.006 -6.410 1.00 0.00 64 PRO A N 10
ATOM 9889 C CA . PRO A 1 64 ? -5.250 -22.977 -7.023 1.00 0.00 64 PRO A CA 10
ATOM 9890 C C . PRO A 1 64 ? -4.605 -23.612 -8.256 1.00 0.00 64 PRO A C 10
ATOM 9891 O O . PRO A 1 64 ? -4.624 -24.832 -8.412 1.00 0.00 64 PRO A O 10
ATOM 9902 N N . SER A 1 65 ? -4.049 -22.756 -9.100 1.00 0.00 65 SER A N 10
ATOM 9903 C CA . SER A 1 65 ? -3.399 -23.219 -10.315 1.00 0.00 65 SER A CA 10
ATOM 9904 C C . SER A 1 65 ? -2.672 -22.056 -10.994 1.00 0.00 65 SER A C 10
ATOM 9905 O O . SER A 1 65 ? -3.104 -20.909 -10.899 1.00 0.00 65 SER A O 10
ATOM 9913 N N . SER A 1 66 ? -1.580 -22.394 -11.665 1.00 0.00 66 SER A N 10
ATOM 9914 C CA . SER A 1 66 ? -0.789 -21.393 -12.360 1.00 0.00 66 SER A CA 10
ATOM 9915 C C . SER A 1 66 ? -1.669 -20.623 -13.347 1.00 0.00 66 SER A C 10
ATOM 9916 O O . SER A 1 66 ? -1.806 -19.405 -13.243 1.00 0.00 66 SER A O 10
ATOM 9924 N N . GLY A 1 67 ? -2.242 -21.366 -14.282 1.00 0.00 67 GLY A N 10
ATOM 9925 C CA . GLY A 1 67 ? -3.105 -20.768 -15.287 1.00 0.00 67 GLY A CA 10
ATOM 9926 C C . GLY A 1 67 ? -4.236 -21.723 -15.676 1.00 0.00 67 GLY A C 10
ATOM 9927 O O . GLY A 1 67 ? -5.187 -21.906 -14.917 1.00 0.00 67 GLY A O 10
ATOM 9931 N N . GLY A 1 1 ? -27.643 -1.293 -27.934 1.00 0.00 1 GLY A N 11
ATOM 9932 C CA . GLY A 1 1 ? -26.681 -2.094 -27.196 1.00 0.00 1 GLY A CA 11
ATOM 9933 C C . GLY A 1 1 ? -25.486 -2.464 -28.077 1.00 0.00 1 GLY A C 11
ATOM 9934 O O . GLY A 1 1 ? -25.410 -3.580 -28.589 1.00 0.00 1 GLY A O 11
ATOM 9938 N N . SER A 1 2 ? -24.582 -1.507 -28.225 1.00 0.00 2 SER A N 11
ATOM 9939 C CA . SER A 1 2 ? -23.394 -1.719 -29.035 1.00 0.00 2 SER A CA 11
ATOM 9940 C C . SER A 1 2 ? -22.333 -2.463 -28.222 1.00 0.00 2 SER A C 11
ATOM 9941 O O . SER A 1 2 ? -22.260 -2.312 -27.004 1.00 0.00 2 SER A O 11
ATOM 9949 N N . SER A 1 3 ? -21.536 -3.250 -28.930 1.00 0.00 3 SER A N 11
ATOM 9950 C CA . SER A 1 3 ? -20.482 -4.018 -28.290 1.00 0.00 3 SER A CA 11
ATOM 9951 C C . SER A 1 3 ? -19.137 -3.311 -28.468 1.00 0.00 3 SER A C 11
ATOM 9952 O O . SER A 1 3 ? -19.012 -2.407 -29.293 1.00 0.00 3 SER A O 11
ATOM 9960 N N . GLY A 1 4 ? -18.165 -3.750 -27.682 1.00 0.00 4 GLY A N 11
ATOM 9961 C CA . GLY A 1 4 ? -16.834 -3.170 -27.743 1.00 0.00 4 GLY A CA 11
ATOM 9962 C C . GLY A 1 4 ? -15.874 -3.901 -26.802 1.00 0.00 4 GLY A C 11
ATOM 9963 O O . GLY A 1 4 ? -16.308 -4.604 -25.890 1.00 0.00 4 GLY A O 11
ATOM 9967 N N . SER A 1 5 ? -14.588 -3.710 -27.055 1.00 0.00 5 SER A N 11
ATOM 9968 C CA . SER A 1 5 ? -13.563 -4.342 -26.242 1.00 0.00 5 SER A CA 11
ATOM 9969 C C . SER A 1 5 ? -12.269 -3.528 -26.304 1.00 0.00 5 SER A C 11
ATOM 9970 O O . SER A 1 5 ? -11.346 -3.878 -27.038 1.00 0.00 5 SER A O 11
ATOM 9978 N N . SER A 1 6 ? -12.243 -2.457 -25.524 1.00 0.00 6 SER A N 11
ATOM 9979 C CA . SER A 1 6 ? -11.078 -1.590 -25.482 1.00 0.00 6 SER A CA 11
ATOM 9980 C C . SER A 1 6 ? -10.877 -1.053 -24.063 1.00 0.00 6 SER A C 11
ATOM 9981 O O . SER A 1 6 ? -11.803 -0.505 -23.466 1.00 0.00 6 SER A O 11
ATOM 9989 N N . GLY A 1 7 ? -9.662 -1.229 -23.565 1.00 0.00 7 GLY A N 11
ATOM 9990 C CA . GLY A 1 7 ? -9.328 -0.768 -22.228 1.00 0.00 7 GLY A CA 11
ATOM 9991 C C . GLY A 1 7 ? -9.337 0.760 -22.156 1.00 0.00 7 GLY A C 11
ATOM 9992 O O . GLY A 1 7 ? -9.573 1.431 -23.160 1.00 0.00 7 GLY A O 11
ATOM 9996 N N . ARG A 1 8 ? -9.078 1.266 -20.959 1.00 0.00 8 ARG A N 11
ATOM 9997 C CA . ARG A 1 8 ? -9.053 2.702 -20.743 1.00 0.00 8 ARG A CA 11
ATOM 9998 C C . ARG A 1 8 ? -7.920 3.076 -19.785 1.00 0.00 8 ARG A C 11
ATOM 9999 O O . ARG A 1 8 ? -7.389 2.217 -19.082 1.00 0.00 8 ARG A O 11
ATOM 10020 N N . PRO A 1 9 ? -7.576 4.391 -19.787 1.00 0.00 9 PRO A N 11
ATOM 10021 C CA . PRO A 1 9 ? -6.516 4.889 -18.927 1.00 0.00 9 PRO A CA 11
ATOM 10022 C C . PRO A 1 9 ? -6.986 4.979 -17.474 1.00 0.00 9 PRO A C 11
ATOM 10023 O O . PRO A 1 9 ? -7.716 5.899 -17.110 1.00 0.00 9 PRO A O 11
ATOM 10034 N N . ALA A 1 10 ? -6.548 4.011 -16.682 1.00 0.00 10 ALA A N 11
ATOM 10035 C CA . ALA A 1 10 ? -6.914 3.969 -15.277 1.00 0.00 10 ALA A CA 11
ATOM 10036 C C . ALA A 1 10 ? -5.645 3.959 -14.423 1.00 0.00 10 ALA A C 11
ATOM 10037 O O . ALA A 1 10 ? -5.200 2.903 -13.978 1.00 0.00 10 ALA A O 11
ATOM 10044 N N . ARG A 1 11 ? -5.097 5.149 -14.220 1.00 0.00 11 ARG A N 11
ATOM 10045 C CA . ARG A 1 11 ? -3.888 5.290 -13.427 1.00 0.00 11 ARG A CA 11
ATOM 10046 C C . ARG A 1 11 ? -3.753 6.726 -12.916 1.00 0.00 11 ARG A C 11
ATOM 10047 O O . ARG A 1 11 ? -3.695 7.667 -13.706 1.00 0.00 11 ARG A O 11
ATOM 10068 N N . GLN A 1 12 ? -3.708 6.849 -11.597 1.00 0.00 12 GLN A N 11
ATOM 10069 C CA . GLN A 1 12 ? -3.582 8.154 -10.971 1.00 0.00 12 GLN A CA 11
ATOM 10070 C C . GLN A 1 12 ? -3.357 8.000 -9.466 1.00 0.00 12 GLN A C 11
ATOM 10071 O O . GLN A 1 12 ? -3.552 6.919 -8.912 1.00 0.00 12 GLN A O 11
ATOM 10085 N N . VAL A 1 13 ? -2.950 9.098 -8.846 1.00 0.00 13 VAL A N 11
ATOM 10086 C CA . VAL A 1 13 ? -2.697 9.100 -7.415 1.00 0.00 13 VAL A CA 11
ATOM 10087 C C . VAL A 1 13 ? -3.942 9.600 -6.681 1.00 0.00 13 VAL A C 11
ATOM 10088 O O . VAL A 1 13 ? -3.963 10.722 -6.179 1.00 0.00 13 VAL A O 11
ATOM 10101 N N . ARG A 1 14 ? -4.951 8.742 -6.642 1.00 0.00 14 ARG A N 11
ATOM 10102 C CA . ARG A 1 14 ? -6.198 9.082 -5.978 1.00 0.00 14 ARG A CA 11
ATOM 10103 C C . ARG A 1 14 ? -6.154 8.649 -4.511 1.00 0.00 14 ARG A C 11
ATOM 10104 O O . ARG A 1 14 ? -5.812 7.507 -4.208 1.00 0.00 14 ARG A O 11
ATOM 10125 N N . ARG A 1 15 ? -6.504 9.584 -3.640 1.00 0.00 15 ARG A N 11
ATOM 10126 C CA . ARG A 1 15 ? -6.509 9.313 -2.213 1.00 0.00 15 ARG A CA 11
ATOM 10127 C C . ARG A 1 15 ? -5.101 8.949 -1.737 1.00 0.00 15 ARG A C 11
ATOM 10128 O O . ARG A 1 15 ? -4.374 8.235 -2.427 1.00 0.00 15 ARG A O 11
ATOM 10149 N N . LEU A 1 16 ? -4.758 9.455 -0.562 1.00 0.00 16 LEU A N 11
ATOM 10150 C CA . LEU A 1 16 ? -3.450 9.192 0.014 1.00 0.00 16 LEU A CA 11
ATOM 10151 C C . LEU A 1 16 ? -3.606 8.888 1.505 1.00 0.00 16 LEU A C 11
ATOM 10152 O O . LEU A 1 16 ? -2.640 8.964 2.262 1.00 0.00 16 LEU A O 11
ATOM 10168 N N . GLU A 1 17 ? -4.831 8.549 1.882 1.00 0.00 17 GLU A N 11
ATOM 10169 C CA . GLU A 1 17 ? -5.125 8.233 3.270 1.00 0.00 17 GLU A CA 11
ATOM 10170 C C . GLU A 1 17 ? -4.650 6.818 3.604 1.00 0.00 17 GLU A C 11
ATOM 10171 O O . GLU A 1 17 ? -4.558 5.965 2.722 1.00 0.00 17 GLU A O 11
ATOM 10183 N N . PHE A 1 18 ? -4.361 6.611 4.881 1.00 0.00 18 PHE A N 11
ATOM 10184 C CA . PHE A 1 18 ? -3.898 5.314 5.342 1.00 0.00 18 PHE A CA 11
ATOM 10185 C C . PHE A 1 18 ? -5.021 4.549 6.046 1.00 0.00 18 PHE A C 11
ATOM 10186 O O . PHE A 1 18 ? -5.312 3.406 5.696 1.00 0.00 18 PHE A O 11
ATOM 10203 N N . ASN A 1 19 ? -5.622 5.210 7.024 1.00 0.00 19 ASN A N 11
ATOM 10204 C CA . ASN A 1 19 ? -6.706 4.607 7.779 1.00 0.00 19 ASN A CA 11
ATOM 10205 C C . ASN A 1 19 ? -7.623 3.840 6.823 1.00 0.00 19 ASN A C 11
ATOM 10206 O O . ASN A 1 19 ? -7.967 2.687 7.079 1.00 0.00 19 ASN A O 11
ATOM 10217 N N . GLN A 1 20 ? -7.992 4.511 5.742 1.00 0.00 20 GLN A N 11
ATOM 10218 C CA . GLN A 1 20 ? -8.862 3.907 4.747 1.00 0.00 20 GLN A CA 11
ATOM 10219 C C . GLN A 1 20 ? -8.159 2.726 4.075 1.00 0.00 20 GLN A C 11
ATOM 10220 O O . GLN A 1 20 ? -8.777 1.693 3.824 1.00 0.00 20 GLN A O 11
ATOM 10234 N N . ALA A 1 21 ? -6.877 2.919 3.802 1.00 0.00 21 ALA A N 11
ATOM 10235 C CA . ALA A 1 21 ? -6.084 1.882 3.164 1.00 0.00 21 ALA A CA 11
ATOM 10236 C C . ALA A 1 21 ? -6.292 0.559 3.903 1.00 0.00 21 ALA A C 11
ATOM 10237 O O . ALA A 1 21 ? -6.586 -0.463 3.285 1.00 0.00 21 ALA A O 11
ATOM 10244 N N . MET A 1 22 ? -6.130 0.620 5.217 1.00 0.00 22 MET A N 11
ATOM 10245 C CA . MET A 1 22 ? -6.296 -0.561 6.047 1.00 0.00 22 MET A CA 11
ATOM 10246 C C . MET A 1 22 ? -7.646 -1.231 5.784 1.00 0.00 22 MET A C 11
ATOM 10247 O O . MET A 1 22 ? -7.719 -2.449 5.629 1.00 0.00 22 MET A O 11
ATOM 10261 N N . ASP A 1 23 ? -8.682 -0.405 5.741 1.00 0.00 23 ASP A N 11
ATOM 10262 C CA . ASP A 1 23 ? -10.025 -0.903 5.499 1.00 0.00 23 ASP A CA 11
ATOM 10263 C C . ASP A 1 23 ? -10.037 -1.719 4.205 1.00 0.00 23 ASP A C 11
ATOM 10264 O O . ASP A 1 23 ? -10.810 -2.667 4.071 1.00 0.00 23 ASP A O 11
ATOM 10273 N N . ASP A 1 24 ? -9.171 -1.322 3.284 1.00 0.00 24 ASP A N 11
ATOM 10274 C CA . ASP A 1 24 ? -9.072 -2.004 2.005 1.00 0.00 24 ASP A CA 11
ATOM 10275 C C . ASP A 1 24 ? -8.445 -3.384 2.216 1.00 0.00 24 ASP A C 11
ATOM 10276 O O . ASP A 1 24 ? -8.986 -4.391 1.761 1.00 0.00 24 ASP A O 11
ATOM 10285 N N . PHE A 1 25 ? -7.314 -3.386 2.907 1.00 0.00 25 PHE A N 11
ATOM 10286 C CA . PHE A 1 25 ? -6.609 -4.626 3.183 1.00 0.00 25 PHE A CA 11
ATOM 10287 C C . PHE A 1 25 ? -7.452 -5.553 4.062 1.00 0.00 25 PHE A C 11
ATOM 10288 O O . PHE A 1 25 ? -7.483 -6.763 3.843 1.00 0.00 25 PHE A O 11
ATOM 10305 N N . LYS A 1 26 ? -8.115 -4.949 5.038 1.00 0.00 26 LYS A N 11
ATOM 10306 C CA . LYS A 1 26 ? -8.956 -5.704 5.950 1.00 0.00 26 LYS A CA 11
ATOM 10307 C C . LYS A 1 26 ? -9.992 -6.493 5.147 1.00 0.00 26 LYS A C 11
ATOM 10308 O O . LYS A 1 26 ? -10.270 -7.652 5.454 1.00 0.00 26 LYS A O 11
ATOM 10327 N N . THR A 1 27 ? -10.535 -5.835 4.134 1.00 0.00 27 THR A N 11
ATOM 10328 C CA . THR A 1 27 ? -11.535 -6.460 3.284 1.00 0.00 27 THR A CA 11
ATOM 10329 C C . THR A 1 27 ? -10.867 -7.400 2.279 1.00 0.00 27 THR A C 11
ATOM 10330 O O . THR A 1 27 ? -11.410 -8.455 1.954 1.00 0.00 27 THR A O 11
ATOM 10341 N N . MET A 1 28 ? -9.698 -6.984 1.814 1.00 0.00 28 MET A N 11
ATOM 10342 C CA . MET A 1 28 ? -8.951 -7.776 0.852 1.00 0.00 28 MET A CA 11
ATOM 10343 C C . MET A 1 28 ? -8.482 -9.094 1.473 1.00 0.00 28 MET A C 11
ATOM 10344 O O . MET A 1 28 ? -8.643 -10.157 0.877 1.00 0.00 28 MET A O 11
ATOM 10358 N N . PHE A 1 29 ? -7.910 -8.979 2.663 1.00 0.00 29 PHE A N 11
ATOM 10359 C CA . PHE A 1 29 ? -7.416 -10.148 3.371 1.00 0.00 29 PHE A CA 11
ATOM 10360 C C . PHE A 1 29 ? -7.929 -10.173 4.812 1.00 0.00 29 PHE A C 11
ATOM 10361 O O . PHE A 1 29 ? -7.394 -9.483 5.678 1.00 0.00 29 PHE A O 11
ATOM 10378 N N . PRO A 1 30 ? -8.989 -10.998 5.030 1.00 0.00 30 PRO A N 11
ATOM 10379 C CA . PRO A 1 30 ? -9.581 -11.122 6.351 1.00 0.00 30 PRO A CA 11
ATOM 10380 C C . PRO A 1 30 ? -8.694 -11.962 7.273 1.00 0.00 30 PRO A C 11
ATOM 10381 O O . PRO A 1 30 ? -8.888 -11.971 8.487 1.00 0.00 30 PRO A O 11
ATOM 10392 N N . ASN A 1 31 ? -7.739 -12.646 6.660 1.00 0.00 31 ASN A N 11
ATOM 10393 C CA . ASN A 1 31 ? -6.822 -13.487 7.410 1.00 0.00 31 ASN A CA 11
ATOM 10394 C C . ASN A 1 31 ? -5.640 -12.642 7.890 1.00 0.00 31 ASN A C 11
ATOM 10395 O O . ASN A 1 31 ? -5.030 -12.947 8.914 1.00 0.00 31 ASN A O 11
ATOM 10406 N N . MET A 1 32 ? -5.352 -11.597 7.129 1.00 0.00 32 MET A N 11
ATOM 10407 C CA . MET A 1 32 ? -4.254 -10.706 7.464 1.00 0.00 32 MET A CA 11
ATOM 10408 C C . MET A 1 32 ? -4.518 -9.985 8.787 1.00 0.00 32 MET A C 11
ATOM 10409 O O . MET A 1 32 ? -5.668 -9.826 9.193 1.00 0.00 32 MET A O 11
ATOM 10423 N N . ASP A 1 33 ? -3.433 -9.568 9.424 1.00 0.00 33 ASP A N 11
ATOM 10424 C CA . ASP A 1 33 ? -3.533 -8.867 10.693 1.00 0.00 33 ASP A CA 11
ATOM 10425 C C . ASP A 1 33 ? -3.095 -7.413 10.504 1.00 0.00 33 ASP A C 11
ATOM 10426 O O . ASP A 1 33 ? -2.119 -7.141 9.807 1.00 0.00 33 ASP A O 11
ATOM 10435 N N . TYR A 1 34 ? -3.840 -6.518 11.136 1.00 0.00 34 TYR A N 11
ATOM 10436 C CA . TYR A 1 34 ? -3.541 -5.099 11.046 1.00 0.00 34 TYR A CA 11
ATOM 10437 C C . TYR A 1 34 ? -2.046 -4.840 11.243 1.00 0.00 34 TYR A C 11
ATOM 10438 O O . TYR A 1 34 ? -1.490 -3.915 10.653 1.00 0.00 34 TYR A O 11
ATOM 10456 N N . ASP A 1 35 ? -1.438 -5.673 12.074 1.00 0.00 35 ASP A N 11
ATOM 10457 C CA . ASP A 1 35 ? -0.018 -5.546 12.356 1.00 0.00 35 ASP A CA 11
ATOM 10458 C C . ASP A 1 35 ? 0.783 -6.007 11.137 1.00 0.00 35 ASP A C 11
ATOM 10459 O O . ASP A 1 35 ? 1.790 -5.395 10.784 1.00 0.00 35 ASP A O 11
ATOM 10468 N N . ILE A 1 36 ? 0.306 -7.082 10.527 1.00 0.00 36 ILE A N 11
ATOM 10469 C CA . ILE A 1 36 ? 0.965 -7.632 9.355 1.00 0.00 36 ILE A CA 11
ATOM 10470 C C . ILE A 1 36 ? 0.787 -6.671 8.177 1.00 0.00 36 ILE A C 11
ATOM 10471 O O . ILE A 1 36 ? 1.767 -6.214 7.591 1.00 0.00 36 ILE A O 11
ATOM 10487 N N . ILE A 1 37 ? -0.471 -6.393 7.867 1.00 0.00 37 ILE A N 11
ATOM 10488 C CA . ILE A 1 37 ? -0.790 -5.495 6.770 1.00 0.00 37 ILE A CA 11
ATOM 10489 C C . ILE A 1 37 ? 0.166 -4.300 6.800 1.00 0.00 37 ILE A C 11
ATOM 10490 O O . ILE A 1 37 ? 0.953 -4.107 5.876 1.00 0.00 37 ILE A O 11
ATOM 10506 N N . GLU A 1 38 ? 0.065 -3.529 7.874 1.00 0.00 38 GLU A N 11
ATOM 10507 C CA . GLU A 1 38 ? 0.910 -2.359 8.037 1.00 0.00 38 GLU A CA 11
ATOM 10508 C C . GLU A 1 38 ? 2.383 -2.743 7.885 1.00 0.00 38 GLU A C 11
ATOM 10509 O O . GLU A 1 38 ? 3.138 -2.062 7.192 1.00 0.00 38 GLU A O 11
ATOM 10521 N N . CYS A 1 39 ? 2.749 -3.832 8.546 1.00 0.00 39 CYS A N 11
ATOM 10522 C CA . CYS A 1 39 ? 4.118 -4.315 8.493 1.00 0.00 39 CYS A CA 11
ATOM 10523 C C . CYS A 1 39 ? 4.599 -4.241 7.042 1.00 0.00 39 CYS A C 11
ATOM 10524 O O . CYS A 1 39 ? 5.650 -3.667 6.762 1.00 0.00 39 CYS A O 11
ATOM 10532 N N . VAL A 1 40 ? 3.805 -4.829 6.159 1.00 0.00 40 VAL A N 11
ATOM 10533 C CA . VAL A 1 40 ? 4.136 -4.836 4.744 1.00 0.00 40 VAL A CA 11
ATOM 10534 C C . VAL A 1 40 ? 4.201 -3.396 4.232 1.00 0.00 40 VAL A C 11
ATOM 10535 O O . VAL A 1 40 ? 5.167 -3.010 3.576 1.00 0.00 40 VAL A O 11
ATOM 10548 N N . LEU A 1 41 ? 3.161 -2.641 4.552 1.00 0.00 41 LEU A N 11
ATOM 10549 C CA . LEU A 1 41 ? 3.087 -1.251 4.133 1.00 0.00 41 LEU A CA 11
ATOM 10550 C C . LEU A 1 41 ? 4.434 -0.573 4.392 1.00 0.00 41 LEU A C 11
ATOM 10551 O O . LEU A 1 41 ? 5.002 0.050 3.496 1.00 0.00 41 LEU A O 11
ATOM 10567 N N . ARG A 1 42 ? 4.906 -0.717 5.622 1.00 0.00 42 ARG A N 11
ATOM 10568 C CA . ARG A 1 42 ? 6.175 -0.126 6.010 1.00 0.00 42 ARG A CA 11
ATOM 10569 C C . ARG A 1 42 ? 7.337 -0.912 5.397 1.00 0.00 42 ARG A C 11
ATOM 10570 O O . ARG A 1 42 ? 8.286 -0.323 4.882 1.00 0.00 42 ARG A O 11
ATOM 10591 N N . ALA A 1 43 ? 7.223 -2.230 5.474 1.00 0.00 43 ALA A N 11
ATOM 10592 C CA . ALA A 1 43 ? 8.251 -3.102 4.933 1.00 0.00 43 ALA A CA 11
ATOM 10593 C C . ALA A 1 43 ? 8.470 -2.771 3.455 1.00 0.00 43 ALA A C 11
ATOM 10594 O O . ALA A 1 43 ? 9.549 -3.009 2.915 1.00 0.00 43 ALA A O 11
ATOM 10601 N N . ASN A 1 44 ? 7.428 -2.226 2.844 1.00 0.00 44 ASN A N 11
ATOM 10602 C CA . ASN A 1 44 ? 7.493 -1.860 1.439 1.00 0.00 44 ASN A CA 11
ATOM 10603 C C . ASN A 1 44 ? 7.703 -0.349 1.320 1.00 0.00 44 ASN A C 11
ATOM 10604 O O . ASN A 1 44 ? 8.149 0.139 0.283 1.00 0.00 44 ASN A O 11
ATOM 10615 N N . SER A 1 45 ? 7.372 0.349 2.396 1.00 0.00 45 SER A N 11
ATOM 10616 C CA . SER A 1 45 ? 7.519 1.794 2.425 1.00 0.00 45 SER A CA 11
ATOM 10617 C C . SER A 1 45 ? 6.387 2.451 1.632 1.00 0.00 45 SER A C 11
ATOM 10618 O O . SER A 1 45 ? 6.574 2.831 0.477 1.00 0.00 45 SER A O 11
ATOM 10626 N N . GLY A 1 46 ? 5.239 2.564 2.283 1.00 0.00 46 GLY A N 11
ATOM 10627 C CA . GLY A 1 46 ? 4.078 3.169 1.653 1.00 0.00 46 GLY A CA 11
ATOM 10628 C C . GLY A 1 46 ? 3.945 2.715 0.198 1.00 0.00 46 GLY A C 11
ATOM 10629 O O . GLY A 1 46 ? 4.396 3.406 -0.715 1.00 0.00 46 GLY A O 11
ATOM 10633 N N . ALA A 1 47 ? 3.325 1.557 0.027 1.00 0.00 47 ALA A N 11
ATOM 10634 C CA . ALA A 1 47 ? 3.128 1.003 -1.302 1.00 0.00 47 ALA A CA 11
ATOM 10635 C C . ALA A 1 47 ? 2.027 -0.058 -1.249 1.00 0.00 47 ALA A C 11
ATOM 10636 O O . ALA A 1 47 ? 2.276 -1.197 -0.858 1.00 0.00 47 ALA A O 11
ATOM 10643 N N . VAL A 1 48 ? 0.833 0.353 -1.649 1.00 0.00 48 VAL A N 11
ATOM 10644 C CA . VAL A 1 48 ? -0.307 -0.548 -1.652 1.00 0.00 48 VAL A CA 11
ATOM 10645 C C . VAL A 1 48 ? -0.113 -1.605 -2.741 1.00 0.00 48 VAL A C 11
ATOM 10646 O O . VAL A 1 48 ? -0.060 -2.799 -2.450 1.00 0.00 48 VAL A O 11
ATOM 10659 N N . ASP A 1 49 ? -0.014 -1.127 -3.973 1.00 0.00 49 ASP A N 11
ATOM 10660 C CA . ASP A 1 49 ? 0.173 -2.016 -5.107 1.00 0.00 49 ASP A CA 11
ATOM 10661 C C . ASP A 1 49 ? 1.176 -3.109 -4.733 1.00 0.00 49 ASP A C 11
ATOM 10662 O O . ASP A 1 49 ? 0.961 -4.283 -5.034 1.00 0.00 49 ASP A O 11
ATOM 10671 N N . ALA A 1 50 ? 2.249 -2.686 -4.083 1.00 0.00 50 ALA A N 11
ATOM 10672 C CA . ALA A 1 50 ? 3.286 -3.614 -3.664 1.00 0.00 50 ALA A CA 11
ATOM 10673 C C . ALA A 1 50 ? 2.807 -4.386 -2.434 1.00 0.00 50 ALA A C 11
ATOM 10674 O O . ALA A 1 50 ? 2.776 -5.616 -2.441 1.00 0.00 50 ALA A O 11
ATOM 10681 N N . THR A 1 51 ? 2.444 -3.632 -1.406 1.00 0.00 51 THR A N 11
ATOM 10682 C CA . THR A 1 51 ? 1.968 -4.231 -0.170 1.00 0.00 51 THR A CA 11
ATOM 10683 C C . THR A 1 51 ? 0.910 -5.296 -0.466 1.00 0.00 51 THR A C 11
ATOM 10684 O O . THR A 1 51 ? 0.699 -6.205 0.335 1.00 0.00 51 THR A O 11
ATOM 10695 N N . ILE A 1 52 ? 0.275 -5.148 -1.619 1.00 0.00 52 ILE A N 11
ATOM 10696 C CA . ILE A 1 52 ? -0.756 -6.086 -2.031 1.00 0.00 52 ILE A CA 11
ATOM 10697 C C . ILE A 1 52 ? -0.099 -7.393 -2.480 1.00 0.00 52 ILE A C 11
ATOM 10698 O O . ILE A 1 52 ? -0.251 -8.425 -1.828 1.00 0.00 52 ILE A O 11
ATOM 10714 N N . ASP A 1 53 ? 0.617 -7.307 -3.592 1.00 0.00 53 ASP A N 11
ATOM 10715 C CA . ASP A 1 53 ? 1.297 -8.470 -4.136 1.00 0.00 53 ASP A CA 11
ATOM 10716 C C . ASP A 1 53 ? 1.898 -9.287 -2.990 1.00 0.00 53 ASP A C 11
ATOM 10717 O O . ASP A 1 53 ? 1.816 -10.514 -2.988 1.00 0.00 53 ASP A O 11
ATOM 10726 N N . GLN A 1 54 ? 2.489 -8.572 -2.043 1.00 0.00 54 GLN A N 11
ATOM 10727 C CA . GLN A 1 54 ? 3.103 -9.215 -0.894 1.00 0.00 54 GLN A CA 11
ATOM 10728 C C . GLN A 1 54 ? 2.129 -10.208 -0.257 1.00 0.00 54 GLN A C 11
ATOM 10729 O O . GLN A 1 54 ? 2.317 -11.419 -0.357 1.00 0.00 54 GLN A O 11
ATOM 10743 N N . LEU A 1 55 ? 1.108 -9.657 0.384 1.00 0.00 55 LEU A N 11
ATOM 10744 C CA . LEU A 1 55 ? 0.104 -10.479 1.037 1.00 0.00 55 LEU A CA 11
ATOM 10745 C C . LEU A 1 55 ? -0.443 -11.500 0.037 1.00 0.00 55 LEU A C 11
ATOM 10746 O O . LEU A 1 55 ? -0.670 -12.657 0.387 1.00 0.00 55 LEU A O 11
ATOM 10762 N N . LEU A 1 56 ? -0.638 -11.035 -1.188 1.00 0.00 56 LEU A N 11
ATOM 10763 C CA . LEU A 1 56 ? -1.154 -11.893 -2.241 1.00 0.00 56 LEU A CA 11
ATOM 10764 C C . LEU A 1 56 ? -0.430 -13.240 -2.196 1.00 0.00 56 LEU A C 11
ATOM 10765 O O . LEU A 1 56 ? -1.049 -14.274 -1.948 1.00 0.00 56 LEU A O 11
ATOM 10781 N N . GLN A 1 57 ? 0.872 -13.184 -2.438 1.00 0.00 57 GLN A N 11
ATOM 10782 C CA . GLN A 1 57 ? 1.687 -14.387 -2.428 1.00 0.00 57 GLN A CA 11
ATOM 10783 C C . GLN A 1 57 ? 1.564 -15.100 -1.080 1.00 0.00 57 GLN A C 11
ATOM 10784 O O . GLN A 1 57 ? 1.271 -16.294 -1.030 1.00 0.00 57 GLN A O 11
ATOM 10798 N N . MET A 1 58 ? 1.795 -14.339 -0.021 1.00 0.00 58 MET A N 11
ATOM 10799 C CA . MET A 1 58 ? 1.714 -14.883 1.324 1.00 0.00 58 MET A CA 11
ATOM 10800 C C . MET A 1 58 ? 0.448 -15.725 1.499 1.00 0.00 58 MET A C 11
ATOM 10801 O O . MET A 1 58 ? 0.444 -16.695 2.255 1.00 0.00 58 MET A O 11
ATOM 10815 N N . ASN A 1 59 ? -0.595 -15.323 0.789 1.00 0.00 59 ASN A N 11
ATOM 10816 C CA . ASN A 1 59 ? -1.863 -16.028 0.856 1.00 0.00 59 ASN A CA 11
ATOM 10817 C C . ASN A 1 59 ? -1.810 -17.253 -0.059 1.00 0.00 59 ASN A C 11
ATOM 10818 O O . ASN A 1 59 ? -2.395 -18.290 0.252 1.00 0.00 59 ASN A O 11
ATOM 10829 N N . LEU A 1 60 ? -1.104 -17.093 -1.168 1.00 0.00 60 LEU A N 11
ATOM 10830 C CA . LEU A 1 60 ? -0.967 -18.173 -2.130 1.00 0.00 60 LEU A CA 11
ATOM 10831 C C . LEU A 1 60 ? -0.246 -19.351 -1.469 1.00 0.00 60 LEU A C 11
ATOM 10832 O O . LEU A 1 60 ? -0.774 -20.461 -1.426 1.00 0.00 60 LEU A O 11
ATOM 10848 N N . GLU A 1 61 ? 0.949 -19.068 -0.972 1.00 0.00 61 GLU A N 11
ATOM 10849 C CA . GLU A 1 61 ? 1.747 -20.089 -0.316 1.00 0.00 61 GLU A CA 11
ATOM 10850 C C . GLU A 1 61 ? 2.088 -21.210 -1.300 1.00 0.00 61 GLU A C 11
ATOM 10851 O O . GLU A 1 61 ? 1.563 -22.317 -1.192 1.00 0.00 61 GLU A O 11
ATOM 10863 N N . SER A 1 62 ? 2.966 -20.884 -2.237 1.00 0.00 62 SER A N 11
ATOM 10864 C CA . SER A 1 62 ? 3.384 -21.849 -3.240 1.00 0.00 62 SER A CA 11
ATOM 10865 C C . SER A 1 62 ? 3.826 -23.148 -2.563 1.00 0.00 62 SER A C 11
ATOM 10866 O O . SER A 1 62 ? 3.339 -24.226 -2.902 1.00 0.00 62 SER A O 11
ATOM 10874 N N . GLY A 1 63 ? 4.743 -23.004 -1.618 1.00 0.00 63 GLY A N 11
ATOM 10875 C CA . GLY A 1 63 ? 5.256 -24.152 -0.891 1.00 0.00 63 GLY A CA 11
ATOM 10876 C C . GLY A 1 63 ? 6.773 -24.274 -1.057 1.00 0.00 63 GLY A C 11
ATOM 10877 O O . GLY A 1 63 ? 7.352 -23.673 -1.960 1.00 0.00 63 GLY A O 11
ATOM 10881 N N . PRO A 1 64 ? 7.388 -25.076 -0.147 1.00 0.00 64 PRO A N 11
ATOM 10882 C CA . PRO A 1 64 ? 8.825 -25.284 -0.184 1.00 0.00 64 PRO A CA 11
ATOM 10883 C C . PRO A 1 64 ? 9.214 -26.223 -1.328 1.00 0.00 64 PRO A C 11
ATOM 10884 O O . PRO A 1 64 ? 9.641 -27.352 -1.091 1.00 0.00 64 PRO A O 11
ATOM 10895 N N . SER A 1 65 ? 9.053 -25.722 -2.544 1.00 0.00 65 SER A N 11
ATOM 10896 C CA . SER A 1 65 ? 9.382 -26.503 -3.724 1.00 0.00 65 SER A CA 11
ATOM 10897 C C . SER A 1 65 ? 8.443 -27.706 -3.834 1.00 0.00 65 SER A C 11
ATOM 10898 O O . SER A 1 65 ? 8.742 -28.780 -3.315 1.00 0.00 65 SER A O 11
ATOM 10906 N N . SER A 1 66 ? 7.328 -27.486 -4.515 1.00 0.00 66 SER A N 11
ATOM 10907 C CA . SER A 1 66 ? 6.343 -28.539 -4.699 1.00 0.00 66 SER A CA 11
ATOM 10908 C C . SER A 1 66 ? 5.817 -28.517 -6.136 1.00 0.00 66 SER A C 11
ATOM 10909 O O . SER A 1 66 ? 5.945 -27.511 -6.832 1.00 0.00 66 SER A O 11
ATOM 10917 N N . GLY A 1 67 ? 5.236 -29.638 -6.536 1.00 0.00 67 GLY A N 11
ATOM 10918 C CA . GLY A 1 67 ? 4.689 -29.760 -7.877 1.00 0.00 67 GLY A CA 11
ATOM 10919 C C . GLY A 1 67 ? 5.770 -30.183 -8.873 1.00 0.00 67 GLY A C 11
ATOM 10920 O O . GLY A 1 67 ? 6.946 -30.268 -8.521 1.00 0.00 67 GLY A O 11
ATOM 10924 N N . GLY A 1 1 ? 22.461 12.216 -2.600 1.00 0.00 1 GLY A N 12
ATOM 10925 C CA . GLY A 1 1 ? 21.513 13.115 -3.235 1.00 0.00 1 GLY A CA 12
ATOM 10926 C C . GLY A 1 1 ? 22.184 13.922 -4.349 1.00 0.00 1 GLY A C 12
ATOM 10927 O O . GLY A 1 1 ? 22.427 15.118 -4.195 1.00 0.00 1 GLY A O 12
ATOM 10931 N N . SER A 1 2 ? 22.463 13.235 -5.447 1.00 0.00 2 SER A N 12
ATOM 10932 C CA . SER A 1 2 ? 23.101 13.872 -6.586 1.00 0.00 2 SER A CA 12
ATOM 10933 C C . SER A 1 2 ? 22.041 14.479 -7.508 1.00 0.00 2 SER A C 12
ATOM 10934 O O . SER A 1 2 ? 22.050 15.682 -7.762 1.00 0.00 2 SER A O 12
ATOM 10942 N N . SER A 1 3 ? 21.153 13.618 -7.982 1.00 0.00 3 SER A N 12
ATOM 10943 C CA . SER A 1 3 ? 20.088 14.054 -8.870 1.00 0.00 3 SER A CA 12
ATOM 10944 C C . SER A 1 3 ? 18.768 13.393 -8.469 1.00 0.00 3 SER A C 12
ATOM 10945 O O . SER A 1 3 ? 18.682 12.168 -8.393 1.00 0.00 3 SER A O 12
ATOM 10953 N N . GLY A 1 4 ? 17.773 14.232 -8.223 1.00 0.00 4 GLY A N 12
ATOM 10954 C CA . GLY A 1 4 ? 16.462 13.744 -7.832 1.00 0.00 4 GLY A CA 12
ATOM 10955 C C . GLY A 1 4 ? 15.868 14.603 -6.713 1.00 0.00 4 GLY A C 12
ATOM 10956 O O . GLY A 1 4 ? 16.401 15.663 -6.391 1.00 0.00 4 GLY A O 12
ATOM 10960 N N . SER A 1 5 ? 14.772 14.112 -6.152 1.00 0.00 5 SER A N 12
ATOM 10961 C CA . SER A 1 5 ? 14.101 14.822 -5.077 1.00 0.00 5 SER A CA 12
ATOM 10962 C C . SER A 1 5 ? 13.586 13.827 -4.034 1.00 0.00 5 SER A C 12
ATOM 10963 O O . SER A 1 5 ? 12.576 13.160 -4.253 1.00 0.00 5 SER A O 12
ATOM 10971 N N . SER A 1 6 ? 14.306 13.757 -2.924 1.00 0.00 6 SER A N 12
ATOM 10972 C CA . SER A 1 6 ? 13.935 12.855 -1.847 1.00 0.00 6 SER A CA 12
ATOM 10973 C C . SER A 1 6 ? 14.349 13.449 -0.500 1.00 0.00 6 SER A C 12
ATOM 10974 O O . SER A 1 6 ? 15.498 13.308 -0.082 1.00 0.00 6 SER A O 12
ATOM 10982 N N . GLY A 1 7 ? 13.392 14.101 0.143 1.00 0.00 7 GLY A N 12
ATOM 10983 C CA . GLY A 1 7 ? 13.643 14.717 1.435 1.00 0.00 7 GLY A CA 12
ATOM 10984 C C . GLY A 1 7 ? 12.333 14.996 2.174 1.00 0.00 7 GLY A C 12
ATOM 10985 O O . GLY A 1 7 ? 11.670 14.071 2.641 1.00 0.00 7 GLY A O 12
ATOM 10989 N N . ARG A 1 8 ? 11.998 16.275 2.256 1.00 0.00 8 ARG A N 12
ATOM 10990 C CA . ARG A 1 8 ? 10.779 16.688 2.930 1.00 0.00 8 ARG A CA 12
ATOM 10991 C C . ARG A 1 8 ? 9.585 15.888 2.405 1.00 0.00 8 ARG A C 12
ATOM 10992 O O . ARG A 1 8 ? 9.565 15.489 1.242 1.00 0.00 8 ARG A O 12
ATOM 11013 N N . PRO A 1 9 ? 8.594 15.672 3.311 1.00 0.00 9 PRO A N 12
ATOM 11014 C CA . PRO A 1 9 ? 7.400 14.927 2.951 1.00 0.00 9 PRO A CA 12
ATOM 11015 C C . PRO A 1 9 ? 6.468 15.773 2.081 1.00 0.00 9 PRO A C 12
ATOM 11016 O O . PRO A 1 9 ? 6.010 16.834 2.503 1.00 0.00 9 PRO A O 12
ATOM 11027 N N . ALA A 1 10 ? 6.214 15.271 0.881 1.00 0.00 10 ALA A N 12
ATOM 11028 C CA . ALA A 1 10 ? 5.344 15.967 -0.052 1.00 0.00 10 ALA A CA 12
ATOM 11029 C C . ALA A 1 10 ? 4.472 14.948 -0.788 1.00 0.00 10 ALA A C 12
ATOM 11030 O O . ALA A 1 10 ? 3.255 14.926 -0.614 1.00 0.00 10 ALA A O 12
ATOM 11037 N N . ARG A 1 11 ? 5.130 14.127 -1.595 1.00 0.00 11 ARG A N 12
ATOM 11038 C CA . ARG A 1 11 ? 4.430 13.108 -2.357 1.00 0.00 11 ARG A CA 12
ATOM 11039 C C . ARG A 1 11 ? 3.533 12.278 -1.436 1.00 0.00 11 ARG A C 12
ATOM 11040 O O . ARG A 1 11 ? 3.751 12.235 -0.226 1.00 0.00 11 ARG A O 12
ATOM 11061 N N . GLN A 1 12 ? 2.545 11.639 -2.044 1.00 0.00 12 GLN A N 12
ATOM 11062 C CA . GLN A 1 12 ? 1.615 10.812 -1.294 1.00 0.00 12 GLN A CA 12
ATOM 11063 C C . GLN A 1 12 ? 2.225 9.435 -1.026 1.00 0.00 12 GLN A C 12
ATOM 11064 O O . GLN A 1 12 ? 2.026 8.502 -1.803 1.00 0.00 12 GLN A O 12
ATOM 11078 N N . VAL A 1 13 ? 2.956 9.352 0.076 1.00 0.00 13 VAL A N 12
ATOM 11079 C CA . VAL A 1 13 ? 3.596 8.104 0.456 1.00 0.00 13 VAL A CA 12
ATOM 11080 C C . VAL A 1 13 ? 2.815 7.463 1.604 1.00 0.00 13 VAL A C 12
ATOM 11081 O O . VAL A 1 13 ? 2.279 6.366 1.459 1.00 0.00 13 VAL A O 12
ATOM 11094 N N . ARG A 1 14 ? 2.774 8.176 2.720 1.00 0.00 14 ARG A N 12
ATOM 11095 C CA . ARG A 1 14 ? 2.067 7.691 3.893 1.00 0.00 14 ARG A CA 12
ATOM 11096 C C . ARG A 1 14 ? 1.592 8.866 4.751 1.00 0.00 14 ARG A C 12
ATOM 11097 O O . ARG A 1 14 ? 1.964 8.978 5.918 1.00 0.00 14 ARG A O 12
ATOM 11118 N N . ARG A 1 15 ? 0.777 9.713 4.139 1.00 0.00 15 ARG A N 12
ATOM 11119 C CA . ARG A 1 15 ? 0.248 10.875 4.831 1.00 0.00 15 ARG A CA 12
ATOM 11120 C C . ARG A 1 15 ? -1.239 11.050 4.515 1.00 0.00 15 ARG A C 12
ATOM 11121 O O . ARG A 1 15 ? -1.633 11.054 3.350 1.00 0.00 15 ARG A O 12
ATOM 11142 N N . LEU A 1 16 ? -2.023 11.191 5.573 1.00 0.00 16 LEU A N 12
ATOM 11143 C CA . LEU A 1 16 ? -3.458 11.365 5.423 1.00 0.00 16 LEU A CA 12
ATOM 11144 C C . LEU A 1 16 ? -4.102 10.013 5.111 1.00 0.00 16 LEU A C 12
ATOM 11145 O O . LEU A 1 16 ? -4.784 9.436 5.957 1.00 0.00 16 LEU A O 12
ATOM 11161 N N . GLU A 1 17 ? -3.864 9.547 3.894 1.00 0.00 17 GLU A N 12
ATOM 11162 C CA . GLU A 1 17 ? -4.412 8.274 3.459 1.00 0.00 17 GLU A CA 12
ATOM 11163 C C . GLU A 1 17 ? -3.717 7.121 4.185 1.00 0.00 17 GLU A C 12
ATOM 11164 O O . GLU A 1 17 ? -2.520 6.901 4.006 1.00 0.00 17 GLU A O 12
ATOM 11176 N N . PHE A 1 18 ? -4.497 6.415 4.991 1.00 0.00 18 PHE A N 12
ATOM 11177 C CA . PHE A 1 18 ? -3.971 5.290 5.746 1.00 0.00 18 PHE A CA 12
ATOM 11178 C C . PHE A 1 18 ? -5.104 4.424 6.299 1.00 0.00 18 PHE A C 12
ATOM 11179 O O . PHE A 1 18 ? -5.153 3.222 6.043 1.00 0.00 18 PHE A O 12
ATOM 11196 N N . ASN A 1 19 ? -5.987 5.068 7.048 1.00 0.00 19 ASN A N 12
ATOM 11197 C CA . ASN A 1 19 ? -7.116 4.372 7.640 1.00 0.00 19 ASN A CA 12
ATOM 11198 C C . ASN A 1 19 ? -7.826 3.551 6.562 1.00 0.00 19 ASN A C 12
ATOM 11199 O O . ASN A 1 19 ? -7.963 2.335 6.691 1.00 0.00 19 ASN A O 12
ATOM 11210 N N . GLN A 1 20 ? -8.260 4.248 5.522 1.00 0.00 20 GLN A N 12
ATOM 11211 C CA . GLN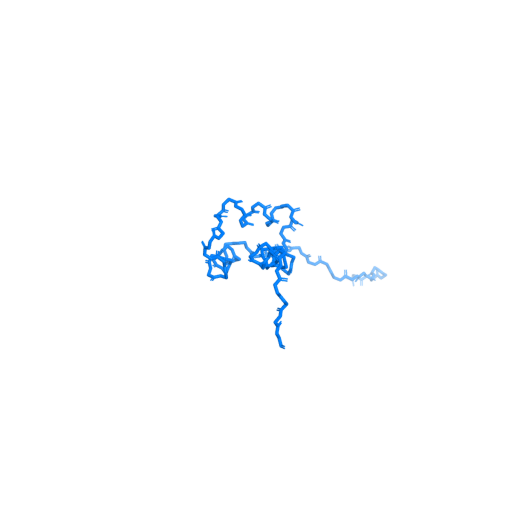 A 1 20 ? -8.952 3.599 4.421 1.00 0.00 20 GLN A CA 12
ATOM 11212 C C . GLN A 1 20 ? -8.117 2.437 3.881 1.00 0.00 20 GLN A C 12
ATOM 11213 O O . GLN A 1 20 ? -8.613 1.319 3.750 1.00 0.00 20 GLN A O 12
ATOM 11227 N N . ALA A 1 21 ? -6.863 2.740 3.580 1.00 0.00 21 ALA A N 12
ATOM 11228 C CA . ALA A 1 21 ? -5.954 1.735 3.057 1.00 0.00 21 ALA A CA 12
ATOM 11229 C C . ALA A 1 21 ? -6.147 0.428 3.828 1.00 0.00 21 ALA A C 12
ATOM 11230 O O . ALA A 1 21 ? -6.555 -0.581 3.255 1.00 0.00 21 ALA A O 12
ATOM 11237 N N . MET A 1 22 ? -5.845 0.488 5.117 1.00 0.00 22 MET A N 12
ATOM 11238 C CA . MET A 1 22 ? -5.980 -0.678 5.973 1.00 0.00 22 MET A CA 12
ATOM 11239 C C . MET A 1 22 ? -7.297 -1.407 5.702 1.00 0.00 22 MET A C 12
ATOM 11240 O O . MET A 1 22 ? -7.310 -2.622 5.506 1.00 0.00 22 MET A O 12
ATOM 11254 N N . ASP A 1 23 ? -8.374 -0.635 5.699 1.00 0.00 23 ASP A N 12
ATOM 11255 C CA . ASP A 1 23 ? -9.694 -1.193 5.456 1.00 0.00 23 ASP A CA 12
ATOM 11256 C C . ASP A 1 23 ? -9.660 -2.031 4.176 1.00 0.00 23 ASP A C 12
ATOM 11257 O O . ASP A 1 23 ? -10.145 -3.162 4.158 1.00 0.00 23 ASP A O 12
ATOM 11266 N N . ASP A 1 24 ? -9.084 -1.445 3.137 1.00 0.00 24 ASP A N 12
ATOM 11267 C CA . ASP A 1 24 ? -8.981 -2.124 1.857 1.00 0.00 24 ASP A CA 12
ATOM 11268 C C . ASP A 1 24 ? -8.358 -3.506 2.066 1.00 0.00 24 ASP A C 12
ATOM 11269 O O . ASP A 1 24 ? -8.913 -4.513 1.631 1.00 0.00 24 ASP A O 12
ATOM 11278 N N . PHE A 1 25 ? -7.212 -3.508 2.732 1.00 0.00 25 PHE A N 12
ATOM 11279 C CA . PHE A 1 25 ? -6.508 -4.750 3.004 1.00 0.00 25 PHE A CA 12
ATOM 11280 C C . PHE A 1 25 ? -7.338 -5.665 3.906 1.00 0.00 25 PHE A C 12
ATOM 11281 O O . PHE A 1 25 ? -7.386 -6.876 3.692 1.00 0.00 25 PHE A O 12
ATOM 11298 N N . LYS A 1 26 ? -7.972 -5.052 4.895 1.00 0.00 26 LYS A N 12
ATOM 11299 C CA . LYS A 1 26 ? -8.798 -5.797 5.830 1.00 0.00 26 LYS A CA 12
ATOM 11300 C C . LYS A 1 26 ? -9.824 -6.623 5.051 1.00 0.00 26 LYS A C 12
ATOM 11301 O O . LYS A 1 26 ? -10.093 -7.772 5.399 1.00 0.00 26 LYS A O 12
ATOM 11320 N N . THR A 1 27 ? -10.368 -6.006 4.013 1.00 0.00 27 THR A N 12
ATOM 11321 C CA . THR A 1 27 ? -11.358 -6.671 3.182 1.00 0.00 27 THR A CA 12
ATOM 11322 C C . THR A 1 27 ? -10.676 -7.624 2.199 1.00 0.00 27 THR A C 12
ATOM 11323 O O . THR A 1 27 ? -11.211 -8.687 1.888 1.00 0.00 27 THR A O 12
ATOM 11334 N N . MET A 1 28 ? -9.506 -7.209 1.737 1.00 0.00 28 MET A N 12
ATOM 11335 C CA . MET A 1 28 ? -8.745 -8.013 0.796 1.00 0.00 28 MET A CA 12
ATOM 11336 C C . MET A 1 28 ? -8.282 -9.320 1.440 1.00 0.00 28 MET A C 12
ATOM 11337 O O . MET A 1 28 ? -8.445 -10.394 0.862 1.00 0.00 28 MET A O 12
ATOM 11351 N N . PHE A 1 29 ? -7.713 -9.188 2.630 1.00 0.00 29 PHE A N 12
ATOM 11352 C CA . PHE A 1 29 ? -7.225 -10.346 3.359 1.00 0.00 29 PHE A CA 12
ATOM 11353 C C . PHE A 1 29 ? -7.698 -10.317 4.814 1.00 0.00 29 PHE A C 12
ATOM 11354 O O . PHE A 1 29 ? -7.132 -9.603 5.641 1.00 0.00 29 PHE A O 12
ATOM 11371 N N . PRO A 1 30 ? -8.759 -11.122 5.089 1.00 0.00 30 PRO A N 12
ATOM 11372 C CA . PRO A 1 30 ? -9.315 -11.195 6.430 1.00 0.00 30 PRO A CA 12
ATOM 11373 C C . PRO A 1 30 ? -8.411 -12.012 7.354 1.00 0.00 30 PRO A C 12
ATOM 11374 O O . PRO A 1 30 ? -8.425 -11.822 8.570 1.00 0.00 30 PRO A O 12
ATOM 11385 N N . ASN A 1 31 ? -7.646 -12.905 6.744 1.00 0.00 31 ASN A N 12
ATOM 11386 C CA . ASN A 1 31 ? -6.736 -13.752 7.497 1.00 0.00 31 ASN A CA 12
ATOM 11387 C C . ASN A 1 31 ? -5.555 -12.913 7.989 1.00 0.00 31 ASN A C 12
ATOM 11388 O O . ASN A 1 31 ? -4.880 -13.288 8.947 1.00 0.00 31 ASN A O 12
ATOM 11399 N N . MET A 1 32 ? -5.341 -11.795 7.312 1.00 0.00 32 MET A N 12
ATOM 11400 C CA . MET A 1 32 ? -4.253 -10.900 7.669 1.00 0.00 32 MET A CA 12
ATOM 11401 C C . MET A 1 32 ? -4.531 -10.204 9.003 1.00 0.00 32 MET A C 12
ATOM 11402 O O . MET A 1 32 ? -5.629 -10.311 9.546 1.00 0.00 32 MET A O 12
ATOM 11416 N N . ASP A 1 33 ? -3.517 -9.506 9.491 1.00 0.00 33 ASP A N 12
ATOM 11417 C CA . ASP A 1 33 ? -3.638 -8.792 10.751 1.00 0.00 33 ASP A CA 12
ATOM 11418 C C . ASP A 1 33 ? -3.207 -7.337 10.552 1.00 0.00 33 ASP A C 12
ATOM 11419 O O . ASP A 1 33 ? -2.249 -7.063 9.830 1.00 0.00 33 ASP A O 12
ATOM 11428 N N . TYR A 1 34 ? -3.935 -6.443 11.204 1.00 0.00 34 TYR A N 12
ATOM 11429 C CA . TYR A 1 34 ? -3.640 -5.023 11.107 1.00 0.00 34 TYR A CA 12
ATOM 11430 C C . TYR A 1 34 ? -2.144 -4.761 11.287 1.00 0.00 34 TYR A C 12
ATOM 11431 O O . TYR A 1 34 ? -1.603 -3.813 10.720 1.00 0.00 34 TYR A O 12
ATOM 11449 N N . ASP A 1 35 ? -1.516 -5.618 12.079 1.00 0.00 35 ASP A N 12
ATOM 11450 C CA . ASP A 1 35 ? -0.093 -5.491 12.341 1.00 0.00 35 ASP A CA 12
ATOM 11451 C C . ASP A 1 35 ? 0.692 -6.012 11.136 1.00 0.00 35 ASP A C 12
ATOM 11452 O O . ASP A 1 35 ? 1.673 -5.399 10.717 1.00 0.00 35 ASP A O 12
ATOM 11461 N N . ILE A 1 36 ? 0.230 -7.137 10.611 1.00 0.00 36 ILE A N 12
ATOM 11462 C CA . ILE A 1 36 ? 0.877 -7.748 9.462 1.00 0.00 36 ILE A CA 12
ATOM 11463 C C . ILE A 1 36 ? 0.716 -6.833 8.246 1.00 0.00 36 ILE A C 12
ATOM 11464 O O . ILE A 1 36 ? 1.699 -6.477 7.598 1.00 0.00 36 ILE A O 12
ATOM 11480 N N . ILE A 1 37 ? -0.531 -6.479 7.973 1.00 0.00 37 ILE A N 12
ATOM 11481 C CA . ILE A 1 37 ? -0.834 -5.612 6.847 1.00 0.00 37 ILE A CA 12
ATOM 11482 C C . ILE A 1 37 ? 0.136 -4.428 6.845 1.00 0.00 37 ILE A C 12
ATOM 11483 O O . ILE A 1 37 ? 0.848 -4.206 5.867 1.00 0.00 37 ILE A O 12
ATOM 11499 N N . GLU A 1 38 ? 0.132 -3.700 7.952 1.00 0.00 38 GLU A N 12
ATOM 11500 C CA . GLU A 1 38 ? 1.002 -2.545 8.090 1.00 0.00 38 GLU A CA 12
ATOM 11501 C C . GLU A 1 38 ? 2.461 -2.949 7.866 1.00 0.00 38 GLU A C 12
ATOM 11502 O O . GLU A 1 38 ? 3.181 -2.296 7.111 1.00 0.00 38 GLU A O 12
ATOM 11514 N N . CYS A 1 39 ? 2.854 -4.023 8.535 1.00 0.00 39 CYS A N 12
ATOM 11515 C CA . CYS A 1 39 ? 4.213 -4.521 8.418 1.00 0.00 39 CYS A CA 12
ATOM 11516 C C . CYS A 1 39 ? 4.628 -4.447 6.947 1.00 0.00 39 CYS A C 12
ATOM 11517 O O . CYS A 1 39 ? 5.692 -3.923 6.624 1.00 0.00 39 CYS A O 12
ATOM 11525 N N . VAL A 1 40 ? 3.764 -4.980 6.095 1.00 0.00 40 VAL A N 12
ATOM 11526 C CA . VAL A 1 40 ? 4.027 -4.981 4.666 1.00 0.00 40 VAL A CA 12
ATOM 11527 C C . VAL A 1 40 ? 4.126 -3.537 4.169 1.00 0.00 40 VAL A C 12
ATOM 11528 O O . VAL A 1 40 ? 5.067 -3.184 3.461 1.00 0.00 40 VAL A O 12
ATOM 11541 N N . LEU A 1 41 ? 3.141 -2.742 4.560 1.00 0.00 41 LEU A N 12
ATOM 11542 C CA . LEU A 1 41 ? 3.105 -1.344 4.164 1.00 0.00 41 LEU A CA 12
ATOM 11543 C C . LEU A 1 41 ? 4.478 -0.714 4.408 1.00 0.00 41 LEU A C 12
ATOM 11544 O O . LEU A 1 41 ? 5.055 -0.105 3.508 1.00 0.00 41 LEU A O 12
ATOM 11560 N N . ARG A 1 42 ? 4.961 -0.881 5.630 1.00 0.00 42 ARG A N 12
ATOM 11561 C CA . ARG A 1 42 ? 6.255 -0.336 6.004 1.00 0.00 42 ARG A CA 12
ATOM 11562 C C . ARG A 1 42 ? 7.379 -1.128 5.333 1.00 0.00 42 ARG A C 12
ATOM 11563 O O . ARG A 1 42 ? 8.352 -0.548 4.853 1.00 0.00 42 ARG A O 12
ATOM 11584 N N . ALA A 1 43 ? 7.208 -2.442 5.320 1.00 0.00 43 ALA A N 12
ATOM 11585 C CA . ALA A 1 43 ? 8.196 -3.320 4.716 1.00 0.00 43 ALA A CA 12
ATOM 11586 C C . ALA A 1 43 ? 8.391 -2.927 3.250 1.00 0.00 43 ALA A C 12
ATOM 11587 O O . ALA A 1 43 ? 9.491 -3.047 2.713 1.00 0.00 43 ALA A O 12
ATOM 11594 N N . ASN A 1 44 ? 7.307 -2.466 2.644 1.00 0.00 44 ASN A N 12
ATOM 11595 C CA . ASN A 1 44 ? 7.345 -2.055 1.251 1.00 0.00 44 ASN A CA 12
ATOM 11596 C C . ASN A 1 44 ? 7.599 -0.548 1.175 1.00 0.00 44 ASN A C 12
ATOM 11597 O O . ASN A 1 44 ? 7.965 -0.028 0.122 1.00 0.00 44 ASN A O 12
ATOM 11608 N N . SER A 1 45 ? 7.394 0.112 2.306 1.00 0.00 45 SER A N 12
ATOM 11609 C CA . SER A 1 45 ? 7.596 1.549 2.381 1.00 0.00 45 SER A CA 12
ATOM 11610 C C . SER A 1 45 ? 6.464 2.275 1.650 1.00 0.00 45 SER A C 12
ATOM 11611 O O . SER A 1 45 ? 6.633 2.706 0.510 1.00 0.00 45 SER A O 12
ATOM 11619 N N . GLY A 1 46 ? 5.337 2.390 2.336 1.00 0.00 46 GLY A N 12
ATOM 11620 C CA . GLY A 1 46 ? 4.178 3.056 1.767 1.00 0.00 46 GLY A CA 12
ATOM 11621 C C . GLY A 1 46 ? 4.035 2.731 0.279 1.00 0.00 46 GLY A C 12
ATOM 11622 O O . GLY A 1 46 ? 4.609 3.415 -0.568 1.00 0.00 46 GLY A O 12
ATOM 11626 N N . ALA A 1 47 ? 3.266 1.688 0.005 1.00 0.00 47 ALA A N 12
ATOM 11627 C CA . ALA A 1 47 ? 3.040 1.264 -1.367 1.00 0.00 47 ALA A CA 12
ATOM 11628 C C . ALA A 1 47 ? 1.997 0.145 -1.385 1.00 0.00 47 ALA A C 12
ATOM 11629 O O . ALA A 1 47 ? 2.336 -1.028 -1.233 1.00 0.00 47 ALA A O 12
ATOM 11636 N N . VAL A 1 48 ? 0.748 0.546 -1.572 1.00 0.00 48 VAL A N 12
ATOM 11637 C CA . VAL A 1 48 ? -0.347 -0.408 -1.611 1.00 0.00 48 VAL A CA 12
ATOM 11638 C C . VAL A 1 48 ? -0.143 -1.362 -2.790 1.00 0.00 48 VAL A C 12
ATOM 11639 O O . VAL A 1 48 ? -0.085 -2.577 -2.607 1.00 0.00 48 VAL A O 12
ATOM 11652 N N . ASP A 1 49 ? -0.040 -0.776 -3.974 1.00 0.00 49 ASP A N 12
ATOM 11653 C CA . ASP A 1 49 ? 0.156 -1.559 -5.182 1.00 0.00 49 ASP A CA 12
ATOM 11654 C C . ASP A 1 49 ? 1.137 -2.697 -4.893 1.00 0.00 49 ASP A C 12
ATOM 11655 O O . ASP A 1 49 ? 0.987 -3.799 -5.419 1.00 0.00 49 ASP A O 12
ATOM 11664 N N . ALA A 1 50 ? 2.120 -2.391 -4.059 1.00 0.00 50 ALA A N 12
ATOM 11665 C CA . ALA A 1 50 ? 3.125 -3.375 -3.695 1.00 0.00 50 ALA A CA 12
ATOM 11666 C C . ALA A 1 50 ? 2.605 -4.224 -2.533 1.00 0.00 50 ALA A C 12
ATOM 11667 O O . ALA A 1 50 ? 2.499 -5.444 -2.649 1.00 0.00 50 ALA A O 12
ATOM 11674 N N . THR A 1 51 ? 2.293 -3.544 -1.439 1.00 0.00 51 THR A N 12
ATOM 11675 C CA . THR A 1 51 ? 1.786 -4.221 -0.257 1.00 0.00 51 THR A CA 12
ATOM 11676 C C . THR A 1 51 ? 0.824 -5.342 -0.655 1.00 0.00 51 THR A C 12
ATOM 11677 O O . THR A 1 51 ? 0.740 -6.363 0.025 1.00 0.00 51 THR A O 12
ATOM 11688 N N . ILE A 1 52 ? 0.123 -5.113 -1.756 1.00 0.00 52 ILE A N 12
ATOM 11689 C CA . ILE A 1 52 ? -0.829 -6.092 -2.253 1.00 0.00 52 ILE A CA 12
ATOM 11690 C C . ILE A 1 52 ? -0.078 -7.350 -2.694 1.00 0.00 52 ILE A C 12
ATOM 11691 O O . ILE A 1 52 ? -0.244 -8.416 -2.102 1.00 0.00 52 ILE A O 12
ATOM 11707 N N . ASP A 1 53 ? 0.732 -7.185 -3.729 1.00 0.00 53 ASP A N 12
ATOM 11708 C CA . ASP A 1 53 ? 1.509 -8.294 -4.255 1.00 0.00 53 ASP A CA 12
ATOM 11709 C C . ASP A 1 53 ? 2.057 -9.125 -3.093 1.00 0.00 53 ASP A C 12
ATOM 11710 O O . ASP A 1 53 ? 2.142 -10.348 -3.185 1.00 0.00 53 ASP A O 12
ATOM 11719 N N . GLN A 1 54 ? 2.414 -8.426 -2.025 1.00 0.00 54 GLN A N 12
ATOM 11720 C CA . GLN A 1 54 ? 2.951 -9.084 -0.846 1.00 0.00 54 GLN A CA 12
ATOM 11721 C C . GLN A 1 54 ? 1.895 -9.998 -0.221 1.00 0.00 54 GLN A C 12
ATOM 11722 O O . GLN A 1 54 ? 2.006 -11.221 -0.294 1.00 0.00 54 GLN A O 12
ATOM 11736 N N . LEU A 1 55 ? 0.896 -9.369 0.381 1.00 0.00 55 LEU A N 12
ATOM 11737 C CA . LEU A 1 55 ? -0.179 -10.111 1.019 1.00 0.00 55 LEU A CA 12
ATOM 11738 C C . LEU A 1 55 ? -0.633 -11.240 0.092 1.00 0.00 55 LEU A C 12
ATOM 11739 O O . LEU A 1 55 ? -0.964 -12.331 0.553 1.00 0.00 55 LEU A O 12
ATOM 11755 N N . LEU A 1 56 ? -0.635 -10.939 -1.199 1.00 0.00 56 LEU A N 12
ATOM 11756 C CA . LEU A 1 56 ? -1.043 -11.915 -2.194 1.00 0.00 56 LEU A CA 12
ATOM 11757 C C . LEU A 1 56 ? -0.275 -13.219 -1.969 1.00 0.00 56 LEU A C 12
ATOM 11758 O O . LEU A 1 56 ? -0.867 -14.242 -1.631 1.00 0.00 56 LEU A O 12
ATOM 11774 N N . GLN A 1 57 ? 1.033 -13.139 -2.166 1.00 0.00 57 GLN A N 12
ATOM 11775 C CA . GLN A 1 57 ? 1.888 -14.300 -1.989 1.00 0.00 57 GLN A CA 12
ATOM 11776 C C . GLN A 1 57 ? 1.642 -14.937 -0.620 1.00 0.00 57 GLN A C 12
ATOM 11777 O O . GLN A 1 57 ? 1.342 -16.126 -0.530 1.00 0.00 57 GLN A O 12
ATOM 11791 N N . MET A 1 58 ? 1.778 -14.117 0.412 1.00 0.00 58 MET A N 12
ATOM 11792 C CA . MET A 1 58 ? 1.574 -14.585 1.772 1.00 0.00 58 MET A CA 12
ATOM 11793 C C . MET A 1 58 ? 0.376 -15.534 1.851 1.00 0.00 58 MET A C 12
ATOM 11794 O O . MET A 1 58 ? 0.475 -16.617 2.426 1.00 0.00 58 MET A O 12
ATOM 11808 N N . ASN A 1 59 ? -0.727 -15.093 1.266 1.00 0.00 59 ASN A N 12
ATOM 11809 C CA . ASN A 1 59 ? -1.943 -15.889 1.263 1.00 0.00 59 ASN A CA 12
ATOM 11810 C C . ASN A 1 59 ? -1.814 -17.004 0.224 1.00 0.00 59 ASN A C 12
ATOM 11811 O O . ASN A 1 59 ? -2.126 -18.160 0.506 1.00 0.00 59 ASN A O 12
ATOM 11822 N N . LEU A 1 60 ? -1.354 -16.618 -0.957 1.00 0.00 60 LEU A N 12
ATOM 11823 C CA . LEU A 1 60 ? -1.180 -17.571 -2.041 1.00 0.00 60 LEU A CA 12
ATOM 11824 C C . LEU A 1 60 ? -0.422 -18.794 -1.522 1.00 0.00 60 LEU A C 12
ATOM 11825 O O . LEU A 1 60 ? -0.912 -19.918 -1.614 1.00 0.00 60 LEU A O 12
ATOM 11841 N N . GLU A 1 61 ? 0.762 -18.534 -0.988 1.00 0.00 61 GLU A N 12
ATOM 11842 C CA . GLU A 1 61 ? 1.594 -19.599 -0.454 1.00 0.00 61 GLU A CA 12
ATOM 11843 C C . GLU A 1 61 ? 1.120 -19.990 0.947 1.00 0.00 61 GLU A C 12
ATOM 11844 O O . GLU A 1 61 ? 1.420 -19.302 1.922 1.00 0.00 61 GLU A O 12
ATOM 11856 N N . SER A 1 62 ? 0.390 -21.094 1.004 1.00 0.00 62 SER A N 12
ATOM 11857 C CA . SER A 1 62 ? -0.128 -21.584 2.270 1.00 0.00 62 SER A CA 12
ATOM 11858 C C . SER A 1 62 ? -0.967 -22.843 2.040 1.00 0.00 62 SER A C 12
ATOM 11859 O O . SER A 1 62 ? -0.682 -23.896 2.608 1.00 0.00 62 SER A O 12
ATOM 11867 N N . GLY A 1 63 ? -1.985 -22.692 1.206 1.00 0.00 63 GLY A N 12
ATOM 11868 C CA . GLY A 1 63 ? -2.868 -23.803 0.894 1.00 0.00 63 GLY A CA 12
ATOM 11869 C C . GLY A 1 63 ? -3.555 -23.595 -0.458 1.00 0.00 63 GLY A C 12
ATOM 11870 O O . GLY A 1 63 ? -2.965 -23.030 -1.377 1.00 0.00 63 GLY A O 12
ATOM 11874 N N . PRO A 1 64 ? -4.825 -24.075 -0.537 1.00 0.00 64 PRO A N 12
ATOM 11875 C CA . PRO A 1 64 ? -5.598 -23.948 -1.761 1.00 0.00 64 PRO A CA 12
ATOM 11876 C C . PRO A 1 64 ? -6.092 -22.512 -1.950 1.00 0.00 64 PRO A C 12
ATOM 11877 O O . PRO A 1 64 ? -6.409 -21.828 -0.978 1.00 0.00 64 PRO A O 12
ATOM 11888 N N . SER A 1 65 ? -6.141 -22.098 -3.207 1.00 0.00 65 SER A N 12
ATOM 11889 C CA . SER A 1 65 ? -6.591 -20.756 -3.536 1.00 0.00 65 SER A CA 12
ATOM 11890 C C . SER A 1 65 ? -6.553 -20.548 -5.052 1.00 0.00 65 SER A C 12
ATOM 11891 O O . SER A 1 65 ? -7.571 -20.226 -5.663 1.00 0.00 65 SER A O 12
ATOM 11899 N N . SER A 1 66 ? -5.369 -20.741 -5.614 1.00 0.00 66 SER A N 12
ATOM 11900 C CA . SER A 1 66 ? -5.185 -20.578 -7.046 1.00 0.00 66 SER A CA 12
ATOM 11901 C C . SER A 1 66 ? -3.813 -21.113 -7.462 1.00 0.00 66 SER A C 12
ATOM 11902 O O . SER A 1 66 ? -2.966 -21.385 -6.613 1.00 0.00 66 SER A O 12
ATOM 11910 N N . GLY A 1 67 ? -3.637 -21.249 -8.768 1.00 0.00 67 GLY A N 12
ATOM 11911 C CA . GLY A 1 67 ? -2.383 -21.746 -9.306 1.00 0.00 67 GLY A CA 12
ATOM 11912 C C . GLY A 1 67 ? -1.344 -20.627 -9.400 1.00 0.00 67 GLY A C 12
ATOM 11913 O O . GLY A 1 67 ? -1.670 -19.503 -9.779 1.00 0.00 67 GLY A O 12
ATOM 11917 N N . GLY A 1 1 ? -2.603 -28.843 -19.396 1.00 0.00 1 GLY A N 13
ATOM 11918 C CA . GLY A 1 1 ? -2.367 -27.679 -20.234 1.00 0.00 1 GLY A CA 13
ATOM 11919 C C . GLY A 1 1 ? -3.452 -26.622 -20.021 1.00 0.00 1 GLY A C 13
ATOM 11920 O O . GLY A 1 1 ? -3.303 -25.734 -19.183 1.00 0.00 1 GLY A O 13
ATOM 11924 N N . SER A 1 2 ? -4.519 -26.751 -20.796 1.00 0.00 2 SER A N 13
ATOM 11925 C CA . SER A 1 2 ? -5.628 -25.817 -20.703 1.00 0.00 2 SER A CA 13
ATOM 11926 C C . SER A 1 2 ? -5.160 -24.409 -21.076 1.00 0.00 2 SER A C 13
ATOM 11927 O O . SER A 1 2 ? -4.092 -23.973 -20.648 1.00 0.00 2 SER A O 13
ATOM 11935 N N . SER A 1 3 ? -5.981 -23.738 -21.869 1.00 0.00 3 SER A N 13
ATOM 11936 C CA . SER A 1 3 ? -5.664 -22.388 -22.304 1.00 0.00 3 SER A CA 13
ATOM 11937 C C . SER A 1 3 ? -6.735 -21.414 -21.809 1.00 0.00 3 SER A C 13
ATOM 11938 O O . SER A 1 3 ? -7.882 -21.803 -21.595 1.00 0.00 3 SER A O 13
ATOM 11946 N N . GLY A 1 4 ? -6.322 -20.166 -21.641 1.00 0.00 4 GLY A N 13
ATOM 11947 C CA . GLY A 1 4 ? -7.231 -19.133 -21.175 1.00 0.00 4 GLY A CA 13
ATOM 11948 C C . GLY A 1 4 ? -7.834 -19.504 -19.819 1.00 0.00 4 GLY A C 13
ATOM 11949 O O . GLY A 1 4 ? -7.292 -20.346 -19.104 1.00 0.00 4 GLY A O 13
ATOM 11953 N N . SER A 1 5 ? -8.947 -18.858 -19.505 1.00 0.00 5 SER A N 13
ATOM 11954 C CA . SER A 1 5 ? -9.629 -19.110 -18.247 1.00 0.00 5 SER A CA 13
ATOM 11955 C C . SER A 1 5 ? -8.729 -18.713 -17.075 1.00 0.00 5 SER A C 13
ATOM 11956 O O . SER A 1 5 ? -7.627 -19.238 -16.929 1.00 0.00 5 SER A O 13
ATOM 11964 N N . SER A 1 6 ? -9.233 -17.789 -16.270 1.00 0.00 6 SER A N 13
ATOM 11965 C CA . SER A 1 6 ? -8.489 -17.315 -15.116 1.00 0.00 6 SER A CA 13
ATOM 11966 C C . SER A 1 6 ? -7.022 -17.099 -15.492 1.00 0.00 6 SER A C 13
ATOM 11967 O O . SER A 1 6 ? -6.195 -17.994 -15.322 1.00 0.00 6 SER A O 13
ATOM 11975 N N . GLY A 1 7 ? -6.743 -15.906 -15.996 1.00 0.00 7 GLY A N 13
ATOM 11976 C CA . GLY A 1 7 ? -5.390 -15.561 -16.398 1.00 0.00 7 GLY A CA 13
ATOM 11977 C C . GLY A 1 7 ? -5.175 -14.046 -16.359 1.00 0.00 7 GLY A C 13
ATOM 11978 O O . GLY A 1 7 ? -5.451 -13.403 -15.347 1.00 0.00 7 GLY A O 13
ATOM 11982 N N . ARG A 1 8 ? -4.686 -13.521 -17.472 1.00 0.00 8 ARG A N 13
ATOM 11983 C CA . ARG A 1 8 ? -4.432 -12.094 -17.578 1.00 0.00 8 ARG A CA 13
ATOM 11984 C C . ARG A 1 8 ? -3.489 -11.639 -16.463 1.00 0.00 8 ARG A C 13
ATOM 11985 O O . ARG A 1 8 ? -3.297 -12.351 -15.478 1.00 0.00 8 ARG A O 13
ATOM 12006 N N . PRO A 1 9 ? -2.909 -10.425 -16.660 1.00 0.00 9 PRO A N 13
ATOM 12007 C CA . PRO A 1 9 ? -1.990 -9.867 -15.683 1.00 0.00 9 PRO A CA 13
ATOM 12008 C C . PRO A 1 9 ? -2.743 -9.346 -14.457 1.00 0.00 9 PRO A C 13
ATOM 12009 O O . PRO A 1 9 ? -3.972 -9.309 -14.449 1.00 0.00 9 PRO A O 13
ATOM 12020 N N . ALA A 1 10 ? -1.973 -8.958 -13.451 1.00 0.00 10 ALA A N 13
ATOM 12021 C CA . ALA A 1 10 ? -2.552 -8.442 -12.222 1.00 0.00 10 ALA A CA 13
ATOM 12022 C C . ALA A 1 10 ? -2.846 -6.949 -12.390 1.00 0.00 10 ALA A C 13
ATOM 12023 O O . ALA A 1 10 ? -2.013 -6.203 -12.901 1.00 0.00 10 ALA A O 13
ATOM 12030 N N . ARG A 1 11 ? -4.033 -6.560 -11.950 1.00 0.00 11 ARG A N 13
ATOM 12031 C CA . ARG A 1 11 ? -4.447 -5.170 -12.044 1.00 0.00 11 ARG A CA 13
ATOM 12032 C C . ARG A 1 11 ? -3.885 -4.367 -10.870 1.00 0.00 11 ARG A C 13
ATOM 12033 O O . ARG A 1 11 ? -3.743 -4.892 -9.766 1.00 0.00 11 ARG A O 13
ATOM 12054 N N . GLN A 1 12 ? -3.580 -3.108 -11.147 1.00 0.00 12 GLN A N 13
ATOM 12055 C CA . GLN A 1 12 ? -3.036 -2.228 -10.126 1.00 0.00 12 GLN A CA 13
ATOM 12056 C C . GLN A 1 12 ? -3.892 -0.965 -10.004 1.00 0.00 12 GLN A C 13
ATOM 12057 O O . GLN A 1 12 ? -4.136 -0.278 -10.994 1.00 0.00 12 GLN A O 13
ATOM 12071 N N . VAL A 1 13 ? -4.324 -0.698 -8.780 1.00 0.00 13 VAL A N 13
ATOM 12072 C CA . VAL A 1 13 ? -5.147 0.469 -8.516 1.00 0.00 13 VAL A CA 13
ATOM 12073 C C . VAL A 1 13 ? -4.318 1.512 -7.763 1.00 0.00 13 VAL A C 13
ATOM 12074 O O . VAL A 1 13 ? -4.345 2.694 -8.102 1.00 0.00 13 VAL A O 13
ATOM 12087 N N . ARG A 1 14 ? -3.602 1.037 -6.755 1.00 0.00 14 ARG A N 13
ATOM 12088 C CA . ARG A 1 14 ? -2.767 1.913 -5.951 1.00 0.00 14 ARG A CA 13
ATOM 12089 C C . ARG A 1 14 ? -3.633 2.910 -5.179 1.00 0.00 14 ARG A C 13
ATOM 12090 O O . ARG A 1 14 ? -4.438 3.627 -5.771 1.00 0.00 14 ARG A O 13
ATOM 12111 N N . ARG A 1 15 ? -3.438 2.924 -3.868 1.00 0.00 15 ARG A N 13
ATOM 12112 C CA . ARG A 1 15 ? -4.191 3.821 -3.009 1.00 0.00 15 ARG A CA 13
ATOM 12113 C C . ARG A 1 15 ? -3.253 4.830 -2.343 1.00 0.00 15 ARG A C 13
ATOM 12114 O O . ARG A 1 15 ? -2.069 4.554 -2.159 1.00 0.00 15 ARG A O 13
ATOM 12135 N N . LEU A 1 16 ? -3.819 5.978 -2.000 1.00 0.00 16 LEU A N 13
ATOM 12136 C CA . LEU A 1 16 ? -3.048 7.029 -1.358 1.00 0.00 16 LEU A CA 13
ATOM 12137 C C . LEU A 1 16 ? -3.300 6.993 0.151 1.00 0.00 16 LEU A C 13
ATOM 12138 O O . LEU A 1 16 ? -2.431 6.586 0.919 1.00 0.00 16 LEU A O 13
ATOM 12154 N N . GLU A 1 17 ? -4.495 7.423 0.529 1.00 0.00 17 GLU A N 13
ATOM 12155 C CA . GLU A 1 17 ? -4.873 7.445 1.932 1.00 0.00 17 GLU A CA 13
ATOM 12156 C C . GLU A 1 17 ? -4.366 6.185 2.637 1.00 0.00 17 GLU A C 13
ATOM 12157 O O . GLU A 1 17 ? -4.243 5.129 2.018 1.00 0.00 17 GLU A O 13
ATOM 12169 N N . PHE A 1 18 ? -4.086 6.338 3.923 1.00 0.00 18 PHE A N 13
ATOM 12170 C CA . PHE A 1 18 ? -3.595 5.227 4.720 1.00 0.00 18 PHE A CA 13
ATOM 12171 C C . PHE A 1 18 ? -4.749 4.489 5.402 1.00 0.00 18 PHE A C 13
ATOM 12172 O O . PHE A 1 18 ? -4.856 3.268 5.301 1.00 0.00 18 PHE A O 13
ATOM 12189 N N . ASN A 1 19 ? -5.583 5.262 6.081 1.00 0.00 19 ASN A N 13
ATOM 12190 C CA . ASN A 1 19 ? -6.726 4.698 6.780 1.00 0.00 19 ASN A CA 13
ATOM 12191 C C . ASN A 1 19 ? -7.523 3.816 5.817 1.00 0.00 19 ASN A C 13
ATOM 12192 O O . ASN A 1 19 ? -7.747 2.638 6.090 1.00 0.00 19 ASN A O 13
ATOM 12203 N N . GLN A 1 20 ? -7.928 4.420 4.709 1.00 0.00 20 GLN A N 13
ATOM 12204 C CA . GLN A 1 20 ? -8.695 3.704 3.704 1.00 0.00 20 GLN A CA 13
ATOM 12205 C C . GLN A 1 20 ? -7.949 2.442 3.266 1.00 0.00 20 GLN A C 13
ATOM 12206 O O . GLN A 1 20 ? -8.510 1.348 3.284 1.00 0.00 20 GLN A O 13
ATOM 12220 N N . ALA A 1 21 ? -6.695 2.637 2.884 1.00 0.00 21 ALA A N 13
ATOM 12221 C CA . ALA A 1 21 ? -5.867 1.528 2.443 1.00 0.00 21 ALA A CA 13
ATOM 12222 C C . ALA A 1 21 ? -6.055 0.345 3.395 1.00 0.00 21 ALA A C 13
ATOM 12223 O O . ALA A 1 21 ? -6.541 -0.711 2.992 1.00 0.00 21 ALA A O 13
ATOM 12230 N N . MET A 1 22 ? -5.662 0.562 4.642 1.00 0.00 22 MET A N 13
ATOM 12231 C CA . MET A 1 22 ? -5.781 -0.472 5.655 1.00 0.00 22 MET A CA 13
ATOM 12232 C C . MET A 1 22 ? -7.116 -1.210 5.531 1.00 0.00 22 MET A C 13
ATOM 12233 O O . MET A 1 22 ? -7.164 -2.435 5.630 1.00 0.00 22 MET A O 13
ATOM 12247 N N . ASP A 1 23 ? -8.167 -0.432 5.317 1.00 0.00 23 ASP A N 13
ATOM 12248 C CA . ASP A 1 23 ? -9.499 -0.996 5.178 1.00 0.00 23 ASP A CA 13
ATOM 12249 C C . ASP A 1 23 ? -9.513 -1.979 4.006 1.00 0.00 23 ASP A C 13
ATOM 12250 O O . ASP A 1 23 ? -9.993 -3.104 4.140 1.00 0.00 23 ASP A O 13
ATOM 12259 N N . ASP A 1 24 ? -8.979 -1.520 2.884 1.00 0.00 24 ASP A N 13
ATOM 12260 C CA . ASP A 1 24 ? -8.924 -2.345 1.689 1.00 0.00 24 ASP A CA 13
ATOM 12261 C C . ASP A 1 24 ? -8.272 -3.686 2.031 1.00 0.00 24 ASP A C 13
ATOM 12262 O O . ASP A 1 24 ? -8.814 -4.743 1.711 1.00 0.00 24 ASP A O 13
ATOM 12271 N N . PHE A 1 25 ? -7.117 -3.600 2.675 1.00 0.00 25 PHE A N 13
ATOM 12272 C CA . PHE A 1 25 ? -6.386 -4.793 3.064 1.00 0.00 25 PHE A CA 13
ATOM 12273 C C . PHE A 1 25 ? -7.207 -5.650 4.029 1.00 0.00 25 PHE A C 13
ATOM 12274 O O . PHE A 1 25 ? -7.188 -6.877 3.945 1.00 0.00 25 PHE A O 13
ATOM 12291 N N . LYS A 1 26 ? -7.909 -4.970 4.924 1.00 0.00 26 LYS A N 13
ATOM 12292 C CA . LYS A 1 26 ? -8.735 -5.653 5.904 1.00 0.00 26 LYS A CA 13
ATOM 12293 C C . LYS A 1 26 ? -9.779 -6.505 5.179 1.00 0.00 26 LYS A C 13
ATOM 12294 O O . LYS A 1 26 ? -10.042 -7.640 5.573 1.00 0.00 26 LYS A O 13
ATOM 12313 N N . THR A 1 27 ? -10.347 -5.924 4.133 1.00 0.00 27 THR A N 13
ATOM 12314 C CA . THR A 1 27 ? -11.357 -6.615 3.350 1.00 0.00 27 THR A CA 13
ATOM 12315 C C . THR A 1 27 ? -10.700 -7.608 2.389 1.00 0.00 27 THR A C 13
ATOM 12316 O O . THR A 1 27 ? -11.234 -8.689 2.146 1.00 0.00 27 THR A O 13
ATOM 12327 N N . MET A 1 28 ? -9.550 -7.206 1.868 1.00 0.00 28 MET A N 13
ATOM 12328 C CA . MET A 1 28 ? -8.814 -8.047 0.939 1.00 0.00 28 MET A CA 13
ATOM 12329 C C . MET A 1 28 ? -8.339 -9.331 1.621 1.00 0.00 28 MET A C 13
ATOM 12330 O O . MET A 1 28 ? -8.525 -10.425 1.090 1.00 0.00 28 MET A O 13
ATOM 12344 N N . PHE A 1 29 ? -7.735 -9.156 2.788 1.00 0.00 29 PHE A N 13
ATOM 12345 C CA . PHE A 1 29 ? -7.232 -10.288 3.547 1.00 0.00 29 PHE A CA 13
ATOM 12346 C C . PHE A 1 29 ? -7.656 -10.195 5.015 1.00 0.00 29 PHE A C 13
ATOM 12347 O O . PHE A 1 29 ? -7.059 -9.451 5.791 1.00 0.00 29 PHE A O 13
ATOM 12364 N N . PRO A 1 30 ? -8.711 -10.981 5.359 1.00 0.00 30 PRO A N 13
ATOM 12365 C CA . PRO A 1 30 ? -9.222 -10.995 6.719 1.00 0.00 30 PRO A CA 13
ATOM 12366 C C . PRO A 1 30 ? -8.292 -11.778 7.646 1.00 0.00 30 PRO A C 13
ATOM 12367 O O . PRO A 1 30 ? -8.091 -11.396 8.798 1.00 0.00 30 PRO A O 13
ATOM 12378 N N . ASN A 1 31 ? -7.748 -12.861 7.110 1.00 0.00 31 ASN A N 13
ATOM 12379 C CA . ASN A 1 31 ? -6.843 -13.702 7.875 1.00 0.00 31 ASN A CA 13
ATOM 12380 C C . ASN A 1 31 ? -5.647 -12.867 8.339 1.00 0.00 31 ASN A C 13
ATOM 12381 O O . ASN A 1 31 ? -5.061 -13.144 9.384 1.00 0.00 31 ASN A O 13
ATOM 12392 N N . MET A 1 32 ? -5.322 -11.862 7.538 1.00 0.00 32 MET A N 13
ATOM 12393 C CA . MET A 1 32 ? -4.207 -10.986 7.853 1.00 0.00 32 MET A CA 13
ATOM 12394 C C . MET A 1 32 ? -4.437 -10.262 9.182 1.00 0.00 32 MET A C 13
ATOM 12395 O O . MET A 1 32 ? -5.554 -10.241 9.696 1.00 0.00 32 MET A O 13
ATOM 12409 N N . ASP A 1 33 ? -3.361 -9.688 9.700 1.00 0.00 33 ASP A N 13
ATOM 12410 C CA . ASP A 1 33 ? -3.431 -8.966 10.959 1.00 0.00 33 ASP A CA 13
ATOM 12411 C C . ASP A 1 33 ? -3.062 -7.500 10.722 1.00 0.00 33 ASP A C 13
ATOM 12412 O O . ASP A 1 33 ? -2.117 -7.204 9.993 1.00 0.00 33 ASP A O 13
ATOM 12421 N N . TYR A 1 34 ? -3.828 -6.621 11.353 1.00 0.00 34 TYR A N 13
ATOM 12422 C CA . TYR A 1 34 ? -3.593 -5.194 11.220 1.00 0.00 34 TYR A CA 13
ATOM 12423 C C . TYR A 1 34 ? -2.104 -4.868 11.354 1.00 0.00 34 TYR A C 13
ATOM 12424 O O . TYR A 1 34 ? -1.620 -3.906 10.759 1.00 0.00 34 TYR A O 13
ATOM 12442 N N . ASP A 1 35 ? -1.420 -5.687 12.139 1.00 0.00 35 ASP A N 13
ATOM 12443 C CA . ASP A 1 35 ? 0.004 -5.498 12.359 1.00 0.00 35 ASP A CA 13
ATOM 12444 C C . ASP A 1 35 ? 0.775 -5.994 11.134 1.00 0.00 35 ASP A C 13
ATOM 12445 O O . ASP A 1 35 ? 1.742 -5.364 10.708 1.00 0.00 35 ASP A O 13
ATOM 12454 N N . ILE A 1 36 ? 0.317 -7.117 10.601 1.00 0.00 36 ILE A N 13
ATOM 12455 C CA . ILE A 1 36 ? 0.951 -7.704 9.433 1.00 0.00 36 ILE A CA 13
ATOM 12456 C C . ILE A 1 36 ? 0.733 -6.790 8.226 1.00 0.00 36 ILE A C 13
ATOM 12457 O O . ILE A 1 36 ? 1.689 -6.407 7.552 1.00 0.00 36 ILE A O 13
ATOM 12473 N N . ILE A 1 37 ? -0.530 -6.467 7.988 1.00 0.00 37 ILE A N 13
ATOM 12474 C CA . ILE A 1 37 ? -0.885 -5.605 6.874 1.00 0.00 37 ILE A CA 13
ATOM 12475 C C . ILE A 1 37 ? 0.063 -4.405 6.841 1.00 0.00 37 ILE A C 13
ATOM 12476 O O . ILE A 1 37 ? 0.787 -4.208 5.866 1.00 0.00 37 ILE A O 13
ATOM 12492 N N . GLU A 1 38 ? 0.027 -3.633 7.917 1.00 0.00 38 GLU A N 13
ATOM 12493 C CA . GLU A 1 38 ? 0.873 -2.457 8.024 1.00 0.00 38 GLU A CA 13
ATOM 12494 C C . GLU A 1 38 ? 2.344 -2.844 7.853 1.00 0.00 38 GLU A C 13
ATOM 12495 O O . GLU A 1 38 ? 3.082 -2.184 7.124 1.00 0.00 38 GLU A O 13
ATOM 12507 N N . CYS A 1 39 ? 2.724 -3.913 8.538 1.00 0.00 39 CYS A N 13
ATOM 12508 C CA . CYS A 1 39 ? 4.093 -4.396 8.472 1.00 0.00 39 CYS A CA 13
ATOM 12509 C C . CYS A 1 39 ? 4.558 -4.322 7.016 1.00 0.00 39 CYS A C 13
ATOM 12510 O O . CYS A 1 39 ? 5.631 -3.794 6.729 1.00 0.00 39 CYS A O 13
ATOM 12518 N N . VAL A 1 40 ? 3.727 -4.860 6.135 1.00 0.00 40 VAL A N 13
ATOM 12519 C CA . VAL A 1 40 ? 4.040 -4.862 4.716 1.00 0.00 40 VAL A CA 13
ATOM 12520 C C . VAL A 1 40 ? 4.137 -3.418 4.217 1.00 0.00 40 VAL A C 13
ATOM 12521 O O . VAL A 1 40 ? 5.105 -3.051 3.553 1.00 0.00 40 VAL A O 13
ATOM 12534 N N . LEU A 1 41 ? 3.121 -2.639 4.557 1.00 0.00 41 LEU A N 13
ATOM 12535 C CA . LEU A 1 41 ? 3.080 -1.244 4.153 1.00 0.00 41 LEU A CA 13
ATOM 12536 C C . LEU A 1 41 ? 4.443 -0.601 4.415 1.00 0.00 41 LEU A C 13
ATOM 12537 O O . LEU A 1 41 ? 5.021 0.022 3.526 1.00 0.00 41 LEU A O 13
ATOM 12553 N N . ARG A 1 42 ? 4.917 -0.774 5.640 1.00 0.00 42 ARG A N 13
ATOM 12554 C CA . ARG A 1 42 ? 6.202 -0.219 6.031 1.00 0.00 42 ARG A CA 13
ATOM 12555 C C . ARG A 1 42 ? 7.341 -1.019 5.397 1.00 0.00 42 ARG A C 13
ATOM 12556 O O . ARG A 1 42 ? 8.298 -0.442 4.882 1.00 0.00 42 ARG A O 13
ATOM 12577 N N . ALA A 1 43 ? 7.201 -2.335 5.454 1.00 0.00 43 ALA A N 13
ATOM 12578 C CA . ALA A 1 43 ? 8.207 -3.220 4.892 1.00 0.00 43 ALA A CA 13
ATOM 12579 C C . ALA A 1 43 ? 8.417 -2.874 3.417 1.00 0.00 43 ALA A C 13
ATOM 12580 O O . ALA A 1 43 ? 9.492 -3.112 2.867 1.00 0.00 43 ALA A O 13
ATOM 12587 N N . ASN A 1 44 ? 7.374 -2.318 2.818 1.00 0.00 44 ASN A N 13
ATOM 12588 C CA . ASN A 1 44 ? 7.431 -1.938 1.417 1.00 0.00 44 ASN A CA 13
ATOM 12589 C C . ASN A 1 44 ? 7.675 -0.431 1.312 1.00 0.00 44 ASN A C 13
ATOM 12590 O O . ASN A 1 44 ? 8.113 0.060 0.273 1.00 0.00 44 ASN A O 13
ATOM 12601 N N . SER A 1 45 ? 7.379 0.261 2.402 1.00 0.00 45 SER A N 13
ATOM 12602 C CA . SER A 1 45 ? 7.561 1.702 2.446 1.00 0.00 45 SER A CA 13
ATOM 12603 C C . SER A 1 45 ? 6.445 2.394 1.659 1.00 0.00 45 SER A C 13
ATOM 12604 O O . SER A 1 45 ? 6.630 2.748 0.496 1.00 0.00 45 SER A O 13
ATOM 12612 N N . GLY A 1 46 ? 5.313 2.566 2.326 1.00 0.00 46 GLY A N 13
ATOM 12613 C CA . GLY A 1 46 ? 4.169 3.209 1.703 1.00 0.00 46 GLY A CA 13
ATOM 12614 C C . GLY A 1 46 ? 4.046 2.805 0.233 1.00 0.00 46 GLY A C 13
ATOM 12615 O O . GLY A 1 46 ? 4.523 3.515 -0.651 1.00 0.00 46 GLY A O 13
ATOM 12619 N N . ALA A 1 47 ? 3.403 1.667 0.016 1.00 0.00 47 ALA A N 13
ATOM 12620 C CA . ALA A 1 47 ? 3.211 1.160 -1.332 1.00 0.00 47 ALA A CA 13
ATOM 12621 C C . ALA A 1 47 ? 2.127 0.082 -1.318 1.00 0.00 47 ALA A C 13
ATOM 12622 O O . ALA A 1 47 ? 2.414 -1.090 -1.077 1.00 0.00 47 ALA A O 13
ATOM 12629 N N . VAL A 1 48 ? 0.902 0.515 -1.578 1.00 0.00 48 VAL A N 13
ATOM 12630 C CA . VAL A 1 48 ? -0.227 -0.399 -1.598 1.00 0.00 48 VAL A CA 13
ATOM 12631 C C . VAL A 1 48 ? -0.045 -1.403 -2.738 1.00 0.00 48 VAL A C 13
ATOM 12632 O O . VAL A 1 48 ? -0.008 -2.610 -2.506 1.00 0.00 48 VAL A O 13
ATOM 12645 N N . ASP A 1 49 ? 0.064 -0.866 -3.944 1.00 0.00 49 ASP A N 13
ATOM 12646 C CA . ASP A 1 49 ? 0.241 -1.700 -5.121 1.00 0.00 49 ASP A CA 13
ATOM 12647 C C . ASP A 1 49 ? 1.207 -2.840 -4.792 1.00 0.00 49 ASP A C 13
ATOM 12648 O O . ASP A 1 49 ? 1.010 -3.972 -5.231 1.00 0.00 49 ASP A O 13
ATOM 12657 N N . ALA A 1 50 ? 2.231 -2.501 -4.022 1.00 0.00 50 ALA A N 13
ATOM 12658 C CA . ALA A 1 50 ? 3.228 -3.482 -3.630 1.00 0.00 50 ALA A CA 13
ATOM 12659 C C . ALA A 1 50 ? 2.703 -4.290 -2.441 1.00 0.00 50 ALA A C 13
ATOM 12660 O O . ALA A 1 50 ? 2.622 -5.515 -2.505 1.00 0.00 50 ALA A O 13
ATOM 12667 N N . THR A 1 51 ? 2.359 -3.570 -1.383 1.00 0.00 51 THR A N 13
ATOM 12668 C CA . THR A 1 51 ? 1.843 -4.204 -0.182 1.00 0.00 51 THR A CA 13
ATOM 12669 C C . THR A 1 51 ? 0.808 -5.270 -0.544 1.00 0.00 51 THR A C 13
ATOM 12670 O O . THR A 1 51 ? 0.601 -6.221 0.209 1.00 0.00 51 THR A O 13
ATOM 12681 N N . ILE A 1 52 ? 0.184 -5.076 -1.696 1.00 0.00 52 ILE A N 13
ATOM 12682 C CA . ILE A 1 52 ? -0.825 -6.009 -2.167 1.00 0.00 52 ILE A CA 13
ATOM 12683 C C . ILE A 1 52 ? -0.144 -7.298 -2.632 1.00 0.00 52 ILE A C 13
ATOM 12684 O O . ILE A 1 52 ? -0.332 -8.355 -2.030 1.00 0.00 52 ILE A O 13
ATOM 12700 N N . ASP A 1 53 ? 0.632 -7.169 -3.697 1.00 0.00 53 ASP A N 13
ATOM 12701 C CA . ASP A 1 53 ? 1.342 -8.311 -4.249 1.00 0.00 53 ASP A CA 13
ATOM 12702 C C . ASP A 1 53 ? 1.888 -9.168 -3.105 1.00 0.00 53 ASP A C 13
ATOM 12703 O O . ASP A 1 53 ? 1.875 -10.395 -3.184 1.00 0.00 53 ASP A O 13
ATOM 12712 N N . GLN A 1 54 ? 2.354 -8.487 -2.069 1.00 0.00 54 GLN A N 13
ATOM 12713 C CA . GLN A 1 54 ? 2.904 -9.171 -0.911 1.00 0.00 54 GLN A CA 13
ATOM 12714 C C . GLN A 1 54 ? 1.846 -10.077 -0.278 1.00 0.00 54 GLN A C 13
ATOM 12715 O O . GLN A 1 54 ? 1.954 -11.301 -0.341 1.00 0.00 54 GLN A O 13
ATOM 12729 N N . LEU A 1 55 ? 0.847 -9.442 0.317 1.00 0.00 55 LEU A N 13
ATOM 12730 C CA . LEU A 1 55 ? -0.230 -10.176 0.960 1.00 0.00 55 LEU A CA 13
ATOM 12731 C C . LEU A 1 55 ? -0.744 -11.257 0.007 1.00 0.00 55 LEU A C 13
ATOM 12732 O O . LEU A 1 55 ? -1.059 -12.367 0.434 1.00 0.00 55 LEU A O 13
ATOM 12748 N N . LEU A 1 56 ? -0.814 -10.895 -1.265 1.00 0.00 56 LEU A N 13
ATOM 12749 C CA . LEU A 1 56 ? -1.286 -11.820 -2.282 1.00 0.00 56 LEU A CA 13
ATOM 12750 C C . LEU A 1 56 ? -0.542 -13.150 -2.139 1.00 0.00 56 LEU A C 13
ATOM 12751 O O . LEU A 1 56 ? -1.143 -14.167 -1.796 1.00 0.00 56 LEU A O 13
ATOM 12767 N N . GLN A 1 57 ? 0.754 -13.098 -2.409 1.00 0.00 57 GLN A N 13
ATOM 12768 C CA . GLN A 1 57 ? 1.585 -14.286 -2.316 1.00 0.00 57 GLN A CA 13
ATOM 12769 C C . GLN A 1 57 ? 1.442 -14.926 -0.933 1.00 0.00 57 GLN A C 13
ATOM 12770 O O . GLN A 1 57 ? 1.160 -16.119 -0.823 1.00 0.00 57 GLN A O 13
ATOM 12784 N N . MET A 1 58 ? 1.643 -14.105 0.087 1.00 0.00 58 MET A N 13
ATOM 12785 C CA . MET A 1 58 ? 1.540 -14.576 1.458 1.00 0.00 58 MET A CA 13
ATOM 12786 C C . MET A 1 58 ? 0.345 -15.516 1.627 1.00 0.00 58 MET A C 13
ATOM 12787 O O . MET A 1 58 ? 0.438 -16.526 2.323 1.00 0.00 58 MET A O 13
ATOM 12801 N N . ASN A 1 59 ? -0.751 -15.150 0.978 1.00 0.00 59 ASN A N 13
ATOM 12802 C CA . ASN A 1 59 ? -1.963 -15.948 1.047 1.00 0.00 59 ASN A CA 13
ATOM 12803 C C . ASN A 1 59 ? -1.788 -17.209 0.198 1.00 0.00 59 ASN A C 13
ATOM 12804 O O . ASN A 1 59 ? -2.210 -18.293 0.597 1.00 0.00 59 ASN A O 13
ATOM 12815 N N . LEU A 1 60 ? -1.166 -17.024 -0.957 1.00 0.00 60 LEU A N 13
ATOM 12816 C CA . LEU A 1 60 ? -0.930 -18.133 -1.866 1.00 0.00 60 LEU A CA 13
ATOM 12817 C C . LEU A 1 60 ? -0.071 -19.188 -1.164 1.00 0.00 60 LEU A C 13
ATOM 12818 O O . LEU A 1 60 ? -0.536 -20.294 -0.895 1.00 0.00 60 LEU A O 13
ATOM 12834 N N . GLU A 1 61 ? 1.168 -18.807 -0.888 1.00 0.00 61 GLU A N 13
ATOM 12835 C CA . GLU A 1 61 ? 2.096 -19.706 -0.224 1.00 0.00 61 GLU A CA 13
ATOM 12836 C C . GLU A 1 61 ? 2.220 -21.015 -1.006 1.00 0.00 61 GLU A C 13
ATOM 12837 O O . GLU A 1 61 ? 1.723 -22.052 -0.570 1.00 0.00 61 GLU A O 13
ATOM 12849 N N . SER A 1 62 ? 2.885 -20.924 -2.148 1.00 0.00 62 SER A N 13
ATOM 12850 C CA . SER A 1 62 ? 3.080 -22.088 -2.995 1.00 0.00 62 SER A CA 13
ATOM 12851 C C . SER A 1 62 ? 1.739 -22.546 -3.572 1.00 0.00 62 SER A C 13
ATOM 12852 O O . SER A 1 62 ? 0.684 -22.238 -3.020 1.00 0.00 62 SER A O 13
ATOM 12860 N N . GLY A 1 63 ? 1.824 -23.275 -4.676 1.00 0.00 63 GLY A N 13
ATOM 12861 C CA . GLY A 1 63 ? 0.630 -23.779 -5.333 1.00 0.00 63 GLY A CA 13
ATOM 12862 C C . GLY A 1 63 ? 0.650 -23.455 -6.829 1.00 0.00 63 GLY A C 13
ATOM 12863 O O . GLY A 1 63 ? 1.640 -22.934 -7.342 1.00 0.00 63 GLY A O 13
ATOM 12867 N N . PRO A 1 64 ? -0.484 -23.785 -7.503 1.00 0.00 64 PRO A N 13
ATOM 12868 C CA . PRO A 1 64 ? -0.605 -23.535 -8.929 1.00 0.00 64 PRO A CA 13
ATOM 12869 C C . PRO A 1 64 ? -0.831 -22.048 -9.208 1.00 0.00 64 PRO A C 13
ATOM 12870 O O . PRO A 1 64 ? -1.949 -21.632 -9.512 1.00 0.00 64 PRO A O 13
ATOM 12881 N N . SER A 1 65 ? 0.247 -21.287 -9.094 1.00 0.00 65 SER A N 13
ATOM 12882 C CA . SER A 1 65 ? 0.180 -19.854 -9.330 1.00 0.00 65 SER A CA 13
ATOM 12883 C C . SER A 1 65 ? 0.262 -19.567 -10.831 1.00 0.00 65 SER A C 13
ATOM 12884 O O . SER A 1 65 ? 1.261 -19.885 -11.474 1.00 0.00 65 SER A O 13
ATOM 12892 N N . SER A 1 66 ? -0.802 -18.968 -11.345 1.00 0.00 66 SER A N 13
ATOM 12893 C CA . SER A 1 66 ? -0.863 -18.634 -12.758 1.00 0.00 66 SER A CA 13
ATOM 12894 C C . SER A 1 66 ? -1.000 -17.120 -12.932 1.00 0.00 66 SER A C 13
ATOM 12895 O O . SER A 1 66 ? -1.534 -16.437 -12.059 1.00 0.00 66 SER A O 13
ATOM 12903 N N . GLY A 1 67 ? -0.509 -16.640 -14.065 1.00 0.00 67 GLY A N 13
ATOM 12904 C CA . GLY A 1 67 ? -0.570 -15.220 -14.365 1.00 0.00 67 GLY A CA 13
ATOM 12905 C C . GLY A 1 67 ? 0.459 -14.441 -13.543 1.00 0.00 67 GLY A C 13
ATOM 12906 O O . GLY A 1 67 ? 1.491 -14.987 -13.156 1.00 0.00 67 GLY A O 13
ATOM 12910 N N . GLY A 1 1 ? -9.097 -19.118 -31.852 1.00 0.00 1 GLY A N 14
ATOM 12911 C CA . GLY A 1 1 ? -7.996 -18.170 -31.820 1.00 0.00 1 GLY A CA 14
ATOM 12912 C C . GLY A 1 1 ? -8.512 -16.731 -31.777 1.00 0.00 1 GLY A C 14
ATOM 12913 O O . GLY A 1 1 ? -9.047 -16.230 -32.765 1.00 0.00 1 GLY A O 14
ATOM 12917 N N . SER A 1 2 ? -8.335 -16.106 -30.622 1.00 0.00 2 SER A N 14
ATOM 12918 C CA . SER A 1 2 ? -8.777 -14.734 -30.438 1.00 0.00 2 SER A CA 14
ATOM 12919 C C . SER A 1 2 ? -7.837 -14.007 -29.474 1.00 0.00 2 SER A C 14
ATOM 12920 O O . SER A 1 2 ? -7.066 -14.642 -28.756 1.00 0.00 2 SER A O 14
ATOM 12928 N N . SER A 1 3 ? -7.933 -12.686 -29.489 1.00 0.00 3 SER A N 14
ATOM 12929 C CA . SER A 1 3 ? -7.101 -11.865 -28.625 1.00 0.00 3 SER A CA 14
ATOM 12930 C C . SER A 1 3 ? -7.959 -11.209 -27.542 1.00 0.00 3 SER A C 14
ATOM 12931 O O . SER A 1 3 ? -9.047 -10.710 -27.824 1.00 0.00 3 SER A O 14
ATOM 12939 N N . GLY A 1 4 ? -7.437 -11.232 -26.324 1.00 0.00 4 GLY A N 14
ATOM 12940 C CA . GLY A 1 4 ? -8.141 -10.645 -25.197 1.00 0.00 4 GLY A CA 14
ATOM 12941 C C . GLY A 1 4 ? -7.192 -10.407 -24.021 1.00 0.00 4 GLY A C 14
ATOM 12942 O O . GLY A 1 4 ? -6.174 -11.086 -23.892 1.00 0.00 4 GLY A O 14
ATOM 12946 N N . SER A 1 5 ? -7.559 -9.440 -23.192 1.00 0.00 5 SER A N 14
ATOM 12947 C CA . SER A 1 5 ? -6.752 -9.103 -22.031 1.00 0.00 5 SER A CA 14
ATOM 12948 C C . SER A 1 5 ? -7.657 -8.697 -20.866 1.00 0.00 5 SER A C 14
ATOM 12949 O O . SER A 1 5 ? -8.520 -7.834 -21.018 1.00 0.00 5 SER A O 14
ATOM 12957 N N . SER A 1 6 ? -7.427 -9.338 -19.729 1.00 0.00 6 SER A N 14
ATOM 12958 C CA . SER A 1 6 ? -8.211 -9.053 -18.539 1.00 0.00 6 SER A CA 14
ATOM 12959 C C . SER A 1 6 ? -7.407 -8.170 -17.582 1.00 0.00 6 SER A C 14
ATOM 12960 O O . SER A 1 6 ? -6.186 -8.293 -17.496 1.00 0.00 6 SER A O 14
ATOM 12968 N N . GLY A 1 7 ? -8.125 -7.300 -16.887 1.00 0.00 7 GLY A N 14
ATOM 12969 C CA . GLY A 1 7 ? -7.494 -6.397 -15.940 1.00 0.00 7 GLY A CA 14
ATOM 12970 C C . GLY A 1 7 ? -6.917 -5.172 -16.652 1.00 0.00 7 GLY A C 14
ATOM 12971 O O . GLY A 1 7 ? -6.070 -5.303 -17.534 1.00 0.00 7 GLY A O 14
ATOM 12975 N N . ARG A 1 8 ? -7.399 -4.007 -16.242 1.00 0.00 8 ARG A N 14
ATOM 12976 C CA . ARG A 1 8 ? -6.942 -2.760 -16.829 1.00 0.00 8 ARG A CA 14
ATOM 12977 C C . ARG A 1 8 ? -6.009 -2.028 -15.862 1.00 0.00 8 ARG A C 14
ATOM 12978 O O . ARG A 1 8 ? -6.090 -2.221 -14.650 1.00 0.00 8 ARG A O 14
ATOM 12999 N N . PRO A 1 9 ? -5.121 -1.181 -16.449 1.00 0.00 9 PRO A N 14
ATOM 13000 C CA . PRO A 1 9 ? -4.174 -0.420 -15.653 1.00 0.00 9 PRO A CA 14
ATOM 13001 C C . PRO A 1 9 ? -4.867 0.744 -14.941 1.00 0.00 9 PRO A C 14
ATOM 13002 O O . PRO A 1 9 ? -5.910 1.218 -15.390 1.00 0.00 9 PRO A O 14
ATOM 13013 N N . ALA A 1 10 ? -4.259 1.171 -13.844 1.00 0.00 10 ALA A N 14
ATOM 13014 C CA . ALA A 1 10 ? -4.804 2.271 -13.067 1.00 0.00 10 ALA A CA 14
ATOM 13015 C C . ALA A 1 10 ? -4.378 3.598 -13.698 1.00 0.00 10 ALA A C 14
ATOM 13016 O O . ALA A 1 10 ? -3.186 3.874 -13.826 1.00 0.00 10 ALA A O 14
ATOM 13023 N N . ARG A 1 11 ? -5.375 4.383 -14.077 1.00 0.00 11 ARG A N 14
ATOM 13024 C CA . ARG A 1 11 ? -5.118 5.674 -14.693 1.00 0.00 11 ARG A CA 14
ATOM 13025 C C . ARG A 1 11 ? -5.784 6.790 -13.885 1.00 0.00 11 ARG A C 14
ATOM 13026 O O . ARG A 1 11 ? -5.121 7.738 -13.465 1.00 0.00 11 ARG A O 14
ATOM 13047 N N . GLN A 1 12 ? -7.086 6.640 -13.690 1.00 0.00 12 GLN A N 14
ATOM 13048 C CA . GLN A 1 12 ? -7.848 7.623 -12.939 1.00 0.00 12 GLN A CA 14
ATOM 13049 C C . GLN A 1 12 ? -7.072 8.060 -11.696 1.00 0.00 12 GLN A C 14
ATOM 13050 O O . GLN A 1 12 ? -6.787 9.244 -11.522 1.00 0.00 12 GLN A O 14
ATOM 13064 N N . VAL A 1 13 ? -6.751 7.081 -10.863 1.00 0.00 13 VAL A N 14
ATOM 13065 C CA . VAL A 1 13 ? -6.012 7.350 -9.641 1.00 0.00 13 VAL A CA 14
ATOM 13066 C C . VAL A 1 13 ? -6.842 8.267 -8.740 1.00 0.00 13 VAL A C 14
ATOM 13067 O O . VAL A 1 13 ? -7.145 9.400 -9.112 1.00 0.00 13 VAL A O 14
ATOM 13080 N N . ARG A 1 14 ? -7.186 7.744 -7.573 1.00 0.00 14 ARG A N 14
ATOM 13081 C CA . ARG A 1 14 ? -7.975 8.501 -6.616 1.00 0.00 14 ARG A CA 14
ATOM 13082 C C . ARG A 1 14 ? -7.130 8.851 -5.390 1.00 0.00 14 ARG A C 14
ATOM 13083 O O . ARG A 1 14 ? -6.042 8.308 -5.206 1.00 0.00 14 ARG A O 14
ATOM 13104 N N . ARG A 1 15 ? -7.663 9.756 -4.582 1.00 0.00 15 ARG A N 14
ATOM 13105 C CA . ARG A 1 15 ? -6.971 10.184 -3.378 1.00 0.00 15 ARG A CA 14
ATOM 13106 C C . ARG A 1 15 ? -6.452 8.971 -2.604 1.00 0.00 15 ARG A C 14
ATOM 13107 O O . ARG A 1 15 ? -6.926 7.853 -2.803 1.00 0.00 15 ARG A O 14
ATOM 13128 N N . LEU A 1 16 ? -5.483 9.232 -1.738 1.00 0.00 16 LEU A N 14
ATOM 13129 C CA . LEU A 1 16 ? -4.894 8.175 -0.934 1.00 0.00 16 LEU A CA 14
ATOM 13130 C C . LEU A 1 16 ? -5.154 8.461 0.546 1.00 0.00 16 LEU A C 14
ATOM 13131 O O . LEU A 1 16 ? -5.533 9.573 0.910 1.00 0.00 16 LEU A O 14
ATOM 13147 N N . GLU A 1 17 ? -4.939 7.439 1.361 1.00 0.00 17 GLU A N 14
ATOM 13148 C CA . GLU A 1 17 ? -5.145 7.567 2.793 1.00 0.00 17 GLU A CA 14
ATOM 13149 C C . GLU A 1 17 ? -4.624 6.324 3.518 1.00 0.00 17 GLU A C 14
ATOM 13150 O O . GLU A 1 17 ? -4.417 5.281 2.899 1.00 0.00 17 GLU A O 14
ATOM 13162 N N . PHE A 1 18 ? -4.426 6.476 4.819 1.00 0.00 18 PHE A N 14
ATOM 13163 C CA . PHE A 1 18 ? -3.934 5.378 5.634 1.00 0.00 18 PHE A CA 14
ATOM 13164 C C . PHE A 1 18 ? -5.091 4.575 6.230 1.00 0.00 18 PHE A C 14
ATOM 13165 O O . PHE A 1 18 ? -5.251 3.393 5.930 1.00 0.00 18 PHE A O 14
ATOM 13182 N N . ASN A 1 19 ? -5.869 5.250 7.065 1.00 0.00 19 ASN A N 14
ATOM 13183 C CA . ASN A 1 19 ? -7.008 4.614 7.706 1.00 0.00 19 ASN A CA 14
ATOM 13184 C C . ASN A 1 19 ? -7.797 3.820 6.663 1.00 0.00 19 ASN A C 14
ATOM 13185 O O . ASN A 1 19 ? -8.201 2.686 6.916 1.00 0.00 19 ASN A O 14
ATOM 13196 N N . GLN A 1 20 ? -7.993 4.447 5.512 1.00 0.00 20 GLN A N 14
ATOM 13197 C CA . GLN A 1 20 ? -8.726 3.813 4.430 1.00 0.00 20 GLN A CA 14
ATOM 13198 C C . GLN A 1 20 ? -7.939 2.621 3.881 1.00 0.00 20 GLN A C 14
ATOM 13199 O O . GLN A 1 20 ? -8.486 1.530 3.726 1.00 0.00 20 GLN A O 14
ATOM 13213 N N . ALA A 1 21 ? -6.668 2.870 3.603 1.00 0.00 21 ALA A N 14
ATOM 13214 C CA . ALA A 1 21 ? -5.800 1.831 3.075 1.00 0.00 21 ALA A CA 14
ATOM 13215 C C . ALA A 1 21 ? -6.043 0.530 3.844 1.00 0.00 21 ALA A C 14
ATOM 13216 O O . ALA A 1 21 ? -6.417 -0.483 3.255 1.00 0.00 21 ALA A O 14
ATOM 13223 N N . MET A 1 22 ? -5.821 0.601 5.149 1.00 0.00 22 MET A N 14
ATOM 13224 C CA . MET A 1 22 ? -6.012 -0.558 6.004 1.00 0.00 22 MET A CA 14
ATOM 13225 C C . MET A 1 22 ? -7.378 -1.201 5.760 1.00 0.00 22 MET A C 14
ATOM 13226 O O . MET A 1 22 ? -7.491 -2.425 5.703 1.00 0.00 22 MET A O 14
ATOM 13240 N N . ASP A 1 23 ? -8.382 -0.347 5.623 1.00 0.00 23 ASP A N 14
ATOM 13241 C CA . ASP A 1 23 ? -9.737 -0.817 5.386 1.00 0.00 23 ASP A CA 14
ATOM 13242 C C . ASP A 1 23 ? -9.765 -1.656 4.107 1.00 0.00 23 ASP A C 14
ATOM 13243 O O . ASP A 1 23 ? -10.375 -2.724 4.074 1.00 0.00 23 ASP A O 14
ATOM 13252 N N . ASP A 1 24 ? -9.097 -1.141 3.085 1.00 0.00 24 ASP A N 14
ATOM 13253 C CA . ASP A 1 24 ? -9.038 -1.830 1.807 1.00 0.00 24 ASP A CA 14
ATOM 13254 C C . ASP A 1 24 ? -8.473 -3.236 2.016 1.00 0.00 24 ASP A C 14
ATOM 13255 O O . ASP A 1 24 ? -9.074 -4.220 1.585 1.00 0.00 24 ASP A O 14
ATOM 13264 N N . PHE A 1 25 ? -7.326 -3.287 2.676 1.00 0.00 25 PHE A N 14
ATOM 13265 C CA . PHE A 1 25 ? -6.674 -4.557 2.947 1.00 0.00 25 PHE A CA 14
ATOM 13266 C C . PHE A 1 25 ? -7.536 -5.432 3.859 1.00 0.00 25 PHE A C 14
ATOM 13267 O O . PHE A 1 25 ? -7.684 -6.629 3.617 1.00 0.00 25 PHE A O 14
ATOM 13284 N N . LYS A 1 26 ? -8.082 -4.801 4.888 1.00 0.00 26 LYS A N 14
ATOM 13285 C CA . LYS A 1 26 ? -8.925 -5.508 5.837 1.00 0.00 26 LYS A CA 14
ATOM 13286 C C . LYS A 1 26 ? -9.993 -6.295 5.076 1.00 0.00 26 LYS A C 14
ATOM 13287 O O . LYS A 1 26 ? -10.243 -7.461 5.378 1.00 0.00 26 LYS A O 14
ATOM 13306 N N . THR A 1 27 ? -10.595 -5.627 4.103 1.00 0.00 27 THR A N 14
ATOM 13307 C CA . THR A 1 27 ? -11.630 -6.250 3.296 1.00 0.00 27 THR A CA 14
ATOM 13308 C C . THR A 1 27 ? -11.015 -7.265 2.330 1.00 0.00 27 THR A C 14
ATOM 13309 O O . THR A 1 27 ? -11.591 -8.324 2.087 1.00 0.00 27 THR A O 14
ATOM 13320 N N . MET A 1 28 ? -9.854 -6.905 1.804 1.00 0.00 28 MET A N 14
ATOM 13321 C CA . MET A 1 28 ? -9.154 -7.771 0.870 1.00 0.00 28 MET A CA 14
ATOM 13322 C C . MET A 1 28 ? -8.726 -9.075 1.547 1.00 0.00 28 MET A C 14
ATOM 13323 O O . MET A 1 28 ? -8.949 -10.159 1.010 1.00 0.00 28 MET A O 14
ATOM 13337 N N . PHE A 1 29 ? -8.119 -8.926 2.715 1.00 0.00 29 PHE A N 14
ATOM 13338 C CA . PHE A 1 29 ? -7.658 -10.079 3.470 1.00 0.00 29 PHE A CA 14
ATOM 13339 C C . PHE A 1 29 ? -8.094 -9.986 4.934 1.00 0.00 29 PHE A C 14
ATOM 13340 O O . PHE A 1 29 ? -7.480 -9.271 5.724 1.00 0.00 29 PHE A O 14
ATOM 13357 N N . PRO A 1 30 ? -9.179 -10.737 5.259 1.00 0.00 30 PRO A N 14
ATOM 13358 C CA . PRO A 1 30 ? -9.705 -10.746 6.613 1.00 0.00 30 PRO A CA 14
ATOM 13359 C C . PRO A 1 30 ? -8.812 -11.571 7.542 1.00 0.00 30 PRO A C 14
ATOM 13360 O O . PRO A 1 30 ? -8.617 -11.211 8.702 1.00 0.00 30 PRO A O 14
ATOM 13371 N N . ASN A 1 31 ? -8.294 -12.662 6.998 1.00 0.00 31 ASN A N 14
ATOM 13372 C CA . ASN A 1 31 ? -7.426 -13.541 7.763 1.00 0.00 31 ASN A CA 14
ATOM 13373 C C . ASN A 1 31 ? -6.191 -12.762 8.218 1.00 0.00 31 ASN A C 14
ATOM 13374 O O . ASN A 1 31 ? -5.666 -13.003 9.304 1.00 0.00 31 ASN A O 14
ATOM 13385 N N . MET A 1 32 ? -5.763 -11.843 7.365 1.00 0.00 32 MET A N 14
ATOM 13386 C CA . MET A 1 32 ? -4.599 -11.026 7.666 1.00 0.00 32 MET A CA 14
ATOM 13387 C C . MET A 1 32 ? -4.762 -10.313 9.010 1.00 0.00 32 MET A C 14
ATOM 13388 O O . MET A 1 32 ? -5.839 -10.339 9.604 1.00 0.00 32 MET A O 14
ATOM 13402 N N . ASP A 1 33 ? -3.677 -9.693 9.449 1.00 0.00 33 ASP A N 14
ATOM 13403 C CA . ASP A 1 33 ? -3.687 -8.974 10.712 1.00 0.00 33 ASP A CA 14
ATOM 13404 C C . ASP A 1 33 ? -3.197 -7.543 10.483 1.00 0.00 33 ASP A C 14
ATOM 13405 O O . ASP A 1 33 ? -2.239 -7.322 9.742 1.00 0.00 33 ASP A O 14
ATOM 13414 N N . TYR A 1 34 ? -3.875 -6.608 11.131 1.00 0.00 34 TYR A N 14
ATOM 13415 C CA . TYR A 1 34 ? -3.521 -5.204 11.007 1.00 0.00 34 TYR A CA 14
ATOM 13416 C C . TYR A 1 34 ? -2.011 -5.005 11.152 1.00 0.00 34 TYR A C 14
ATOM 13417 O O . TYR A 1 34 ? -1.434 -4.121 10.520 1.00 0.00 34 TYR A O 14
ATOM 13435 N N . ASP A 1 35 ? -1.413 -5.841 11.988 1.00 0.00 35 ASP A N 14
ATOM 13436 C CA . ASP A 1 35 ? 0.019 -5.768 12.224 1.00 0.00 35 ASP A CA 14
ATOM 13437 C C . ASP A 1 35 ? 0.762 -6.260 10.981 1.00 0.00 35 ASP A C 14
ATOM 13438 O O . ASP A 1 35 ? 1.798 -5.709 10.613 1.00 0.00 35 ASP A O 14
ATOM 13447 N N . ILE A 1 36 ? 0.203 -7.294 10.367 1.00 0.00 36 ILE A N 14
ATOM 13448 C CA . ILE A 1 36 ? 0.800 -7.867 9.173 1.00 0.00 36 ILE A CA 14
ATOM 13449 C C . ILE A 1 36 ? 0.626 -6.895 8.004 1.00 0.00 36 ILE A C 14
ATOM 13450 O O . ILE A 1 36 ? 1.603 -6.497 7.372 1.00 0.00 36 ILE A O 14
ATOM 13466 N N . ILE A 1 37 ? -0.626 -6.540 7.753 1.00 0.00 37 ILE A N 14
ATOM 13467 C CA . ILE A 1 37 ? -0.941 -5.623 6.671 1.00 0.00 37 ILE A CA 14
ATOM 13468 C C . ILE A 1 37 ? 0.022 -4.434 6.720 1.00 0.00 37 ILE A C 14
ATOM 13469 O O . ILE A 1 37 ? 0.650 -4.098 5.717 1.00 0.00 37 ILE A O 14
ATOM 13485 N N . GLU A 1 38 ? 0.108 -3.831 7.896 1.00 0.00 38 GLU A N 14
ATOM 13486 C CA . GLU A 1 38 ? 0.984 -2.688 8.089 1.00 0.00 38 GLU A CA 14
ATOM 13487 C C . GLU A 1 38 ? 2.442 -3.091 7.858 1.00 0.00 38 GLU A C 14
ATOM 13488 O O . GLU A 1 38 ? 3.170 -2.412 7.136 1.00 0.00 38 GLU A O 14
ATOM 13500 N N . CYS A 1 39 ? 2.824 -4.193 8.486 1.00 0.00 39 CYS A N 14
ATOM 13501 C CA . CYS A 1 39 ? 4.182 -4.694 8.358 1.00 0.00 39 CYS A CA 14
ATOM 13502 C C . CYS A 1 39 ? 4.604 -4.568 6.893 1.00 0.00 39 CYS A C 14
ATOM 13503 O O . CYS A 1 39 ? 5.662 -4.016 6.594 1.00 0.00 39 CYS A O 14
ATOM 13511 N N . VAL A 1 40 ? 3.757 -5.091 6.019 1.00 0.00 40 VAL A N 14
ATOM 13512 C CA . VAL A 1 40 ? 4.029 -5.044 4.593 1.00 0.00 40 VAL A CA 14
ATOM 13513 C C . VAL A 1 40 ? 4.083 -3.585 4.136 1.00 0.00 40 VAL A C 14
ATOM 13514 O O . VAL A 1 40 ? 5.022 -3.179 3.453 1.00 0.00 40 VAL A O 14
ATOM 13527 N N . LEU A 1 41 ? 3.064 -2.836 4.532 1.00 0.00 41 LEU A N 14
ATOM 13528 C CA . LEU A 1 41 ? 2.984 -1.431 4.172 1.00 0.00 41 LEU A CA 14
ATOM 13529 C C . LEU A 1 41 ? 4.350 -0.775 4.384 1.00 0.00 41 LEU A C 14
ATOM 13530 O O . LEU A 1 41 ? 4.878 -0.127 3.481 1.00 0.00 41 LEU A O 14
ATOM 13546 N N . ARG A 1 42 ? 4.883 -0.967 5.581 1.00 0.00 42 ARG A N 14
ATOM 13547 C CA . ARG A 1 42 ? 6.177 -0.402 5.923 1.00 0.00 42 ARG A CA 14
ATOM 13548 C C . ARG A 1 42 ? 7.297 -1.185 5.234 1.00 0.00 42 ARG A C 14
ATOM 13549 O O . ARG A 1 42 ? 8.167 -0.597 4.594 1.00 0.00 42 ARG A O 14
ATOM 13570 N N . ALA A 1 43 ? 7.237 -2.500 5.387 1.00 0.00 43 ALA A N 14
ATOM 13571 C CA . ALA A 1 43 ? 8.235 -3.369 4.787 1.00 0.00 43 ALA A CA 14
ATOM 13572 C C . ALA A 1 43 ? 8.501 -2.917 3.350 1.00 0.00 43 ALA A C 14
ATOM 13573 O O . ALA A 1 43 ? 9.615 -3.056 2.847 1.00 0.00 43 ALA A O 14
ATOM 13580 N N . ASN A 1 44 ? 7.458 -2.386 2.728 1.00 0.00 44 ASN A N 14
ATOM 13581 C CA . ASN A 1 44 ? 7.565 -1.913 1.358 1.00 0.00 44 ASN A CA 14
ATOM 13582 C C . ASN A 1 44 ? 7.766 -0.397 1.361 1.00 0.00 44 ASN A C 14
ATOM 13583 O O . ASN A 1 44 ? 8.365 0.155 0.439 1.00 0.00 44 ASN A O 14
ATOM 13594 N N . SER A 1 45 ? 7.254 0.234 2.408 1.00 0.00 45 SER A N 14
ATOM 13595 C CA . SER A 1 45 ? 7.371 1.676 2.542 1.00 0.00 45 SER A CA 14
ATOM 13596 C C . SER A 1 45 ? 6.238 2.366 1.779 1.00 0.00 45 SER A C 14
ATOM 13597 O O . SER A 1 45 ? 6.405 2.743 0.621 1.00 0.00 45 SER A O 14
ATOM 13605 N N . GLY A 1 46 ? 5.111 2.510 2.460 1.00 0.00 46 GLY A N 14
ATOM 13606 C CA . GLY A 1 46 ? 3.951 3.148 1.861 1.00 0.00 46 GLY A CA 14
ATOM 13607 C C . GLY A 1 46 ? 3.821 2.773 0.383 1.00 0.00 46 GLY A C 14
ATOM 13608 O O . GLY A 1 46 ? 4.127 3.579 -0.494 1.00 0.00 46 GLY A O 14
ATOM 13612 N N . ALA A 1 47 ? 3.367 1.550 0.154 1.00 0.00 47 ALA A N 14
ATOM 13613 C CA . ALA A 1 47 ? 3.193 1.058 -1.202 1.00 0.00 47 ALA A CA 14
ATOM 13614 C C . ALA A 1 47 ? 2.081 0.007 -1.221 1.00 0.00 47 ALA A C 14
ATOM 13615 O O . ALA A 1 47 ? 2.330 -1.170 -0.965 1.00 0.00 47 ALA A O 14
ATOM 13622 N N . VAL A 1 48 ? 0.878 0.471 -1.526 1.00 0.00 48 VAL A N 14
ATOM 13623 C CA . VAL A 1 48 ? -0.273 -0.414 -1.581 1.00 0.00 48 VAL A CA 14
ATOM 13624 C C . VAL A 1 48 ? -0.093 -1.407 -2.731 1.00 0.00 48 VAL A C 14
ATOM 13625 O O . VAL A 1 48 ? -0.060 -2.617 -2.513 1.00 0.00 48 VAL A O 14
ATOM 13638 N N . ASP A 1 49 ? 0.019 -0.858 -3.932 1.00 0.00 49 ASP A N 14
ATOM 13639 C CA . ASP A 1 49 ? 0.195 -1.681 -5.117 1.00 0.00 49 ASP A CA 14
ATOM 13640 C C . ASP A 1 49 ? 1.160 -2.825 -4.800 1.00 0.00 49 ASP A C 14
ATOM 13641 O O . ASP A 1 49 ? 1.036 -3.917 -5.352 1.00 0.00 49 ASP A O 14
ATOM 13650 N N . ALA A 1 50 ? 2.101 -2.534 -3.913 1.00 0.00 50 ALA A N 14
ATOM 13651 C CA . ALA A 1 50 ? 3.086 -3.525 -3.516 1.00 0.00 50 ALA A CA 14
ATOM 13652 C C . ALA A 1 50 ? 2.535 -4.349 -2.351 1.00 0.00 50 ALA A C 14
ATOM 13653 O O . ALA A 1 50 ? 2.442 -5.572 -2.440 1.00 0.00 50 ALA A O 14
ATOM 13660 N N . THR A 1 51 ? 2.183 -3.645 -1.285 1.00 0.00 51 THR A N 14
ATOM 13661 C CA . THR A 1 51 ? 1.643 -4.296 -0.103 1.00 0.00 51 THR A CA 14
ATOM 13662 C C . THR A 1 51 ? 0.643 -5.382 -0.503 1.00 0.00 51 THR A C 14
ATOM 13663 O O . THR A 1 51 ? 0.479 -6.372 0.209 1.00 0.00 51 THR A O 14
ATOM 13674 N N . ILE A 1 52 ? 0.000 -5.161 -1.640 1.00 0.00 52 ILE A N 14
ATOM 13675 C CA . ILE A 1 52 ? -0.980 -6.109 -2.143 1.00 0.00 52 ILE A CA 14
ATOM 13676 C C . ILE A 1 52 ? -0.265 -7.385 -2.591 1.00 0.00 52 ILE A C 14
ATOM 13677 O O . ILE A 1 52 ? -0.398 -8.430 -1.957 1.00 0.00 52 ILE A O 14
ATOM 13693 N N . ASP A 1 53 ? 0.478 -7.257 -3.681 1.00 0.00 53 ASP A N 14
ATOM 13694 C CA . ASP A 1 53 ? 1.214 -8.388 -4.221 1.00 0.00 53 ASP A CA 14
ATOM 13695 C C . ASP A 1 53 ? 1.817 -9.196 -3.070 1.00 0.00 53 ASP A C 14
ATOM 13696 O O . ASP A 1 53 ? 1.850 -10.424 -3.120 1.00 0.00 53 ASP A O 14
ATOM 13705 N N . GLN A 1 54 ? 2.277 -8.473 -2.059 1.00 0.00 54 GLN A N 14
ATOM 13706 C CA . GLN A 1 54 ? 2.877 -9.108 -0.898 1.00 0.00 54 GLN A CA 14
ATOM 13707 C C . GLN A 1 54 ? 1.860 -10.019 -0.207 1.00 0.00 54 GLN A C 14
ATOM 13708 O O . GLN A 1 54 ? 1.986 -11.242 -0.251 1.00 0.00 54 GLN A O 14
ATOM 13722 N N . LEU A 1 55 ? 0.875 -9.389 0.415 1.00 0.00 55 LEU A N 14
ATOM 13723 C CA . LEU A 1 55 ? -0.163 -10.128 1.114 1.00 0.00 55 LEU A CA 14
ATOM 13724 C C . LEU A 1 55 ? -0.668 -11.260 0.218 1.00 0.00 55 LEU A C 14
ATOM 13725 O O . LEU A 1 55 ? -1.005 -12.339 0.705 1.00 0.00 55 LEU A O 14
ATOM 13741 N N . LEU A 1 56 ? -0.705 -10.977 -1.076 1.00 0.00 56 LEU A N 14
ATOM 13742 C CA . LEU A 1 56 ? -1.163 -11.959 -2.044 1.00 0.00 56 LEU A CA 14
ATOM 13743 C C . LEU A 1 56 ? -0.303 -13.220 -1.931 1.00 0.00 56 LEU A C 14
ATOM 13744 O O . LEU A 1 56 ? -0.767 -14.250 -1.444 1.00 0.00 56 LEU A O 14
ATOM 13760 N N . GLN A 1 57 ? 0.934 -13.097 -2.390 1.00 0.00 57 GLN A N 14
ATOM 13761 C CA . GLN A 1 57 ? 1.862 -14.214 -2.347 1.00 0.00 57 GLN A CA 14
ATOM 13762 C C . GLN A 1 57 ? 1.853 -14.858 -0.959 1.00 0.00 57 GLN A C 14
ATOM 13763 O O . GLN A 1 57 ? 1.565 -16.047 -0.824 1.00 0.00 57 GLN A O 14
ATOM 13777 N N . MET A 1 58 ? 2.172 -14.046 0.038 1.00 0.00 58 MET A N 14
ATOM 13778 C CA . MET A 1 58 ? 2.204 -14.521 1.410 1.00 0.00 58 MET A CA 14
ATOM 13779 C C . MET A 1 58 ? 1.072 -15.517 1.672 1.00 0.00 58 MET A C 14
ATOM 13780 O O . MET A 1 58 ? 1.306 -16.606 2.194 1.00 0.00 58 MET A O 14
ATOM 13794 N N . ASN A 1 59 ? -0.131 -15.107 1.298 1.00 0.00 59 ASN A N 14
ATOM 13795 C CA . ASN A 1 59 ? -1.300 -15.950 1.486 1.00 0.00 59 ASN A CA 14
ATOM 13796 C C . ASN A 1 59 ? -1.204 -17.163 0.560 1.00 0.00 59 ASN A C 14
ATOM 13797 O O . ASN A 1 59 ? -1.502 -18.285 0.967 1.00 0.00 59 ASN A O 14
ATOM 13808 N N . LEU A 1 60 ? -0.785 -16.897 -0.669 1.00 0.00 60 LEU A N 14
ATOM 13809 C CA . LEU A 1 60 ? -0.646 -17.954 -1.657 1.00 0.00 60 LEU A CA 14
ATOM 13810 C C . LEU A 1 60 ? 0.235 -19.067 -1.086 1.00 0.00 60 LEU A C 14
ATOM 13811 O O . LEU A 1 60 ? -0.234 -20.182 -0.862 1.00 0.00 60 LEU A O 14
ATOM 13827 N N . GLU A 1 61 ? 1.497 -18.726 -0.866 1.00 0.00 61 GLU A N 14
ATOM 13828 C CA . GLU A 1 61 ? 2.447 -19.682 -0.325 1.00 0.00 61 GLU A CA 14
ATOM 13829 C C . GLU A 1 61 ? 2.591 -20.878 -1.268 1.00 0.00 61 GLU A C 14
ATOM 13830 O O . GLU A 1 61 ? 2.099 -21.967 -0.976 1.00 0.00 61 GLU A O 14
ATOM 13842 N N . SER A 1 62 ? 3.269 -20.636 -2.381 1.00 0.00 62 SER A N 14
ATOM 13843 C CA . SER A 1 62 ? 3.484 -21.679 -3.368 1.00 0.00 62 SER A CA 14
ATOM 13844 C C . SER A 1 62 ? 4.914 -22.214 -3.261 1.00 0.00 62 SER A C 14
ATOM 13845 O O . SER A 1 62 ? 5.119 -23.407 -3.042 1.00 0.00 62 SER A O 14
ATOM 13853 N N . GLY A 1 63 ? 5.865 -21.306 -3.421 1.00 0.00 63 GLY A N 14
ATOM 13854 C CA . GLY A 1 63 ? 7.269 -21.672 -3.345 1.00 0.00 63 GLY A CA 14
ATOM 13855 C C . GLY A 1 63 ? 7.518 -22.659 -2.203 1.00 0.00 63 GLY A C 14
ATOM 13856 O O . GLY A 1 63 ? 6.736 -22.728 -1.256 1.00 0.00 63 GLY A O 14
ATOM 13860 N N . PRO A 1 64 ? 8.638 -23.419 -2.334 1.00 0.00 64 PRO A N 14
ATOM 13861 C CA . PRO A 1 64 ? 8.999 -24.400 -1.324 1.00 0.00 64 PRO A CA 14
ATOM 13862 C C . PRO A 1 64 ? 9.565 -23.718 -0.076 1.00 0.00 64 PRO A C 14
ATOM 13863 O O . PRO A 1 64 ? 10.708 -23.264 -0.077 1.00 0.00 64 PRO A O 14
ATOM 13874 N N . SER A 1 65 ? 8.738 -23.669 0.958 1.00 0.00 65 SER A N 14
ATOM 13875 C CA . SER A 1 65 ? 9.142 -23.051 2.210 1.00 0.00 65 SER A CA 14
ATOM 13876 C C . SER A 1 65 ? 8.899 -24.016 3.372 1.00 0.00 65 SER A C 14
ATOM 13877 O O . SER A 1 65 ? 9.843 -24.449 4.031 1.00 0.00 65 SER A O 14
ATOM 13885 N N . SER A 1 66 ? 7.629 -24.325 3.587 1.00 0.00 66 SER A N 14
ATOM 13886 C CA . SER A 1 66 ? 7.250 -25.231 4.658 1.00 0.00 66 SER A CA 14
ATOM 13887 C C . SER A 1 66 ? 7.271 -26.675 4.154 1.00 0.00 66 SER A C 14
ATOM 13888 O O . SER A 1 66 ? 6.445 -27.061 3.329 1.00 0.00 66 SER A O 14
ATOM 13896 N N . GLY A 1 67 ? 8.226 -27.435 4.672 1.00 0.00 67 GLY A N 14
ATOM 13897 C CA . GLY A 1 67 ? 8.366 -28.828 4.285 1.00 0.00 67 GLY A CA 14
ATOM 13898 C C . GLY A 1 67 ? 9.779 -29.338 4.574 1.00 0.00 67 GLY A C 14
ATOM 13899 O O . GLY A 1 67 ? 10.592 -28.625 5.161 1.00 0.00 67 GLY A O 14
ATOM 13903 N N . GLY A 1 1 ? 4.026 33.810 1.700 1.00 0.00 1 GLY A N 15
ATOM 13904 C CA . GLY A 1 1 ? 4.011 32.585 2.481 1.00 0.00 1 GLY A CA 15
ATOM 13905 C C . GLY A 1 1 ? 3.914 32.890 3.977 1.00 0.00 1 GLY A C 15
ATOM 13906 O O . GLY A 1 1 ? 3.791 34.048 4.371 1.00 0.00 1 GLY A O 15
ATOM 13910 N N . SER A 1 2 ? 3.974 31.830 4.769 1.00 0.00 2 SER A N 15
ATOM 13911 C CA . SER A 1 2 ? 3.894 31.969 6.213 1.00 0.00 2 SER A CA 15
ATOM 13912 C C . SER A 1 2 ? 4.410 30.698 6.891 1.00 0.00 2 SER A C 15
ATOM 13913 O O . SER A 1 2 ? 3.857 29.617 6.694 1.00 0.00 2 SER A O 15
ATOM 13921 N N . SER A 1 3 ? 5.464 30.870 7.676 1.00 0.00 3 SER A N 15
ATOM 13922 C CA . SER A 1 3 ? 6.060 29.750 8.384 1.00 0.00 3 SER A CA 15
ATOM 13923 C C . SER A 1 3 ? 6.592 28.722 7.383 1.00 0.00 3 SER A C 15
ATOM 13924 O O . SER A 1 3 ? 7.734 28.818 6.936 1.00 0.00 3 SER A O 15
ATOM 13932 N N . GLY A 1 4 ? 5.739 27.761 7.061 1.00 0.00 4 GLY A N 15
ATOM 13933 C CA . GLY A 1 4 ? 6.108 26.716 6.121 1.00 0.00 4 GLY A CA 15
ATOM 13934 C C . GLY A 1 4 ? 6.102 27.243 4.685 1.00 0.00 4 GLY A C 15
ATOM 13935 O O . GLY A 1 4 ? 5.042 27.521 4.126 1.00 0.00 4 GLY A O 15
ATOM 13939 N N . SER A 1 5 ? 7.299 27.364 4.128 1.00 0.00 5 SER A N 15
ATOM 13940 C CA . SER A 1 5 ? 7.445 27.853 2.767 1.00 0.00 5 SER A CA 15
ATOM 13941 C C . SER A 1 5 ? 8.009 26.748 1.872 1.00 0.00 5 SER A C 15
ATOM 13942 O O . SER A 1 5 ? 9.078 26.206 2.149 1.00 0.00 5 SER A O 15
ATOM 13950 N N . SER A 1 6 ? 7.266 26.447 0.818 1.00 0.00 6 SER A N 15
ATOM 13951 C CA . SER A 1 6 ? 7.679 25.416 -0.119 1.00 0.00 6 SER A CA 15
ATOM 13952 C C . SER A 1 6 ? 8.018 26.045 -1.472 1.00 0.00 6 SER A C 15
ATOM 13953 O O . SER A 1 6 ? 9.155 25.956 -1.935 1.00 0.00 6 SER A O 15
ATOM 13961 N N . GLY A 1 7 ? 7.012 26.666 -2.069 1.00 0.00 7 GLY A N 15
ATOM 13962 C CA . GLY A 1 7 ? 7.189 27.309 -3.360 1.00 0.00 7 GLY A CA 15
ATOM 13963 C C . GLY A 1 7 ? 5.944 27.139 -4.233 1.00 0.00 7 GLY A C 15
ATOM 13964 O O . GLY A 1 7 ? 4.821 27.183 -3.734 1.00 0.00 7 GLY A O 15
ATOM 13968 N N . ARG A 1 8 ? 6.186 26.948 -5.522 1.00 0.00 8 ARG A N 15
ATOM 13969 C CA . ARG A 1 8 ? 5.098 26.771 -6.469 1.00 0.00 8 ARG A CA 15
ATOM 13970 C C . ARG A 1 8 ? 4.445 25.401 -6.277 1.00 0.00 8 ARG A C 15
ATOM 13971 O O . ARG A 1 8 ? 5.089 24.462 -5.811 1.00 0.00 8 ARG A O 15
ATOM 13992 N N . PRO A 1 9 ? 3.141 25.327 -6.657 1.00 0.00 9 PRO A N 15
ATOM 13993 C CA . PRO A 1 9 ? 2.394 24.087 -6.531 1.00 0.00 9 PRO A CA 15
ATOM 13994 C C . PRO A 1 9 ? 2.802 23.089 -7.616 1.00 0.00 9 PRO A C 15
ATOM 13995 O O . PRO A 1 9 ? 2.730 23.395 -8.806 1.00 0.00 9 PRO A O 15
ATOM 14006 N N . ALA A 1 10 ? 3.221 21.915 -7.168 1.00 0.00 10 ALA A N 15
ATOM 14007 C CA . ALA A 1 10 ? 3.640 20.869 -8.086 1.00 0.00 10 ALA A CA 15
ATOM 14008 C C . ALA A 1 10 ? 3.190 19.511 -7.545 1.00 0.00 10 ALA A C 15
ATOM 14009 O O . ALA A 1 10 ? 2.346 18.848 -8.147 1.00 0.00 10 ALA A O 15
ATOM 14016 N N . ARG A 1 11 ? 3.772 19.137 -6.415 1.00 0.00 11 ARG A N 15
ATOM 14017 C CA . ARG A 1 11 ? 3.441 17.869 -5.787 1.00 0.00 11 ARG A CA 15
ATOM 14018 C C . ARG A 1 11 ? 3.312 18.045 -4.272 1.00 0.00 11 ARG A C 15
ATOM 14019 O O . ARG A 1 11 ? 4.239 18.521 -3.618 1.00 0.00 11 ARG A O 15
ATOM 14040 N N . GLN A 1 12 ? 2.155 17.653 -3.759 1.00 0.00 12 GLN A N 15
ATOM 14041 C CA . GLN A 1 12 ? 1.893 17.761 -2.334 1.00 0.00 12 GLN A CA 15
ATOM 14042 C C . GLN A 1 12 ? 1.059 16.572 -1.856 1.00 0.00 12 GLN A C 15
ATOM 14043 O O . GLN A 1 12 ? -0.163 16.569 -1.997 1.00 0.00 12 GLN A O 15
ATOM 14057 N N . VAL A 1 13 ? 1.752 15.589 -1.300 1.00 0.00 13 VAL A N 15
ATOM 14058 C CA . VAL A 1 13 ? 1.090 14.396 -0.799 1.00 0.00 13 VAL A CA 15
ATOM 14059 C C . VAL A 1 13 ? 0.479 14.694 0.571 1.00 0.00 13 VAL A C 15
ATOM 14060 O O . VAL A 1 13 ? -0.737 14.617 0.742 1.00 0.00 13 VAL A O 15
ATOM 14073 N N . ARG A 1 14 ? 1.350 15.028 1.512 1.00 0.00 14 ARG A N 15
ATOM 14074 C CA . ARG A 1 14 ? 0.911 15.337 2.862 1.00 0.00 14 ARG A CA 15
ATOM 14075 C C . ARG A 1 14 ? 0.503 14.057 3.594 1.00 0.00 14 ARG A C 15
ATOM 14076 O O . ARG A 1 14 ? 1.051 13.739 4.649 1.00 0.00 14 ARG A O 15
ATOM 14097 N N . ARG A 1 15 ? -0.456 13.357 3.007 1.00 0.00 15 ARG A N 15
ATOM 14098 C CA . ARG A 1 15 ? -0.944 12.119 3.590 1.00 0.00 15 ARG A CA 15
ATOM 14099 C C . ARG A 1 15 ? -1.405 12.356 5.030 1.00 0.00 15 ARG A C 15
ATOM 14100 O O . ARG A 1 15 ? -0.599 12.314 5.958 1.00 0.00 15 ARG A O 15
ATOM 14121 N N . LEU A 1 16 ? -2.700 12.600 5.170 1.00 0.00 16 LEU A N 15
ATOM 14122 C CA . LEU A 1 16 ? -3.278 12.843 6.481 1.00 0.00 16 LEU A CA 15
ATOM 14123 C C . LEU A 1 16 ? -3.355 11.524 7.252 1.00 0.00 16 LEU A C 15
ATOM 14124 O O . LEU A 1 16 ? -2.685 11.356 8.270 1.00 0.00 16 LEU A O 15
ATOM 14140 N N . GLU A 1 17 ? -4.178 10.622 6.738 1.00 0.00 17 GLU A N 15
ATOM 14141 C CA . GLU A 1 17 ? -4.352 9.323 7.366 1.00 0.00 17 GLU A CA 15
ATOM 14142 C C . GLU A 1 17 ? -4.570 8.245 6.303 1.00 0.00 17 GLU A C 15
ATOM 14143 O O . GLU A 1 17 ? -5.110 8.523 5.233 1.00 0.00 17 GLU A O 15
ATOM 14155 N N . PHE A 1 18 ? -4.139 7.037 6.634 1.00 0.00 18 PHE A N 15
ATOM 14156 C CA . PHE A 1 18 ? -4.280 5.915 5.721 1.00 0.00 18 PHE A CA 15
ATOM 14157 C C . PHE A 1 18 ? -5.234 4.863 6.289 1.00 0.00 18 PHE A C 15
ATOM 14158 O O . PHE A 1 18 ? -4.847 3.712 6.489 1.00 0.00 18 PHE A O 15
ATOM 14175 N N . ASN A 1 19 ? -6.463 5.294 6.533 1.00 0.00 19 ASN A N 15
ATOM 14176 C CA . ASN A 1 19 ? -7.476 4.404 7.073 1.00 0.00 19 ASN A CA 15
ATOM 14177 C C . ASN A 1 19 ? -8.081 3.576 5.937 1.00 0.00 19 ASN A C 15
ATOM 14178 O O . ASN A 1 19 ? -8.082 2.348 5.992 1.00 0.00 19 ASN A O 15
ATOM 14189 N N . GLN A 1 20 ? -8.580 4.284 4.934 1.00 0.00 20 GLN A N 15
ATOM 14190 C CA . GLN A 1 20 ? -9.187 3.630 3.787 1.00 0.00 20 GLN A CA 15
ATOM 14191 C C . GLN A 1 20 ? -8.328 2.447 3.335 1.00 0.00 20 GLN A C 15
ATOM 14192 O O . GLN A 1 20 ? -8.838 1.346 3.136 1.00 0.00 20 GLN A O 15
ATOM 14206 N N . ALA A 1 21 ? -7.039 2.715 3.186 1.00 0.00 21 ALA A N 15
ATOM 14207 C CA . ALA A 1 21 ? -6.105 1.687 2.761 1.00 0.00 21 ALA A CA 15
ATOM 14208 C C . ALA A 1 21 ? -6.228 0.477 3.690 1.00 0.00 21 ALA A C 15
ATOM 14209 O O . ALA A 1 21 ? -6.566 -0.619 3.246 1.00 0.00 21 ALA A O 15
ATOM 14216 N N . MET A 1 22 ? -5.946 0.717 4.962 1.00 0.00 22 MET A N 15
ATOM 14217 C CA . MET A 1 22 ? -6.020 -0.339 5.957 1.00 0.00 22 MET A CA 15
ATOM 14218 C C . MET A 1 22 ? -7.326 -1.125 5.825 1.00 0.00 22 MET A C 15
ATOM 14219 O O . MET A 1 22 ? -7.318 -2.355 5.839 1.00 0.00 22 MET A O 15
ATOM 14233 N N . ASP A 1 23 ? -8.416 -0.383 5.700 1.00 0.00 23 ASP A N 15
ATOM 14234 C CA . ASP A 1 23 ? -9.727 -0.996 5.566 1.00 0.00 23 ASP A CA 15
ATOM 14235 C C . ASP A 1 23 ? -9.746 -1.880 4.318 1.00 0.00 23 ASP A C 15
ATOM 14236 O O . ASP A 1 23 ? -10.306 -2.975 4.337 1.00 0.00 23 ASP A O 15
ATOM 14245 N N . ASP A 1 24 ? -9.128 -1.372 3.262 1.00 0.00 24 ASP A N 15
ATOM 14246 C CA . ASP A 1 24 ? -9.067 -2.102 2.007 1.00 0.00 24 ASP A CA 15
ATOM 14247 C C . ASP A 1 24 ? -8.396 -3.457 2.243 1.00 0.00 24 ASP A C 15
ATOM 14248 O O . ASP A 1 24 ? -8.930 -4.494 1.851 1.00 0.00 24 ASP A O 15
ATOM 14257 N N . PHE A 1 25 ? -7.237 -3.405 2.881 1.00 0.00 25 PHE A N 15
ATOM 14258 C CA . PHE A 1 25 ? -6.488 -4.615 3.173 1.00 0.00 25 PHE A CA 15
ATOM 14259 C C . PHE A 1 25 ? -7.296 -5.558 4.067 1.00 0.00 25 PHE A C 15
ATOM 14260 O O . PHE A 1 25 ? -7.263 -6.774 3.882 1.00 0.00 25 PHE A O 15
ATOM 14277 N N . LYS A 1 26 ? -8.003 -4.962 5.015 1.00 0.00 26 LYS A N 15
ATOM 14278 C CA . LYS A 1 26 ? -8.819 -5.733 5.938 1.00 0.00 26 LYS A CA 15
ATOM 14279 C C . LYS A 1 26 ? -9.825 -6.570 5.145 1.00 0.00 26 LYS A C 15
ATOM 14280 O O . LYS A 1 26 ? -9.953 -7.772 5.371 1.00 0.00 26 LYS A O 15
ATOM 14299 N N . THR A 1 27 ? -10.513 -5.901 4.231 1.00 0.00 27 THR A N 15
ATOM 14300 C CA . THR A 1 27 ? -11.504 -6.568 3.404 1.00 0.00 27 THR A CA 15
ATOM 14301 C C . THR A 1 27 ? -10.820 -7.490 2.392 1.00 0.00 27 THR A C 15
ATOM 14302 O O . THR A 1 27 ? -11.315 -8.579 2.105 1.00 0.00 27 THR A O 15
ATOM 14313 N N . MET A 1 28 ? -9.693 -7.019 1.878 1.00 0.00 28 MET A N 15
ATOM 14314 C CA . MET A 1 28 ? -8.936 -7.787 0.905 1.00 0.00 28 MET A CA 15
ATOM 14315 C C . MET A 1 28 ? -8.410 -9.085 1.520 1.00 0.00 28 MET A C 15
ATOM 14316 O O . MET A 1 28 ? -8.559 -10.158 0.937 1.00 0.00 28 MET A O 15
ATOM 14330 N N . PHE A 1 29 ? -7.805 -8.945 2.690 1.00 0.00 29 PHE A N 15
ATOM 14331 C CA . PHE A 1 29 ? -7.255 -10.093 3.391 1.00 0.00 29 PHE A CA 15
ATOM 14332 C C . PHE A 1 29 ? -7.696 -10.104 4.856 1.00 0.00 29 PHE A C 15
ATOM 14333 O O . PHE A 1 29 ? -7.141 -9.380 5.681 1.00 0.00 29 PHE A O 15
ATOM 14350 N N . PRO A 1 30 ? -8.717 -10.956 5.143 1.00 0.00 30 PRO A N 15
ATOM 14351 C CA . PRO A 1 30 ? -9.239 -11.071 6.494 1.00 0.00 30 PRO A CA 15
ATOM 14352 C C . PRO A 1 30 ? -8.281 -11.863 7.386 1.00 0.00 30 PRO A C 15
ATOM 14353 O O . PRO A 1 30 ? -8.150 -11.572 8.574 1.00 0.00 30 PRO A O 15
ATOM 14364 N N . ASN A 1 31 ? -7.635 -12.848 6.779 1.00 0.00 31 ASN A N 15
ATOM 14365 C CA . ASN A 1 31 ? -6.693 -13.684 7.504 1.00 0.00 31 ASN A CA 15
ATOM 14366 C C . ASN A 1 31 ? -5.494 -12.838 7.936 1.00 0.00 31 ASN A C 15
ATOM 14367 O O . ASN A 1 31 ? -4.820 -13.162 8.912 1.00 0.00 31 ASN A O 15
ATOM 14378 N N . MET A 1 32 ? -5.265 -11.769 7.187 1.00 0.00 32 MET A N 15
ATOM 14379 C CA . MET A 1 32 ? -4.159 -10.873 7.481 1.00 0.00 32 MET A CA 15
ATOM 14380 C C . MET A 1 32 ? -4.335 -10.214 8.850 1.00 0.00 32 MET A C 15
ATOM 14381 O O . MET A 1 32 ? -5.454 -10.098 9.348 1.00 0.00 32 MET A O 15
ATOM 14395 N N . ASP A 1 33 ? -3.214 -9.799 9.420 1.00 0.00 33 ASP A N 15
ATOM 14396 C CA . ASP A 1 33 ? -3.230 -9.155 10.723 1.00 0.00 33 ASP A CA 15
ATOM 14397 C C . ASP A 1 33 ? -2.990 -7.654 10.547 1.00 0.00 33 ASP A C 15
ATOM 14398 O O . ASP A 1 33 ? -2.098 -7.248 9.804 1.00 0.00 33 ASP A O 15
ATOM 14407 N N . TYR A 1 34 ? -3.801 -6.872 11.244 1.00 0.00 34 TYR A N 15
ATOM 14408 C CA . TYR A 1 34 ? -3.688 -5.425 11.174 1.00 0.00 34 TYR A CA 15
ATOM 14409 C C . TYR A 1 34 ? -2.228 -4.983 11.293 1.00 0.00 34 TYR A C 15
ATOM 14410 O O . TYR A 1 34 ? -1.843 -3.946 10.756 1.00 0.00 34 TYR A O 15
ATOM 14428 N N . ASP A 1 35 ? -1.454 -5.793 12.001 1.00 0.00 35 ASP A N 15
ATOM 14429 C CA . ASP A 1 35 ? -0.045 -5.499 12.198 1.00 0.00 35 ASP A CA 15
ATOM 14430 C C . ASP A 1 35 ? 0.726 -5.838 10.921 1.00 0.00 35 ASP A C 15
ATOM 14431 O O . ASP A 1 35 ? 1.455 -5.001 10.390 1.00 0.00 35 ASP A O 15
ATOM 14440 N N . ILE A 1 36 ? 0.539 -7.067 10.464 1.00 0.00 36 ILE A N 15
ATOM 14441 C CA . ILE A 1 36 ? 1.207 -7.528 9.258 1.00 0.00 36 ILE A CA 15
ATOM 14442 C C . ILE A 1 36 ? 0.930 -6.545 8.119 1.00 0.00 36 ILE A C 15
ATOM 14443 O O . ILE A 1 36 ? 1.859 -6.005 7.520 1.00 0.00 36 ILE A O 15
ATOM 14459 N N . ILE A 1 37 ? -0.353 -6.342 7.854 1.00 0.00 37 ILE A N 15
ATOM 14460 C CA . ILE A 1 37 ? -0.764 -5.434 6.798 1.00 0.00 37 ILE A CA 15
ATOM 14461 C C . ILE A 1 37 ? 0.124 -4.188 6.827 1.00 0.00 37 ILE A C 15
ATOM 14462 O O . ILE A 1 37 ? 0.853 -3.918 5.874 1.00 0.00 37 ILE A O 15
ATOM 14478 N N . GLU A 1 38 ? 0.035 -3.463 7.932 1.00 0.00 38 GLU A N 15
ATOM 14479 C CA . GLU A 1 38 ? 0.821 -2.252 8.098 1.00 0.00 38 GLU A CA 15
ATOM 14480 C C . GLU A 1 38 ? 2.313 -2.569 7.984 1.00 0.00 38 GLU A C 15
ATOM 14481 O O . GLU A 1 38 ? 3.057 -1.844 7.326 1.00 0.00 38 GLU A O 15
ATOM 14493 N N . CYS A 1 39 ? 2.707 -3.654 8.636 1.00 0.00 39 CYS A N 15
ATOM 14494 C CA . CYS A 1 39 ? 4.097 -4.075 8.616 1.00 0.00 39 CYS A CA 15
ATOM 14495 C C . CYS A 1 39 ? 4.607 -3.982 7.176 1.00 0.00 39 CYS A C 15
ATOM 14496 O O . CYS A 1 39 ? 5.608 -3.319 6.910 1.00 0.00 39 CYS A O 15
ATOM 14504 N N . VAL A 1 40 ? 3.895 -4.656 6.285 1.00 0.00 40 VAL A N 15
ATOM 14505 C CA . VAL A 1 40 ? 4.262 -4.657 4.879 1.00 0.00 40 VAL A CA 15
ATOM 14506 C C . VAL A 1 40 ? 4.232 -3.223 4.347 1.00 0.00 40 VAL A C 15
ATOM 14507 O O . VAL A 1 40 ? 5.181 -2.774 3.707 1.00 0.00 40 VAL A O 15
ATOM 14520 N N . LEU A 1 41 ? 3.130 -2.543 4.632 1.00 0.00 41 LEU A N 15
ATOM 14521 C CA . LEU A 1 41 ? 2.964 -1.169 4.190 1.00 0.00 41 LEU A CA 15
ATOM 14522 C C . LEU A 1 41 ? 4.264 -0.399 4.433 1.00 0.00 41 LEU A C 15
ATOM 14523 O O . LEU A 1 41 ? 4.811 0.206 3.513 1.00 0.00 41 LEU A O 15
ATOM 14539 N N . ARG A 1 42 ? 4.720 -0.447 5.676 1.00 0.00 42 ARG A N 15
ATOM 14540 C CA . ARG A 1 42 ? 5.945 0.239 6.051 1.00 0.00 42 ARG A CA 15
ATOM 14541 C C . ARG A 1 42 ? 7.159 -0.492 5.474 1.00 0.00 42 ARG A C 15
ATOM 14542 O O . ARG A 1 42 ? 8.034 0.130 4.872 1.00 0.00 42 ARG A O 15
ATOM 14563 N N . ALA A 1 43 ? 7.175 -1.801 5.679 1.00 0.00 43 ALA A N 15
ATOM 14564 C CA . ALA A 1 43 ? 8.268 -2.622 5.187 1.00 0.00 43 ALA A CA 15
ATOM 14565 C C . ALA A 1 43 ? 8.551 -2.265 3.727 1.00 0.00 43 ALA A C 15
ATOM 14566 O O . ALA A 1 43 ? 9.704 -2.077 3.343 1.00 0.00 43 ALA A O 15
ATOM 14573 N N . ASN A 1 44 ? 7.479 -2.183 2.952 1.00 0.00 44 ASN A N 15
ATOM 14574 C CA . ASN A 1 44 ? 7.598 -1.852 1.543 1.00 0.00 44 ASN A CA 15
ATOM 14575 C C . ASN A 1 44 ? 7.782 -0.341 1.392 1.00 0.00 44 ASN A C 15
ATOM 14576 O O . ASN A 1 44 ? 8.337 0.124 0.397 1.00 0.00 44 ASN A O 15
ATOM 14587 N N . SER A 1 45 ? 7.306 0.384 2.393 1.00 0.00 45 SER A N 15
ATOM 14588 C CA . SER A 1 45 ? 7.411 1.833 2.384 1.00 0.00 45 SER A CA 15
ATOM 14589 C C . SER A 1 45 ? 6.237 2.438 1.612 1.00 0.00 45 SER A C 15
ATOM 14590 O O . SER A 1 45 ? 6.387 2.832 0.456 1.00 0.00 45 SER A O 15
ATOM 14598 N N . GLY A 1 46 ? 5.095 2.494 2.282 1.00 0.00 46 GLY A N 15
ATOM 14599 C CA . GLY A 1 46 ? 3.896 3.044 1.673 1.00 0.00 46 GLY A CA 15
ATOM 14600 C C . GLY A 1 46 ? 3.800 2.649 0.198 1.00 0.00 46 GLY A C 15
ATOM 14601 O O . GLY A 1 46 ? 4.170 3.424 -0.682 1.00 0.00 46 GLY A O 15
ATOM 14605 N N . ALA A 1 47 ? 3.300 1.442 -0.027 1.00 0.00 47 ALA A N 15
ATOM 14606 C CA . ALA A 1 47 ? 3.150 0.934 -1.380 1.00 0.00 47 ALA A CA 15
ATOM 14607 C C . ALA A 1 47 ? 2.094 -0.173 -1.390 1.00 0.00 47 ALA A C 15
ATOM 14608 O O . ALA A 1 47 ? 2.408 -1.337 -1.149 1.00 0.00 47 ALA A O 15
ATOM 14615 N N . VAL A 1 48 ? 0.863 0.230 -1.672 1.00 0.00 48 VAL A N 15
ATOM 14616 C CA . VAL A 1 48 ? -0.241 -0.714 -1.717 1.00 0.00 48 VAL A CA 15
ATOM 14617 C C . VAL A 1 48 ? 0.037 -1.767 -2.791 1.00 0.00 48 VAL A C 15
ATOM 14618 O O . VAL A 1 48 ? 0.125 -2.957 -2.491 1.00 0.00 48 VAL A O 15
ATOM 14631 N N . ASP A 1 49 ? 0.168 -1.292 -4.021 1.00 0.00 49 ASP A N 15
ATOM 14632 C CA . ASP A 1 49 ? 0.434 -2.177 -5.142 1.00 0.00 49 ASP A CA 15
ATOM 14633 C C . ASP A 1 49 ? 1.415 -3.267 -4.703 1.00 0.00 49 ASP A C 15
ATOM 14634 O O . ASP A 1 49 ? 1.257 -4.431 -5.065 1.00 0.00 49 ASP A O 15
ATOM 14643 N N . ALA A 1 50 ? 2.407 -2.849 -3.930 1.00 0.00 50 ALA A N 15
ATOM 14644 C CA . ALA A 1 50 ? 3.413 -3.775 -3.438 1.00 0.00 50 ALA A CA 15
ATOM 14645 C C . ALA A 1 50 ? 2.842 -4.562 -2.257 1.00 0.00 50 ALA A C 15
ATOM 14646 O O . ALA A 1 50 ? 2.880 -5.792 -2.250 1.00 0.00 50 ALA A O 15
ATOM 14653 N N . THR A 1 51 ? 2.326 -3.822 -1.287 1.00 0.00 51 THR A N 15
ATOM 14654 C CA . THR A 1 51 ? 1.747 -4.436 -0.104 1.00 0.00 51 THR A CA 15
ATOM 14655 C C . THR A 1 51 ? 0.711 -5.489 -0.502 1.00 0.00 51 THR A C 15
ATOM 14656 O O . THR A 1 51 ? 0.383 -6.371 0.289 1.00 0.00 51 THR A O 15
ATOM 14667 N N . ILE A 1 52 ? 0.226 -5.362 -1.729 1.00 0.00 52 ILE A N 15
ATOM 14668 C CA . ILE A 1 52 ? -0.765 -6.292 -2.241 1.00 0.00 52 ILE A CA 15
ATOM 14669 C C . ILE A 1 52 ? -0.073 -7.593 -2.652 1.00 0.00 52 ILE A C 15
ATOM 14670 O O . ILE A 1 52 ? -0.292 -8.637 -2.039 1.00 0.00 52 ILE A O 15
ATOM 14686 N N . ASP A 1 53 ? 0.748 -7.489 -3.687 1.00 0.00 53 ASP A N 15
ATOM 14687 C CA . ASP A 1 53 ? 1.473 -8.644 -4.186 1.00 0.00 53 ASP A CA 15
ATOM 14688 C C . ASP A 1 53 ? 1.963 -9.484 -3.005 1.00 0.00 53 ASP A C 15
ATOM 14689 O O . ASP A 1 53 ? 1.660 -10.673 -2.916 1.00 0.00 53 ASP A O 15
ATOM 14698 N N . GLN A 1 54 ? 2.711 -8.832 -2.127 1.00 0.00 54 GLN A N 15
ATOM 14699 C CA . GLN A 1 54 ? 3.245 -9.504 -0.955 1.00 0.00 54 GLN A CA 15
ATOM 14700 C C . GLN A 1 54 ? 2.182 -10.412 -0.333 1.00 0.00 54 GLN A C 15
ATOM 14701 O O . GLN A 1 54 ? 2.279 -11.636 -0.418 1.00 0.00 54 GLN A O 15
ATOM 14715 N N . LEU A 1 55 ? 1.193 -9.779 0.279 1.00 0.00 55 LEU A N 15
ATOM 14716 C CA . LEU A 1 55 ? 0.113 -10.514 0.915 1.00 0.00 55 LEU A CA 15
ATOM 14717 C C . LEU A 1 55 ? -0.507 -11.479 -0.098 1.00 0.00 55 LEU A C 15
ATOM 14718 O O . LEU A 1 55 ? -0.809 -12.624 0.234 1.00 0.00 55 LEU A O 15
ATOM 14734 N N . LEU A 1 56 ? -0.678 -10.981 -1.314 1.00 0.00 56 LEU A N 15
ATOM 14735 C CA . LEU A 1 56 ? -1.256 -11.784 -2.377 1.00 0.00 56 LEU A CA 15
ATOM 14736 C C . LEU A 1 56 ? -0.615 -13.173 -2.367 1.00 0.00 56 LEU A C 15
ATOM 14737 O O . LEU A 1 56 ? -1.264 -14.157 -2.016 1.00 0.00 56 LEU A O 15
ATOM 14753 N N . GLN A 1 57 ? 0.650 -13.209 -2.758 1.00 0.00 57 GLN A N 15
ATOM 14754 C CA . GLN A 1 57 ? 1.386 -14.461 -2.798 1.00 0.00 57 GLN A CA 15
ATOM 14755 C C . GLN A 1 57 ? 1.326 -15.156 -1.436 1.00 0.00 57 GLN A C 15
ATOM 14756 O O . GLN A 1 57 ? 0.877 -16.297 -1.336 1.00 0.00 57 GLN A O 15
ATOM 14770 N N . MET A 1 58 ? 1.786 -14.439 -0.421 1.00 0.00 58 MET A N 15
ATOM 14771 C CA . MET A 1 58 ? 1.791 -14.972 0.931 1.00 0.00 58 MET A CA 15
ATOM 14772 C C . MET A 1 58 ? 0.530 -15.797 1.199 1.00 0.00 58 MET A C 15
ATOM 14773 O O . MET A 1 58 ? 0.610 -16.904 1.730 1.00 0.00 58 MET A O 15
ATOM 14787 N N . ASN A 1 59 ? -0.604 -15.227 0.820 1.00 0.00 59 ASN A N 15
ATOM 14788 C CA . ASN A 1 59 ? -1.879 -15.896 1.013 1.00 0.00 59 ASN A CA 15
ATOM 14789 C C . ASN A 1 59 ? -1.921 -17.162 0.155 1.00 0.00 59 ASN A C 15
ATOM 14790 O O . ASN A 1 59 ? -2.241 -18.241 0.650 1.00 0.00 59 ASN A O 15
ATOM 14801 N N . LEU A 1 60 ? -1.594 -16.987 -1.117 1.00 0.00 60 LEU A N 15
ATOM 14802 C CA . LEU A 1 60 ? -1.590 -18.102 -2.049 1.00 0.00 60 LEU A CA 15
ATOM 14803 C C . LEU A 1 60 ? -0.923 -19.310 -1.388 1.00 0.00 60 LEU A C 15
ATOM 14804 O O . LEU A 1 60 ? -1.552 -20.353 -1.213 1.00 0.00 60 LEU A O 15
ATOM 14820 N N . GLU A 1 61 ? 0.343 -19.130 -1.041 1.00 0.00 61 GLU A N 15
ATOM 14821 C CA . GLU A 1 61 ? 1.103 -20.193 -0.404 1.00 0.00 61 GLU A CA 15
ATOM 14822 C C . GLU A 1 61 ? 1.253 -21.382 -1.355 1.00 0.00 61 GLU A C 15
ATOM 14823 O O . GLU A 1 61 ? 0.263 -21.894 -1.875 1.00 0.00 61 GLU A O 15
ATOM 14835 N N . SER A 1 62 ? 2.499 -21.785 -1.554 1.00 0.00 62 SER A N 15
ATOM 14836 C CA . SER A 1 62 ? 2.792 -22.904 -2.434 1.00 0.00 62 SER A CA 15
ATOM 14837 C C . SER A 1 62 ? 2.177 -22.660 -3.813 1.00 0.00 62 SER A C 15
ATOM 14838 O O . SER A 1 62 ? 1.414 -21.713 -3.998 1.00 0.00 62 SER A O 15
ATOM 14846 N N . GLY A 1 63 ? 2.530 -23.532 -4.746 1.00 0.00 63 GLY A N 15
ATOM 14847 C CA . GLY A 1 63 ? 2.022 -23.423 -6.103 1.00 0.00 63 GLY A CA 15
ATOM 14848 C C . GLY A 1 63 ? 0.969 -24.499 -6.382 1.00 0.00 63 GLY A C 15
ATOM 14849 O O . GLY A 1 63 ? 0.211 -24.876 -5.490 1.00 0.00 63 GLY A O 15
ATOM 14853 N N . PRO A 1 64 ? 0.957 -24.974 -7.656 1.00 0.00 64 PRO A N 15
ATOM 14854 C CA . PRO A 1 64 ? 0.011 -25.999 -8.063 1.00 0.00 64 PRO A CA 15
ATOM 14855 C C . PRO A 1 64 ? 0.419 -27.369 -7.519 1.00 0.00 64 PRO A C 15
ATOM 14856 O O . PRO A 1 64 ? 1.143 -28.113 -8.179 1.00 0.00 64 PRO A O 15
ATOM 14867 N N . SER A 1 65 ? -0.064 -27.662 -6.321 1.00 0.00 65 SER A N 15
ATOM 14868 C CA . SER A 1 65 ? 0.241 -28.930 -5.680 1.00 0.00 65 SER A CA 15
ATOM 14869 C C . SER A 1 65 ? -0.956 -29.397 -4.848 1.00 0.00 65 SER A C 15
ATOM 14870 O O . SER A 1 65 ? -1.532 -30.449 -5.120 1.00 0.00 65 SER A O 15
ATOM 14878 N N . SER A 1 66 ? -1.293 -28.592 -3.851 1.00 0.00 66 SER A N 15
ATOM 14879 C CA . SER A 1 66 ? -2.410 -28.909 -2.978 1.00 0.00 66 SER A CA 15
ATOM 14880 C C . SER A 1 66 ? -2.120 -30.197 -2.205 1.00 0.00 66 SER A C 15
ATOM 14881 O O . SER A 1 66 ? -1.848 -31.237 -2.804 1.00 0.00 66 SER A O 15
ATOM 14889 N N . GLY A 1 67 ? -2.188 -30.087 -0.886 1.00 0.00 67 GLY A N 15
ATOM 14890 C CA . GLY A 1 67 ? -1.937 -31.230 -0.025 1.00 0.00 67 GLY A CA 15
ATOM 14891 C C . GLY A 1 67 ? -3.013 -31.349 1.056 1.00 0.00 67 GLY A C 15
ATOM 14892 O O . GLY A 1 67 ? -2.824 -30.884 2.179 1.00 0.00 67 GLY A O 15
ATOM 14896 N N . GLY A 1 1 ? -14.058 20.294 -9.900 1.00 0.00 1 GLY A N 16
ATOM 14897 C CA . GLY A 1 1 ? -14.090 20.301 -8.447 1.00 0.00 1 GLY A CA 16
ATOM 14898 C C . GLY A 1 1 ? -13.189 21.402 -7.884 1.00 0.00 1 GLY A C 16
ATOM 14899 O O . GLY A 1 1 ? -12.576 22.155 -8.640 1.00 0.00 1 GLY A O 16
ATOM 14903 N N . SER A 1 2 ? -13.136 21.461 -6.562 1.00 0.00 2 SER A N 16
ATOM 14904 C CA . SER A 1 2 ? -12.320 22.457 -5.889 1.00 0.00 2 SER A CA 16
ATOM 14905 C C . SER A 1 2 ? -11.106 21.788 -5.242 1.00 0.00 2 SER A C 16
ATOM 14906 O O . SER A 1 2 ? -11.051 20.564 -5.133 1.00 0.00 2 SER A O 16
ATOM 14914 N N . SER A 1 3 ? -10.161 22.621 -4.829 1.00 0.00 3 SER A N 16
ATOM 14915 C CA . SER A 1 3 ? -8.951 22.125 -4.196 1.00 0.00 3 SER A CA 16
ATOM 14916 C C . SER A 1 3 ? -9.231 21.775 -2.733 1.00 0.00 3 SER A C 16
ATOM 14917 O O . SER A 1 3 ? -9.039 20.634 -2.316 1.00 0.00 3 SER A O 16
ATOM 14925 N N . GLY A 1 4 ? -9.682 22.779 -1.994 1.00 0.00 4 GLY A N 16
ATOM 14926 C CA . GLY A 1 4 ? -9.990 22.591 -0.586 1.00 0.00 4 GLY A CA 16
ATOM 14927 C C . GLY A 1 4 ? -10.617 23.853 0.010 1.00 0.00 4 GLY A C 16
ATOM 14928 O O . GLY A 1 4 ? -10.736 24.872 -0.669 1.00 0.00 4 GLY A O 16
ATOM 14932 N N . SER A 1 5 ? -11.001 23.744 1.274 1.00 0.00 5 SER A N 16
ATOM 14933 C CA . SER A 1 5 ? -11.612 24.864 1.969 1.00 0.00 5 SER A CA 16
ATOM 14934 C C . SER A 1 5 ? -11.684 24.572 3.469 1.00 0.00 5 SER A C 16
ATOM 14935 O O . SER A 1 5 ? -11.124 25.311 4.277 1.00 0.00 5 SER A O 16
ATOM 14943 N N . SER A 1 6 ? -12.379 23.492 3.796 1.00 0.00 6 SER A N 16
ATOM 14944 C CA . SER A 1 6 ? -12.532 23.093 5.185 1.00 0.00 6 SER A CA 16
ATOM 14945 C C . SER A 1 6 ? -11.399 22.145 5.585 1.00 0.00 6 SER A C 16
ATOM 14946 O O . SER A 1 6 ? -10.915 21.369 4.762 1.00 0.00 6 SER A O 16
ATOM 14954 N N . GLY A 1 7 ? -11.010 22.238 6.848 1.00 0.00 7 GLY A N 16
ATOM 14955 C CA . GLY A 1 7 ? -9.943 21.399 7.367 1.00 0.00 7 GLY A CA 16
ATOM 14956 C C . GLY A 1 7 ? -10.435 19.968 7.598 1.00 0.00 7 GLY A C 16
ATOM 14957 O O . GLY A 1 7 ? -11.518 19.600 7.146 1.00 0.00 7 GLY A O 16
ATOM 14961 N N . ARG A 1 8 ? -9.615 19.201 8.301 1.00 0.00 8 ARG A N 16
ATOM 14962 C CA . ARG A 1 8 ? -9.953 17.820 8.598 1.00 0.00 8 ARG A CA 16
ATOM 14963 C C . ARG A 1 8 ? -9.249 17.364 9.877 1.00 0.00 8 ARG A C 16
ATOM 14964 O O . ARG A 1 8 ? -8.263 17.968 10.296 1.00 0.00 8 ARG A O 16
ATOM 14985 N N . PRO A 1 9 ? -9.796 16.274 10.478 1.00 0.00 9 PRO A N 16
ATOM 14986 C CA . PRO A 1 9 ? -9.231 15.730 11.701 1.00 0.00 9 PRO A CA 16
ATOM 14987 C C . PRO A 1 9 ? -7.937 14.965 11.415 1.00 0.00 9 PRO A C 16
ATOM 14988 O O . PRO A 1 9 ? -7.513 14.864 10.264 1.00 0.00 9 PRO A O 16
ATOM 14999 N N . ALA A 1 10 ? -7.346 14.447 12.481 1.00 0.00 10 ALA A N 16
ATOM 15000 C CA . ALA A 1 10 ? -6.109 13.694 12.358 1.00 0.00 10 ALA A CA 16
ATOM 15001 C C . ALA A 1 10 ? -5.008 14.614 11.826 1.00 0.00 10 ALA A C 16
ATOM 15002 O O . ALA A 1 10 ? -5.221 15.349 10.863 1.00 0.00 10 ALA A O 16
ATOM 15009 N N . ARG A 1 11 ? -3.856 14.542 12.475 1.00 0.00 11 ARG A N 16
ATOM 15010 C CA . ARG A 1 11 ? -2.721 15.359 12.079 1.00 0.00 11 ARG A CA 16
ATOM 15011 C C . ARG A 1 11 ? -2.462 15.215 10.578 1.00 0.00 11 ARG A C 16
ATOM 15012 O O . ARG A 1 11 ? -2.847 14.217 9.971 1.00 0.00 11 ARG A O 16
ATOM 15033 N N . GLN A 1 12 ? -1.811 16.227 10.023 1.00 0.00 12 GLN A N 16
ATOM 15034 C CA . GLN A 1 12 ? -1.496 16.226 8.604 1.00 0.00 12 GLN A CA 16
ATOM 15035 C C . GLN A 1 12 ? -0.573 17.397 8.264 1.00 0.00 12 GLN A C 16
ATOM 15036 O O . GLN A 1 12 ? -0.666 18.462 8.872 1.00 0.00 12 GLN A O 16
ATOM 15050 N N . VAL A 1 13 ? 0.298 17.161 7.294 1.00 0.00 13 VAL A N 16
ATOM 15051 C CA . VAL A 1 13 ? 1.238 18.183 6.866 1.00 0.00 13 VAL A CA 16
ATOM 15052 C C . VAL A 1 13 ? 0.761 18.787 5.544 1.00 0.00 13 VAL A C 16
ATOM 15053 O O . VAL A 1 13 ? 1.123 19.912 5.204 1.00 0.00 13 VAL A O 16
ATOM 15066 N N . ARG A 1 14 ? -0.046 18.012 4.833 1.00 0.00 14 ARG A N 16
ATOM 15067 C CA . ARG A 1 14 ? -0.576 18.456 3.555 1.00 0.00 14 ARG A CA 16
ATOM 15068 C C . ARG A 1 14 ? -1.745 17.566 3.128 1.00 0.00 14 ARG A C 16
ATOM 15069 O O . ARG A 1 14 ? -2.858 18.051 2.929 1.00 0.00 14 ARG A O 16
ATOM 15090 N N . ARG A 1 15 ? -1.453 16.280 2.999 1.00 0.00 15 ARG A N 16
ATOM 15091 C CA . ARG A 1 15 ? -2.466 15.319 2.599 1.00 0.00 15 ARG A CA 16
ATOM 15092 C C . ARG A 1 15 ? -1.878 13.907 2.576 1.00 0.00 15 ARG A C 16
ATOM 15093 O O . ARG A 1 15 ? -1.037 13.594 1.734 1.00 0.00 15 ARG A O 16
ATOM 15114 N N . LEU A 1 16 ? -2.343 13.091 3.511 1.00 0.00 16 LEU A N 16
ATOM 15115 C CA . LEU A 1 16 ? -1.873 11.719 3.608 1.00 0.00 16 LEU A CA 16
ATOM 15116 C C . LEU A 1 16 ? -3.053 10.804 3.942 1.00 0.00 16 LEU A C 16
ATOM 15117 O O . LEU A 1 16 ? -3.983 11.212 4.634 1.00 0.00 16 LEU A O 16
ATOM 15133 N N . GLU A 1 17 ? -2.975 9.583 3.433 1.00 0.00 17 GLU A N 16
ATOM 15134 C CA . GLU A 1 17 ? -4.024 8.606 3.669 1.00 0.00 17 GLU A CA 16
ATOM 15135 C C . GLU A 1 17 ? -3.416 7.252 4.040 1.00 0.00 17 GLU A C 16
ATOM 15136 O O . GLU A 1 17 ? -2.519 6.761 3.355 1.00 0.00 17 GLU A O 16
ATOM 15148 N N . PHE A 1 18 ? -3.927 6.686 5.123 1.00 0.00 18 PHE A N 16
ATOM 15149 C CA . PHE A 1 18 ? -3.445 5.398 5.593 1.00 0.00 18 PHE A CA 16
ATOM 15150 C C . PHE A 1 18 ? -4.570 4.600 6.255 1.00 0.00 18 PHE A C 16
ATOM 15151 O O . PHE A 1 18 ? -4.741 3.414 5.978 1.00 0.00 18 PHE A O 16
ATOM 15168 N N . ASN A 1 19 ? -5.309 5.283 7.117 1.00 0.00 19 ASN A N 16
ATOM 15169 C CA . ASN A 1 19 ? -6.413 4.653 7.821 1.00 0.00 19 ASN A CA 16
ATOM 15170 C C . ASN A 1 19 ? -7.309 3.930 6.813 1.00 0.00 19 ASN A C 16
ATOM 15171 O O . ASN A 1 19 ? -7.692 2.782 7.029 1.00 0.00 19 ASN A O 16
ATOM 15182 N N . GLN A 1 20 ? -7.616 4.633 5.732 1.00 0.00 20 GLN A N 16
ATOM 15183 C CA . GLN A 1 20 ? -8.459 4.074 4.690 1.00 0.00 20 GLN A CA 16
ATOM 15184 C C . GLN A 1 20 ? -7.808 2.824 4.095 1.00 0.00 20 GLN A C 16
ATOM 15185 O O . GLN A 1 20 ? -8.463 1.795 3.934 1.00 0.00 20 GLN A O 16
ATOM 15199 N N . ALA A 1 21 ? -6.527 2.954 3.783 1.00 0.00 21 ALA A N 16
ATOM 15200 C CA . ALA A 1 21 ? -5.780 1.848 3.209 1.00 0.00 21 ALA A CA 16
ATOM 15201 C C . ALA A 1 21 ? -6.067 0.575 4.008 1.00 0.00 21 ALA A C 16
ATOM 15202 O O . ALA A 1 21 ? -6.443 -0.448 3.438 1.00 0.00 21 ALA A O 16
ATOM 15209 N N . MET A 1 22 ? -5.879 0.680 5.315 1.00 0.00 22 MET A N 16
ATOM 15210 C CA . MET A 1 22 ? -6.114 -0.450 6.198 1.00 0.00 22 MET A CA 16
ATOM 15211 C C . MET A 1 22 ? -7.496 -1.059 5.953 1.00 0.00 22 MET A C 16
ATOM 15212 O O . MET A 1 22 ? -7.629 -2.276 5.830 1.00 0.00 22 MET A O 16
ATOM 15226 N N . ASP A 1 23 ? -8.490 -0.185 5.891 1.00 0.00 23 ASP A N 16
ATOM 15227 C CA . ASP A 1 23 ? -9.857 -0.622 5.664 1.00 0.00 23 ASP A CA 16
ATOM 15228 C C . ASP A 1 23 ? -9.898 -1.541 4.441 1.00 0.00 23 ASP A C 16
ATOM 15229 O O . ASP A 1 23 ? -10.545 -2.586 4.467 1.00 0.00 23 ASP A O 16
ATOM 15238 N N . ASP A 1 24 ? -9.199 -1.117 3.399 1.00 0.00 24 ASP A N 16
ATOM 15239 C CA . ASP A 1 24 ? -9.147 -1.888 2.168 1.00 0.00 24 ASP A CA 16
ATOM 15240 C C . ASP A 1 24 ? -8.535 -3.260 2.457 1.00 0.00 24 ASP A C 16
ATOM 15241 O O . ASP A 1 24 ? -9.222 -4.278 2.386 1.00 0.00 24 ASP A O 16
ATOM 15250 N N . PHE A 1 25 ? -7.249 -3.244 2.777 1.00 0.00 25 PHE A N 16
ATOM 15251 C CA . PHE A 1 25 ? -6.536 -4.474 3.078 1.00 0.00 25 PHE A CA 16
ATOM 15252 C C . PHE A 1 25 ? -7.373 -5.387 3.977 1.00 0.00 25 PHE A C 16
ATOM 15253 O O . PHE A 1 25 ? -7.395 -6.601 3.785 1.00 0.00 25 PHE A O 16
ATOM 15270 N N . LYS A 1 26 ? -8.040 -4.766 4.938 1.00 0.00 26 LYS A N 16
ATOM 15271 C CA . LYS A 1 26 ? -8.876 -5.508 5.868 1.00 0.00 26 LYS A CA 16
ATOM 15272 C C . LYS A 1 26 ? -9.894 -6.336 5.082 1.00 0.00 26 LYS A C 16
ATOM 15273 O O . LYS A 1 26 ? -10.064 -7.526 5.341 1.00 0.00 26 LYS A O 16
ATOM 15292 N N . THR A 1 27 ? -10.545 -5.673 4.137 1.00 0.00 27 THR A N 16
ATOM 15293 C CA . THR A 1 27 ? -11.542 -6.334 3.311 1.00 0.00 27 THR A CA 16
ATOM 15294 C C . THR A 1 27 ? -10.867 -7.270 2.307 1.00 0.00 27 THR A C 16
ATOM 15295 O O . THR A 1 27 ? -11.383 -8.348 2.014 1.00 0.00 27 THR A O 16
ATOM 15306 N N . MET A 1 28 ? -9.724 -6.825 1.807 1.00 0.00 28 MET A N 16
ATOM 15307 C CA . MET A 1 28 ? -8.974 -7.610 0.841 1.00 0.00 28 MET A CA 16
ATOM 15308 C C . MET A 1 28 ? -8.558 -8.957 1.434 1.00 0.00 28 MET A C 16
ATOM 15309 O O . MET A 1 28 ? -8.804 -10.004 0.838 1.00 0.00 28 MET A O 16
ATOM 15323 N N . PHE A 1 29 ? -7.935 -8.887 2.602 1.00 0.00 29 PHE A N 16
ATOM 15324 C CA . PHE A 1 29 ? -7.483 -10.089 3.282 1.00 0.00 29 PHE A CA 16
ATOM 15325 C C . PHE A 1 29 ? -7.885 -10.067 4.758 1.00 0.00 29 PHE A C 16
ATOM 15326 O O . PHE A 1 29 ? -7.242 -9.404 5.571 1.00 0.00 29 PHE A O 16
ATOM 15343 N N . PRO A 1 30 ? -8.975 -10.819 5.068 1.00 0.00 30 PRO A N 16
ATOM 15344 C CA . PRO A 1 30 ? -9.471 -10.892 6.432 1.00 0.00 30 PRO A CA 16
ATOM 15345 C C . PRO A 1 30 ? -8.571 -11.779 7.295 1.00 0.00 30 PRO A C 16
ATOM 15346 O O . PRO A 1 30 ? -8.484 -11.587 8.507 1.00 0.00 30 PRO A O 16
ATOM 15357 N N . ASN A 1 31 ? -7.925 -12.730 6.637 1.00 0.00 31 ASN A N 16
ATOM 15358 C CA . ASN A 1 31 ? -7.035 -13.646 7.330 1.00 0.00 31 ASN A CA 16
ATOM 15359 C C . ASN A 1 31 ? -5.803 -12.882 7.819 1.00 0.00 31 ASN A C 16
ATOM 15360 O O . ASN A 1 31 ? -5.104 -13.338 8.722 1.00 0.00 31 ASN A O 16
ATOM 15371 N N . MET A 1 32 ? -5.575 -11.733 7.200 1.00 0.00 32 MET A N 16
ATOM 15372 C CA . MET A 1 32 ? -4.439 -10.901 7.561 1.00 0.00 32 MET A CA 16
ATOM 15373 C C . MET A 1 32 ? -4.675 -10.204 8.902 1.00 0.00 32 MET A C 16
ATOM 15374 O O . MET A 1 32 ? -5.783 -10.233 9.434 1.00 0.00 32 MET A O 16
ATOM 15388 N N . ASP A 1 33 ? -3.614 -9.594 9.409 1.00 0.00 33 ASP A N 16
ATOM 15389 C CA . ASP A 1 33 ? -3.691 -8.890 10.678 1.00 0.00 33 ASP A CA 16
ATOM 15390 C C . ASP A 1 33 ? -3.270 -7.433 10.475 1.00 0.00 33 ASP A C 16
ATOM 15391 O O . ASP A 1 33 ? -2.352 -7.150 9.706 1.00 0.00 33 ASP A O 16
ATOM 15400 N N . TYR A 1 34 ? -3.961 -6.547 11.177 1.00 0.00 34 TYR A N 16
ATOM 15401 C CA . TYR A 1 34 ? -3.671 -5.127 11.083 1.00 0.00 34 TYR A CA 16
ATOM 15402 C C . TYR A 1 34 ? -2.173 -4.862 11.248 1.00 0.00 34 TYR A C 16
ATOM 15403 O O . TYR A 1 34 ? -1.641 -3.909 10.679 1.00 0.00 34 TYR A O 16
ATOM 15421 N N . ASP A 1 35 ? -1.534 -5.721 12.029 1.00 0.00 35 ASP A N 16
ATOM 15422 C CA . ASP A 1 35 ? -0.108 -5.592 12.275 1.00 0.00 35 ASP A CA 16
ATOM 15423 C C . ASP A 1 35 ? 0.664 -6.089 11.051 1.00 0.00 35 ASP A C 16
ATOM 15424 O O . ASP A 1 35 ? 1.698 -5.526 10.695 1.00 0.00 35 ASP A O 16
ATOM 15433 N N . ILE A 1 36 ? 0.132 -7.138 10.442 1.00 0.00 36 ILE A N 16
ATOM 15434 C CA . ILE A 1 36 ? 0.758 -7.717 9.266 1.00 0.00 36 ILE A CA 16
ATOM 15435 C C . ILE A 1 36 ? 0.584 -6.766 8.080 1.00 0.00 36 ILE A C 16
ATOM 15436 O O . ILE A 1 36 ? 1.550 -6.446 7.390 1.00 0.00 36 ILE A O 16
ATOM 15452 N N . ILE A 1 37 ? -0.655 -6.342 7.880 1.00 0.00 37 ILE A N 16
ATOM 15453 C CA . ILE A 1 37 ? -0.968 -5.434 6.789 1.00 0.00 37 ILE A CA 16
ATOM 15454 C C . ILE A 1 37 ? 0.006 -4.255 6.817 1.00 0.00 37 ILE A C 16
ATOM 15455 O O . ILE A 1 37 ? 0.656 -3.958 5.816 1.00 0.00 37 ILE A O 16
ATOM 15471 N N . GLU A 1 38 ? 0.077 -3.615 7.975 1.00 0.00 38 GLU A N 16
ATOM 15472 C CA . GLU A 1 38 ? 0.962 -2.475 8.147 1.00 0.00 38 GLU A CA 16
ATOM 15473 C C . GLU A 1 38 ? 2.418 -2.896 7.937 1.00 0.00 38 GLU A C 16
ATOM 15474 O O . GLU A 1 38 ? 3.168 -2.221 7.233 1.00 0.00 38 GLU A O 16
ATOM 15486 N N . CYS A 1 39 ? 2.774 -4.010 8.560 1.00 0.00 39 CYS A N 16
ATOM 15487 C CA . CYS A 1 39 ? 4.126 -4.530 8.450 1.00 0.00 39 CYS A CA 16
ATOM 15488 C C . CYS A 1 39 ? 4.551 -4.457 6.982 1.00 0.00 39 CYS A C 16
ATOM 15489 O O . CYS A 1 39 ? 5.619 -3.934 6.666 1.00 0.00 39 CYS A O 16
ATOM 15497 N N . VAL A 1 40 ? 3.693 -4.989 6.124 1.00 0.00 40 VAL A N 16
ATOM 15498 C CA . VAL A 1 40 ? 3.966 -4.992 4.697 1.00 0.00 40 VAL A CA 16
ATOM 15499 C C . VAL A 1 40 ? 4.054 -3.548 4.196 1.00 0.00 40 VAL A C 16
ATOM 15500 O O . VAL A 1 40 ? 5.003 -3.185 3.503 1.00 0.00 40 VAL A O 16
ATOM 15513 N N . LEU A 1 41 ? 3.052 -2.765 4.568 1.00 0.00 41 LEU A N 16
ATOM 15514 C CA . LEU A 1 41 ? 3.005 -1.369 4.166 1.00 0.00 41 LEU A CA 16
ATOM 15515 C C . LEU A 1 41 ? 4.388 -0.743 4.350 1.00 0.00 41 LEU A C 16
ATOM 15516 O O . LEU A 1 41 ? 4.922 -0.126 3.429 1.00 0.00 41 LEU A O 16
ATOM 15532 N N . ARG A 1 42 ? 4.930 -0.922 5.546 1.00 0.00 42 ARG A N 16
ATOM 15533 C CA . ARG A 1 42 ? 6.241 -0.382 5.863 1.00 0.00 42 ARG A CA 16
ATOM 15534 C C . ARG A 1 42 ? 7.334 -1.216 5.194 1.00 0.00 42 ARG A C 16
ATOM 15535 O O . ARG A 1 42 ? 8.227 -0.672 4.545 1.00 0.00 42 ARG A O 16
ATOM 15556 N N . ALA A 1 43 ? 7.230 -2.525 5.375 1.00 0.00 43 ALA A N 16
ATOM 15557 C CA . ALA A 1 43 ? 8.199 -3.440 4.797 1.00 0.00 43 ALA A CA 16
ATOM 15558 C C . ALA A 1 43 ? 8.418 -3.082 3.326 1.00 0.00 43 ALA A C 16
ATOM 15559 O O . ALA A 1 43 ? 9.518 -3.247 2.800 1.00 0.00 43 ALA A O 16
ATOM 15566 N N . ASN A 1 44 ? 7.353 -2.599 2.702 1.00 0.00 44 ASN A N 16
ATOM 15567 C CA . ASN A 1 44 ? 7.416 -2.217 1.302 1.00 0.00 44 ASN A CA 16
ATOM 15568 C C . ASN A 1 44 ? 7.723 -0.721 1.199 1.00 0.00 44 ASN A C 16
ATOM 15569 O O . ASN A 1 44 ? 8.283 -0.266 0.203 1.00 0.00 44 ASN A O 16
ATOM 15580 N N . SER A 1 45 ? 7.343 0.001 2.243 1.00 0.00 45 SER A N 16
ATOM 15581 C CA . SER A 1 45 ? 7.570 1.436 2.283 1.00 0.00 45 SER A CA 16
ATOM 15582 C C . SER A 1 45 ? 6.432 2.167 1.568 1.00 0.00 45 SER A C 16
ATOM 15583 O O . SER A 1 45 ? 6.581 2.584 0.420 1.00 0.00 45 SER A O 16
ATOM 15591 N N . GLY A 1 46 ? 5.320 2.300 2.276 1.00 0.00 46 GLY A N 16
ATOM 15592 C CA . GLY A 1 46 ? 4.157 2.973 1.724 1.00 0.00 46 GLY A CA 16
ATOM 15593 C C . GLY A 1 46 ? 3.990 2.649 0.238 1.00 0.00 46 GLY A C 16
ATOM 15594 O O . GLY A 1 46 ? 4.477 3.385 -0.620 1.00 0.00 46 GLY A O 16
ATOM 15598 N N . ALA A 1 47 ? 3.301 1.547 -0.022 1.00 0.00 47 ALA A N 16
ATOM 15599 C CA . ALA A 1 47 ? 3.065 1.117 -1.389 1.00 0.00 47 ALA A CA 16
ATOM 15600 C C . ALA A 1 47 ? 2.004 0.014 -1.396 1.00 0.00 47 ALA A C 16
ATOM 15601 O O . ALA A 1 47 ? 2.322 -1.158 -1.202 1.00 0.00 47 ALA A O 16
ATOM 15608 N N . VAL A 1 48 ? 0.766 0.429 -1.622 1.00 0.00 48 VAL A N 16
ATOM 15609 C CA . VAL A 1 48 ? -0.343 -0.509 -1.656 1.00 0.00 48 VAL A CA 16
ATOM 15610 C C . VAL A 1 48 ? -0.135 -1.494 -2.808 1.00 0.00 48 VAL A C 16
ATOM 15611 O O . VAL A 1 48 ? -0.070 -2.703 -2.591 1.00 0.00 48 VAL A O 16
ATOM 15624 N N . ASP A 1 49 ? -0.038 -0.941 -4.008 1.00 0.00 49 ASP A N 16
ATOM 15625 C CA . ASP A 1 49 ? 0.160 -1.756 -5.194 1.00 0.00 49 ASP A CA 16
ATOM 15626 C C . ASP A 1 49 ? 1.149 -2.879 -4.876 1.00 0.00 49 ASP A C 16
ATOM 15627 O O . ASP A 1 49 ? 1.057 -3.970 -5.438 1.00 0.00 49 ASP A O 16
ATOM 15636 N N . ALA A 1 50 ? 2.073 -2.574 -3.976 1.00 0.00 50 ALA A N 16
ATOM 15637 C CA . ALA A 1 50 ? 3.078 -3.545 -3.577 1.00 0.00 50 ALA A CA 16
ATOM 15638 C C . ALA A 1 50 ? 2.551 -4.362 -2.396 1.00 0.00 50 ALA A C 16
ATOM 15639 O O . ALA A 1 50 ? 2.510 -5.590 -2.455 1.00 0.00 50 ALA A O 16
ATOM 15646 N N . THR A 1 51 ? 2.160 -3.647 -1.351 1.00 0.00 51 THR A N 16
ATOM 15647 C CA . THR A 1 51 ? 1.637 -4.291 -0.157 1.00 0.00 51 THR A CA 16
ATOM 15648 C C . THR A 1 51 ? 0.661 -5.406 -0.537 1.00 0.00 51 THR A C 16
ATOM 15649 O O . THR A 1 51 ? 0.497 -6.372 0.206 1.00 0.00 51 THR A O 16
ATOM 15660 N N . ILE A 1 52 ? 0.039 -5.235 -1.694 1.00 0.00 52 ILE A N 16
ATOM 15661 C CA . ILE A 1 52 ? -0.917 -6.215 -2.182 1.00 0.00 52 ILE A CA 16
ATOM 15662 C C . ILE A 1 52 ? -0.165 -7.455 -2.671 1.00 0.00 52 ILE A C 16
ATOM 15663 O O . ILE A 1 52 ? -0.281 -8.528 -2.082 1.00 0.00 52 ILE A O 16
ATOM 15679 N N . ASP A 1 53 ? 0.590 -7.265 -3.743 1.00 0.00 53 ASP A N 16
ATOM 15680 C CA . ASP A 1 53 ? 1.360 -8.354 -4.318 1.00 0.00 53 ASP A CA 16
ATOM 15681 C C . ASP A 1 53 ? 1.972 -9.190 -3.193 1.00 0.00 53 ASP A C 16
ATOM 15682 O O . ASP A 1 53 ? 2.074 -10.411 -3.306 1.00 0.00 53 ASP A O 16
ATOM 15691 N N . GLN A 1 54 ? 2.363 -8.500 -2.132 1.00 0.00 54 GLN A N 16
ATOM 15692 C CA . GLN A 1 54 ? 2.962 -9.163 -0.986 1.00 0.00 54 GLN A CA 16
ATOM 15693 C C . GLN A 1 54 ? 1.941 -10.079 -0.309 1.00 0.00 54 GLN A C 16
ATOM 15694 O O . GLN A 1 54 ? 2.047 -11.302 -0.391 1.00 0.00 54 GLN A O 16
ATOM 15708 N N . LEU A 1 55 ? 0.974 -9.453 0.345 1.00 0.00 55 LEU A N 16
ATOM 15709 C CA . LEU A 1 55 ? -0.066 -10.196 1.036 1.00 0.00 55 LEU A CA 16
ATOM 15710 C C . LEU A 1 55 ? -0.589 -11.304 0.120 1.00 0.00 55 LEU A C 16
ATOM 15711 O O . LEU A 1 55 ? -0.997 -12.364 0.592 1.00 0.00 55 LEU A O 16
ATOM 15727 N N . LEU A 1 56 ? -0.559 -11.022 -1.174 1.00 0.00 56 LEU A N 16
ATOM 15728 C CA . LEU A 1 56 ? -1.025 -11.982 -2.161 1.00 0.00 56 LEU A CA 16
ATOM 15729 C C . LEU A 1 56 ? -0.223 -13.278 -2.022 1.00 0.00 56 LEU A C 16
ATOM 15730 O O . LEU A 1 56 ? -0.765 -14.307 -1.621 1.00 0.00 56 LEU A O 16
ATOM 15746 N N . GLN A 1 57 ? 1.054 -13.186 -2.363 1.00 0.00 57 GLN A N 16
ATOM 15747 C CA . GLN A 1 57 ? 1.935 -14.339 -2.282 1.00 0.00 57 GLN A CA 16
ATOM 15748 C C . GLN A 1 57 ? 1.856 -14.970 -0.891 1.00 0.00 57 GLN A C 16
ATOM 15749 O O . GLN A 1 57 ? 1.818 -16.192 -0.761 1.00 0.00 57 GLN A O 16
ATOM 15763 N N . MET A 1 58 ? 1.835 -14.108 0.115 1.00 0.00 58 MET A N 16
ATOM 15764 C CA . MET A 1 58 ? 1.762 -14.565 1.492 1.00 0.00 58 MET A CA 16
ATOM 15765 C C . MET A 1 58 ? 0.608 -15.552 1.681 1.00 0.00 58 MET A C 16
ATOM 15766 O O . MET A 1 58 ? 0.690 -16.457 2.510 1.00 0.00 58 MET A O 16
ATOM 15780 N N . ASN A 1 59 ? -0.441 -15.343 0.899 1.00 0.00 59 ASN A N 16
ATOM 15781 C CA . ASN A 1 59 ? -1.611 -16.203 0.970 1.00 0.00 59 ASN A CA 16
ATOM 15782 C C . ASN A 1 59 ? -1.409 -17.408 0.050 1.00 0.00 59 ASN A C 16
ATOM 15783 O O . ASN A 1 59 ? -2.049 -18.443 0.228 1.00 0.00 59 ASN A O 16
ATOM 15794 N N . LEU A 1 60 ? -0.516 -17.234 -0.914 1.00 0.00 60 LEU A N 16
ATOM 15795 C CA . LEU A 1 60 ? -0.222 -18.295 -1.862 1.00 0.00 60 LEU A CA 16
ATOM 15796 C C . LEU A 1 60 ? 0.935 -19.142 -1.330 1.00 0.00 60 LEU A C 16
ATOM 15797 O O . LEU A 1 60 ? 1.107 -19.274 -0.119 1.00 0.00 60 LEU A O 16
ATOM 15813 N N . GLU A 1 61 ? 1.699 -19.695 -2.261 1.00 0.00 61 GLU A N 16
ATOM 15814 C CA . GLU A 1 61 ? 2.835 -20.526 -1.900 1.00 0.00 61 GLU A CA 16
ATOM 15815 C C . GLU A 1 61 ? 3.411 -21.207 -3.144 1.00 0.00 61 GLU A C 16
ATOM 15816 O O . GLU A 1 61 ? 3.161 -22.388 -3.381 1.00 0.00 61 GLU A O 16
ATOM 15828 N N . SER A 1 62 ? 4.170 -20.432 -3.905 1.00 0.00 62 SER A N 16
ATOM 15829 C CA . SER A 1 62 ? 4.783 -20.945 -5.119 1.00 0.00 62 SER A CA 16
ATOM 15830 C C . SER A 1 62 ? 5.713 -19.890 -5.721 1.00 0.00 62 SER A C 16
ATOM 15831 O O . SER A 1 62 ? 5.371 -18.709 -5.766 1.00 0.00 62 SER A O 16
ATOM 15839 N N . GLY A 1 63 ? 6.870 -20.355 -6.170 1.00 0.00 63 GLY A N 16
ATOM 15840 C CA . GLY A 1 63 ? 7.851 -19.466 -6.769 1.00 0.00 63 GLY A CA 16
ATOM 15841 C C . GLY A 1 63 ? 7.199 -18.544 -7.801 1.00 0.00 63 GLY A C 16
ATOM 15842 O O . GLY A 1 63 ? 6.137 -18.859 -8.337 1.00 0.00 63 GLY A O 16
ATOM 15846 N N . PRO A 1 64 ? 7.879 -17.395 -8.057 1.00 0.00 64 PRO A N 16
ATOM 15847 C CA . PRO A 1 64 ? 7.377 -16.425 -9.016 1.00 0.00 64 PRO A CA 16
ATOM 15848 C C . PRO A 1 64 ? 7.592 -16.912 -10.450 1.00 0.00 64 PRO A C 16
ATOM 15849 O O . PRO A 1 64 ? 8.679 -17.373 -10.797 1.00 0.00 64 PRO A O 16
ATOM 15860 N N . SER A 1 65 ? 6.539 -16.793 -11.246 1.00 0.00 65 SER A N 16
ATOM 15861 C CA . SER A 1 65 ? 6.599 -17.214 -12.635 1.00 0.00 65 SER A CA 16
ATOM 15862 C C . SER A 1 65 ? 6.696 -15.992 -13.549 1.00 0.00 65 SER A C 16
ATOM 15863 O O . SER A 1 65 ? 5.724 -15.626 -14.208 1.00 0.00 65 SER A O 16
ATOM 15871 N N . SER A 1 66 ? 7.878 -15.393 -13.560 1.00 0.00 66 SER A N 16
ATOM 15872 C CA . SER A 1 66 ? 8.115 -14.219 -14.382 1.00 0.00 66 SER A CA 16
ATOM 15873 C C . SER A 1 66 ? 9.572 -14.191 -14.848 1.00 0.00 66 SER A C 16
ATOM 15874 O O . SER A 1 66 ? 10.422 -14.878 -14.281 1.00 0.00 66 SER A O 16
ATOM 15882 N N . GLY A 1 67 ? 9.817 -13.391 -15.875 1.00 0.00 67 GLY A N 16
ATOM 15883 C CA . GLY A 1 67 ? 11.157 -13.265 -16.422 1.00 0.00 67 GLY A CA 16
ATOM 15884 C C . GLY A 1 67 ? 11.351 -11.902 -17.090 1.00 0.00 67 GLY A C 16
ATOM 15885 O O . GLY A 1 67 ? 10.566 -11.512 -17.953 1.00 0.00 67 GLY A O 16
ATOM 15889 N N . GLY A 1 1 ? 14.596 15.731 -10.323 1.00 0.00 1 GLY A N 17
ATOM 15890 C CA . GLY A 1 1 ? 14.641 15.173 -8.982 1.00 0.00 1 GLY A CA 17
ATOM 15891 C C . GLY A 1 1 ? 14.913 13.668 -9.023 1.00 0.00 1 GLY A C 17
ATOM 15892 O O . GLY A 1 1 ? 15.951 13.235 -9.521 1.00 0.00 1 GLY A O 17
ATOM 15896 N N . SER A 1 2 ? 13.963 12.912 -8.492 1.00 0.00 2 SER A N 17
ATOM 15897 C CA . SER A 1 2 ? 14.087 11.465 -8.462 1.00 0.00 2 SER A CA 17
ATOM 15898 C C . SER A 1 2 ? 12.708 10.824 -8.298 1.00 0.00 2 SER A C 17
ATOM 15899 O O . SER A 1 2 ? 11.725 11.517 -8.038 1.00 0.00 2 SER A O 17
ATOM 15907 N N . SER A 1 3 ? 12.678 9.509 -8.458 1.00 0.00 3 SER A N 17
ATOM 15908 C CA . SER A 1 3 ? 11.435 8.768 -8.331 1.00 0.00 3 SER A CA 17
ATOM 15909 C C . SER A 1 3 ? 10.778 9.074 -6.984 1.00 0.00 3 SER A C 17
ATOM 15910 O O . SER A 1 3 ? 11.465 9.234 -5.976 1.00 0.00 3 SER A O 17
ATOM 15918 N N . GLY A 1 4 ? 9.455 9.148 -7.010 1.00 0.00 4 GLY A N 17
ATOM 15919 C CA . GLY A 1 4 ? 8.698 9.432 -5.803 1.00 0.00 4 GLY A CA 17
ATOM 15920 C C . GLY A 1 4 ? 8.169 8.143 -5.170 1.00 0.00 4 GLY A C 17
ATOM 15921 O O . GLY A 1 4 ? 7.411 7.405 -5.798 1.00 0.00 4 GLY A O 17
ATOM 15925 N N . SER A 1 5 ? 8.591 7.911 -3.936 1.00 0.00 5 SER A N 17
ATOM 15926 C CA . SER A 1 5 ? 8.170 6.724 -3.212 1.00 0.00 5 SER A CA 17
ATOM 15927 C C . SER A 1 5 ? 7.899 7.073 -1.747 1.00 0.00 5 SER A C 17
ATOM 15928 O O . SER A 1 5 ? 6.792 6.869 -1.251 1.00 0.00 5 SER A O 17
ATOM 15936 N N . SER A 1 6 ? 8.929 7.593 -1.096 1.00 0.00 6 SER A N 17
ATOM 15937 C CA . SER A 1 6 ? 8.816 7.972 0.302 1.00 0.00 6 SER A CA 17
ATOM 15938 C C . SER A 1 6 ? 8.451 9.454 0.415 1.00 0.00 6 SER A C 17
ATOM 15939 O O . SER A 1 6 ? 9.098 10.304 -0.196 1.00 0.00 6 SER A O 17
ATOM 15947 N N . GLY A 1 7 ? 7.417 9.719 1.200 1.00 0.00 7 GLY A N 17
ATOM 15948 C CA . GLY A 1 7 ? 6.959 11.083 1.400 1.00 0.00 7 GLY A CA 17
ATOM 15949 C C . GLY A 1 7 ? 8.112 11.991 1.831 1.00 0.00 7 GLY A C 17
ATOM 15950 O O . GLY A 1 7 ? 8.556 12.844 1.064 1.00 0.00 7 GLY A O 17
ATOM 15954 N N . ARG A 1 8 ? 8.565 11.776 3.058 1.00 0.00 8 ARG A N 17
ATOM 15955 C CA . ARG A 1 8 ? 9.658 12.564 3.601 1.00 0.00 8 ARG A CA 17
ATOM 15956 C C . ARG A 1 8 ? 10.838 11.659 3.961 1.00 0.00 8 ARG A C 17
ATOM 15957 O O . ARG A 1 8 ? 10.689 10.440 4.036 1.00 0.00 8 ARG A O 17
ATOM 15978 N N . PRO A 1 9 ? 12.013 12.306 4.181 1.00 0.00 9 PRO A N 17
ATOM 15979 C CA . PRO A 1 9 ? 13.218 11.573 4.532 1.00 0.00 9 PRO A CA 17
ATOM 15980 C C . PRO A 1 9 ? 13.167 11.099 5.986 1.00 0.00 9 PRO A C 17
ATOM 15981 O O . PRO A 1 9 ? 13.406 11.879 6.906 1.00 0.00 9 PRO A O 17
ATOM 15992 N N . ALA A 1 10 ? 12.854 9.822 6.148 1.00 0.00 10 ALA A N 17
ATOM 15993 C CA . ALA A 1 10 ? 12.769 9.234 7.474 1.00 0.00 10 ALA A CA 17
ATOM 15994 C C . ALA A 1 10 ? 12.023 10.193 8.404 1.00 0.00 10 ALA A C 17
ATOM 15995 O O . ALA A 1 10 ? 12.634 10.844 9.249 1.00 0.00 10 ALA A O 17
ATOM 16002 N N . ARG A 1 11 ? 10.712 10.248 8.217 1.00 0.00 11 ARG A N 17
ATOM 16003 C CA . ARG A 1 11 ? 9.876 11.115 9.030 1.00 0.00 11 ARG A CA 17
ATOM 16004 C C . ARG A 1 11 ? 8.398 10.794 8.802 1.00 0.00 11 ARG A C 17
ATOM 16005 O O . ARG A 1 11 ? 7.995 10.466 7.687 1.00 0.00 11 ARG A O 17
ATOM 16026 N N . GLN A 1 12 ? 7.630 10.898 9.876 1.00 0.00 12 GLN A N 17
ATOM 16027 C CA . GLN A 1 12 ? 6.205 10.622 9.807 1.00 0.00 12 GLN A CA 17
ATOM 16028 C C . GLN A 1 12 ? 5.456 11.434 10.866 1.00 0.00 12 GLN A C 17
ATOM 16029 O O . GLN A 1 12 ? 5.520 11.121 12.054 1.00 0.00 12 GLN A O 17
ATOM 16043 N N . VAL A 1 13 ? 4.761 12.460 10.397 1.00 0.00 13 VAL A N 17
ATOM 16044 C CA . VAL A 1 13 ? 4.000 13.319 11.288 1.00 0.00 13 VAL A CA 17
ATOM 16045 C C . VAL A 1 13 ? 2.561 12.808 11.376 1.00 0.00 13 VAL A C 17
ATOM 16046 O O . VAL A 1 13 ? 2.042 12.235 10.418 1.00 0.00 13 VAL A O 17
ATOM 16059 N N . ARG A 1 14 ? 1.956 13.034 12.533 1.00 0.00 14 ARG A N 17
ATOM 16060 C CA . ARG A 1 14 ? 0.586 12.603 12.757 1.00 0.00 14 ARG A CA 17
ATOM 16061 C C . ARG A 1 14 ? -0.393 13.618 12.165 1.00 0.00 14 ARG A C 17
ATOM 16062 O O . ARG A 1 14 ? -0.484 14.749 12.640 1.00 0.00 14 ARG A O 17
ATOM 16083 N N . ARG A 1 15 ? -1.102 13.178 11.136 1.00 0.00 15 ARG A N 17
ATOM 16084 C CA . ARG A 1 15 ? -2.071 14.034 10.473 1.00 0.00 15 ARG A CA 17
ATOM 16085 C C . ARG A 1 15 ? -2.725 13.291 9.306 1.00 0.00 15 ARG A C 17
ATOM 16086 O O . ARG A 1 15 ? -3.947 13.160 9.256 1.00 0.00 15 ARG A O 17
ATOM 16107 N N . LEU A 1 16 ? -1.882 12.825 8.396 1.00 0.00 16 LEU A N 17
ATOM 16108 C CA . LEU A 1 16 ? -2.363 12.099 7.233 1.00 0.00 16 LEU A CA 17
ATOM 16109 C C . LEU A 1 16 ? -3.129 10.857 7.693 1.00 0.00 16 LEU A C 17
ATOM 16110 O O . LEU A 1 16 ? -4.349 10.896 7.845 1.00 0.00 16 LEU A O 17
ATOM 16126 N N . GLU A 1 17 ? -2.380 9.784 7.903 1.00 0.00 17 GLU A N 17
ATOM 16127 C CA . GLU A 1 17 ? -2.973 8.532 8.342 1.00 0.00 17 GLU A CA 17
ATOM 16128 C C . GLU A 1 17 ? -3.534 7.761 7.146 1.00 0.00 17 GLU A C 17
ATOM 16129 O O . GLU A 1 17 ? -4.088 8.357 6.223 1.00 0.00 17 GLU A O 17
ATOM 16141 N N . PHE A 1 18 ? -3.370 6.448 7.199 1.00 0.00 18 PHE A N 17
ATOM 16142 C CA . PHE A 1 18 ? -3.853 5.589 6.131 1.00 0.00 18 PHE A CA 17
ATOM 16143 C C . PHE A 1 18 ? -4.764 4.489 6.681 1.00 0.00 18 PHE A C 17
ATOM 16144 O O . PHE A 1 18 ? -4.492 3.304 6.497 1.00 0.00 18 PHE A O 17
ATOM 16161 N N . ASN A 1 19 ? -5.825 4.921 7.346 1.00 0.00 19 ASN A N 17
ATOM 16162 C CA . ASN A 1 19 ? -6.777 3.988 7.924 1.00 0.00 19 ASN A CA 17
ATOM 16163 C C . ASN A 1 19 ? -7.541 3.284 6.801 1.00 0.00 19 ASN A C 17
ATOM 16164 O O . ASN A 1 19 ? -7.593 2.056 6.755 1.00 0.00 19 ASN A O 17
ATOM 16175 N N . GLN A 1 20 ? -8.116 4.093 5.923 1.00 0.00 20 GLN A N 17
ATOM 16176 C CA . GLN A 1 20 ? -8.875 3.564 4.803 1.00 0.00 20 GLN A CA 17
ATOM 16177 C C . GLN A 1 20 ? -8.117 2.409 4.145 1.00 0.00 20 GLN A C 17
ATOM 16178 O O . GLN A 1 20 ? -8.692 1.354 3.881 1.00 0.00 20 GLN A O 17
ATOM 16192 N N . ALA A 1 21 ? -6.837 2.648 3.900 1.00 0.00 21 ALA A N 17
ATOM 16193 C CA . ALA A 1 21 ? -5.993 1.641 3.278 1.00 0.00 21 ALA A CA 17
ATOM 16194 C C . ALA A 1 21 ? -6.172 0.310 4.010 1.00 0.00 21 ALA A C 17
ATOM 16195 O O . ALA A 1 21 ? -6.386 -0.725 3.381 1.00 0.00 21 ALA A O 17
ATOM 16202 N N . MET A 1 22 ? -6.078 0.379 5.330 1.00 0.00 22 MET A N 17
ATOM 16203 C CA . MET A 1 22 ? -6.227 -0.808 6.154 1.00 0.00 22 MET A CA 17
ATOM 16204 C C . MET A 1 22 ? -7.554 -1.512 5.867 1.00 0.00 22 MET A C 17
ATOM 16205 O O . MET A 1 22 ? -7.596 -2.734 5.727 1.00 0.00 22 MET A O 17
ATOM 16219 N N . ASP A 1 23 ? -8.607 -0.712 5.787 1.00 0.00 23 ASP A N 17
ATOM 16220 C CA . ASP A 1 23 ? -9.933 -1.243 5.518 1.00 0.00 23 ASP A CA 17
ATOM 16221 C C . ASP A 1 23 ? -9.886 -2.102 4.253 1.00 0.00 23 ASP A C 17
ATOM 16222 O O . ASP A 1 23 ? -10.359 -3.238 4.252 1.00 0.00 23 ASP A O 17
ATOM 16231 N N . ASP A 1 24 ? -9.312 -1.527 3.206 1.00 0.00 24 ASP A N 17
ATOM 16232 C CA . ASP A 1 24 ? -9.198 -2.226 1.938 1.00 0.00 24 ASP A CA 17
ATOM 16233 C C . ASP A 1 24 ? -8.551 -3.593 2.170 1.00 0.00 24 ASP A C 17
ATOM 16234 O O . ASP A 1 24 ? -9.112 -4.622 1.796 1.00 0.00 24 ASP A O 17
ATOM 16243 N N . PHE A 1 25 ? -7.378 -3.559 2.785 1.00 0.00 25 PHE A N 17
ATOM 16244 C CA . PHE A 1 25 ? -6.647 -4.783 3.071 1.00 0.00 25 PHE A CA 17
ATOM 16245 C C . PHE A 1 25 ? -7.453 -5.699 3.995 1.00 0.00 25 PHE A C 17
ATOM 16246 O O . PHE A 1 25 ? -7.520 -6.907 3.773 1.00 0.00 25 PHE A O 17
ATOM 16263 N N . LYS A 1 26 ? -8.045 -5.089 5.012 1.00 0.00 26 LYS A N 17
ATOM 16264 C CA . LYS A 1 26 ? -8.843 -5.834 5.970 1.00 0.00 26 LYS A CA 17
ATOM 16265 C C . LYS A 1 26 ? -9.889 -6.663 5.220 1.00 0.00 26 LYS A C 17
ATOM 16266 O O . LYS A 1 26 ? -10.108 -7.830 5.542 1.00 0.00 26 LYS A O 17
ATOM 16285 N N . THR A 1 27 ? -10.506 -6.027 4.235 1.00 0.00 27 THR A N 17
ATOM 16286 C CA . THR A 1 27 ? -11.523 -6.691 3.438 1.00 0.00 27 THR A CA 17
ATOM 16287 C C . THR A 1 27 ? -10.874 -7.643 2.431 1.00 0.00 27 THR A C 17
ATOM 16288 O O . THR A 1 27 ? -11.401 -8.722 2.163 1.00 0.00 27 THR A O 17
ATOM 16299 N N . MET A 1 28 ? -9.740 -7.210 1.901 1.00 0.00 28 MET A N 17
ATOM 16300 C CA . MET A 1 28 ? -9.014 -8.010 0.930 1.00 0.00 28 MET A CA 17
ATOM 16301 C C . MET A 1 28 ? -8.499 -9.305 1.562 1.00 0.00 28 MET A C 17
ATOM 16302 O O . MET A 1 28 ? -8.670 -10.386 0.999 1.00 0.00 28 MET A O 17
ATOM 16316 N N . PHE A 1 29 ? -7.879 -9.154 2.724 1.00 0.00 29 PHE A N 17
ATOM 16317 C CA . PHE A 1 29 ? -7.339 -10.298 3.438 1.00 0.00 29 PHE A CA 17
ATOM 16318 C C . PHE A 1 29 ? -7.752 -10.269 4.911 1.00 0.00 29 PHE A C 17
ATOM 16319 O O . PHE A 1 29 ? -7.164 -9.542 5.710 1.00 0.00 29 PHE A O 17
ATOM 16336 N N . PRO A 1 30 ? -8.786 -11.091 5.234 1.00 0.00 30 PRO A N 17
ATOM 16337 C CA . PRO A 1 30 ? -9.284 -11.167 6.597 1.00 0.00 30 PRO A CA 17
ATOM 16338 C C . PRO A 1 30 ? -8.328 -11.963 7.487 1.00 0.00 30 PRO A C 17
ATOM 16339 O O . PRO A 1 30 ? -8.154 -11.642 8.661 1.00 0.00 30 PRO A O 17
ATOM 16350 N N . ASN A 1 31 ? -7.733 -12.988 6.893 1.00 0.00 31 ASN A N 17
ATOM 16351 C CA . ASN A 1 31 ? -6.799 -13.833 7.618 1.00 0.00 31 ASN A CA 17
ATOM 16352 C C . ASN A 1 31 ? -5.598 -12.995 8.061 1.00 0.00 31 ASN A C 17
ATOM 16353 O O . ASN A 1 31 ? -4.943 -13.317 9.051 1.00 0.00 31 ASN A O 17
ATOM 16364 N N . MET A 1 32 ? -5.345 -11.936 7.306 1.00 0.00 32 MET A N 17
ATOM 16365 C CA . MET A 1 32 ? -4.234 -11.050 7.608 1.00 0.00 32 MET A CA 17
ATOM 16366 C C . MET A 1 32 ? -4.415 -10.392 8.977 1.00 0.00 32 MET A C 17
ATOM 16367 O O . MET A 1 32 ? -5.468 -10.522 9.598 1.00 0.00 32 MET A O 17
ATOM 16381 N N . ASP A 1 33 ? -3.370 -9.699 9.408 1.00 0.00 33 ASP A N 17
ATOM 16382 C CA . ASP A 1 33 ? -3.401 -9.020 10.692 1.00 0.00 33 ASP A CA 17
ATOM 16383 C C . ASP A 1 33 ? -3.036 -7.548 10.495 1.00 0.00 33 ASP A C 17
ATOM 16384 O O . ASP A 1 33 ? -2.084 -7.231 9.783 1.00 0.00 33 ASP A O 17
ATOM 16393 N N . TYR A 1 34 ? -3.812 -6.687 11.137 1.00 0.00 34 TYR A N 17
ATOM 16394 C CA . TYR A 1 34 ? -3.582 -5.256 11.041 1.00 0.00 34 TYR A CA 17
ATOM 16395 C C . TYR A 1 34 ? -2.095 -4.928 11.195 1.00 0.00 34 TYR A C 17
ATOM 16396 O O . TYR A 1 34 ? -1.613 -3.942 10.639 1.00 0.00 34 TYR A O 17
ATOM 16414 N N . ASP A 1 35 ? -1.411 -5.772 11.953 1.00 0.00 35 ASP A N 17
ATOM 16415 C CA . ASP A 1 35 ? 0.010 -5.584 12.188 1.00 0.00 35 ASP A CA 17
ATOM 16416 C C . ASP A 1 35 ? 0.790 -6.024 10.947 1.00 0.00 35 ASP A C 17
ATOM 16417 O O . ASP A 1 35 ? 1.733 -5.353 10.531 1.00 0.00 35 ASP A O 17
ATOM 16426 N N . ILE A 1 36 ? 0.367 -7.150 10.390 1.00 0.00 36 ILE A N 17
ATOM 16427 C CA . ILE A 1 36 ? 1.014 -7.688 9.206 1.00 0.00 36 ILE A CA 17
ATOM 16428 C C . ILE A 1 36 ? 0.797 -6.731 8.032 1.00 0.00 36 ILE A C 17
ATOM 16429 O O . ILE A 1 36 ? 1.757 -6.272 7.415 1.00 0.00 36 ILE A O 17
ATOM 16445 N N . ILE A 1 37 ? -0.471 -6.458 7.760 1.00 0.00 37 ILE A N 17
ATOM 16446 C CA . ILE A 1 37 ? -0.826 -5.563 6.671 1.00 0.00 37 ILE A CA 17
ATOM 16447 C C . ILE A 1 37 ? 0.095 -4.343 6.698 1.00 0.00 37 ILE A C 17
ATOM 16448 O O . ILE A 1 37 ? 0.737 -4.022 5.698 1.00 0.00 37 ILE A O 17
ATOM 16464 N N . GLU A 1 38 ? 0.132 -3.694 7.853 1.00 0.00 38 GLU A N 17
ATOM 16465 C CA . GLU A 1 38 ? 0.965 -2.515 8.023 1.00 0.00 38 GLU A CA 17
ATOM 16466 C C . GLU A 1 38 ? 2.440 -2.877 7.839 1.00 0.00 38 GLU A C 17
ATOM 16467 O O . GLU A 1 38 ? 3.164 -2.195 7.115 1.00 0.00 38 GLU A O 17
ATOM 16479 N N . CYS A 1 39 ? 2.842 -3.949 8.506 1.00 0.00 39 CYS A N 17
ATOM 16480 C CA . CYS A 1 39 ? 4.218 -4.409 8.425 1.00 0.00 39 CYS A CA 17
ATOM 16481 C C . CYS A 1 39 ? 4.673 -4.308 6.968 1.00 0.00 39 CYS A C 17
ATOM 16482 O O . CYS A 1 39 ? 5.703 -3.702 6.677 1.00 0.00 39 CYS A O 17
ATOM 16490 N N . VAL A 1 40 ? 3.883 -4.910 6.092 1.00 0.00 40 VAL A N 17
ATOM 16491 C CA . VAL A 1 40 ? 4.192 -4.896 4.672 1.00 0.00 40 VAL A CA 17
ATOM 16492 C C . VAL A 1 40 ? 4.195 -3.450 4.170 1.00 0.00 40 VAL A C 17
ATOM 16493 O O . VAL A 1 40 ? 5.122 -3.031 3.479 1.00 0.00 40 VAL A O 17
ATOM 16506 N N . LEU A 1 41 ? 3.146 -2.728 4.536 1.00 0.00 41 LEU A N 17
ATOM 16507 C CA . LEU A 1 41 ? 3.016 -1.339 4.132 1.00 0.00 41 LEU A CA 17
ATOM 16508 C C . LEU A 1 41 ? 4.323 -0.601 4.430 1.00 0.00 41 LEU A C 17
ATOM 16509 O O . LEU A 1 41 ? 4.888 0.048 3.551 1.00 0.00 41 LEU A O 17
ATOM 16525 N N . ARG A 1 42 ? 4.764 -0.724 5.673 1.00 0.00 42 ARG A N 17
ATOM 16526 C CA . ARG A 1 42 ? 5.994 -0.077 6.098 1.00 0.00 42 ARG A CA 17
ATOM 16527 C C . ARG A 1 42 ? 7.204 -0.771 5.470 1.00 0.00 42 ARG A C 17
ATOM 16528 O O . ARG A 1 42 ? 8.156 -0.112 5.055 1.00 0.00 42 ARG A O 17
ATOM 16549 N N . ALA A 1 43 ? 7.127 -2.093 5.420 1.00 0.00 43 ALA A N 17
ATOM 16550 C CA . ALA A 1 43 ? 8.205 -2.884 4.849 1.00 0.00 43 ALA A CA 17
ATOM 16551 C C . ALA A 1 43 ? 8.447 -2.441 3.405 1.00 0.00 43 ALA A C 17
ATOM 16552 O O . ALA A 1 43 ? 9.578 -2.146 3.024 1.00 0.00 43 ALA A O 17
ATOM 16559 N N . ASN A 1 44 ? 7.365 -2.410 2.640 1.00 0.00 44 ASN A N 17
ATOM 16560 C CA . ASN A 1 44 ? 7.446 -2.008 1.246 1.00 0.00 44 ASN A CA 17
ATOM 16561 C C . ASN A 1 44 ? 7.586 -0.487 1.165 1.00 0.00 44 ASN A C 17
ATOM 16562 O O . ASN A 1 44 ? 7.702 0.072 0.076 1.00 0.00 44 ASN A O 17
ATOM 16573 N N . SER A 1 45 ? 7.569 0.140 2.332 1.00 0.00 45 SER A N 17
ATOM 16574 C CA . SER A 1 45 ? 7.693 1.585 2.407 1.00 0.00 45 SER A CA 17
ATOM 16575 C C . SER A 1 45 ? 6.464 2.249 1.781 1.00 0.00 45 SER A C 17
ATOM 16576 O O . SER A 1 45 ? 6.508 2.681 0.630 1.00 0.00 45 SER A O 17
ATOM 16584 N N . GLY A 1 46 ? 5.398 2.308 2.565 1.00 0.00 46 GLY A N 17
ATOM 16585 C CA . GLY A 1 46 ? 4.161 2.911 2.102 1.00 0.00 46 GLY A CA 17
ATOM 16586 C C . GLY A 1 46 ? 3.925 2.610 0.620 1.00 0.00 46 GLY A C 17
ATOM 16587 O O . GLY A 1 46 ? 3.762 3.526 -0.185 1.00 0.00 46 GLY A O 17
ATOM 16591 N N . ALA A 1 47 ? 3.915 1.323 0.305 1.00 0.00 47 ALA A N 17
ATOM 16592 C CA . ALA A 1 47 ? 3.702 0.890 -1.065 1.00 0.00 47 ALA A CA 17
ATOM 16593 C C . ALA A 1 47 ? 2.545 -0.111 -1.105 1.00 0.00 47 ALA A C 17
ATOM 16594 O O . ALA A 1 47 ? 2.726 -1.287 -0.793 1.00 0.00 47 ALA A O 17
ATOM 16601 N N . VAL A 1 48 ? 1.382 0.393 -1.492 1.00 0.00 48 VAL A N 17
ATOM 16602 C CA . VAL A 1 48 ? 0.196 -0.442 -1.577 1.00 0.00 48 VAL A CA 17
ATOM 16603 C C . VAL A 1 48 ? 0.337 -1.401 -2.761 1.00 0.00 48 VAL A C 17
ATOM 16604 O O . VAL A 1 48 ? 0.328 -2.618 -2.583 1.00 0.00 48 VAL A O 17
ATOM 16617 N N . ASP A 1 49 ? 0.464 -0.817 -3.943 1.00 0.00 49 ASP A N 17
ATOM 16618 C CA . ASP A 1 49 ? 0.606 -1.605 -5.156 1.00 0.00 49 ASP A CA 17
ATOM 16619 C C . ASP A 1 49 ? 1.537 -2.788 -4.884 1.00 0.00 49 ASP A C 17
ATOM 16620 O O . ASP A 1 49 ? 1.298 -3.894 -5.366 1.00 0.00 49 ASP A O 17
ATOM 16629 N N . ALA A 1 50 ? 2.579 -2.515 -4.112 1.00 0.00 50 ALA A N 17
ATOM 16630 C CA . ALA A 1 50 ? 3.547 -3.543 -3.771 1.00 0.00 50 ALA A CA 17
ATOM 16631 C C . ALA A 1 50 ? 3.013 -4.371 -2.599 1.00 0.00 50 ALA A C 17
ATOM 16632 O O . ALA A 1 50 ? 2.822 -5.580 -2.725 1.00 0.00 50 ALA A O 17
ATOM 16639 N N . THR A 1 51 ? 2.787 -3.687 -1.487 1.00 0.00 51 THR A N 17
ATOM 16640 C CA . THR A 1 51 ? 2.279 -4.343 -0.295 1.00 0.00 51 THR A CA 17
ATOM 16641 C C . THR A 1 51 ? 1.197 -5.359 -0.665 1.00 0.00 51 THR A C 17
ATOM 16642 O O . THR A 1 51 ? 1.007 -6.352 0.035 1.00 0.00 51 THR A O 17
ATOM 16653 N N . ILE A 1 52 ? 0.516 -5.076 -1.766 1.00 0.00 52 ILE A N 17
ATOM 16654 C CA . ILE A 1 52 ? -0.542 -5.953 -2.238 1.00 0.00 52 ILE A CA 17
ATOM 16655 C C . ILE A 1 52 ? 0.067 -7.279 -2.696 1.00 0.00 52 ILE A C 17
ATOM 16656 O O . ILE A 1 52 ? -0.196 -8.325 -2.103 1.00 0.00 52 ILE A O 17
ATOM 16672 N N . ASP A 1 53 ? 0.870 -7.194 -3.747 1.00 0.00 53 ASP A N 17
ATOM 16673 C CA . ASP A 1 53 ? 1.518 -8.375 -4.291 1.00 0.00 53 ASP A CA 17
ATOM 16674 C C . ASP A 1 53 ? 2.066 -9.225 -3.144 1.00 0.00 53 ASP A C 17
ATOM 16675 O O . ASP A 1 53 ? 2.064 -10.453 -3.221 1.00 0.00 53 ASP A O 17
ATOM 16684 N N . GLN A 1 54 ? 2.520 -8.539 -2.105 1.00 0.00 54 GLN A N 17
ATOM 16685 C CA . GLN A 1 54 ? 3.069 -9.217 -0.943 1.00 0.00 54 GLN A CA 17
ATOM 16686 C C . GLN A 1 54 ? 1.977 -10.014 -0.228 1.00 0.00 54 GLN A C 17
ATOM 16687 O O . GLN A 1 54 ? 1.970 -11.243 -0.274 1.00 0.00 54 GLN A O 17
ATOM 16701 N N . LEU A 1 55 ? 1.079 -9.282 0.415 1.00 0.00 55 LEU A N 17
ATOM 16702 C CA . LEU A 1 55 ? -0.015 -9.906 1.139 1.00 0.00 55 LEU A CA 17
ATOM 16703 C C . LEU A 1 55 ? -0.644 -10.994 0.266 1.00 0.00 55 LEU A C 17
ATOM 16704 O O . LEU A 1 55 ? -1.136 -11.998 0.778 1.00 0.00 55 LEU A O 17
ATOM 16720 N N . LEU A 1 56 ? -0.606 -10.758 -1.037 1.00 0.00 56 LEU A N 17
ATOM 16721 C CA . LEU A 1 56 ? -1.165 -11.705 -1.986 1.00 0.00 56 LEU A CA 17
ATOM 16722 C C . LEU A 1 56 ? -0.486 -13.064 -1.803 1.00 0.00 56 LEU A C 17
ATOM 16723 O O . LEU A 1 56 ? -1.116 -14.021 -1.354 1.00 0.00 56 LEU A O 17
ATOM 16739 N N . GLN A 1 57 ? 0.789 -13.106 -2.161 1.00 0.00 57 GLN A N 17
ATOM 16740 C CA . GLN A 1 57 ? 1.559 -14.332 -2.042 1.00 0.00 57 GLN A CA 17
ATOM 16741 C C . GLN A 1 57 ? 1.347 -14.961 -0.664 1.00 0.00 57 GLN A C 17
ATOM 16742 O O . GLN A 1 57 ? 1.122 -16.165 -0.555 1.00 0.00 57 GLN A O 17
ATOM 16756 N N . MET A 1 58 ? 1.427 -14.117 0.355 1.00 0.00 58 MET A N 17
ATOM 16757 C CA . MET A 1 58 ? 1.247 -14.575 1.722 1.00 0.00 58 MET A CA 17
ATOM 16758 C C . MET A 1 58 ? -0.019 -15.425 1.853 1.00 0.00 58 MET A C 17
ATOM 16759 O O . MET A 1 58 ? -0.143 -16.220 2.783 1.00 0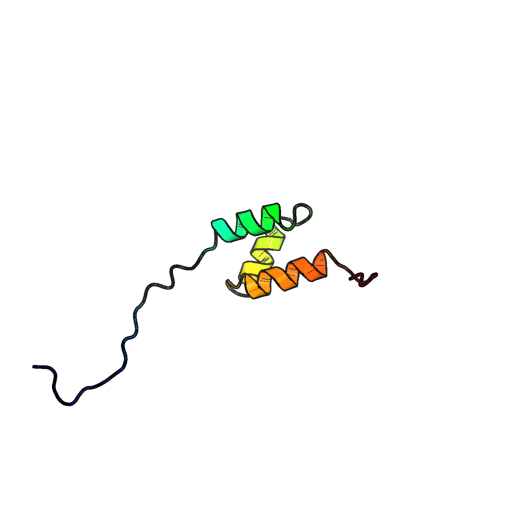.00 58 MET A O 17
ATOM 16773 N N . ASN A 1 59 ? -0.927 -15.227 0.908 1.00 0.00 59 ASN A N 17
ATOM 16774 C CA . ASN A 1 59 ? -2.178 -15.965 0.906 1.00 0.00 59 ASN A CA 17
ATOM 16775 C C . ASN A 1 59 ? -2.057 -17.163 -0.038 1.00 0.00 59 ASN A C 17
ATOM 16776 O O . ASN A 1 59 ? -2.686 -18.197 0.182 1.00 0.00 59 ASN A O 17
ATOM 16787 N N . LEU A 1 60 ? -1.246 -16.983 -1.070 1.00 0.00 60 LEU A N 17
ATOM 16788 C CA . LEU A 1 60 ? -1.035 -18.036 -2.048 1.00 0.00 60 LEU A CA 17
ATOM 16789 C C . LEU A 1 60 ? -0.725 -19.347 -1.322 1.00 0.00 60 LEU A C 17
ATOM 16790 O O . LEU A 1 60 ? -1.382 -20.360 -1.556 1.00 0.00 60 LEU A O 17
ATOM 16806 N N . GLU A 1 61 ? 0.275 -19.284 -0.456 1.00 0.00 61 GLU A N 17
ATOM 16807 C CA . GLU A 1 61 ? 0.680 -20.453 0.306 1.00 0.00 61 GLU A CA 17
ATOM 16808 C C . GLU A 1 61 ? -0.414 -20.841 1.303 1.00 0.00 61 GLU A C 17
ATOM 16809 O O . GL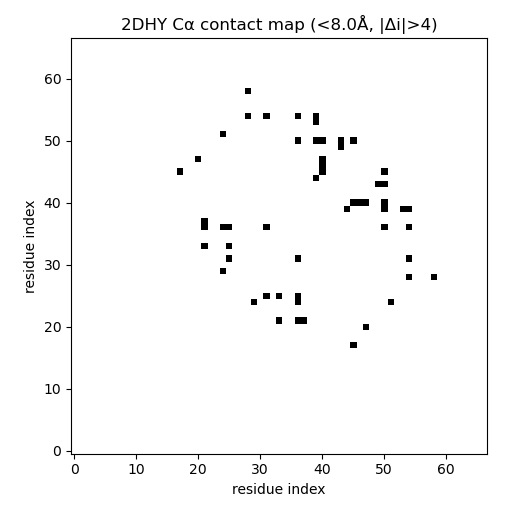U A 1 61 ? -0.801 -22.006 1.383 1.00 0.00 61 GLU A O 17
ATOM 16821 N N . SER A 1 62 ? -0.881 -19.843 2.039 1.00 0.00 62 SER A N 17
ATOM 16822 C CA . SER A 1 62 ? -1.922 -20.066 3.028 1.00 0.00 62 SER A CA 17
ATOM 16823 C C . SER A 1 62 ? -3.155 -19.225 2.688 1.00 0.00 62 SER A C 17
ATOM 16824 O O . SER A 1 62 ? -3.211 -18.040 3.015 1.00 0.00 62 SER A O 17
ATOM 16832 N N . GLY A 1 63 ? -4.111 -19.870 2.037 1.00 0.00 63 GLY A N 17
ATOM 16833 C CA . GLY A 1 63 ? -5.339 -19.196 1.650 1.00 0.00 63 GLY A CA 17
ATOM 16834 C C . GLY A 1 63 ? -5.701 -19.509 0.197 1.00 0.00 63 GLY A C 17
ATOM 16835 O O . GLY A 1 63 ? -4.914 -19.251 -0.713 1.00 0.00 63 GLY A O 17
ATOM 16839 N N . PRO A 1 64 ? -6.925 -20.076 0.019 1.00 0.00 64 PRO A N 17
ATOM 16840 C CA . PRO A 1 64 ? -7.401 -20.427 -1.308 1.00 0.00 64 PRO A CA 17
ATOM 16841 C C . PRO A 1 64 ? -7.827 -19.180 -2.085 1.00 0.00 64 PRO A C 17
ATOM 16842 O O . PRO A 1 64 ? -9.004 -18.821 -2.093 1.00 0.00 64 PRO A O 17
ATOM 16853 N N . SER A 1 65 ? -6.848 -18.553 -2.720 1.00 0.00 65 SER A N 17
ATOM 16854 C CA . SER A 1 65 ? -7.107 -17.354 -3.498 1.00 0.00 65 SER A CA 17
ATOM 16855 C C . SER A 1 65 ? -7.673 -17.731 -4.868 1.00 0.00 65 SER A C 17
ATOM 16856 O O . SER A 1 65 ? -7.592 -18.888 -5.280 1.00 0.00 65 SER A O 17
ATOM 16864 N N . SER A 1 66 ? -8.234 -16.734 -5.536 1.00 0.00 66 SER A N 17
ATOM 16865 C CA . SER A 1 66 ? -8.814 -16.947 -6.852 1.00 0.00 66 SER A CA 17
ATOM 16866 C C . SER A 1 66 ? -8.802 -15.640 -7.646 1.00 0.00 66 SER A C 17
ATOM 16867 O O . SER A 1 66 ? -9.733 -14.842 -7.549 1.00 0.00 66 SER A O 17
ATOM 16875 N N . GLY A 1 67 ? -7.738 -15.461 -8.415 1.00 0.00 67 GLY A N 17
ATOM 16876 C CA . GLY A 1 67 ? -7.593 -14.264 -9.226 1.00 0.00 67 GLY A CA 17
ATOM 16877 C C . GLY A 1 67 ? -7.887 -14.561 -10.698 1.00 0.00 67 GLY A C 17
ATOM 16878 O O . GLY A 1 67 ? -7.289 -15.461 -11.285 1.00 0.00 67 GLY A O 17
ATOM 16882 N N . GLY A 1 1 ? 19.521 12.233 22.183 1.00 0.00 1 GLY A N 18
ATOM 16883 C CA . GLY A 1 1 ? 18.380 13.104 22.414 1.00 0.00 1 GLY A CA 18
ATOM 16884 C C . GLY A 1 1 ? 17.366 12.993 21.274 1.00 0.00 1 GLY A C 18
ATOM 16885 O O . GLY A 1 1 ? 17.740 13.012 20.102 1.00 0.00 1 GLY A O 18
ATOM 16889 N N . SER A 1 2 ? 16.103 12.879 21.657 1.00 0.00 2 SER A N 18
ATOM 16890 C CA . SER A 1 2 ? 15.032 12.765 20.681 1.00 0.00 2 SER A CA 18
ATOM 16891 C C . SER A 1 2 ? 14.741 14.133 20.061 1.00 0.00 2 SER A C 18
ATOM 16892 O O . SER A 1 2 ? 14.179 15.009 20.717 1.00 0.00 2 SER A O 18
ATOM 16900 N N . SER A 1 3 ? 15.137 14.274 18.805 1.00 0.00 3 SER A N 18
ATOM 16901 C CA . SER A 1 3 ? 14.926 15.520 18.089 1.00 0.00 3 SER A CA 18
ATOM 16902 C C . SER A 1 3 ? 14.178 15.252 16.781 1.00 0.00 3 SER A C 18
ATOM 16903 O O . SER A 1 3 ? 14.118 14.114 16.318 1.00 0.00 3 SER A O 18
ATOM 16911 N N . GLY A 1 4 ? 13.625 16.320 16.223 1.00 0.00 4 GLY A N 18
ATOM 16912 C CA . GLY A 1 4 ? 12.883 16.214 14.979 1.00 0.00 4 GLY A CA 18
ATOM 16913 C C . GLY A 1 4 ? 11.439 15.781 15.236 1.00 0.00 4 GLY A C 18
ATOM 16914 O O . GLY A 1 4 ? 10.947 15.884 16.359 1.00 0.00 4 GLY A O 18
ATOM 16918 N N . SER A 1 5 ? 10.800 15.304 14.178 1.00 0.00 5 SER A N 18
ATOM 16919 C CA . SER A 1 5 ? 9.422 14.855 14.275 1.00 0.00 5 SER A CA 18
ATOM 16920 C C . SER A 1 5 ? 8.521 16.017 14.698 1.00 0.00 5 SER A C 18
ATOM 16921 O O . SER A 1 5 ? 9.001 17.019 15.225 1.00 0.00 5 SER A O 18
ATOM 16929 N N . SER A 1 6 ? 7.231 15.843 14.452 1.00 0.00 6 SER A N 18
ATOM 16930 C CA . SER A 1 6 ? 6.258 16.865 14.802 1.00 0.00 6 SER A CA 18
ATOM 16931 C C . SER A 1 6 ? 4.897 16.221 15.072 1.00 0.00 6 SER A C 18
ATOM 16932 O O . SER A 1 6 ? 4.305 16.434 16.129 1.00 0.00 6 SER A O 18
ATOM 16940 N N . GLY A 1 7 ? 4.440 15.447 14.099 1.00 0.00 7 GLY A N 18
ATOM 16941 C CA . GLY A 1 7 ? 3.160 14.770 14.219 1.00 0.00 7 GLY A CA 18
ATOM 16942 C C . GLY A 1 7 ? 2.357 14.882 12.922 1.00 0.00 7 GLY A C 18
ATOM 16943 O O . GLY A 1 7 ? 2.931 14.963 11.837 1.00 0.00 7 GLY A O 18
ATOM 16947 N N . ARG A 1 8 ? 1.041 14.882 13.076 1.00 0.00 8 ARG A N 18
ATOM 16948 C CA . ARG A 1 8 ? 0.153 14.982 11.930 1.00 0.00 8 ARG A CA 18
ATOM 16949 C C . ARG A 1 8 ? -0.526 16.353 11.902 1.00 0.00 8 ARG A C 18
ATOM 16950 O O . ARG A 1 8 ? -0.914 16.878 12.945 1.00 0.00 8 ARG A O 18
ATOM 16971 N N . PRO A 1 9 ? -0.653 16.907 10.667 1.00 0.00 9 PRO A N 18
ATOM 16972 C CA . PRO A 1 9 ? -1.278 18.206 10.490 1.00 0.00 9 PRO A CA 18
ATOM 16973 C C . PRO A 1 9 ? -2.798 18.108 10.640 1.00 0.00 9 PRO A C 18
ATOM 16974 O O . PRO A 1 9 ? -3.327 17.043 10.953 1.00 0.00 9 PRO A O 18
ATOM 16985 N N . ALA A 1 10 ? -3.457 19.234 10.408 1.00 0.00 10 ALA A N 18
ATOM 16986 C CA . ALA A 1 10 ? -4.905 19.288 10.513 1.00 0.00 10 ALA A CA 18
ATOM 16987 C C . ALA A 1 10 ? -5.505 19.508 9.123 1.00 0.00 10 ALA A C 18
ATOM 16988 O O . ALA A 1 10 ? -5.517 20.630 8.619 1.00 0.00 10 ALA A O 18
ATOM 16995 N N . ARG A 1 11 ? -5.989 18.419 8.543 1.00 0.00 11 ARG A N 18
ATOM 16996 C CA . ARG A 1 11 ? -6.588 18.480 7.221 1.00 0.00 11 ARG A CA 18
ATOM 16997 C C . ARG A 1 11 ? -5.526 18.807 6.170 1.00 0.00 11 ARG A C 18
ATOM 16998 O O . ARG A 1 11 ? -5.146 19.966 6.006 1.00 0.00 11 ARG A O 18
ATOM 17019 N N . GLN A 1 12 ? -5.076 17.766 5.485 1.00 0.00 12 GLN A N 18
ATOM 17020 C CA . GLN A 1 12 ? -4.065 17.929 4.454 1.00 0.00 12 GLN A CA 18
ATOM 17021 C C . GLN A 1 12 ? -3.992 16.676 3.579 1.00 0.00 12 GLN A C 18
ATOM 17022 O O . GLN A 1 12 ? -3.177 15.788 3.827 1.00 0.00 12 GLN A O 18
ATOM 17036 N N . VAL A 1 13 ? -4.854 16.644 2.574 1.00 0.00 13 VAL A N 18
ATOM 17037 C CA . VAL A 1 13 ? -4.898 15.514 1.661 1.00 0.00 13 VAL A CA 18
ATOM 17038 C C . VAL A 1 13 ? -4.334 15.939 0.304 1.00 0.00 13 VAL A C 18
ATOM 17039 O O . VAL A 1 13 ? -4.569 17.059 -0.147 1.00 0.00 13 VAL A O 18
ATOM 17052 N N . ARG A 1 14 ? -3.601 15.022 -0.310 1.00 0.00 14 ARG A N 18
ATOM 17053 C CA . ARG A 1 14 ? -3.002 15.287 -1.607 1.00 0.00 14 ARG A CA 18
ATOM 17054 C C . ARG A 1 14 ? -3.263 14.120 -2.561 1.00 0.00 14 ARG A C 18
ATOM 17055 O O . ARG A 1 14 ? -3.797 14.314 -3.652 1.00 0.00 14 ARG A O 18
ATOM 17076 N N . ARG A 1 15 ? -2.875 12.935 -2.116 1.00 0.00 15 ARG A N 18
ATOM 17077 C CA . ARG A 1 15 ? -3.061 11.737 -2.916 1.00 0.00 15 ARG A CA 18
ATOM 17078 C C . ARG A 1 15 ? -2.780 10.488 -2.077 1.00 0.00 15 ARG A C 18
ATOM 17079 O O . ARG A 1 15 ? -1.995 10.535 -1.131 1.00 0.00 15 ARG A O 18
ATOM 17100 N N . LEU A 1 16 ? -3.438 9.401 -2.453 1.00 0.00 16 LEU A N 18
ATOM 17101 C CA . LEU A 1 16 ? -3.269 8.143 -1.747 1.00 0.00 16 LEU A CA 18
ATOM 17102 C C . LEU A 1 16 ? -3.676 8.326 -0.284 1.00 0.00 16 LEU A C 18
ATOM 17103 O O . LEU A 1 16 ? -3.641 9.439 0.239 1.00 0.00 16 LEU A O 18
ATOM 17119 N N . GLU A 1 17 ? -4.051 7.217 0.336 1.00 0.00 17 GLU A N 18
ATOM 17120 C CA . GLU A 1 17 ? -4.464 7.241 1.729 1.00 0.00 17 GLU A CA 18
ATOM 17121 C C . GLU A 1 17 ? -3.916 6.017 2.466 1.00 0.00 17 GLU A C 18
ATOM 17122 O O . GLU A 1 17 ? -3.480 5.054 1.838 1.00 0.00 17 GLU A O 18
ATOM 17134 N N . PHE A 1 18 ? -3.956 6.095 3.788 1.00 0.00 18 PHE A N 18
ATOM 17135 C CA . PHE A 1 18 ? -3.469 5.006 4.618 1.00 0.00 18 PHE A CA 18
ATOM 17136 C C . PHE A 1 18 ? -4.627 4.278 5.302 1.00 0.00 18 PHE A C 18
ATOM 17137 O O . PHE A 1 18 ? -4.727 3.054 5.225 1.00 0.00 18 PHE A O 18
ATOM 17154 N N . ASN A 1 19 ? -5.473 5.061 5.956 1.00 0.00 19 ASN A N 18
ATOM 17155 C CA . ASN A 1 19 ? -6.620 4.505 6.653 1.00 0.00 19 ASN A CA 18
ATOM 17156 C C . ASN A 1 19 ? -7.414 3.616 5.693 1.00 0.00 19 ASN A C 18
ATOM 17157 O O . ASN A 1 19 ? -7.685 2.456 5.998 1.00 0.00 19 ASN A O 18
ATOM 17168 N N . GLN A 1 20 ? -7.763 4.195 4.553 1.00 0.00 20 GLN A N 18
ATOM 17169 C CA . GLN A 1 20 ? -8.519 3.469 3.547 1.00 0.00 20 GLN A CA 18
ATOM 17170 C C . GLN A 1 20 ? -7.795 2.176 3.167 1.00 0.00 20 GLN A C 18
ATOM 17171 O O . GLN A 1 20 ? -8.387 1.099 3.190 1.00 0.00 20 GLN A O 18
ATOM 17185 N N . ALA A 1 21 ? -6.523 2.327 2.827 1.00 0.00 21 ALA A N 18
ATOM 17186 C CA . ALA A 1 21 ? -5.711 1.185 2.443 1.00 0.00 21 ALA A CA 18
ATOM 17187 C C . ALA A 1 21 ? -5.963 0.034 3.419 1.00 0.00 21 ALA A C 18
ATOM 17188 O O . ALA A 1 21 ? -6.439 -1.028 3.023 1.00 0.00 21 ALA A O 18
ATOM 17195 N N . MET A 1 22 ? -5.631 0.285 4.677 1.00 0.00 22 MET A N 18
ATOM 17196 C CA . MET A 1 22 ? -5.815 -0.717 5.713 1.00 0.00 22 MET A CA 18
ATOM 17197 C C . MET A 1 22 ? -7.165 -1.420 5.563 1.00 0.00 22 MET A C 18
ATOM 17198 O O . MET A 1 22 ? -7.243 -2.645 5.641 1.00 0.00 22 MET A O 18
ATOM 17212 N N . ASP A 1 23 ? -8.195 -0.615 5.348 1.00 0.00 23 ASP A N 18
ATOM 17213 C CA . ASP A 1 23 ? -9.538 -1.145 5.186 1.00 0.00 23 ASP A CA 18
ATOM 17214 C C . ASP A 1 23 ? -9.557 -2.121 4.008 1.00 0.00 23 ASP A C 18
ATOM 17215 O O . ASP A 1 23 ? -10.096 -3.222 4.118 1.00 0.00 23 ASP A O 18
ATOM 17224 N N . ASP A 1 24 ? -8.963 -1.684 2.908 1.00 0.00 24 ASP A N 18
ATOM 17225 C CA . ASP A 1 24 ? -8.905 -2.505 1.711 1.00 0.00 24 ASP A CA 18
ATOM 17226 C C . ASP A 1 24 ? -8.242 -3.842 2.047 1.00 0.00 24 ASP A C 18
ATOM 17227 O O . ASP A 1 24 ? -8.785 -4.903 1.741 1.00 0.00 24 ASP A O 18
ATOM 17236 N N . PHE A 1 25 ? -7.078 -3.749 2.673 1.00 0.00 25 PHE A N 18
ATOM 17237 C CA . PHE A 1 25 ? -6.336 -4.938 3.053 1.00 0.00 25 PHE A CA 18
ATOM 17238 C C . PHE A 1 25 ? -7.155 -5.816 4.001 1.00 0.00 25 PHE A C 18
ATOM 17239 O O . PHE A 1 25 ? -7.140 -7.041 3.888 1.00 0.00 25 PHE A O 18
ATOM 17256 N N . LYS A 1 26 ? -7.851 -5.156 4.915 1.00 0.00 26 LYS A N 18
ATOM 17257 C CA . LYS A 1 26 ? -8.676 -5.861 5.882 1.00 0.00 26 LYS A CA 18
ATOM 17258 C C . LYS A 1 26 ? -9.681 -6.744 5.141 1.00 0.00 26 LYS A C 18
ATOM 17259 O O . LYS A 1 26 ? -9.946 -7.871 5.555 1.00 0.00 26 LYS A O 18
ATOM 17278 N N . THR A 1 27 ? -10.214 -6.198 4.058 1.00 0.00 27 THR A N 18
ATOM 17279 C CA . THR A 1 27 ? -11.185 -6.922 3.255 1.00 0.00 27 THR A CA 18
ATOM 17280 C C . THR A 1 27 ? -10.477 -7.904 2.319 1.00 0.00 27 THR A C 18
ATOM 17281 O O . THR A 1 27 ? -10.971 -9.004 2.079 1.00 0.00 27 THR A O 18
ATOM 17292 N N . MET A 1 28 ? -9.331 -7.470 1.816 1.00 0.00 28 MET A N 18
ATOM 17293 C CA . MET A 1 28 ? -8.549 -8.297 0.912 1.00 0.00 28 MET A CA 18
ATOM 17294 C C . MET A 1 28 ? -8.045 -9.557 1.619 1.00 0.00 28 MET A C 18
ATOM 17295 O O . MET A 1 28 ? -8.179 -10.662 1.095 1.00 0.00 28 MET A O 18
ATOM 17309 N N . PHE A 1 29 ? -7.476 -9.348 2.797 1.00 0.00 29 PHE A N 18
ATOM 17310 C CA . PHE A 1 29 ? -6.952 -10.454 3.581 1.00 0.00 29 PHE A CA 18
ATOM 17311 C C . PHE A 1 29 ? -7.445 -10.383 5.027 1.00 0.00 29 PHE A C 18
ATOM 17312 O O . PHE A 1 29 ? -6.919 -9.615 5.830 1.00 0.00 29 PHE A O 18
ATOM 17329 N N . PRO A 1 30 ? -8.478 -11.217 5.323 1.00 0.00 30 PRO A N 18
ATOM 17330 C CA . PRO A 1 30 ? -9.049 -11.257 6.659 1.00 0.00 30 PRO A CA 18
ATOM 17331 C C . PRO A 1 30 ? -8.126 -11.999 7.627 1.00 0.00 30 PRO A C 18
ATOM 17332 O O . PRO A 1 30 ? -8.020 -11.630 8.796 1.00 0.00 30 PRO A O 18
ATOM 17343 N N . ASN A 1 31 ? -7.482 -13.033 7.106 1.00 0.00 31 ASN A N 18
ATOM 17344 C CA . ASN A 1 31 ? -6.571 -13.830 7.910 1.00 0.00 31 ASN A CA 18
ATOM 17345 C C . ASN A 1 31 ? -5.410 -12.952 8.381 1.00 0.00 31 ASN A C 18
ATOM 17346 O O . ASN A 1 31 ? -4.833 -13.195 9.439 1.00 0.00 31 ASN A O 18
ATOM 17357 N N . MET A 1 32 ? -5.103 -11.950 7.571 1.00 0.00 32 MET A N 18
ATOM 17358 C CA . MET A 1 32 ? -4.021 -11.034 7.891 1.00 0.00 32 MET A CA 18
ATOM 17359 C C . MET A 1 32 ? -4.274 -10.331 9.226 1.00 0.00 32 MET A C 18
ATOM 17360 O O . MET A 1 32 ? -5.384 -10.377 9.755 1.00 0.00 32 MET A O 18
ATOM 17374 N N . ASP A 1 33 ? -3.227 -9.696 9.732 1.00 0.00 33 ASP A N 18
ATOM 17375 C CA . ASP A 1 33 ? -3.323 -8.984 10.995 1.00 0.00 33 ASP A CA 18
ATOM 17376 C C . ASP A 1 33 ? -2.981 -7.510 10.772 1.00 0.00 33 ASP A C 18
ATOM 17377 O O . ASP A 1 33 ? -2.049 -7.190 10.035 1.00 0.00 33 ASP A O 18
ATOM 17386 N N . TYR A 1 34 ? -3.753 -6.651 11.421 1.00 0.00 34 TYR A N 18
ATOM 17387 C CA . TYR A 1 34 ? -3.544 -5.218 11.303 1.00 0.00 34 TYR A CA 18
ATOM 17388 C C . TYR A 1 34 ? -2.066 -4.864 11.476 1.00 0.00 34 TYR A C 18
ATOM 17389 O O . TYR A 1 34 ? -1.588 -3.885 10.905 1.00 0.00 34 TYR A O 18
ATOM 17407 N N . ASP A 1 35 ? -1.384 -5.680 12.267 1.00 0.00 35 ASP A N 18
ATOM 17408 C CA . ASP A 1 35 ? 0.030 -5.464 12.522 1.00 0.00 35 ASP A CA 18
ATOM 17409 C C . ASP A 1 35 ? 0.840 -5.928 11.310 1.00 0.00 35 ASP A C 18
ATOM 17410 O O . ASP A 1 35 ? 1.818 -5.286 10.929 1.00 0.00 35 ASP A O 18
ATOM 17419 N N . ILE A 1 36 ? 0.403 -7.040 10.736 1.00 0.00 36 ILE A N 18
ATOM 17420 C CA . ILE A 1 36 ? 1.075 -7.597 9.575 1.00 0.00 36 ILE A CA 18
ATOM 17421 C C . ILE A 1 36 ? 0.827 -6.693 8.365 1.00 0.00 36 ILE A C 18
ATOM 17422 O O . ILE A 1 36 ? 1.771 -6.202 7.749 1.00 0.00 36 ILE A O 18
ATOM 17438 N N . ILE A 1 37 ? -0.449 -6.501 8.062 1.00 0.00 37 ILE A N 18
ATOM 17439 C CA . ILE A 1 37 ? -0.833 -5.665 6.937 1.00 0.00 37 ILE A CA 18
ATOM 17440 C C . ILE A 1 37 ? 0.075 -4.435 6.888 1.00 0.00 37 ILE A C 18
ATOM 17441 O O . ILE A 1 37 ? 0.791 -4.226 5.910 1.00 0.00 37 ILE A O 18
ATOM 17457 N N . GLU A 1 38 ? 0.016 -3.653 7.956 1.00 0.00 38 GLU A N 18
ATOM 17458 C CA . GLU A 1 38 ? 0.825 -2.449 8.048 1.00 0.00 38 GLU A CA 18
ATOM 17459 C C . GLU A 1 38 ? 2.306 -2.790 7.878 1.00 0.00 38 GLU A C 18
ATOM 17460 O O . GLU A 1 38 ? 3.028 -2.100 7.160 1.00 0.00 38 GLU A O 18
ATOM 17472 N N . CYS A 1 39 ? 2.716 -3.854 8.553 1.00 0.00 39 CYS A N 18
ATOM 17473 C CA . CYS A 1 39 ? 4.099 -4.296 8.486 1.00 0.00 39 CYS A CA 18
ATOM 17474 C C . CYS A 1 39 ? 4.560 -4.215 7.029 1.00 0.00 39 CYS A C 18
ATOM 17475 O O . CYS A 1 39 ? 5.610 -3.644 6.737 1.00 0.00 39 CYS A O 18
ATOM 17483 N N . VAL A 1 40 ? 3.751 -4.793 6.154 1.00 0.00 40 VAL A N 18
ATOM 17484 C CA . VAL A 1 40 ? 4.063 -4.794 4.734 1.00 0.00 40 VAL A CA 18
ATOM 17485 C C . VAL A 1 40 ? 4.088 -3.352 4.222 1.00 0.00 40 VAL A C 18
ATOM 17486 O O . VAL A 1 40 ? 5.035 -2.944 3.552 1.00 0.00 40 VAL A O 18
ATOM 17499 N N . LEU A 1 41 ? 3.034 -2.621 4.555 1.00 0.00 41 LEU A N 18
ATOM 17500 C CA . LEU A 1 41 ? 2.923 -1.234 4.137 1.00 0.00 41 LEU A CA 18
ATOM 17501 C C . LEU A 1 41 ? 4.264 -0.530 4.358 1.00 0.00 41 LEU A C 18
ATOM 17502 O O . LEU A 1 41 ? 4.794 0.104 3.448 1.00 0.00 41 LEU A O 18
ATOM 17518 N N . ARG A 1 42 ? 4.774 -0.667 5.574 1.00 0.00 42 ARG A N 18
ATOM 17519 C CA . ARG A 1 42 ? 6.043 -0.052 5.926 1.00 0.00 42 ARG A CA 18
ATOM 17520 C C . ARG A 1 42 ? 7.202 -0.830 5.299 1.00 0.00 42 ARG A C 18
ATOM 17521 O O . ARG A 1 42 ? 8.074 -0.243 4.661 1.00 0.00 42 ARG A O 18
ATOM 17542 N N . ALA A 1 43 ? 7.173 -2.139 5.503 1.00 0.00 43 ALA A N 18
ATOM 17543 C CA . ALA A 1 43 ? 8.210 -3.003 4.965 1.00 0.00 43 ALA A CA 18
ATOM 17544 C C . ALA A 1 43 ? 8.471 -2.631 3.504 1.00 0.00 43 ALA A C 18
ATOM 17545 O O . ALA A 1 43 ? 9.599 -2.737 3.025 1.00 0.00 43 ALA A O 18
ATOM 17552 N N . ASN A 1 44 ? 7.410 -2.201 2.837 1.00 0.00 44 ASN A N 18
ATOM 17553 C CA . ASN A 1 44 ? 7.511 -1.813 1.441 1.00 0.00 44 ASN A CA 18
ATOM 17554 C C . ASN A 1 44 ? 7.714 -0.299 1.350 1.00 0.00 44 ASN A C 18
ATOM 17555 O O . ASN A 1 44 ? 8.298 0.196 0.387 1.00 0.00 44 ASN A O 18
ATOM 17566 N N . SER A 1 45 ? 7.220 0.394 2.366 1.00 0.00 45 SER A N 18
ATOM 17567 C CA . SER A 1 45 ? 7.340 1.841 2.413 1.00 0.00 45 SER A CA 18
ATOM 17568 C C . SER A 1 45 ? 6.194 2.487 1.632 1.00 0.00 45 SER A C 18
ATOM 17569 O O . SER A 1 45 ? 6.362 2.860 0.472 1.00 0.00 45 SER A O 18
ATOM 17577 N N . GLY A 1 46 ? 5.055 2.599 2.299 1.00 0.00 46 GLY A N 18
ATOM 17578 C CA . GLY A 1 46 ? 3.882 3.193 1.681 1.00 0.00 46 GLY A CA 18
ATOM 17579 C C . GLY A 1 46 ? 3.777 2.795 0.208 1.00 0.00 46 GLY A C 18
ATOM 17580 O O . GLY A 1 46 ? 4.153 3.564 -0.675 1.00 0.00 46 GLY A O 18
ATOM 17584 N N . ALA A 1 47 ? 3.263 1.594 -0.012 1.00 0.00 47 ALA A N 18
ATOM 17585 C CA . ALA A 1 47 ? 3.103 1.084 -1.364 1.00 0.00 47 ALA A CA 18
ATOM 17586 C C . ALA A 1 47 ? 2.028 -0.004 -1.370 1.00 0.00 47 ALA A C 18
ATOM 17587 O O . ALA A 1 47 ? 2.302 -1.154 -1.032 1.00 0.00 47 ALA A O 18
ATOM 17594 N N . VAL A 1 48 ? 0.827 0.398 -1.759 1.00 0.00 48 VAL A N 18
ATOM 17595 C CA . VAL A 1 48 ? -0.291 -0.528 -1.814 1.00 0.00 48 VAL A CA 18
ATOM 17596 C C . VAL A 1 48 ? -0.043 -1.555 -2.921 1.00 0.00 48 VAL A C 18
ATOM 17597 O O . VAL A 1 48 ? -0.002 -2.756 -2.661 1.00 0.00 48 VAL A O 18
ATOM 17610 N N . ASP A 1 49 ? 0.116 -1.044 -4.133 1.00 0.00 49 ASP A N 18
ATOM 17611 C CA . ASP A 1 49 ? 0.359 -1.901 -5.281 1.00 0.00 49 ASP A CA 18
ATOM 17612 C C . ASP A 1 49 ? 1.329 -3.016 -4.883 1.00 0.00 49 ASP A C 18
ATOM 17613 O O . ASP A 1 49 ? 1.117 -4.179 -5.224 1.00 0.00 49 ASP A O 18
ATOM 17622 N N . ALA A 1 50 ? 2.371 -2.621 -4.167 1.00 0.00 50 ALA A N 18
ATOM 17623 C CA . ALA A 1 50 ? 3.375 -3.572 -3.720 1.00 0.00 50 ALA A CA 18
ATOM 17624 C C . ALA A 1 50 ? 2.834 -4.350 -2.519 1.00 0.00 50 ALA A C 18
ATOM 17625 O O . ALA A 1 50 ? 2.739 -5.576 -2.560 1.00 0.00 50 ALA A O 18
ATOM 17632 N N . THR A 1 51 ? 2.493 -3.606 -1.477 1.00 0.00 51 THR A N 18
ATOM 17633 C CA . THR A 1 51 ? 1.964 -4.211 -0.266 1.00 0.00 51 THR A CA 18
ATOM 17634 C C . THR A 1 51 ? 0.922 -5.277 -0.614 1.00 0.00 51 THR A C 18
ATOM 17635 O O . THR A 1 51 ? 0.724 -6.226 0.143 1.00 0.00 51 THR A O 18
ATOM 17646 N N . ILE A 1 52 ? 0.285 -5.084 -1.759 1.00 0.00 52 ILE A N 18
ATOM 17647 C CA . ILE A 1 52 ? -0.731 -6.017 -2.216 1.00 0.00 52 ILE A CA 18
ATOM 17648 C C . ILE A 1 52 ? -0.066 -7.340 -2.601 1.00 0.00 52 ILE A C 18
ATOM 17649 O O . ILE A 1 52 ? -0.239 -8.348 -1.917 1.00 0.00 52 ILE A O 18
ATOM 17665 N N . ASP A 1 53 ? 0.680 -7.294 -3.695 1.00 0.00 53 ASP A N 18
ATOM 17666 C CA . ASP A 1 53 ? 1.372 -8.477 -4.179 1.00 0.00 53 ASP A CA 18
ATOM 17667 C C . ASP A 1 53 ? 1.947 -9.248 -2.990 1.00 0.00 53 ASP A C 18
ATOM 17668 O O . ASP A 1 53 ? 1.940 -10.478 -2.981 1.00 0.00 53 ASP A O 18
ATOM 17677 N N . GLN A 1 54 ? 2.433 -8.494 -2.015 1.00 0.00 54 GLN A N 18
ATOM 17678 C CA . GLN A 1 54 ? 3.012 -9.091 -0.824 1.00 0.00 54 GLN A CA 18
ATOM 17679 C C . GLN A 1 54 ? 2.011 -10.046 -0.169 1.00 0.00 54 GLN A C 18
ATOM 17680 O O . GLN A 1 54 ? 2.189 -11.262 -0.211 1.00 0.00 54 GLN A O 18
ATOM 17694 N N . LEU A 1 55 ? 0.980 -9.458 0.420 1.00 0.00 55 LEU A N 18
ATOM 17695 C CA . LEU A 1 55 ? -0.049 -10.241 1.083 1.00 0.00 55 LEU A CA 18
ATOM 17696 C C . LEU A 1 55 ? -0.587 -11.294 0.112 1.00 0.00 55 LEU A C 18
ATOM 17697 O O . LEU A 1 55 ? -0.949 -12.395 0.522 1.00 0.00 55 LEU A O 18
ATOM 17713 N N . LEU A 1 56 ? -0.624 -10.917 -1.158 1.00 0.00 56 LEU A N 18
ATOM 17714 C CA . LEU A 1 56 ? -1.112 -11.814 -2.191 1.00 0.00 56 LEU A CA 18
ATOM 17715 C C . LEU A 1 56 ? -0.360 -13.144 -2.103 1.00 0.00 56 LEU A C 18
ATOM 17716 O O . LEU A 1 56 ? -0.935 -14.162 -1.721 1.00 0.00 56 LEU A O 18
ATOM 17732 N N . GLN A 1 57 ? 0.914 -13.092 -2.463 1.00 0.00 57 GLN A N 18
ATOM 17733 C CA . GLN A 1 57 ? 1.750 -14.279 -2.430 1.00 0.00 57 GLN A CA 18
ATOM 17734 C C . GLN A 1 57 ? 1.600 -14.996 -1.087 1.00 0.00 57 GLN A C 18
ATOM 17735 O O . GLN A 1 57 ? 1.599 -16.225 -1.032 1.00 0.00 57 GLN A O 18
ATOM 17749 N N . MET A 1 58 ? 1.477 -14.198 -0.036 1.00 0.00 58 MET A N 18
ATOM 17750 C CA . MET A 1 58 ? 1.327 -14.741 1.303 1.00 0.00 58 MET A CA 18
ATOM 17751 C C . MET A 1 58 ? 0.041 -15.561 1.421 1.00 0.00 58 MET A C 18
ATOM 17752 O O . MET A 1 58 ? 0.083 -16.744 1.755 1.00 0.00 58 MET A O 18
ATOM 17766 N N . ASN A 1 59 ? -1.073 -14.899 1.140 1.00 0.00 59 ASN A N 18
ATOM 17767 C CA . ASN A 1 59 ? -2.369 -15.552 1.211 1.00 0.00 59 ASN A CA 18
ATOM 17768 C C . ASN A 1 59 ? -2.448 -16.637 0.135 1.00 0.00 59 ASN A C 18
ATOM 17769 O O . ASN A 1 59 ? -3.146 -17.635 0.305 1.00 0.00 59 ASN A O 18
ATOM 17780 N N . LEU A 1 60 ? -1.723 -16.404 -0.949 1.00 0.00 60 LEU A N 18
ATOM 17781 C CA . LEU A 1 60 ? -1.703 -17.349 -2.053 1.00 0.00 60 LEU A CA 18
ATOM 17782 C C . LEU A 1 60 ? -1.587 -18.771 -1.499 1.00 0.00 60 LEU A C 18
ATOM 17783 O O . LEU A 1 60 ? -2.476 -19.595 -1.705 1.00 0.00 60 LEU A O 18
ATOM 17799 N N . GLU A 1 61 ? -0.484 -19.014 -0.807 1.00 0.00 61 GLU A N 18
ATOM 17800 C CA . GLU A 1 61 ? -0.240 -20.322 -0.223 1.00 0.00 61 GLU A CA 18
ATOM 17801 C C . GLU A 1 61 ? -0.342 -21.410 -1.294 1.00 0.00 61 GLU A C 18
ATOM 17802 O O . GLU A 1 61 ? -1.440 -21.836 -1.647 1.00 0.00 61 GLU A O 18
ATOM 17814 N N . SER A 1 62 ? 0.817 -21.827 -1.780 1.00 0.00 62 SER A N 18
ATOM 17815 C CA . SER A 1 62 ? 0.872 -22.857 -2.804 1.00 0.00 62 SER A CA 18
ATOM 17816 C C . SER A 1 62 ? 0.545 -24.221 -2.192 1.00 0.00 62 SER A C 18
ATOM 17817 O O . SER A 1 62 ? 0.647 -24.401 -0.980 1.00 0.00 62 SER A O 18
ATOM 17825 N N . GLY A 1 63 ? 0.160 -25.145 -3.059 1.00 0.00 63 GLY A N 18
ATOM 17826 C CA . GLY A 1 63 ? -0.182 -26.487 -2.620 1.00 0.00 63 GLY A CA 18
ATOM 17827 C C . GLY A 1 63 ? -1.696 -26.640 -2.453 1.00 0.00 63 GLY A C 18
ATOM 17828 O O . GLY A 1 63 ? -2.470 -26.050 -3.205 1.00 0.00 63 GLY A O 18
ATOM 17832 N N . PRO A 1 64 ? -2.082 -27.456 -1.436 1.00 0.00 64 PRO A N 18
ATOM 17833 C CA . PRO A 1 64 ? -3.489 -27.694 -1.160 1.00 0.00 64 PRO A CA 18
ATOM 17834 C C . PRO A 1 64 ? -4.126 -26.483 -0.477 1.00 0.00 64 PRO A C 18
ATOM 17835 O O . PRO A 1 64 ? -3.436 -25.524 -0.134 1.00 0.00 64 PRO A O 18
ATOM 17846 N N . SER A 1 65 ? -5.437 -26.565 -0.300 1.00 0.00 65 SER A N 18
ATOM 17847 C CA . SER A 1 65 ? -6.175 -25.487 0.337 1.00 0.00 65 SER A CA 18
ATOM 17848 C C . SER A 1 65 ? -6.953 -26.025 1.540 1.00 0.00 65 SER A C 18
ATOM 17849 O O . SER A 1 65 ? -7.438 -27.155 1.515 1.00 0.00 65 SER A O 18
ATOM 17857 N N . SER A 1 66 ? -7.047 -25.190 2.564 1.00 0.00 66 SER A N 18
ATOM 17858 C CA . SER A 1 66 ? -7.757 -25.567 3.775 1.00 0.00 66 SER A CA 18
ATOM 17859 C C . SER A 1 66 ? -8.037 -24.326 4.625 1.00 0.00 66 SER A C 18
ATOM 17860 O O . SER A 1 66 ? -7.333 -23.324 4.517 1.00 0.00 66 SER A O 18
ATOM 17868 N N . GLY A 1 67 ? -9.068 -24.435 5.450 1.00 0.00 67 GLY A N 18
ATOM 17869 C CA . GLY A 1 67 ? -9.451 -23.334 6.318 1.00 0.00 67 GLY A CA 18
ATOM 17870 C C . GLY A 1 67 ? -9.827 -22.097 5.501 1.00 0.00 67 GLY A C 18
ATOM 17871 O O . GLY A 1 67 ? -9.137 -21.080 5.553 1.00 0.00 67 GLY A O 18
ATOM 17875 N N . GLY A 1 1 ? -20.833 9.168 8.557 1.00 0.00 1 GLY A N 19
ATOM 17876 C CA . GLY A 1 1 ? -20.653 9.846 7.284 1.00 0.00 1 GLY A CA 19
ATOM 17877 C C . GLY A 1 1 ? -20.205 11.294 7.492 1.00 0.00 1 GLY A C 19
ATOM 17878 O O . GLY A 1 1 ? -19.245 11.552 8.216 1.00 0.00 1 GLY A O 19
ATOM 17882 N N . SER A 1 2 ? -20.922 12.200 6.845 1.00 0.00 2 SER A N 19
ATOM 17883 C CA . SER A 1 2 ? -20.611 13.616 6.950 1.00 0.00 2 SER A CA 19
ATOM 17884 C C . SER A 1 2 ? -21.872 14.448 6.713 1.00 0.00 2 SER A C 19
ATOM 17885 O O . SER A 1 2 ? -22.385 14.500 5.596 1.00 0.00 2 SER A O 19
ATOM 17893 N N . SER A 1 3 ? -22.336 15.079 7.782 1.00 0.00 3 SER A N 19
ATOM 17894 C CA . SER A 1 3 ? -23.528 15.906 7.705 1.00 0.00 3 SER A CA 19
ATOM 17895 C C . SER A 1 3 ? -23.434 16.847 6.502 1.00 0.00 3 SER A C 19
ATOM 17896 O O . SER A 1 3 ? -22.352 17.326 6.166 1.00 0.00 3 SER A O 19
ATOM 17904 N N . GLY A 1 4 ? -24.583 17.083 5.885 1.00 0.00 4 GLY A N 19
ATOM 17905 C CA . GLY A 1 4 ? -24.645 17.958 4.727 1.00 0.00 4 GLY A CA 19
ATOM 17906 C C . GLY A 1 4 ? -24.667 19.428 5.150 1.00 0.00 4 GLY A C 19
ATOM 17907 O O . GLY A 1 4 ? -25.368 19.796 6.092 1.00 0.00 4 GLY A O 19
ATOM 17911 N N . SER A 1 5 ? -23.892 20.229 4.434 1.00 0.00 5 SER A N 19
ATOM 17912 C CA . SER A 1 5 ? -23.814 21.651 4.724 1.00 0.00 5 SER A CA 19
ATOM 17913 C C . SER A 1 5 ? -23.504 22.430 3.444 1.00 0.00 5 SER A C 19
ATOM 17914 O O . SER A 1 5 ? -22.343 22.562 3.059 1.00 0.00 5 SER A O 19
ATOM 17922 N N . SER A 1 6 ? -24.563 22.925 2.819 1.00 0.00 6 SER A N 19
ATOM 17923 C CA . SER A 1 6 ? -24.418 23.687 1.591 1.00 0.00 6 SER A CA 19
ATOM 17924 C C . SER A 1 6 ? -23.709 25.012 1.877 1.00 0.00 6 SER A C 19
ATOM 17925 O O . SER A 1 6 ? -24.274 25.896 2.518 1.00 0.00 6 SER A O 19
ATOM 17933 N N . GLY A 1 7 ? -22.481 25.107 1.388 1.00 0.00 7 GLY A N 19
ATOM 17934 C CA . GLY A 1 7 ? -21.689 26.309 1.583 1.00 0.00 7 GLY A CA 19
ATOM 17935 C C . GLY A 1 7 ? -20.198 26.020 1.394 1.00 0.00 7 GLY A C 19
ATOM 17936 O O . GLY A 1 7 ? -19.612 25.247 2.150 1.00 0.00 7 GLY A O 19
ATOM 17940 N N . ARG A 1 8 ? -19.629 26.657 0.382 1.00 0.00 8 ARG A N 19
ATOM 17941 C CA . ARG A 1 8 ? -18.218 26.478 0.084 1.00 0.00 8 ARG A CA 19
ATOM 17942 C C . ARG A 1 8 ? -17.914 25.002 -0.181 1.00 0.00 8 ARG A C 19
ATOM 17943 O O . ARG A 1 8 ? -18.689 24.127 0.202 1.00 0.00 8 ARG A O 19
ATOM 17964 N N . PRO A 1 9 ? -16.755 24.765 -0.850 1.00 0.00 9 PRO A N 19
ATOM 17965 C CA . PRO A 1 9 ? -16.339 23.410 -1.171 1.00 0.00 9 PRO A CA 19
ATOM 17966 C C . PRO A 1 9 ? -15.809 22.691 0.072 1.00 0.00 9 PRO A C 19
ATOM 17967 O O . PRO A 1 9 ? -14.729 23.011 0.565 1.00 0.00 9 PRO A O 19
ATOM 17978 N N . ALA A 1 10 ? -16.594 21.732 0.542 1.00 0.00 10 ALA A N 19
ATOM 17979 C CA . ALA A 1 10 ? -16.217 20.965 1.717 1.00 0.00 10 ALA A CA 19
ATOM 17980 C C . ALA A 1 10 ? -15.292 19.821 1.298 1.00 0.00 10 ALA A C 19
ATOM 17981 O O . ALA A 1 10 ? -15.381 19.324 0.177 1.00 0.00 10 ALA A O 19
ATOM 17988 N N . ARG A 1 11 ? -14.424 19.436 2.223 1.00 0.00 11 ARG A N 19
ATOM 17989 C CA . ARG A 1 11 ? -13.483 18.359 1.964 1.00 0.00 11 ARG A CA 19
ATOM 17990 C C . ARG A 1 11 ? -12.560 18.160 3.168 1.00 0.00 11 ARG A C 19
ATOM 17991 O O . ARG A 1 11 ? -12.003 19.122 3.693 1.00 0.00 11 ARG A O 19
ATOM 18012 N N . GLN A 1 12 ? -12.427 16.904 3.570 1.00 0.00 12 GLN A N 19
ATOM 18013 C CA . GLN A 1 12 ? -11.581 16.567 4.702 1.00 0.00 12 GLN A CA 19
ATOM 18014 C C . GLN A 1 12 ? -10.129 16.400 4.248 1.00 0.00 12 GLN A C 19
ATOM 18015 O O . GLN A 1 12 ? -9.699 15.294 3.927 1.00 0.00 12 GLN A O 19
ATOM 18029 N N . VAL A 1 13 ? -9.415 17.516 4.237 1.00 0.00 13 VAL A N 19
ATOM 18030 C CA . VAL A 1 13 ? -8.020 17.507 3.828 1.00 0.00 13 VAL A CA 19
ATOM 18031 C C . VAL A 1 13 ? -7.178 16.844 4.919 1.00 0.00 13 VAL A C 19
ATOM 18032 O O . VAL A 1 13 ? -7.181 17.287 6.067 1.00 0.00 13 VAL A O 19
ATOM 18045 N N . ARG A 1 14 ? -6.476 15.792 4.523 1.00 0.00 14 ARG A N 19
ATOM 18046 C CA . ARG A 1 14 ? -5.631 15.063 5.453 1.00 0.00 14 ARG A CA 19
ATOM 18047 C C . ARG A 1 14 ? -4.548 14.293 4.695 1.00 0.00 14 ARG A C 19
ATOM 18048 O O . ARG A 1 14 ? -4.827 13.663 3.676 1.00 0.00 14 ARG A O 19
ATOM 18069 N N . ARG A 1 15 ? -3.334 14.370 5.221 1.00 0.00 15 ARG A N 19
ATOM 18070 C CA . ARG A 1 15 ? -2.208 13.688 4.606 1.00 0.00 15 ARG A CA 19
ATOM 18071 C C . ARG A 1 15 ? -2.468 12.182 4.545 1.00 0.00 15 ARG A C 19
ATOM 18072 O O . ARG A 1 15 ? -2.748 11.555 5.565 1.00 0.00 15 ARG A O 19
ATOM 18093 N N . LEU A 1 16 ? -2.365 11.644 3.338 1.00 0.00 16 LEU A N 19
ATOM 18094 C CA . LEU A 1 16 ? -2.586 10.223 3.130 1.00 0.00 16 LEU A CA 19
ATOM 18095 C C . LEU A 1 16 ? -3.907 9.815 3.787 1.00 0.00 16 LEU A C 19
ATOM 18096 O O . LEU A 1 16 ? -4.616 10.656 4.337 1.00 0.00 16 LEU A O 19
ATOM 18112 N N . GLU A 1 17 ? -4.197 8.525 3.706 1.00 0.00 17 GLU A N 19
ATOM 18113 C CA . GLU A 1 17 ? -5.420 7.996 4.285 1.00 0.00 17 GLU A CA 19
ATOM 18114 C C . GLU A 1 17 ? -5.092 6.983 5.384 1.00 0.00 17 GLU A C 19
ATOM 18115 O O . GLU A 1 17 ? -5.659 7.039 6.474 1.00 0.00 17 GLU A O 19
ATOM 18127 N N . PHE A 1 18 ? -4.178 6.080 5.058 1.00 0.00 18 PHE A N 19
ATOM 18128 C CA . PHE A 1 18 ? -3.768 5.056 6.004 1.00 0.00 18 PHE A CA 19
ATOM 18129 C C . PHE A 1 18 ? -4.967 4.229 6.471 1.00 0.00 18 PHE A C 19
ATOM 18130 O O . PHE A 1 18 ? -5.226 3.150 5.941 1.00 0.00 18 PHE A O 19
ATOM 18147 N N . ASN A 1 19 ? -5.667 4.767 7.460 1.00 0.00 19 ASN A N 19
ATOM 18148 C CA . ASN A 1 19 ? -6.832 4.092 8.005 1.00 0.00 19 ASN A CA 19
ATOM 18149 C C . ASN A 1 19 ? -7.621 3.445 6.865 1.00 0.00 19 ASN A C 19
ATOM 18150 O O . ASN A 1 19 ? -7.858 2.238 6.876 1.00 0.00 19 ASN A O 19
ATOM 18161 N N . GLN A 1 20 ? -8.006 4.277 5.907 1.00 0.00 20 GLN A N 19
ATOM 18162 C CA . GLN A 1 20 ? -8.763 3.801 4.762 1.00 0.00 20 GLN A CA 19
ATOM 18163 C C . GLN A 1 20 ? -8.034 2.634 4.092 1.00 0.00 20 GLN A C 19
ATOM 18164 O O . GLN A 1 20 ? -8.654 1.632 3.738 1.00 0.00 20 GLN A O 19
ATOM 18178 N N . ALA A 1 21 ? -6.729 2.802 3.939 1.00 0.00 21 ALA A N 19
ATOM 18179 C CA . ALA A 1 21 ? -5.910 1.775 3.318 1.00 0.00 21 ALA A CA 19
ATOM 18180 C C . ALA A 1 21 ? -6.099 0.455 4.069 1.00 0.00 21 ALA A C 19
ATOM 18181 O O . ALA A 1 21 ? -6.288 -0.593 3.453 1.00 0.00 21 ALA A O 19
ATOM 18188 N N . MET A 1 22 ? -6.040 0.549 5.390 1.00 0.00 22 MET A N 19
ATOM 18189 C CA . MET A 1 22 ? -6.202 -0.625 6.231 1.00 0.00 22 MET A CA 19
ATOM 18190 C C . MET A 1 22 ? -7.527 -1.331 5.938 1.00 0.00 22 MET A C 19
ATOM 18191 O O . MET A 1 22 ? -7.577 -2.557 5.857 1.00 0.00 22 MET A O 19
ATOM 18205 N N . ASP A 1 23 ? -8.569 -0.526 5.788 1.00 0.00 23 ASP A N 19
ATOM 18206 C CA . ASP A 1 23 ? -9.891 -1.058 5.506 1.00 0.00 23 ASP A CA 19
ATOM 18207 C C . ASP A 1 23 ? -9.836 -1.900 4.230 1.00 0.00 23 ASP A C 19
ATOM 18208 O O . ASP A 1 23 ? -10.334 -3.025 4.202 1.00 0.00 23 ASP A O 19
ATOM 18217 N N . ASP A 1 24 ? -9.226 -1.323 3.205 1.00 0.00 24 ASP A N 19
ATOM 18218 C CA . ASP A 1 24 ? -9.100 -2.007 1.928 1.00 0.00 24 ASP A CA 19
ATOM 18219 C C . ASP A 1 24 ? -8.463 -3.380 2.151 1.00 0.00 24 ASP A C 19
ATOM 18220 O O . ASP A 1 24 ? -8.995 -4.395 1.704 1.00 0.00 24 ASP A O 19
ATOM 18229 N N . PHE A 1 25 ? -7.333 -3.368 2.843 1.00 0.00 25 PHE A N 19
ATOM 18230 C CA . PHE A 1 25 ? -6.618 -4.600 3.130 1.00 0.00 25 PHE A CA 19
ATOM 18231 C C . PHE A 1 25 ? -7.470 -5.541 3.985 1.00 0.00 25 PHE A C 19
ATOM 18232 O O . PHE A 1 25 ? -7.457 -6.754 3.780 1.00 0.00 25 PHE A O 19
ATOM 18249 N N . LYS A 1 26 ? -8.189 -4.946 4.925 1.00 0.00 26 LYS A N 19
ATOM 18250 C CA . LYS A 1 26 ? -9.045 -5.716 5.812 1.00 0.00 26 LYS A CA 19
ATOM 18251 C C . LYS A 1 26 ? -10.044 -6.521 4.978 1.00 0.00 26 LYS A C 19
ATOM 18252 O O . LYS A 1 26 ? -10.274 -7.699 5.245 1.00 0.00 26 LYS A O 19
ATOM 18271 N N . THR A 1 27 ? -10.610 -5.853 3.984 1.00 0.00 27 THR A N 19
ATOM 18272 C CA . THR A 1 27 ? -11.578 -6.491 3.109 1.00 0.00 27 THR A CA 19
ATOM 18273 C C . THR A 1 27 ? -10.872 -7.419 2.118 1.00 0.00 27 THR A C 19
ATOM 18274 O O . THR A 1 27 ? -11.386 -8.487 1.787 1.00 0.00 27 THR A O 19
ATOM 18285 N N . MET A 1 28 ? -9.705 -6.978 1.672 1.00 0.00 28 MET A N 19
ATOM 18286 C CA . MET A 1 28 ? -8.923 -7.755 0.726 1.00 0.00 28 MET A CA 19
ATOM 18287 C C . MET A 1 28 ? -8.459 -9.073 1.350 1.00 0.00 28 MET A C 19
ATOM 18288 O O . MET A 1 28 ? -8.602 -10.134 0.746 1.00 0.00 28 MET A O 19
ATOM 18302 N N . PHE A 1 29 ? -7.912 -8.961 2.552 1.00 0.00 29 PHE A N 19
ATOM 18303 C CA . PHE A 1 29 ? -7.426 -10.130 3.264 1.00 0.00 29 PHE A CA 19
ATOM 18304 C C . PHE A 1 29 ? -7.941 -10.148 4.705 1.00 0.00 29 PHE A C 19
ATOM 18305 O O . PHE A 1 29 ? -7.408 -9.450 5.567 1.00 0.00 29 PHE A O 19
ATOM 18322 N N . PRO A 1 30 ? -8.998 -10.974 4.927 1.00 0.00 30 PRO A N 19
ATOM 18323 C CA . PRO A 1 30 ? -9.591 -11.091 6.249 1.00 0.00 30 PRO A CA 19
ATOM 18324 C C . PRO A 1 30 ? -8.702 -11.922 7.177 1.00 0.00 30 PRO A C 19
ATOM 18325 O O . PRO A 1 30 ? -8.818 -11.832 8.398 1.00 0.00 30 PRO A O 19
ATOM 18336 N N . ASN A 1 31 ? -7.835 -12.712 6.561 1.00 0.00 31 ASN A N 19
ATOM 18337 C CA . ASN A 1 31 ? -6.927 -13.559 7.317 1.00 0.00 31 ASN A CA 19
ATOM 18338 C C . ASN A 1 31 ? -5.717 -12.733 7.760 1.00 0.00 31 ASN A C 19
ATOM 18339 O O . ASN A 1 31 ? -4.997 -13.124 8.678 1.00 0.00 31 ASN A O 19
ATOM 18350 N N . MET A 1 32 ? -5.531 -11.607 7.087 1.00 0.00 32 MET A N 19
ATOM 18351 C CA . MET A 1 32 ? -4.421 -10.723 7.400 1.00 0.00 32 MET A CA 19
ATOM 18352 C C . MET A 1 32 ? -4.641 -10.020 8.741 1.00 0.00 32 MET A C 19
ATOM 18353 O O . MET A 1 32 ? -5.763 -9.973 9.245 1.00 0.00 32 MET A O 19
ATOM 18367 N N . ASP A 1 33 ? -3.553 -9.490 9.281 1.00 0.00 33 ASP A N 19
ATOM 18368 C CA . ASP A 1 33 ? -3.614 -8.792 10.554 1.00 0.00 33 ASP A CA 19
ATOM 18369 C C . ASP A 1 33 ? -3.201 -7.333 10.350 1.00 0.00 33 ASP A C 19
ATOM 18370 O O . ASP A 1 33 ? -2.435 -7.022 9.439 1.00 0.00 33 ASP A O 19
ATOM 18379 N N . TYR A 1 34 ? -3.726 -6.476 11.213 1.00 0.00 34 TYR A N 19
ATOM 18380 C CA . TYR A 1 34 ? -3.422 -5.057 11.139 1.00 0.00 34 TYR A CA 19
ATOM 18381 C C . TYR A 1 34 ? -1.931 -4.803 11.372 1.00 0.00 34 TYR A C 19
ATOM 18382 O O . TYR A 1 34 ? -1.400 -3.777 10.953 1.00 0.00 34 TYR A O 19
ATOM 18400 N N . ASP A 1 35 ? -1.299 -5.756 12.041 1.00 0.00 35 ASP A N 19
ATOM 18401 C CA . ASP A 1 35 ? 0.120 -5.649 12.336 1.00 0.00 35 ASP A CA 19
ATOM 18402 C C . ASP A 1 35 ? 0.925 -6.143 11.132 1.00 0.00 35 ASP A C 19
ATOM 18403 O O . ASP A 1 35 ? 2.017 -5.645 10.865 1.00 0.00 35 ASP A O 19
ATOM 18412 N N . ILE A 1 36 ? 0.353 -7.116 10.438 1.00 0.00 36 ILE A N 19
ATOM 18413 C CA . ILE A 1 36 ? 1.004 -7.683 9.269 1.00 0.00 36 ILE A CA 19
ATOM 18414 C C . ILE A 1 36 ? 0.772 -6.766 8.066 1.00 0.00 36 ILE A C 19
ATOM 18415 O O . ILE A 1 36 ? 1.718 -6.384 7.380 1.00 0.00 36 ILE A O 19
ATOM 18431 N N . ILE A 1 37 ? -0.494 -6.440 7.847 1.00 0.00 37 ILE A N 19
ATOM 18432 C CA . ILE A 1 37 ? -0.863 -5.576 6.739 1.00 0.00 37 ILE A CA 19
ATOM 18433 C C . ILE A 1 37 ? 0.039 -4.340 6.740 1.00 0.00 37 ILE A C 19
ATOM 18434 O O . ILE A 1 37 ? 0.627 -3.995 5.716 1.00 0.00 37 ILE A O 19
ATOM 18450 N N . GLU A 1 38 ? 0.121 -3.707 7.901 1.00 0.00 38 GLU A N 19
ATOM 18451 C CA . GLU A 1 38 ? 0.941 -2.517 8.049 1.00 0.00 38 GLU A CA 19
ATOM 18452 C C . GLU A 1 38 ? 2.421 -2.868 7.879 1.00 0.00 38 GLU A C 19
ATOM 18453 O O . GLU A 1 38 ? 3.147 -2.180 7.164 1.00 0.00 38 GLU A O 19
ATOM 18465 N N . CYS A 1 39 ? 2.823 -3.938 8.549 1.00 0.00 39 CYS A N 19
ATOM 18466 C CA . CYS A 1 39 ? 4.203 -4.388 8.481 1.00 0.00 39 CYS A CA 19
ATOM 18467 C C . CYS A 1 39 ? 4.673 -4.278 7.030 1.00 0.00 39 CYS A C 19
ATOM 18468 O O . CYS A 1 39 ? 5.706 -3.672 6.752 1.00 0.00 39 CYS A O 19
ATOM 18476 N N . VAL A 1 40 ? 3.892 -4.875 6.141 1.00 0.00 40 VAL A N 19
ATOM 18477 C CA . VAL A 1 40 ? 4.216 -4.852 4.725 1.00 0.00 40 VAL A CA 19
ATOM 18478 C C . VAL A 1 40 ? 4.222 -3.404 4.231 1.00 0.00 40 VAL A C 19
ATOM 18479 O O . VAL A 1 40 ? 5.166 -2.974 3.569 1.00 0.00 40 VAL A O 19
ATOM 18492 N N . LEU A 1 41 ? 3.159 -2.691 4.573 1.00 0.00 41 LEU A N 19
ATOM 18493 C CA . LEU A 1 41 ? 3.030 -1.301 4.172 1.00 0.00 41 LEU A CA 19
ATOM 18494 C C . LEU A 1 41 ? 4.352 -0.575 4.432 1.00 0.00 41 LEU A C 19
ATOM 18495 O O . LEU A 1 41 ? 4.897 0.069 3.537 1.00 0.00 41 LEU A O 19
ATOM 18511 N N . ARG A 1 42 ? 4.829 -0.703 5.662 1.00 0.00 42 ARG A N 19
ATOM 18512 C CA . ARG A 1 42 ? 6.076 -0.068 6.051 1.00 0.00 42 ARG A CA 19
ATOM 18513 C C . ARG A 1 42 ? 7.263 -0.799 5.421 1.00 0.00 42 ARG A C 19
ATOM 18514 O O . ARG A 1 42 ? 8.165 -0.169 4.871 1.00 0.00 42 ARG A O 19
ATOM 18535 N N . ALA A 1 43 ? 7.225 -2.120 5.524 1.00 0.00 43 ALA A N 19
ATOM 18536 C CA . ALA A 1 43 ? 8.287 -2.944 4.971 1.00 0.00 43 ALA A CA 19
ATOM 18537 C C . ALA A 1 43 ? 8.533 -2.543 3.515 1.00 0.00 43 ALA A C 19
ATOM 18538 O O . ALA A 1 43 ? 9.675 -2.520 3.059 1.00 0.00 43 ALA A O 19
ATOM 18545 N N . ASN A 1 44 ? 7.443 -2.237 2.827 1.00 0.00 44 ASN A N 19
ATOM 18546 C CA . ASN A 1 44 ? 7.526 -1.838 1.432 1.00 0.00 44 ASN A CA 19
ATOM 18547 C C . ASN A 1 44 ? 7.702 -0.320 1.350 1.00 0.00 44 ASN A C 19
ATOM 18548 O O . ASN A 1 44 ? 8.202 0.197 0.353 1.00 0.00 44 ASN A O 19
ATOM 18559 N N . SER A 1 45 ? 7.281 0.351 2.412 1.00 0.00 45 SER A N 19
ATOM 18560 C CA . SER A 1 45 ? 7.386 1.799 2.473 1.00 0.00 45 SER A CA 19
ATOM 18561 C C . SER A 1 45 ? 6.244 2.439 1.681 1.00 0.00 45 SER A C 19
ATOM 18562 O O . SER A 1 45 ? 6.409 2.776 0.509 1.00 0.00 45 SER A O 19
ATOM 18570 N N . GLY A 1 46 ? 5.112 2.589 2.353 1.00 0.00 46 GLY A N 19
ATOM 18571 C CA . GLY A 1 46 ? 3.943 3.184 1.726 1.00 0.00 46 GLY A CA 19
ATOM 18572 C C . GLY A 1 46 ? 3.822 2.747 0.265 1.00 0.00 46 GLY A C 19
ATOM 18573 O O . GLY A 1 46 ? 4.280 3.448 -0.636 1.00 0.00 46 GLY A O 19
ATOM 18577 N N . ALA A 1 47 ? 3.204 1.590 0.076 1.00 0.00 47 ALA A N 19
ATOM 18578 C CA . ALA A 1 47 ? 3.017 1.052 -1.261 1.00 0.00 47 ALA A CA 19
ATOM 18579 C C . ALA A 1 47 ? 1.956 -0.050 -1.218 1.00 0.00 47 ALA A C 19
ATOM 18580 O O . ALA A 1 47 ? 2.262 -1.199 -0.905 1.00 0.00 47 ALA A O 19
ATOM 18587 N N . VAL A 1 48 ? 0.731 0.340 -1.539 1.00 0.00 48 VAL A N 19
ATOM 18588 C CA . VAL A 1 48 ? -0.377 -0.600 -1.541 1.00 0.00 48 VAL A CA 19
ATOM 18589 C C . VAL A 1 48 ? -0.182 -1.609 -2.674 1.00 0.00 48 VAL A C 19
ATOM 18590 O O . VAL A 1 48 ? -0.086 -2.811 -2.431 1.00 0.00 48 VAL A O 19
ATOM 18603 N N . ASP A 1 49 ? -0.128 -1.083 -3.889 1.00 0.00 49 ASP A N 19
ATOM 18604 C CA . ASP A 1 49 ? 0.054 -1.923 -5.061 1.00 0.00 49 ASP A CA 19
ATOM 18605 C C . ASP A 1 49 ? 1.084 -3.011 -4.748 1.00 0.00 49 ASP A C 19
ATOM 18606 O O . ASP A 1 49 ? 0.916 -4.162 -5.147 1.00 0.00 49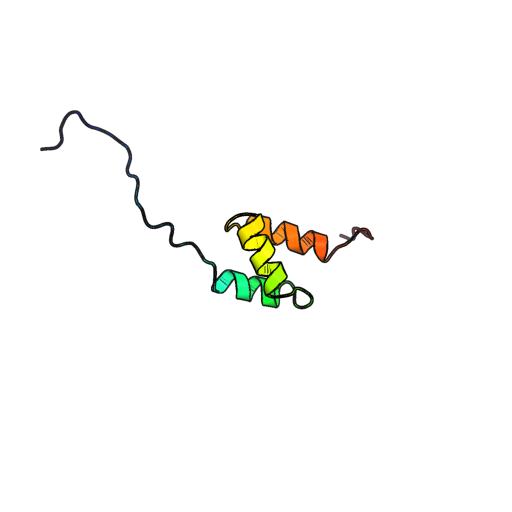 ASP A O 19
ATOM 18615 N N . ALA A 1 50 ? 2.127 -2.607 -4.037 1.00 0.00 50 ALA A N 19
ATOM 18616 C CA . ALA A 1 50 ? 3.183 -3.533 -3.667 1.00 0.00 50 ALA A CA 19
ATOM 18617 C C . ALA A 1 50 ? 2.733 -4.357 -2.458 1.00 0.00 50 ALA A C 19
ATOM 18618 O O . ALA A 1 50 ? 2.711 -5.585 -2.513 1.00 0.00 50 ALA A O 19
ATOM 18625 N N . THR A 1 51 ? 2.385 -3.647 -1.395 1.00 0.00 51 THR A N 19
ATOM 18626 C CA . THR A 1 51 ? 1.937 -4.296 -0.175 1.00 0.00 51 THR A CA 19
ATOM 18627 C C . THR A 1 51 ? 0.904 -5.379 -0.496 1.00 0.00 51 THR A C 19
ATOM 18628 O O . THR A 1 51 ? 0.730 -6.323 0.273 1.00 0.00 51 THR A O 19
ATOM 18639 N N . ILE A 1 52 ? 0.247 -5.206 -1.633 1.00 0.00 52 ILE A N 19
ATOM 18640 C CA . ILE A 1 52 ? -0.764 -6.156 -2.065 1.00 0.00 52 ILE A CA 19
ATOM 18641 C C . ILE A 1 52 ? -0.082 -7.452 -2.511 1.00 0.00 52 ILE A C 19
ATOM 18642 O O . ILE A 1 52 ? -0.229 -8.488 -1.866 1.00 0.00 52 ILE A O 19
ATOM 18658 N N . ASP A 1 53 ? 0.649 -7.350 -3.611 1.00 0.00 53 ASP A N 19
ATOM 18659 C CA . ASP A 1 53 ? 1.354 -8.500 -4.151 1.00 0.00 53 ASP A CA 19
ATOM 18660 C C . ASP A 1 53 ? 1.961 -9.306 -3.001 1.00 0.00 53 ASP A C 19
ATOM 18661 O O . ASP A 1 53 ? 1.930 -10.536 -3.016 1.00 0.00 53 ASP A O 19
ATOM 18670 N N . GLN A 1 54 ? 2.499 -8.580 -2.032 1.00 0.00 54 GLN A N 19
ATOM 18671 C CA . GLN A 1 54 ? 3.112 -9.213 -0.876 1.00 0.00 54 GLN A CA 19
ATOM 18672 C C . GLN A 1 54 ? 2.140 -10.205 -0.235 1.00 0.00 54 GLN A C 19
ATOM 18673 O O . GLN A 1 54 ? 2.358 -11.414 -0.285 1.00 0.00 54 GLN A O 19
ATOM 18687 N N . LEU A 1 55 ? 1.087 -9.656 0.353 1.00 0.00 55 LEU A N 19
ATOM 18688 C CA . LEU A 1 55 ? 0.080 -10.478 1.003 1.00 0.00 55 LEU A CA 19
ATOM 18689 C C . LEU A 1 55 ? -0.443 -11.517 0.010 1.00 0.00 55 LEU A C 19
ATOM 18690 O O . LEU A 1 55 ? -0.697 -12.662 0.381 1.00 0.00 55 LEU A O 19
ATOM 18706 N N . LEU A 1 56 ? -0.588 -11.081 -1.233 1.00 0.00 56 LEU A N 19
ATOM 18707 C CA . LEU A 1 56 ? -1.076 -11.959 -2.282 1.00 0.00 56 LEU A CA 19
ATOM 18708 C C . LEU A 1 56 ? -0.331 -13.294 -2.212 1.00 0.00 56 LEU A C 19
ATOM 18709 O O . LEU A 1 56 ? -0.936 -14.334 -1.954 1.00 0.00 56 LEU A O 19
ATOM 18725 N N . GLN A 1 57 ? 0.971 -13.221 -2.445 1.00 0.00 57 GLN A N 19
ATOM 18726 C CA . GLN A 1 57 ? 1.805 -14.410 -2.411 1.00 0.00 57 GLN A CA 19
ATOM 18727 C C . GLN A 1 57 ? 1.640 -15.137 -1.075 1.00 0.00 57 GLN A C 19
ATOM 18728 O O . GLN A 1 57 ? 1.263 -16.307 -1.043 1.00 0.00 57 GLN A O 19
ATOM 18742 N N . MET A 1 58 ? 1.930 -14.412 -0.004 1.00 0.00 58 MET A N 19
ATOM 18743 C CA . MET A 1 58 ? 1.818 -14.973 1.332 1.00 0.00 58 MET A CA 19
ATOM 18744 C C . MET A 1 58 ? 0.544 -15.809 1.471 1.00 0.00 58 MET A C 19
ATOM 18745 O O . MET A 1 58 ? 0.603 -16.983 1.833 1.00 0.00 58 MET A O 19
ATOM 18759 N N . ASN A 1 59 ? -0.579 -15.170 1.175 1.00 0.00 59 ASN A N 19
ATOM 18760 C CA . ASN A 1 59 ? -1.866 -15.840 1.262 1.00 0.00 59 ASN A CA 19
ATOM 18761 C C . ASN A 1 59 ? -1.898 -17.005 0.271 1.00 0.00 59 ASN A C 19
ATOM 18762 O O . ASN A 1 59 ? -2.381 -18.088 0.596 1.00 0.00 59 ASN A O 19
ATOM 18773 N N . LEU A 1 60 ? -1.378 -16.742 -0.919 1.00 0.00 60 LEU A N 19
ATOM 18774 C CA . LEU A 1 60 ? -1.342 -17.755 -1.960 1.00 0.00 60 LEU A CA 19
ATOM 18775 C C . LEU A 1 60 ? -0.698 -19.027 -1.406 1.00 0.00 60 LEU A C 19
ATOM 18776 O O . LEU A 1 60 ? -1.367 -20.046 -1.243 1.00 0.00 60 LEU A O 19
ATOM 18792 N N . GLU A 1 61 ? 0.595 -18.926 -1.130 1.00 0.00 61 GLU A N 19
ATOM 18793 C CA . GLU A 1 61 ? 1.337 -20.056 -0.598 1.00 0.00 61 GLU A CA 19
ATOM 18794 C C . GLU A 1 61 ? 1.412 -21.178 -1.635 1.00 0.00 61 GLU A C 19
ATOM 18795 O O . GLU A 1 61 ? 0.876 -22.264 -1.420 1.00 0.00 61 GLU A O 19
ATOM 18807 N N . SER A 1 62 ? 2.082 -20.877 -2.738 1.00 0.00 62 SER A N 19
ATOM 18808 C CA . SER A 1 62 ? 2.234 -21.847 -3.809 1.00 0.00 62 SER A CA 19
ATOM 18809 C C . SER A 1 62 ? 0.892 -22.070 -4.508 1.00 0.00 62 SER A C 19
ATOM 18810 O O . SER A 1 62 ? -0.035 -22.624 -3.918 1.00 0.00 62 SER A O 19
ATOM 18818 N N . GLY A 1 63 ? 0.829 -21.628 -5.755 1.00 0.00 63 GLY A N 19
ATOM 18819 C CA . GLY A 1 63 ? -0.385 -21.772 -6.541 1.00 0.00 63 GLY A CA 19
ATOM 18820 C C . GLY A 1 63 ? -0.145 -21.372 -7.998 1.00 0.00 63 GLY A C 19
ATOM 18821 O O . GLY A 1 63 ? 0.784 -20.624 -8.295 1.00 0.00 63 GLY A O 19
ATOM 18825 N N . PRO A 1 64 ? -1.024 -21.902 -8.891 1.00 0.00 64 PRO A N 19
ATOM 18826 C CA . PRO A 1 64 ? -0.917 -21.608 -10.310 1.00 0.00 64 PRO A CA 19
ATOM 18827 C C . PRO A 1 64 ? -1.409 -20.192 -10.615 1.00 0.00 64 PRO A C 19
ATOM 18828 O O . PRO A 1 64 ? -2.111 -19.587 -9.806 1.00 0.00 64 PRO A O 19
ATOM 18839 N N . SER A 1 65 ? -1.021 -19.704 -11.784 1.00 0.00 65 SER A N 19
ATOM 18840 C CA . SER A 1 65 ? -1.413 -18.370 -12.206 1.00 0.00 65 SER A CA 19
ATOM 18841 C C . SER A 1 65 ? -2.129 -18.437 -13.556 1.00 0.00 65 SER A C 19
ATOM 18842 O O . SER A 1 65 ? -1.758 -19.231 -14.420 1.00 0.00 65 SER A O 19
ATOM 18850 N N . SER A 1 66 ? -3.141 -17.594 -13.697 1.00 0.00 66 SER A N 19
ATOM 18851 C CA . SER A 1 66 ? -3.912 -17.548 -14.928 1.00 0.00 66 SER A CA 19
ATOM 18852 C C . SER A 1 66 ? -3.834 -16.149 -15.542 1.00 0.00 66 SER A C 19
ATOM 18853 O O . SER A 1 66 ? -3.380 -15.989 -16.674 1.00 0.00 66 SER A O 19
ATOM 18861 N N . GLY A 1 67 ? -4.283 -15.172 -14.768 1.00 0.00 67 GLY A N 19
ATOM 18862 C CA . GLY A 1 67 ? -4.270 -13.792 -15.222 1.00 0.00 67 GLY A CA 19
ATOM 18863 C C . GLY A 1 67 ? -2.865 -13.371 -15.658 1.00 0.00 67 GLY A C 19
ATOM 18864 O O . GLY A 1 67 ? -2.688 -12.311 -16.255 1.00 0.00 67 GLY A O 19
ATOM 18868 N N . GLY A 1 1 ? -28.221 4.209 4.463 1.00 0.00 1 GLY A N 20
ATOM 18869 C CA . GLY A 1 1 ? -29.626 4.305 4.821 1.00 0.00 1 GLY A CA 20
ATOM 18870 C C . GLY A 1 1 ? -30.489 4.569 3.585 1.00 0.00 1 GLY A C 20
ATOM 18871 O O . GLY A 1 1 ? -30.744 3.660 2.797 1.00 0.00 1 GLY A O 20
ATOM 18875 N N . SER A 1 2 ? -30.915 5.816 3.455 1.00 0.00 2 SER A N 20
ATOM 18876 C CA . SER A 1 2 ? -31.744 6.211 2.329 1.00 0.00 2 SER A CA 20
ATOM 18877 C C . SER A 1 2 ? -31.593 7.711 2.068 1.00 0.00 2 SER A C 20
ATOM 18878 O O . SER A 1 2 ? -31.229 8.119 0.966 1.00 0.00 2 SER A O 20
ATOM 18886 N N . SER A 1 3 ? -31.879 8.491 3.100 1.00 0.00 3 SER A N 20
ATOM 18887 C CA . SER A 1 3 ? -31.779 9.936 2.996 1.00 0.00 3 SER A CA 20
ATOM 18888 C C . SER A 1 3 ? -30.414 10.327 2.428 1.00 0.00 3 SER A C 20
ATOM 18889 O O . SER A 1 3 ? -29.537 9.479 2.269 1.00 0.00 3 SER A O 20
ATOM 18897 N N . GLY A 1 4 ? -30.275 11.612 2.137 1.00 0.00 4 GLY A N 20
ATOM 18898 C CA . GLY A 1 4 ? -29.030 12.126 1.591 1.00 0.00 4 GLY A CA 20
ATOM 18899 C C . GLY A 1 4 ? -29.291 13.295 0.639 1.00 0.00 4 GLY A C 20
ATOM 18900 O O . GLY A 1 4 ? -29.923 13.124 -0.402 1.00 0.00 4 GLY A O 20
ATOM 18904 N N . SER A 1 5 ? -28.791 14.458 1.030 1.00 0.00 5 SER A N 20
ATOM 18905 C CA . SER A 1 5 ? -28.961 15.655 0.225 1.00 0.00 5 SER A CA 20
ATOM 18906 C C . SER A 1 5 ? -27.641 16.020 -0.456 1.00 0.00 5 SER A C 20
ATOM 18907 O O . SER A 1 5 ? -26.798 16.693 0.135 1.00 0.00 5 SER A O 20
ATOM 18915 N N . SER A 1 6 ? -27.503 15.560 -1.691 1.00 0.00 6 SER A N 20
ATOM 18916 C CA . SER A 1 6 ? -26.299 15.830 -2.460 1.00 0.00 6 SER A CA 20
ATOM 18917 C C . SER A 1 6 ? -26.441 15.257 -3.871 1.00 0.00 6 SER A C 20
ATOM 18918 O O . SER A 1 6 ? -26.098 14.101 -4.113 1.00 0.00 6 SER A O 20
ATOM 18926 N N . GLY A 1 7 ? -26.947 16.093 -4.767 1.00 0.00 7 GLY A N 20
ATOM 18927 C CA . GLY A 1 7 ? -27.138 15.684 -6.148 1.00 0.00 7 GLY A CA 20
ATOM 18928 C C . GLY A 1 7 ? -25.825 15.191 -6.760 1.00 0.00 7 GLY A C 20
ATOM 18929 O O . GLY A 1 7 ? -24.754 15.402 -6.194 1.00 0.00 7 GLY A O 20
ATOM 18933 N N . ARG A 1 8 ? -25.952 14.543 -7.909 1.00 0.00 8 ARG A N 20
ATOM 18934 C CA . ARG A 1 8 ? -24.789 14.019 -8.605 1.00 0.00 8 ARG A CA 20
ATOM 18935 C C . ARG A 1 8 ? -24.038 13.029 -7.711 1.00 0.00 8 ARG A C 20
ATOM 18936 O O . ARG A 1 8 ? -24.151 13.082 -6.488 1.00 0.00 8 ARG A O 20
ATOM 18957 N N . PRO A 1 9 ? -23.267 12.126 -8.375 1.00 0.00 9 PRO A N 20
ATOM 18958 C CA . PRO A 1 9 ? -22.498 11.126 -7.654 1.00 0.00 9 PRO A CA 20
ATOM 18959 C C . PRO A 1 9 ? -21.264 11.750 -7.000 1.00 0.00 9 PRO A C 20
ATOM 18960 O O . PRO A 1 9 ? -20.138 11.507 -7.432 1.00 0.00 9 PRO A O 20
ATOM 18971 N N . ALA A 1 10 ? -21.517 12.544 -5.970 1.00 0.00 10 ALA A N 20
ATOM 18972 C CA . ALA A 1 10 ? -20.440 13.205 -5.252 1.00 0.00 10 ALA A CA 20
ATOM 18973 C C . ALA A 1 10 ? -20.491 12.798 -3.778 1.00 0.00 10 ALA A C 20
ATOM 18974 O O . ALA A 1 10 ? -21.282 13.340 -3.008 1.00 0.00 10 ALA A O 20
ATOM 18981 N N . ARG A 1 11 ? -19.637 11.847 -3.429 1.00 0.00 11 ARG A N 20
ATOM 18982 C CA . ARG A 1 11 ? -19.574 11.362 -2.061 1.00 0.00 11 ARG A CA 20
ATOM 18983 C C . ARG A 1 11 ? -18.154 10.903 -1.725 1.00 0.00 11 ARG A C 20
ATOM 18984 O O . ARG A 1 11 ? -17.761 9.788 -2.065 1.00 0.00 11 ARG A O 20
ATOM 19005 N N . GLN A 1 12 ? -17.422 11.786 -1.062 1.00 0.00 12 GLN A N 20
ATOM 19006 C CA . GLN A 1 12 ? -16.054 11.485 -0.677 1.00 0.00 12 GLN A CA 20
ATOM 19007 C C . GLN A 1 12 ? -15.268 10.954 -1.877 1.00 0.00 12 GLN A C 20
ATOM 19008 O O . GLN A 1 12 ? -14.949 9.768 -1.940 1.00 0.00 12 GLN A O 20
ATOM 19022 N N . VAL A 1 13 ? -14.979 11.859 -2.802 1.00 0.00 13 VAL A N 20
ATOM 19023 C CA . VAL A 1 13 ? -14.237 11.496 -3.997 1.00 0.00 13 VAL A CA 20
ATOM 19024 C C . VAL A 1 13 ? -12.799 12.004 -3.873 1.00 0.00 13 VAL A C 20
ATOM 19025 O O . VAL A 1 13 ? -12.557 13.053 -3.277 1.00 0.00 13 VAL A O 20
ATOM 19038 N N . ARG A 1 14 ? -11.883 11.238 -4.446 1.00 0.00 14 ARG A N 20
ATOM 19039 C CA . ARG A 1 14 ? -10.476 11.597 -4.408 1.00 0.00 14 ARG A CA 20
ATOM 19040 C C . ARG A 1 14 ? -10.046 11.904 -2.972 1.00 0.00 14 ARG A C 20
ATOM 19041 O O . ARG A 1 14 ? -10.113 13.051 -2.532 1.00 0.00 14 ARG A O 20
ATOM 19062 N N . ARG A 1 15 ? -9.613 10.860 -2.281 1.00 0.00 15 ARG A N 20
ATOM 19063 C CA . ARG A 1 15 ? -9.172 11.004 -0.904 1.00 0.00 15 ARG A CA 20
ATOM 19064 C C . ARG A 1 15 ? -8.571 9.690 -0.399 1.00 0.00 15 ARG A C 20
ATOM 19065 O O . ARG A 1 15 ? -9.167 8.627 -0.564 1.00 0.00 15 ARG A O 20
ATOM 19086 N N . LEU A 1 16 ? -7.398 9.807 0.205 1.00 0.00 16 LEU A N 20
ATOM 19087 C CA . LEU A 1 16 ? -6.709 8.642 0.735 1.00 0.00 16 LEU A CA 20
ATOM 19088 C C . LEU A 1 16 ? -5.590 9.100 1.672 1.00 0.00 16 LEU A C 20
ATOM 19089 O O . LEU A 1 16 ? -4.836 10.014 1.344 1.00 0.00 16 LEU A O 20
ATOM 19105 N N . GLU A 1 17 ? -5.517 8.442 2.820 1.00 0.00 17 GLU A N 20
ATOM 19106 C CA . GLU A 1 17 ? -4.502 8.769 3.807 1.00 0.00 17 GLU A CA 20
ATOM 19107 C C . GLU A 1 17 ? -3.796 7.498 4.284 1.00 0.00 17 GLU A C 20
ATOM 19108 O O . GLU A 1 17 ? -2.595 7.334 4.072 1.00 0.00 17 GLU A O 20
ATOM 19120 N N . PHE A 1 18 ? -4.572 6.632 4.919 1.00 0.00 18 PHE A N 20
ATOM 19121 C CA . PHE A 1 18 ? -4.036 5.381 5.428 1.00 0.00 18 PHE A CA 20
ATOM 19122 C C . PHE A 1 18 ? -5.138 4.529 6.060 1.00 0.00 18 PHE A C 20
ATOM 19123 O O . PHE A 1 18 ? -5.282 3.352 5.734 1.00 0.00 18 PHE A O 20
ATOM 19140 N N . ASN A 1 19 ? -5.889 5.157 6.953 1.00 0.00 19 ASN A N 20
ATOM 19141 C CA . ASN A 1 19 ? -6.974 4.472 7.634 1.00 0.00 19 ASN A CA 20
ATOM 19142 C C . ASN A 1 19 ? -7.742 3.615 6.626 1.00 0.00 19 ASN A C 20
ATOM 19143 O O . ASN A 1 19 ? -7.809 2.394 6.766 1.00 0.00 19 ASN A O 20
ATOM 19154 N N . GLN A 1 20 ? -8.303 4.287 5.631 1.00 0.00 20 GLN A N 20
ATOM 19155 C CA . GLN A 1 20 ? -9.064 3.602 4.600 1.00 0.00 20 GLN A CA 20
ATOM 19156 C C . GLN A 1 20 ? -8.235 2.467 3.995 1.00 0.00 20 GLN A C 20
ATOM 19157 O O . GLN A 1 20 ? -8.727 1.351 3.836 1.00 0.00 20 GLN A O 20
ATOM 19171 N N . ALA A 1 21 ? -6.991 2.792 3.673 1.00 0.00 21 ALA A N 20
ATOM 19172 C CA . ALA A 1 21 ? -6.090 1.814 3.089 1.00 0.00 21 ALA A CA 20
ATOM 19173 C C . ALA A 1 21 ? -6.261 0.475 3.808 1.00 0.00 21 ALA A C 20
ATOM 19174 O O . ALA A 1 21 ? -6.652 -0.518 3.196 1.00 0.00 21 ALA A O 20
ATOM 19181 N N . MET A 1 22 ? -5.960 0.490 5.098 1.00 0.00 22 MET A N 20
ATOM 19182 C CA . MET A 1 22 ? -6.076 -0.711 5.908 1.00 0.00 22 MET A CA 20
ATOM 19183 C C . MET A 1 22 ? -7.402 -1.427 5.641 1.00 0.00 22 MET A C 20
ATOM 19184 O O . MET A 1 22 ? -7.416 -2.611 5.308 1.00 0.00 22 MET A O 20
ATOM 19198 N N . ASP A 1 23 ? -8.484 -0.678 5.797 1.00 0.00 23 ASP A N 20
ATOM 19199 C CA . ASP A 1 23 ? -9.811 -1.226 5.576 1.00 0.00 23 ASP A CA 20
ATOM 19200 C C . ASP A 1 23 ? -9.809 -2.056 4.291 1.00 0.00 23 ASP A C 20
ATOM 19201 O O . ASP A 1 23 ? -10.301 -3.183 4.275 1.00 0.00 23 ASP A O 20
ATOM 19210 N N . ASP A 1 24 ? -9.250 -1.466 3.244 1.00 0.00 24 ASP A N 20
ATOM 19211 C CA . ASP A 1 24 ? -9.177 -2.136 1.957 1.00 0.00 24 ASP A CA 20
ATOM 19212 C C . ASP A 1 24 ? -8.528 -3.510 2.139 1.00 0.00 24 ASP A C 20
ATOM 19213 O O . ASP A 1 24 ? -9.086 -4.524 1.723 1.00 0.00 24 ASP A O 20
ATOM 19222 N N . PHE A 1 25 ? -7.358 -3.498 2.760 1.00 0.00 25 PHE A N 20
ATOM 19223 C CA . PHE A 1 25 ? -6.627 -4.731 3.002 1.00 0.00 25 PHE A CA 20
ATOM 19224 C C . PHE A 1 25 ? -7.455 -5.703 3.844 1.00 0.00 25 PHE A C 20
ATOM 19225 O O . PHE A 1 25 ? -7.404 -6.914 3.631 1.00 0.00 25 PHE A O 20
ATOM 19242 N N . LYS A 1 26 ? -8.199 -5.137 4.783 1.00 0.00 26 LYS A N 20
ATOM 19243 C CA . LYS A 1 26 ? -9.037 -5.939 5.658 1.00 0.00 26 LYS A CA 20
ATOM 19244 C C . LYS A 1 26 ? -9.970 -6.806 4.810 1.00 0.00 26 LYS A C 20
ATOM 19245 O O . LYS A 1 26 ? -10.030 -8.021 4.992 1.00 0.00 26 LYS A O 20
ATOM 19264 N N . THR A 1 27 ? -10.675 -6.148 3.903 1.00 0.00 27 THR A N 20
ATOM 19265 C CA . THR A 1 27 ? -11.602 -6.843 3.026 1.00 0.00 27 THR A CA 20
ATOM 19266 C C . THR A 1 27 ? -10.844 -7.777 2.081 1.00 0.00 27 THR A C 20
ATOM 19267 O O . THR A 1 27 ? -11.280 -8.899 1.829 1.00 0.00 27 THR A O 20
ATOM 19278 N N . MET A 1 28 ? -9.722 -7.279 1.583 1.00 0.00 28 MET A N 20
ATOM 19279 C CA . MET A 1 28 ? -8.899 -8.055 0.671 1.00 0.00 28 MET A CA 20
ATOM 19280 C C . MET A 1 28 ? -8.359 -9.313 1.355 1.00 0.00 28 MET A C 20
ATOM 19281 O O . MET A 1 28 ? -8.444 -10.409 0.803 1.00 0.00 28 MET A O 20
ATOM 19295 N N . PHE A 1 29 ? -7.815 -9.113 2.546 1.00 0.00 29 PHE A N 20
ATOM 19296 C CA . PHE A 1 29 ? -7.262 -10.217 3.311 1.00 0.00 29 PHE A CA 20
ATOM 19297 C C . PHE A 1 29 ? -7.677 -10.129 4.781 1.00 0.00 29 PHE A C 20
ATOM 19298 O O . PHE A 1 29 ? -7.100 -9.360 5.548 1.00 0.00 29 PHE A O 20
ATOM 19315 N N . PRO A 1 30 ? -8.702 -10.949 5.139 1.00 0.00 30 PRO A N 20
ATOM 19316 C CA . PRO A 1 30 ? -9.202 -10.971 6.503 1.00 0.00 30 PRO A CA 20
ATOM 19317 C C . PRO A 1 30 ? -8.238 -11.715 7.428 1.00 0.00 30 PRO A C 20
ATOM 19318 O O . PRO A 1 30 ? -8.069 -11.339 8.587 1.00 0.00 30 PRO A O 20
ATOM 19329 N N . ASN A 1 31 ? -7.631 -12.759 6.882 1.00 0.00 31 ASN A N 20
ATOM 19330 C CA . ASN A 1 31 ? -6.688 -13.560 7.644 1.00 0.00 31 ASN A CA 20
ATOM 19331 C C . ASN A 1 31 ? -5.503 -12.686 8.059 1.00 0.00 31 ASN A C 20
ATOM 19332 O O . ASN A 1 31 ? -4.801 -13.001 9.019 1.00 0.00 31 ASN A O 20
ATOM 19343 N N . MET A 1 32 ? -5.315 -11.606 7.316 1.00 0.00 32 MET A N 20
ATOM 19344 C CA . MET A 1 32 ? -4.227 -10.684 7.595 1.00 0.00 32 MET A CA 20
ATOM 19345 C C . MET A 1 32 ? -4.504 -9.878 8.866 1.00 0.00 32 MET A C 20
ATOM 19346 O O . MET A 1 32 ? -5.659 -9.667 9.232 1.00 0.00 32 MET A O 20
ATOM 19360 N N . ASP A 1 33 ? -3.424 -9.450 9.503 1.00 0.00 33 ASP A N 20
ATOM 19361 C CA . ASP A 1 33 ? -3.536 -8.671 10.725 1.00 0.00 33 ASP A CA 20
ATOM 19362 C C . ASP A 1 33 ? -3.066 -7.240 10.457 1.00 0.00 33 ASP A C 20
ATOM 19363 O O . ASP A 1 33 ? -2.241 -7.008 9.575 1.00 0.00 33 ASP A O 20
ATOM 19372 N N . TYR A 1 34 ? -3.612 -6.317 11.235 1.00 0.00 34 TYR A N 20
ATOM 19373 C CA . TYR A 1 34 ? -3.259 -4.914 11.093 1.00 0.00 34 TYR A CA 20
ATOM 19374 C C . TYR A 1 34 ? -1.749 -4.713 11.229 1.00 0.00 34 TYR A C 20
ATOM 19375 O O . TYR A 1 34 ? -1.170 -3.862 10.555 1.00 0.00 34 TYR A O 20
ATOM 19393 N N . ASP A 1 35 ? -1.154 -5.510 12.104 1.00 0.00 35 ASP A N 20
ATOM 19394 C CA . ASP A 1 35 ? 0.278 -5.429 12.336 1.00 0.00 35 ASP A CA 20
ATOM 19395 C C . ASP A 1 35 ? 1.020 -5.992 11.122 1.00 0.00 35 ASP A C 20
ATOM 19396 O O . ASP A 1 35 ? 2.128 -5.557 10.810 1.00 0.00 35 ASP A O 20
ATOM 19405 N N . ILE A 1 36 ? 0.379 -6.950 10.468 1.00 0.00 36 ILE A N 20
ATOM 19406 C CA . ILE A 1 36 ? 0.964 -7.576 9.295 1.00 0.00 36 ILE A CA 20
ATOM 19407 C C . ILE A 1 36 ? 0.760 -6.666 8.081 1.00 0.00 36 ILE A C 20
ATOM 19408 O O . ILE A 1 36 ? 1.713 -6.350 7.371 1.00 0.00 36 ILE A O 20
ATOM 19424 N N . ILE A 1 37 ? -0.488 -6.270 7.882 1.00 0.00 37 ILE A N 20
ATOM 19425 C CA . ILE A 1 37 ? -0.829 -5.403 6.767 1.00 0.00 37 ILE A CA 20
ATOM 19426 C C . ILE A 1 37 ? 0.075 -4.169 6.791 1.00 0.00 37 ILE A C 20
ATOM 19427 O O . ILE A 1 37 ? 0.663 -3.807 5.773 1.00 0.00 37 ILE A O 20
ATOM 19443 N N . GLU A 1 38 ? 0.159 -3.558 7.963 1.00 0.00 38 GLU A N 20
ATOM 19444 C CA . GLU A 1 38 ? 0.982 -2.373 8.133 1.00 0.00 38 GLU A CA 20
ATOM 19445 C C . GLU A 1 38 ? 2.463 -2.730 7.987 1.00 0.00 38 GLU A C 20
ATOM 19446 O O . GLU A 1 38 ? 3.218 -2.006 7.340 1.00 0.00 38 GLU A O 20
ATOM 19458 N N . CYS A 1 39 ? 2.833 -3.846 8.598 1.00 0.00 39 CYS A N 20
ATOM 19459 C CA . CYS A 1 39 ? 4.210 -4.307 8.544 1.00 0.00 39 CYS A CA 20
ATOM 19460 C C . CYS A 1 39 ? 4.694 -4.206 7.096 1.00 0.00 39 CYS A C 20
ATOM 19461 O O . CYS A 1 39 ? 5.717 -3.582 6.823 1.00 0.00 39 CYS A O 20
ATOM 19469 N N . VAL A 1 40 ? 3.935 -4.830 6.207 1.00 0.00 40 VAL A N 20
ATOM 19470 C CA . VAL A 1 40 ? 4.274 -4.818 4.794 1.00 0.00 40 VAL A CA 20
ATOM 19471 C C . VAL A 1 40 ? 4.307 -3.372 4.294 1.00 0.00 40 VAL A C 20
ATOM 19472 O O . VAL A 1 40 ? 5.267 -2.957 3.647 1.00 0.00 40 VAL A O 20
ATOM 19485 N N . LEU A 1 41 ? 3.246 -2.645 4.614 1.00 0.00 41 LEU A N 20
ATOM 19486 C CA . LEU A 1 41 ? 3.142 -1.254 4.205 1.00 0.00 41 LEU A CA 20
ATOM 19487 C C . LEU A 1 41 ? 4.479 -0.553 4.451 1.00 0.00 41 LEU A C 20
ATOM 19488 O O . LEU A 1 41 ? 5.047 0.046 3.539 1.00 0.00 41 LEU A O 20
ATOM 19504 N N . ARG A 1 42 ? 4.943 -0.651 5.688 1.00 0.00 42 ARG A N 20
ATOM 19505 C CA . ARG A 1 42 ? 6.203 -0.033 6.066 1.00 0.00 42 ARG A CA 20
ATOM 19506 C C . ARG A 1 42 ? 7.375 -0.801 5.452 1.00 0.00 42 ARG A C 20
ATOM 19507 O O . ARG A 1 42 ? 8.296 -0.199 4.903 1.00 0.00 42 ARG A O 20
ATOM 19528 N N . ALA A 1 43 ? 7.303 -2.119 5.566 1.00 0.00 43 ALA A N 20
ATOM 19529 C CA . ALA A 1 43 ? 8.347 -2.975 5.029 1.00 0.00 43 ALA A CA 20
ATOM 19530 C C . ALA A 1 43 ? 8.628 -2.580 3.578 1.00 0.00 43 ALA A C 20
ATOM 19531 O O . ALA A 1 43 ? 9.785 -2.471 3.174 1.00 0.00 43 ALA A O 20
ATOM 19538 N N . ASN A 1 44 ? 7.551 -2.376 2.834 1.00 0.00 44 ASN A N 20
ATOM 19539 C CA . ASN A 1 44 ? 7.668 -1.995 1.437 1.00 0.00 44 ASN A CA 20
ATOM 19540 C C . ASN A 1 44 ? 7.891 -0.485 1.341 1.00 0.00 44 ASN A C 20
ATOM 19541 O O . ASN A 1 44 ? 8.409 0.008 0.340 1.00 0.00 44 ASN A O 20
ATOM 19552 N N . SER A 1 45 ? 7.490 0.209 2.397 1.00 0.00 45 SER A N 20
ATOM 19553 C CA . SER A 1 45 ? 7.641 1.653 2.444 1.00 0.00 45 SER A CA 20
ATOM 19554 C C . SER A 1 45 ? 6.488 2.324 1.695 1.00 0.00 45 SER A C 20
ATOM 19555 O O . SER A 1 45 ? 6.636 2.710 0.537 1.00 0.00 45 SER A O 20
ATOM 19563 N N . GLY A 1 46 ? 5.364 2.443 2.387 1.00 0.00 46 GLY A N 20
ATOM 19564 C CA . GLY A 1 46 ? 4.186 3.061 1.802 1.00 0.00 46 GLY A CA 20
ATOM 19565 C C . GLY A 1 46 ? 4.049 2.689 0.324 1.00 0.00 46 GLY A C 20
ATOM 19566 O O . GLY A 1 46 ? 4.483 3.437 -0.551 1.00 0.00 46 GLY A O 20
ATOM 19570 N N . ALA A 1 47 ? 3.444 1.533 0.091 1.00 0.00 47 ALA A N 20
ATOM 19571 C CA . ALA A 1 47 ? 3.244 1.053 -1.266 1.00 0.00 47 ALA A CA 20
ATOM 19572 C C . ALA A 1 47 ? 2.158 -0.024 -1.266 1.00 0.00 47 ALA A C 20
ATOM 19573 O O . ALA A 1 47 ? 2.444 -1.199 -1.043 1.00 0.00 47 ALA A O 20
ATOM 19580 N N . VAL A 1 48 ? 0.934 0.415 -1.520 1.00 0.00 48 VAL A N 20
ATOM 19581 C CA . VAL A 1 48 ? -0.197 -0.497 -1.552 1.00 0.00 48 VAL A CA 20
ATOM 19582 C C . VAL A 1 48 ? 0.003 -1.509 -2.682 1.00 0.00 48 VAL A C 20
ATOM 19583 O O . VAL A 1 48 ? 0.061 -2.713 -2.438 1.00 0.00 48 VAL A O 20
ATOM 19596 N N . ASP A 1 49 ? 0.102 -0.984 -3.894 1.00 0.00 49 ASP A N 20
ATOM 19597 C CA . ASP A 1 49 ? 0.293 -1.827 -5.062 1.00 0.00 49 ASP A CA 20
ATOM 19598 C C . ASP A 1 49 ? 1.267 -2.955 -4.717 1.00 0.00 49 ASP A C 20
ATOM 19599 O O . ASP A 1 49 ? 1.103 -4.084 -5.177 1.00 0.00 49 ASP A O 20
ATOM 19608 N N . ALA A 1 50 ? 2.260 -2.611 -3.910 1.00 0.00 50 ALA A N 20
ATOM 19609 C CA . ALA A 1 50 ? 3.260 -3.581 -3.497 1.00 0.00 50 ALA A CA 20
ATOM 19610 C C . ALA A 1 50 ? 2.719 -4.396 -2.321 1.00 0.00 50 ALA A C 20
ATOM 19611 O O . ALA A 1 50 ? 2.685 -5.624 -2.376 1.00 0.00 50 ALA A O 20
ATOM 19618 N N . THR A 1 51 ? 2.311 -3.679 -1.284 1.00 0.00 51 THR A N 20
ATOM 19619 C CA . THR A 1 51 ? 1.774 -4.320 -0.096 1.00 0.00 51 THR A CA 20
ATOM 19620 C C . THR A 1 51 ? 0.741 -5.381 -0.483 1.00 0.00 51 THR A C 20
ATOM 19621 O O . THR A 1 51 ? 0.495 -6.319 0.274 1.00 0.00 51 THR A O 20
ATOM 19632 N N . ILE A 1 52 ? 0.165 -5.197 -1.662 1.00 0.00 52 ILE A N 20
ATOM 19633 C CA . ILE A 1 52 ? -0.836 -6.127 -2.159 1.00 0.00 52 ILE A CA 20
ATOM 19634 C C . ILE A 1 52 ? -0.147 -7.415 -2.614 1.00 0.00 52 ILE A C 20
ATOM 19635 O O . ILE A 1 52 ? -0.283 -8.455 -1.972 1.00 0.00 52 ILE A O 20
ATOM 19651 N N . ASP A 1 53 ? 0.577 -7.303 -3.718 1.00 0.00 53 ASP A N 20
ATOM 19652 C CA . ASP A 1 53 ? 1.287 -8.446 -4.266 1.00 0.00 53 ASP A CA 20
ATOM 19653 C C . ASP A 1 53 ? 1.906 -9.253 -3.123 1.00 0.00 53 ASP A C 20
ATOM 19654 O O . ASP A 1 53 ? 1.859 -10.482 -3.130 1.00 0.00 53 ASP A O 20
ATOM 19663 N N . GLN A 1 54 ? 2.472 -8.528 -2.169 1.00 0.00 54 GLN A N 20
ATOM 19664 C CA . GLN A 1 54 ? 3.099 -9.161 -1.022 1.00 0.00 54 GLN A CA 20
ATOM 19665 C C . GLN A 1 54 ? 2.118 -10.117 -0.340 1.00 0.00 54 GLN A C 20
ATOM 19666 O O . GLN A 1 54 ? 2.277 -11.334 -0.417 1.00 0.00 54 GLN A O 20
ATOM 19680 N N . LEU A 1 55 ? 1.125 -9.529 0.312 1.00 0.00 55 LEU A N 20
ATOM 19681 C CA . LEU A 1 55 ? 0.118 -10.313 1.007 1.00 0.00 55 LEU A CA 20
ATOM 19682 C C . LEU A 1 55 ? -0.492 -11.326 0.036 1.00 0.00 55 LEU A C 20
ATOM 19683 O O . LEU A 1 55 ? -0.835 -12.440 0.430 1.00 0.00 55 LEU A O 20
ATOM 19699 N N . LEU A 1 56 ? -0.610 -10.903 -1.214 1.00 0.00 56 LEU A N 20
ATOM 19700 C CA . LEU A 1 56 ? -1.173 -11.760 -2.244 1.00 0.00 56 LEU A CA 20
ATOM 19701 C C . LEU A 1 56 ? -0.531 -13.146 -2.156 1.00 0.00 56 LEU A C 20
ATOM 19702 O O . LEU A 1 56 ? -1.231 -14.152 -2.047 1.00 0.00 56 LEU A O 20
ATOM 19718 N N . GLN A 1 57 ? 0.792 -13.154 -2.205 1.00 0.00 57 GLN A N 20
ATOM 19719 C CA . GLN A 1 57 ? 1.536 -14.400 -2.133 1.00 0.00 57 GLN A CA 20
ATOM 19720 C C . GLN A 1 57 ? 1.318 -15.070 -0.774 1.00 0.00 57 GLN A C 20
ATOM 19721 O O . GLN A 1 57 ? 0.911 -16.228 -0.707 1.00 0.00 57 GLN A O 20
ATOM 19735 N N . MET A 1 58 ? 1.600 -14.312 0.275 1.00 0.00 58 MET A N 20
ATOM 19736 C CA . MET A 1 58 ? 1.440 -14.817 1.628 1.00 0.00 58 MET A CA 20
ATOM 19737 C C . MET A 1 58 ? 0.193 -15.697 1.741 1.00 0.00 58 MET A C 20
ATOM 19738 O O . MET A 1 58 ? 0.195 -16.693 2.463 1.00 0.00 58 MET A O 20
ATOM 19752 N N . ASN A 1 59 ? -0.842 -15.296 1.017 1.00 0.00 59 ASN A N 20
ATOM 19753 C CA . ASN A 1 59 ? -2.093 -16.036 1.026 1.00 0.00 59 ASN A CA 20
ATOM 19754 C C . ASN A 1 59 ? -2.025 -17.159 -0.011 1.00 0.00 59 ASN A C 20
ATOM 19755 O O . ASN A 1 59 ? -2.459 -18.279 0.253 1.00 0.00 59 ASN A O 20
ATOM 19766 N N . LEU A 1 60 ? -1.476 -16.820 -1.168 1.00 0.00 60 LEU A N 20
ATOM 19767 C CA . LEU A 1 60 ? -1.345 -17.785 -2.246 1.00 0.00 60 LEU A CA 20
ATOM 19768 C C . LEU A 1 60 ? -0.558 -18.998 -1.745 1.00 0.00 60 LEU A C 20
ATOM 19769 O O . LEU A 1 60 ? -1.008 -20.134 -1.883 1.00 0.00 60 LEU A O 20
ATOM 19785 N N . GLU A 1 61 ? 0.605 -18.715 -1.176 1.00 0.00 61 GLU A N 20
ATOM 19786 C CA . GLU A 1 61 ? 1.459 -19.768 -0.654 1.00 0.00 61 GLU A CA 20
ATOM 19787 C C . GLU A 1 61 ? 1.078 -20.094 0.791 1.00 0.00 61 GLU A C 20
ATOM 19788 O O . GLU A 1 61 ? 1.802 -19.745 1.722 1.00 0.00 61 GLU A O 20
ATOM 19800 N N . SER A 1 62 ? -0.059 -20.759 0.934 1.00 0.00 62 SER A N 20
ATOM 19801 C CA . SER A 1 62 ? -0.546 -21.136 2.250 1.00 0.00 62 SER A CA 20
ATOM 19802 C C . SER A 1 62 ? -1.821 -21.970 2.117 1.00 0.00 62 SER A C 20
ATOM 19803 O O . SER A 1 62 ? -1.863 -23.120 2.551 1.00 0.00 62 SER A O 20
ATOM 19811 N N . GLY A 1 63 ? -2.831 -21.358 1.516 1.00 0.00 63 GLY A N 20
ATOM 19812 C CA . GLY A 1 63 ? -4.104 -22.030 1.321 1.00 0.00 63 GLY A CA 20
ATOM 19813 C C . GLY A 1 63 ? -4.767 -21.580 0.017 1.00 0.00 63 GLY A C 20
ATOM 19814 O O . GLY A 1 63 ? -4.317 -20.626 -0.615 1.00 0.00 63 GLY A O 20
ATOM 19818 N N . PRO A 1 64 ? -5.854 -22.308 -0.356 1.00 0.00 64 PRO A N 20
ATOM 19819 C CA . PRO A 1 64 ? -6.583 -21.994 -1.573 1.00 0.00 64 PRO A CA 20
ATOM 19820 C C . PRO A 1 64 ? -7.442 -20.741 -1.390 1.00 0.00 64 PRO A C 20
ATOM 19821 O O . PRO A 1 64 ? -7.500 -19.889 -2.275 1.00 0.00 64 PRO A O 20
ATOM 19832 N N . SER A 1 65 ? -8.088 -20.669 -0.235 1.00 0.00 65 SER A N 20
ATOM 19833 C CA . SER A 1 65 ? -8.941 -19.534 0.076 1.00 0.00 65 SER A CA 20
ATOM 19834 C C . SER A 1 65 ? -10.100 -19.463 -0.921 1.00 0.00 65 SER A C 20
ATOM 19835 O O . SER A 1 65 ? -10.012 -20.008 -2.020 1.00 0.00 65 SER A O 20
ATOM 19843 N N . SER A 1 66 ? -11.158 -18.786 -0.501 1.00 0.00 66 SER A N 20
ATOM 19844 C CA . SER A 1 66 ? -12.333 -18.636 -1.343 1.00 0.00 66 SER A CA 20
ATOM 19845 C C . SER A 1 66 ? -12.680 -17.154 -1.497 1.00 0.00 66 SER A C 20
ATOM 19846 O O . SER A 1 66 ? -12.654 -16.402 -0.524 1.00 0.00 66 SER A O 20
ATOM 19854 N N . GLY A 1 67 ? -12.998 -16.779 -2.728 1.00 0.00 67 GLY A N 20
ATOM 19855 C CA . GLY A 1 67 ? -13.350 -15.400 -3.022 1.00 0.00 67 GLY A CA 20
ATOM 19856 C C . GLY A 1 67 ? -12.492 -14.846 -4.161 1.00 0.00 67 GLY A C 20
ATOM 19857 O O . GLY A 1 67 ? -11.665 -15.562 -4.725 1.00 0.00 67 GLY A O 20
#

CATH classification: 1.10.8.10

GO terms:
  GO:0005515 protein binding (F, IPI)

Sequence (67 aa):
GSSGSSGRPARQVRRLEFNQAMDDFKTMFPNMDYDIIECVLRANSGAVDATIDQLLQMNLESGPSSGGSSGSSGRPARQVRRLEFNQAMDDFKTMFPNMDYDIIECVLRANSGAVDATIDQLLQMNLESGPSSGGSSGSSGRPARQVRRLEFNQAMDDFKTMFPNMDYDIIECVLRANSGAVDATIDQLLQMNLESGPSSGGSSGSSGRPARQVRRLEFNQAMDDFKTMFPNMDYDIIECVLRANSGAVDATIDQLLQMNLESGPSSGGSSGSSGRPARQVRRLEFNQAMDDFKTMFPNMDYDIIECVLRANSGAVDATIDQLLQMNLESGPSSGGSSGSSGRPARQVRRLEFNQAMDDFKTMFPNMDYDIIECVLRANSGAVDATIDQLLQMNLESGPSSGGSSGSSGRPARQVRRLEFNQAMDDFKTMFPNMDYDIIECVLRANSGAVDATIDQLLQMNLESGPSSGGSSGSSGRPARQVRRLEFNQAMDDFKTMFPNMDYDIIECVLRANSGAVDATIDQLLQMNLESGPSSGGSSGSSGRPARQVRRLEFNQAMDDFKTMFPNMDYDIIECVLRANSGAVDATIDQLLQMNLESGPSSGGSSGSSGRPARQVRRLEFNQAMDDFKTMFPNMDYDIIECVLRANSGAVDATIDQLLQMNLESGPSSGGSSGSSGRPARQVRRLEFNQAMDDFKTMFPNMDYDIIECVLRANSGAVDATIDQLLQMNLESGPSSGGSSGSSGRPARQVRRLEFNQAMDDFKTMFPNMDYDIIECVLRANSGAVDATIDQLLQMNLESGPSSGGSSGSSGRPARQVRRLEFNQAMDDFKTMFPNMDYDIIECVLRANSGAVDATIDQLLQMNLESGPSSGGSSGSSGRPARQVRRLEFNQAMDDFKTMFPNMDYDIIECVLRANSGAVDATIDQLLQMNLESGPSSGGSSGSSGRPARQVRRLEFNQAMDDFKTMFPNMDYDIIECVLRANSGAVDATIDQLLQMNLESGPSSGGSSGSSGRPARQVRRLEFNQAMDDFKTMFPNMDYDIIECVLRANSGAVDATIDQLLQMNLESGPSSGGSSGSSGRPARQVRRLEFNQAMDDFKTMFPNMDYDIIECVLRANSGAVDATIDQLLQMNLESGPSSGGSSGSSGRPARQVRRLEFNQAMDDFKTMFPNMDYDIIECVLRANSGAVDATIDQLLQMNLESGPSSGGSSGSSGRPARQVRRLEFNQAMDDFKTMFPNMDYDIIECVLRANSGAVDATIDQLLQMNLESGPSSGGSSGSSGRPARQVRRLEFNQAMDDFKTMFPNMDYDIIECVLRANSGAVDATIDQLLQMNLESGPSSG

Foldseek 3Di:
DPDDDDPDPDDPPDDDDPPVLVVVVCVVDVVDDPCRLVVLCVVVPNDSVRSCVVVVVVDVVPDDDDD

Secondary structure (DSSP, 8-state):
---S-------------SHHHHHHHHHH-SSS-HHHHHHHIIIIIS-HHHHHHHHHHHHH-SS----

Nearest PDB structures (foldseek):
  2dhy-assembly1_A  TM=6.795E-01  e=6.411E-09  Homo sapiens
  2dam-assembly1_A  TM=5.281E-01  e=4.692E-01  Homo sapiens
  2djn-assembly1_A  TM=2.992E-01  e=7.517E-01  Homo sapiens
  8f36-assembly1_A  TM=3.428E-01  e=7.414E+00  Drosophila melanogaster
  2dhy-assembly1_A  TM=6.723E-01  e=7.737E-09  Homo sapiens

Solvent-accessible surface area: 5915 Å² total; per-residue (Å²): 124,114,107,82,104,116,77,206,135,83,207,145,78,167,212,122,109,102,121,119,7,7,104,64,0,94,116,75,10,110,138,23,87,122,105,69,0,24,72,5,12,182,87,47,86,45,35,53,131,35,0,43,76,76,0,75,112,86,80,106,135,133,58,122,103,108,129

Organism: Homo sapiens (NCBI:txid9606)

InterPro domains:
  IPR003892 Ubiquitin system component CUE [PF02845] (47-88)
  IPR003892 Ubiquitin system component CUE [PS51140] (46-89)
  IPR003892 Ubiquitin system component CUE [SM00546] (46-88)
  IPR009060 UBA-like superfamily [SSF46934] (41-93)
  IPR040192 CUE domain-containing protein 1 [PTHR13467] (36-385)
  IPR040195 CUE domain-containing protein 1, CUE domain [cd14366] (46-87)